Protein AF-0000000074729673 (afdb_homodimer)

pLDDT: mean 70.86, std 24.1, range [27.81, 98.38]

Nearest PDB structures (foldseek):
  4cth-assembly1_A-2  TM=6.579E-01  e=7.299E-26  Homo sapiens
  5v48-assembly1_B  TM=6.337E-01  e=7.299E-26  Oryctolagus cuniculus
  6svy-assembly1_A  TM=6.167E-01  e=7.410E-25  Homo sapiens
  6sh2-assembly1_AAA  TM=6.233E-01  e=3.904E-24  Homo sapiens
  3zuk-assembly2_B  TM=6.127E-01  e=1.916E-19  Mycobacterium tuberculosis H37Rv

Radius of gyration: 38.15 Å; Cα contacts (8 Å, |Δi|>4): 2132; chains: 2; bounding box: 128×100×64 Å

Organism: NCBI:txid2562239

Secondary structure (DSSP, 8-state):
-HHHHHTTS---SPEE-SHHHHHHHHHHHHH--TTS-TTT-HHHHHHHHHHHHHHHTT--SBHHHHHHHHHHHHHHHHHHHHHH---TTSTTHHHHHHHHHHHHHHHHHHHS-TTTT-HHHHHHHHHT----HHHHHHHTTGGGTS-HHHHHHHHHHT-TTEEEEEEPBTTBTTS--EEEEEETT-GGGT--THHHHHHHGGGSSS-HHHHHHHHHHHHHIIIIIIIIIISS-HHHHHHHHHHSSTHHHHTT--HHHHHHHHHHHHS-THHHHHHHHHHHHHTT--HHHHHHHHHHHHHHHHHHHHHHHHTT--SSS-SHHHHHHHHHS------HHHHHHHHHHHT-HHHHHHHHHHHH--HHHHHHHHHHHHHHHHHHHHHHHSSSS-HHHHHHHHHHHHTPEEEEES-GGGG-HHHHHHHTGGGTT--GGG-HHHHHHHHHHHHHHHHHHTTTSPP-TTT--SS-TTS--EEEETTTTEEEEEGGGSSTTT--TTS-HHHHIIIIIHHHHHHHHHTTSTTGGGB-TTS-B---S-HHHHHHHHHHHHHHHHHHHS-EE--B-TTSSBPTT--EE--TTTTHHHHHHHHHHHHHHHHHHHHHHHHH-PPPEETT-TT--HHHHHHHHHHHTT-B---HHHHHHHHHS--SSPPHHHHHHHHHHT-HHHHHHHTPPTTSTTS-SS----SS----------HHHHHHHHHHHHHHHHHHHHHHT--TT--HHHHHHHHHH-/-HHHHHTTS---SPEE-SHHHHHHHHHHHHH--TTS-TTT-HHHHHHHHHHHHHHHTT--SBHHHHHHHHHHHHHHHHHHHHHH---TT-TTHHHHHHHHHHHHHHHHHHHS-TTTT-HHHHHHHHHT----HHHHHHHTTGGGTS-HHHHHHHHHHT-TTEEEEEEPBTTBTTS--EEEEEETT-GGGT--THHHHHHHGGGSSS-HHHHHHHHHHHHHIIIIIIIIIISS-HHHHHHHHHHSSTHHHHTT--HHHHHHHHHHHHS-THHHHHHHHHHHHHTT--HHHHHHHHHHHHHHHHHHHHHHHHTT--SSS-HHHHHHHHHHS------HHHHHHHHHHHT-HHHHHHHHHHHH--HHHHHHHHHHHHHHHHHHHHHHHSSSS-HHHHHHHHHHHHTPEEEEES-GGGG-HHHHHHHTGGGTT--GGG-HHHHHHHHHHHHHHHHHHTTTSPP-TTT--SS-TTS--EEEETTTTEEEEEGGGSSTTT--TTS-HHHHIIIIIHHHHHHHHHTTSTTGGGB-TTS-B---S-HHHHHHHHHHHHHHHHHHHS-EE--B-TTSSBPTT--EE--TTTTHHHHHHHHHHHHHHHHHHHHHHHHH-PPPEETT-TT--HHHHHHHHHHHTT-B---HHHHHHHHHS--SSPPHHHHHHHHHHT-HHHHHHHTPPTTSTTS-SS----SS----------HHHHHHHHHHHHHHHHHHHHHHT--TT--HHHHHHHHHH-

InterPro domains:
  IPR000718 Peptidase M13 [PS51885] (15-691)
  IPR000718 Peptidase M13 [PTHR11733] (15-688)
  IPR000718 Peptidase M13 [cd08662] (37-689)
  IPR008753 Peptidase M13, N-terminal domain [PF05649] (302-411)
  IPR018497 Peptidase M13, C-terminal domain [PF01431] (473-690)
  IPR018497 Peptidase M13, C-terminal domain [PR00786] (465-477)
  IPR018497 Peptidase M13, C-terminal domain [PR00786] (483-495)
  IPR018497 Peptidase M13, C-terminal domain [PR00786] (504-520)
  IPR018497 Peptidase M13, C-terminal domain [PR00786] (586-597)
  IPR024079 Metallopeptidase, catalytic domain superfamily [G3DSA:3.40.390.10] (14-127)
  IPR024079 Metallopeptidase, catalytic domain superfamily [G3DSA:3.40.390.10] (334-691)

Foldseek 3Di:
DQLVLQLPPPQPFFADDDPLLQVQLVVQVQQADSVDRCLFPVNCGQHLNVFLVCLLVVHDFAPVVVLVVVLVVVLVVLLVCLQVPDLPPDLCSLVSVLLVQLLLLLVVLQVDAFPPPPPPVVCCVVVVPPPDLVNNCVSVCVVVPDPLLLSLVLLVCLLLQWHFDFDAQVQFNQDFTATDGHGSCQVVVVPPCVLLVLLCVVCPDPDNPSSVLSVVLNVLCVVPVCVVRVVQHSVRVSVCCSVVVCCVVVRPCPVVVVVCLSVVVSVDVCVVLVVLVVVCVVSVPPPVSSVVVVVSSVVVSVVSLLLLCLLSNHDYVCVPSVVSNVVPPVPDPDPSSVSSSVVSCVLQVLLSLLVSLVPAPDPVLQVVLVVLLVLLLVLQLVQLCQFPADPQLSVQLNVLSVLEAEATAAQPCSNPSVSSCVLCVLSSPRHSVCRNSNSVSSSVSSVVVVVVVSGPPRDPLNRDDPHRLSDQDWAQDLQANYTHGGNSVCHPPLHDSSYPLLLVLLRSVLSSQLRSCLCCAPPNCQAGSRSHGDNSGDPVVVVVNVVLLVVQQVLQQPDWDFAADSVSDGDPVGTHGAGCNLQSSSLQSLLQSLLSSLVSVVVVCVVVPWDRHRPPSRSRGSSNVNLSSNLNNLHGGHHPVRVVVVNVDSDNHTRSNSSNQSNQLQDPSNCVSSVRDEPHPSDDVDHRHGGNDRPPPCVPVPVVVVVVVVVVVVVVVVVVVCVVVPDPPDDPVVVVVVVVVD/DQLVLQLPPPQPFFADDDPLLQVQLVVQVQQADSVDRCLFPVNCGQHLNVFLVCLLVVHDFAPVVVLVVVLVVVLVVLLVCLQVPDLPPDLCSLVSVLLVQLLLLLVVLQVDADPPPPPPVVCCVVVVDPPDLVNNCVSVCVVVPDDLLLSLVLLVCLLLQWHFDFDAQVQFNQDFTATDGHGSCQVVVVPPCVLLVLLCVVCPDPDNPSSVLSVVLNVLCVVPVCVVRVVQHPVRVSCCCSVVVCCVVVRPCPVVVVVVLSVVVSVDVCVVLVVLVVVCVVVVPDPVSSVVVVVSSVVVSVVSLLLLCLLSNHDYVCVVSVVSNVVNPVPDPDDSSVSSSVVSCVLQVLLSLLSSLVPAPDPVLQVVLVVLLVLLLVLQLVQLCQFPADPQLSVQLNVLSVLEAEATAAQPCSNPSVSSCVLCVLSSPRHSVCRSSVSVSSSVSSVVVVVVVSGPPRDPLNRDDPHRLSDQDWAQDLQANYTHGGNSVCHPPLHDSSYPLLLVLLRSVLSSQLRSCLCCAPPNCQAGSRSRGDNSGDPVVVVVNVVLLVVQQVLQQPDWDFAQDSVSDGDPVGTHGAGCNLQSSSLQSLLQSLLSSLVSSVVVCVVVPWDNHRPPSRSRGSSNVNLSSNLNNLHGGHHPVRVVVVNVDSDNHTRSNSSNQSNQLQDPSNCVSSVRDEPHSSDDVDHRHGGNDRPPPCVPVPVVVVVVVVVVVVVVVVVVVCVVVPDPPPDPVVVVVVVVVD

Structure (mmCIF, N/CA/C/O backbone):
data_AF-0000000074729673-model_v1
#
loop_
_entity.id
_entity.type
_entity.pdbx_description
1 polymer 'Endothelin-converting enzyme 1'
#
loop_
_atom_site.group_PDB
_atom_site.id
_atom_site.type_symbol
_atom_site.label_atom_id
_atom_site.label_alt_id
_atom_site.label_comp_id
_atom_site.label_asym_id
_atom_site.label_entity_id
_atom_site.label_seq_id
_atom_site.pdbx_PDB_ins_code
_atom_site.Cartn_x
_atom_site.Cartn_y
_atom_site.Cartn_z
_atom_site.occupancy
_atom_site.B_iso_or_equiv
_atom_site.auth_seq_id
_atom_site.auth_comp_id
_atom_site.auth_asym_id
_atom_site.auth_atom_id
_atom_site.pdbx_PDB_model_num
ATOM 1 N N . MET A 1 1 ? -37.469 -34.75 -13.148 1 28.86 1 MET A N 1
ATOM 2 C CA . MET A 1 1 ? -37.312 -33.781 -12.047 1 28.86 1 MET A CA 1
ATOM 3 C C . MET A 1 1 ? -35.938 -33.094 -12.125 1 28.86 1 MET A C 1
ATOM 5 O O . MET A 1 1 ? -35.812 -31.938 -11.719 1 28.86 1 MET A O 1
ATOM 9 N N . ALA A 1 2 ? -34.906 -33.938 -12.578 1 36.78 2 ALA A N 1
ATOM 10 C CA . ALA A 1 2 ? -33.531 -33.469 -12.703 1 36.78 2 ALA A CA 1
ATOM 11 C C . ALA A 1 2 ? -33.438 -32.344 -13.742 1 36.78 2 ALA A C 1
ATOM 13 O O . ALA A 1 2 ? -32.75 -31.359 -13.523 1 36.78 2 ALA A O 1
ATOM 14 N N . ARG A 1 3 ? -34.031 -32.594 -14.898 1 42.12 3 ARG A N 1
ATOM 15 C CA . ARG A 1 3 ? -34 -31.641 -16.016 1 42.12 3 ARG A CA 1
ATOM 16 C C . ARG A 1 3 ? -34.688 -30.328 -15.625 1 42.12 3 ARG A C 1
ATOM 18 O O . ARG A 1 3 ? -34.344 -29.266 -16.156 1 42.12 3 ARG A O 1
ATOM 25 N N . ALA A 1 4 ? -35.562 -30.438 -14.68 1 41.47 4 ALA A N 1
ATOM 26 C CA . ALA A 1 4 ? -36.344 -29.266 -14.336 1 41.47 4 ALA A CA 1
ATOM 27 C C . ALA A 1 4 ? -35.5 -28.234 -13.578 1 41.47 4 ALA A C 1
ATOM 29 O O . ALA A 1 4 ? -35.688 -27.031 -13.75 1 41.47 4 ALA A O 1
ATOM 30 N N . ALA A 1 5 ? -34.594 -28.719 -12.781 1 43.62 5 ALA A N 1
ATOM 31 C CA . ALA A 1 5 ? -33.781 -27.797 -11.961 1 43.62 5 ALA A CA 1
ATOM 32 C C . ALA A 1 5 ? -32.844 -26.969 -12.82 1 43.62 5 ALA A C 1
ATOM 34 O O . ALA A 1 5 ? -32.562 -25.812 -12.484 1 43.62 5 ALA A O 1
ATOM 35 N N . LEU A 1 6 ? -32.344 -27.516 -13.859 1 47.22 6 LEU A N 1
ATOM 36 C CA . LEU A 1 6 ? -31.469 -26.766 -14.758 1 47.22 6 LEU A CA 1
ATOM 37 C C . LEU A 1 6 ? -32.281 -25.734 -15.547 1 47.22 6 LEU A C 1
ATOM 39 O O . LEU A 1 6 ? -31.719 -24.719 -15.969 1 47.22 6 LEU A O 1
ATOM 43 N N . ARG A 1 7 ? -33.594 -25.953 -15.867 1 43.91 7 ARG A N 1
ATOM 44 C CA . ARG A 1 7 ? -34.375 -25.078 -16.719 1 43.91 7 ARG A CA 1
ATOM 45 C C . ARG A 1 7 ? -34.938 -23.906 -15.906 1 43.91 7 ARG A C 1
ATOM 47 O O . ARG A 1 7 ? -35.719 -23.094 -16.422 1 43.91 7 ARG A O 1
ATOM 54 N N . LEU A 1 8 ? -34.656 -23.891 -14.641 1 42.06 8 LEU A N 1
ATOM 55 C CA . LEU A 1 8 ? -35.312 -22.891 -13.805 1 42.06 8 LEU A CA 1
ATOM 56 C C . LEU A 1 8 ? -34.719 -21.516 -14.047 1 42.06 8 LEU A C 1
ATOM 58 O O . LEU A 1 8 ? -35.188 -20.516 -13.477 1 42.06 8 LEU A O 1
ATOM 62 N N . GLY A 1 9 ? -33.562 -21.375 -14.734 1 47.22 9 GLY A N 1
ATOM 63 C CA . GLY A 1 9 ? -33.062 -20.016 -14.805 1 47.22 9 GLY A CA 1
ATOM 64 C C . GLY A 1 9 ? -33.875 -19.125 -15.742 1 47.22 9 GLY A C 1
ATOM 65 O O . GLY A 1 9 ? -34.438 -19.609 -16.719 1 47.22 9 GLY A O 1
ATOM 66 N N . HIS A 1 10 ? -34.562 -18.125 -15.305 1 48.22 10 HIS A N 1
ATOM 67 C CA . HIS A 1 10 ? -35.281 -17.062 -16.016 1 48.22 10 HIS A CA 1
ATOM 68 C C . HIS A 1 10 ? -34.469 -16.516 -17.172 1 48.22 10 HIS A C 1
ATOM 70 O O . HIS A 1 10 ? -33.844 -15.461 -17.062 1 48.22 10 HIS A O 1
ATOM 76 N N . GLY A 1 11 ? -33.906 -17.328 -18.016 1 51.28 11 GLY A N 1
ATOM 77 C CA . GLY A 1 11 ? -33.031 -16.906 -19.094 1 51.28 11 GLY A CA 1
ATOM 78 C C . GLY A 1 11 ? -33.75 -16.141 -20.188 1 51.28 11 GLY A C 1
ATOM 79 O O . GLY A 1 11 ? -33.531 -16.406 -21.375 1 51.28 11 GLY A O 1
ATOM 80 N N . GLY A 1 12 ? -34.781 -15.469 -19.875 1 57.03 12 GLY A N 1
ATOM 81 C CA . GLY A 1 12 ? -35.469 -14.812 -20.984 1 57.03 12 GLY A CA 1
ATOM 82 C C . GLY A 1 12 ? -34.656 -13.688 -21.609 1 57.03 12 GLY A C 1
ATOM 83 O O . GLY A 1 12 ? -35.188 -12.898 -22.391 1 57.03 12 GLY A O 1
ATOM 84 N N . GLY A 1 13 ? -33.406 -13.508 -21.188 1 66.25 13 GLY A N 1
ATOM 85 C CA . GLY A 1 13 ? -32.719 -12.367 -21.75 1 66.25 13 GLY A CA 1
ATOM 86 C C . GLY A 1 13 ? -32.094 -12.641 -23.125 1 66.25 13 GLY A C 1
ATOM 87 O O . GLY A 1 13 ? -32.25 -13.75 -23.656 1 66.25 13 GLY A O 1
ATOM 88 N N . PRO A 1 14 ? -31.672 -11.734 -23.922 1 83.62 14 PRO A N 1
ATOM 89 C CA . PRO A 1 14 ? -31.047 -11.898 -25.234 1 83.62 14 PRO A CA 1
ATOM 90 C C . PRO A 1 14 ? -29.859 -12.852 -25.203 1 83.62 14 PRO A C 1
ATOM 92 O O . PRO A 1 14 ? -29.219 -13.023 -24.156 1 83.62 14 PRO A O 1
ATOM 95 N N . VAL A 1 15 ? -29.719 -13.617 -26.312 1 88.12 15 VAL A N 1
ATOM 96 C CA . VAL A 1 15 ? -28.594 -14.531 -26.453 1 88.12 15 VAL A CA 1
ATOM 97 C C . VAL A 1 15 ? -27.375 -13.781 -26.984 1 88.12 15 VAL A C 1
ATOM 99 O O . VAL A 1 15 ? -27.484 -13.047 -27.969 1 88.12 15 VAL A O 1
ATOM 102 N N . CYS A 1 16 ? -26.266 -13.969 -26.297 1 88.69 16 CYS A N 1
ATOM 103 C CA . CYS A 1 16 ? -25.016 -13.344 -26.719 1 88.69 16 CYS A CA 1
ATOM 104 C C . CYS A 1 16 ? -24.516 -13.969 -28.016 1 88.69 16 CYS A C 1
ATOM 106 O O . CYS A 1 16 ? -24.281 -15.18 -28.078 1 88.69 16 CYS A O 1
ATOM 108 N N . SER A 1 17 ? -24.297 -13.156 -29.031 1 84.69 17 SER A N 1
ATOM 109 C CA . SER A 1 17 ? -23.938 -13.68 -30.344 1 84.69 17 SER A CA 1
ATOM 110 C C . SER A 1 17 ? -22.516 -13.281 -30.719 1 84.69 17 SER A C 1
ATOM 112 O O . SER A 1 17 ? -22.062 -13.555 -31.828 1 84.69 17 SER A O 1
ATOM 114 N N . SER A 1 18 ? -21.828 -12.648 -29.797 1 86.56 18 SER A N 1
ATOM 115 C CA . SER A 1 18 ? -20.453 -12.297 -30.125 1 86.56 18 SER A CA 1
ATOM 116 C C . SER A 1 18 ? -19.594 -13.547 -30.297 1 86.56 18 SER A C 1
ATOM 118 O O . SER A 1 18 ? -19.906 -14.609 -29.766 1 86.56 18 SER A O 1
ATOM 120 N N . ALA A 1 19 ? -18.562 -13.445 -31.125 1 87.56 19 ALA A N 1
ATOM 121 C CA . ALA A 1 19 ? -17.656 -14.562 -31.375 1 87.56 19 ALA A CA 1
ATOM 122 C C . ALA A 1 19 ? -17.078 -15.102 -30.062 1 87.56 19 ALA A C 1
ATOM 124 O O . ALA A 1 19 ? -16.953 -16.312 -29.891 1 87.56 19 ALA A O 1
ATOM 125 N N . LYS A 1 20 ? -16.859 -14.273 -29.188 1 85.69 20 LYS A N 1
ATOM 126 C CA . LYS A 1 20 ? -16.266 -14.672 -27.906 1 85.69 20 LYS A CA 1
ATOM 127 C C . LYS A 1 20 ? -17.266 -15.422 -27.031 1 85.69 20 LYS A C 1
ATOM 129 O O . LYS A 1 20 ? -16.922 -16.406 -26.391 1 85.69 20 LYS A O 1
ATOM 134 N N . CYS A 1 21 ? -18.469 -14.969 -27.094 1 88.19 21 CYS A N 1
ATOM 135 C CA . CYS A 1 21 ? -19.516 -15.656 -26.344 1 88.19 21 CYS A CA 1
ATOM 136 C C . CYS A 1 21 ? -19.734 -17.062 -26.875 1 88.19 21 CYS A C 1
ATOM 138 O O . CYS A 1 21 ? -19.891 -18.016 -26.109 1 88.19 21 CYS A O 1
ATOM 140 N N . VAL A 1 22 ? -19.688 -17.094 -28.125 1 90.75 22 VAL A N 1
ATOM 141 C CA . VAL A 1 22 ? -19.906 -18.391 -28.781 1 90.75 22 VAL A CA 1
ATOM 142 C C . VAL A 1 22 ? -18.766 -19.344 -28.453 1 90.75 22 VAL A C 1
ATOM 144 O O . VAL A 1 22 ? -19 -20.516 -28.156 1 90.75 22 VAL A O 1
ATOM 147 N N . GLU A 1 23 ? -17.578 -18.828 -28.469 1 91.25 23 GLU A N 1
ATOM 148 C CA . GLU A 1 23 ? -16.406 -19.641 -28.141 1 91.25 23 GLU A CA 1
ATOM 149 C C . GLU A 1 23 ? -16.484 -20.172 -26.719 1 91.25 23 GLU A C 1
ATOM 151 O O . GLU A 1 23 ? -16.219 -21.344 -26.469 1 91.25 23 GLU A O 1
ATOM 156 N N . GLN A 1 24 ? -16.844 -19.328 -25.812 1 91.19 24 GLN A N 1
ATOM 157 C CA . GLN A 1 24 ? -16.953 -19.703 -24.406 1 91.19 24 GLN A CA 1
ATOM 158 C C . GLN A 1 24 ? -18.078 -20.719 -24.203 1 91.19 24 GLN A C 1
ATOM 160 O O . GLN A 1 24 ? -17.938 -21.656 -23.406 1 91.19 24 GLN A O 1
ATOM 165 N N . SER A 1 25 ? -19.109 -20.484 -24.922 1 93.06 25 SER A N 1
ATOM 166 C CA . SER A 1 25 ? -20.234 -21.406 -24.859 1 93.06 25 SER A CA 1
ATOM 167 C C . SER A 1 25 ? -19.859 -22.781 -25.406 1 93.06 25 SER A C 1
ATOM 169 O O . SER A 1 25 ? -20.188 -23.812 -24.828 1 93.06 25 SER A O 1
ATOM 171 N N . MET A 1 26 ? -19.172 -22.734 -26.484 1 92.31 26 MET A N 1
ATOM 172 C CA . MET A 1 26 ? -18.734 -24 -27.094 1 92.31 26 MET A CA 1
ATOM 173 C C . MET A 1 26 ? -17.797 -24.75 -26.156 1 92.31 26 MET A C 1
ATOM 175 O O . MET A 1 26 ? -17.891 -25.969 -26.031 1 92.31 26 MET A O 1
ATOM 179 N N . LEU A 1 27 ? -16.953 -24.031 -25.531 1 89.56 27 LEU A N 1
ATOM 180 C CA . LEU A 1 27 ? -16.016 -24.656 -24.594 1 89.56 27 LEU A CA 1
ATOM 181 C C . LEU A 1 27 ? -16.766 -25.344 -23.453 1 89.56 27 LEU A C 1
ATOM 183 O O . LEU A 1 27 ? -16.531 -26.516 -23.188 1 89.56 27 LEU A O 1
ATOM 187 N N . LEU A 1 28 ? -17.641 -24.656 -22.844 1 93.56 28 LEU A N 1
ATOM 188 C CA . LEU A 1 28 ? -18.344 -25.219 -21.688 1 93.56 28 LEU A CA 1
ATOM 189 C C . LEU A 1 28 ? -19.25 -26.375 -22.125 1 93.56 28 LEU A C 1
ATOM 191 O O . LEU A 1 28 ? -19.344 -27.391 -21.438 1 93.56 28 LEU A O 1
ATOM 195 N N . ARG A 1 29 ? -19.844 -26.234 -23.281 1 93.88 29 ARG A N 1
ATOM 196 C CA . ARG A 1 29 ? -20.734 -27.266 -23.797 1 93.88 29 ARG A CA 1
ATOM 197 C C . ARG A 1 29 ? -19.984 -28.578 -24.016 1 93.88 29 ARG A C 1
ATOM 199 O O . ARG A 1 29 ? -20.531 -29.656 -23.859 1 93.88 29 ARG A O 1
ATOM 206 N N . SER A 1 30 ? -18.781 -28.375 -24.406 1 91.75 30 SER A N 1
ATOM 207 C CA . SER A 1 30 ? -17.984 -29.562 -24.672 1 91.75 30 SER A CA 1
ATOM 208 C C . SER A 1 30 ? -17.688 -30.328 -23.391 1 91.75 30 SER A C 1
ATOM 210 O O . SER A 1 30 ? -17.328 -31.516 -23.438 1 91.75 30 SER A O 1
ATOM 212 N N . TYR A 1 31 ? -17.875 -29.75 -22.266 1 92.38 31 TYR A N 1
ATOM 213 C CA . TYR A 1 31 ? -17.625 -30.375 -20.984 1 92.38 31 TYR A CA 1
ATOM 214 C C . TYR A 1 31 ? -18.875 -31.031 -20.438 1 92.38 31 TYR A C 1
ATOM 216 O O . TYR A 1 31 ? -18.812 -32.062 -19.766 1 92.38 31 TYR A O 1
ATOM 224 N N . LEU A 1 32 ? -20.078 -30.562 -20.812 1 94.31 32 LEU A N 1
ATOM 225 C CA . LEU A 1 32 ? -21.297 -30.75 -20.031 1 94.31 32 LEU A CA 1
ATOM 226 C C . LEU A 1 32 ? -22.094 -31.922 -20.562 1 94.31 32 LEU A C 1
ATOM 228 O O . LEU A 1 32 ? -22.156 -32.156 -21.766 1 94.31 32 LEU A O 1
ATOM 232 N N . ASP A 1 33 ? -22.656 -32.656 -19.656 1 92.69 33 ASP A N 1
ATOM 233 C CA . ASP A 1 33 ? -23.766 -33.562 -19.906 1 92.69 33 ASP A CA 1
ATOM 234 C C . ASP A 1 33 ? -25 -33.188 -19.125 1 92.69 33 ASP A C 1
ATOM 236 O O . ASP A 1 33 ? -25.203 -33.625 -17.984 1 92.69 33 ASP A O 1
ATOM 240 N N . LEU A 1 34 ? -25.828 -32.375 -19.734 1 90.44 34 LEU A N 1
ATOM 241 C CA . LEU A 1 34 ? -26.969 -31.75 -19.062 1 90.44 34 LEU A CA 1
ATOM 242 C C . LEU A 1 34 ? -28.094 -32.75 -18.859 1 90.44 34 LEU A C 1
ATOM 244 O O . LEU A 1 34 ? -29.141 -32.406 -18.297 1 90.44 34 LEU A O 1
ATOM 248 N N . ARG A 1 35 ? -28.047 -34.062 -19.312 1 89.06 35 ARG A N 1
ATOM 249 C CA . ARG A 1 35 ? -29.031 -35.125 -19.078 1 89.06 35 ARG A CA 1
ATOM 250 C C . ARG A 1 35 ? -28.906 -35.688 -17.672 1 89.06 35 ARG A C 1
ATOM 252 O O . ARG A 1 35 ? -29.828 -36.375 -17.188 1 89.06 35 ARG A O 1
ATOM 259 N N . GLU A 1 36 ? -27.688 -35.406 -16.984 1 89.75 36 GLU A N 1
ATOM 260 C CA . GLU A 1 36 ? -27.422 -35.906 -15.641 1 89.75 36 GLU A CA 1
ATOM 261 C C . GLU A 1 36 ? -28.047 -34.969 -14.586 1 89.75 36 GLU A C 1
ATOM 263 O O . GLU A 1 36 ? -28.297 -33.812 -14.852 1 89.75 36 GLU A O 1
ATOM 268 N N . ASP A 1 37 ? -28.344 -35.562 -13.383 1 93.19 37 ASP A N 1
ATOM 269 C CA . ASP A 1 37 ? -28.938 -34.812 -12.281 1 93.19 37 ASP A CA 1
ATOM 270 C C . ASP A 1 37 ? -27.891 -34.062 -11.469 1 93.19 37 ASP A C 1
ATOM 272 O O . ASP A 1 37 ? -27.047 -34.688 -10.812 1 93.19 37 ASP A O 1
ATOM 276 N N . PRO A 1 38 ? -27.953 -32.719 -11.492 1 95.81 38 PRO A N 1
ATOM 277 C CA . PRO A 1 38 ? -26.938 -31.938 -10.789 1 95.81 38 PRO A CA 1
ATOM 278 C C . PRO A 1 38 ? -26.953 -32.188 -9.281 1 95.81 38 PRO A C 1
ATOM 280 O O . PRO A 1 38 ? -25.953 -31.922 -8.602 1 95.81 38 PRO A O 1
ATOM 283 N N . CYS A 1 39 ? -28.062 -32.656 -8.703 1 97.19 39 CYS A N 1
ATOM 284 C CA . CYS A 1 39 ? -28.188 -32.812 -7.254 1 97.19 39 CYS A CA 1
ATOM 285 C C . CYS A 1 39 ? -27.672 -34.188 -6.812 1 97.19 39 CYS A C 1
ATOM 287 O O . CYS A 1 39 ? -27.531 -34.438 -5.617 1 97.19 39 CYS A O 1
ATOM 289 N N . GLN A 1 40 ? -27.328 -35.031 -7.773 1 94.25 40 GLN A N 1
ATOM 290 C CA . GLN A 1 40 ? -26.812 -36.344 -7.438 1 94.25 40 GLN A CA 1
ATOM 291 C C . GLN A 1 40 ? -25.312 -36.469 -7.719 1 94.25 40 GLN A C 1
ATOM 293 O O . GLN A 1 40 ? -24.578 -37.062 -6.953 1 94.25 40 GLN A O 1
ATOM 298 N N . ASP A 1 41 ? -24.906 -36 -8.781 1 91.31 41 ASP A N 1
ATOM 299 C CA . ASP A 1 41 ? -23.5 -36 -9.164 1 91.31 41 ASP A CA 1
ATOM 300 C C . ASP A 1 41 ? -23.188 -34.812 -10.078 1 91.31 41 ASP A C 1
ATOM 302 O O . ASP A 1 41 ? -23.219 -34.938 -11.305 1 91.31 41 ASP A O 1
ATOM 306 N N . PHE A 1 42 ? -22.719 -33.781 -9.523 1 96.25 42 PHE A N 1
ATOM 307 C CA . PHE A 1 42 ? -22.531 -32.531 -10.273 1 96.25 42 PHE A CA 1
ATOM 308 C C . PHE A 1 42 ? -21.328 -32.656 -11.195 1 96.25 42 PHE A C 1
ATOM 310 O O . PHE A 1 42 ? -21.281 -32 -12.25 1 96.25 42 PHE A O 1
ATOM 317 N N . MET A 1 43 ? -20.281 -33.438 -10.859 1 93.19 43 MET A N 1
ATOM 318 C CA . MET A 1 43 ? -19.125 -33.594 -11.727 1 93.19 43 MET A CA 1
ATOM 319 C C . MET A 1 43 ? -19.469 -34.375 -12.992 1 93.19 43 MET A C 1
ATOM 321 O O . MET A 1 43 ? -18.875 -34.125 -14.047 1 93.19 43 MET A O 1
ATOM 325 N N . LYS A 1 44 ? -20.406 -35.281 -12.836 1 91.38 44 LYS A N 1
ATOM 326 C CA . LYS A 1 44 ? -20.875 -35.938 -14.039 1 91.38 44 LYS A CA 1
ATOM 327 C C . LYS A 1 44 ? -21.547 -34.969 -14.992 1 91.38 44 LYS A C 1
ATOM 329 O O . LYS A 1 44 ? -21.422 -35.094 -16.219 1 91.38 44 LYS A O 1
ATOM 334 N N . VAL A 1 45 ? -22.25 -34 -14.453 1 94.5 45 VAL A N 1
ATOM 335 C CA . VAL A 1 45 ? -22.891 -32.969 -15.258 1 94.5 45 VAL A CA 1
ATOM 336 C C . VAL A 1 45 ? -21.828 -32.062 -15.875 1 94.5 45 VAL A C 1
ATOM 338 O O . VAL A 1 45 ? -21.828 -31.828 -17.078 1 94.5 45 VAL A O 1
ATOM 341 N N . ALA A 1 46 ? -20.906 -31.672 -15.117 1 95.31 46 ALA A N 1
ATOM 342 C CA . ALA A 1 46 ? -20.016 -30.578 -15.477 1 95.31 46 ALA A CA 1
ATOM 343 C C . ALA A 1 46 ? -18.812 -31.078 -16.25 1 95.31 46 ALA A C 1
ATOM 345 O O . ALA A 1 46 ? -18.109 -30.297 -16.891 1 95.31 46 ALA A O 1
ATOM 346 N N . CYS A 1 47 ? -18.453 -32.406 -16.25 1 92.31 47 CYS A N 1
ATOM 347 C CA . CYS A 1 47 ? -17.125 -32.781 -16.734 1 92.31 47 CYS A CA 1
ATOM 348 C C . CYS A 1 47 ? -17.172 -34.094 -17.484 1 92.31 47 CYS A C 1
ATOM 350 O O . CYS A 1 47 ? -16.172 -34.531 -18.078 1 92.31 47 CYS A O 1
ATOM 352 N N . SER A 1 48 ? -18.219 -34.844 -17.547 1 87.62 48 SER A N 1
ATOM 353 C CA . SER A 1 48 ? -18.219 -36.219 -18 1 87.62 48 SER A CA 1
ATOM 354 C C . SER A 1 48 ? -17.828 -36.312 -19.484 1 87.62 48 SER A C 1
ATOM 356 O O . SER A 1 48 ? -17.062 -37.188 -19.859 1 87.62 48 SER A O 1
ATOM 358 N N . LYS A 1 49 ? -18.281 -35.406 -20.281 1 88.56 49 LYS A N 1
ATOM 359 C CA . LYS A 1 49 ? -17.969 -35.438 -21.719 1 88.56 49 LYS A CA 1
ATOM 360 C C . LYS A 1 49 ? -16.484 -35.156 -21.953 1 88.56 49 LYS A C 1
ATOM 362 O O . LYS A 1 49 ? -15.836 -35.875 -22.734 1 88.56 49 LYS A O 1
ATOM 367 N N . GLU A 1 50 ? -16.031 -34.156 -21.328 1 87.88 50 GLU A N 1
ATOM 368 C CA . GLU A 1 50 ? -14.641 -33.781 -21.5 1 87.88 50 GLU A CA 1
ATOM 369 C C . GLU A 1 50 ? -13.695 -34.844 -20.953 1 87.88 50 GLU A C 1
ATOM 371 O O . GLU A 1 50 ? -12.648 -35.125 -21.562 1 87.88 50 GLU A O 1
ATOM 376 N N . LYS A 1 51 ? -14.039 -35.344 -19.812 1 86.62 51 LYS A N 1
ATOM 377 C CA . LYS A 1 51 ? -13.227 -36.406 -19.203 1 86.62 51 LYS A CA 1
ATOM 378 C C . LYS A 1 51 ? -13.086 -37.594 -20.156 1 86.62 51 LYS A C 1
ATOM 380 O O . LYS A 1 51 ? -11.977 -38.094 -20.375 1 86.62 51 LYS A O 1
ATOM 385 N N . LYS A 1 52 ? -14.141 -38 -20.75 1 83.75 52 LYS A N 1
ATOM 386 C CA . LYS A 1 52 ? -14.156 -39.125 -21.703 1 83.75 52 LYS A CA 1
ATOM 387 C C . LYS A 1 52 ? -13.328 -38.781 -22.938 1 83.75 52 LYS A C 1
ATOM 389 O O . LYS A 1 52 ? -12.555 -39.625 -23.422 1 83.75 52 LYS A O 1
ATOM 394 N N . ARG A 1 53 ? -13.5 -37.656 -23.375 1 85.38 53 ARG A N 1
ATOM 395 C CA . ARG A 1 53 ? -12.781 -37.25 -24.578 1 85.38 53 ARG A CA 1
ATOM 396 C C . ARG A 1 53 ? -11.281 -37.188 -24.328 1 85.38 53 ARG A C 1
ATOM 398 O O . ARG A 1 53 ? -10.492 -37.656 -25.156 1 85.38 53 ARG A O 1
ATOM 405 N N . ARG A 1 54 ? -10.852 -36.594 -23.25 1 84.62 54 ARG A N 1
ATOM 406 C CA . ARG A 1 54 ? -9.438 -36.469 -22.938 1 84.62 54 ARG A CA 1
ATOM 407 C C . ARG A 1 54 ? -8.766 -37.812 -22.766 1 84.62 54 ARG A C 1
ATOM 409 O O . ARG A 1 54 ? -7.617 -38 -23.172 1 84.62 54 ARG A O 1
ATOM 416 N N . PHE A 1 55 ? -9.453 -38.625 -22.109 1 80.88 55 PHE A N 1
ATOM 417 C CA . PHE A 1 55 ? -8.914 -39.969 -21.922 1 80.88 55 PHE A CA 1
ATOM 418 C C . PHE A 1 55 ? -8.789 -40.688 -23.25 1 80.88 55 PHE A C 1
ATOM 420 O O . PHE A 1 55 ? -7.766 -41.312 -23.531 1 80.88 55 PHE A O 1
ATOM 427 N N . ALA A 1 56 ? -9.789 -40.594 -24.047 1 78.06 56 ALA A N 1
ATOM 428 C CA . ALA A 1 56 ? -9.828 -41.281 -25.328 1 78.06 56 ALA A CA 1
ATOM 429 C C . ALA A 1 56 ? -8.75 -40.781 -26.281 1 78.06 56 ALA A C 1
ATOM 431 O O . ALA A 1 56 ? -8.141 -41.531 -27.031 1 78.06 56 ALA A O 1
ATOM 432 N N . GLU A 1 57 ? -8.5 -39.531 -26.141 1 81 57 GLU A N 1
ATOM 433 C CA . GLU A 1 57 ? -7.555 -38.906 -27.047 1 81 57 GLU A CA 1
ATOM 434 C C . GLU A 1 57 ? -6.152 -38.875 -26.453 1 81 57 GLU A C 1
ATOM 436 O O . GLU A 1 57 ? -5.23 -38.312 -27.047 1 81 57 GLU A O 1
ATOM 441 N N . ARG A 1 58 ? -5.969 -39.5 -25.312 1 76.06 58 ARG A N 1
ATOM 442 C CA . ARG A 1 58 ? -4.688 -39.594 -24.609 1 76.06 58 ARG A CA 1
ATOM 443 C C . ARG A 1 58 ? -4.07 -38.219 -24.422 1 76.06 58 ARG A C 1
ATOM 445 O O . ARG A 1 58 ? -2.873 -38.031 -24.656 1 76.06 58 ARG A O 1
ATOM 452 N N . LYS A 1 59 ? -4.93 -37.312 -24.219 1 74.88 59 LYS A N 1
ATOM 453 C CA . LYS A 1 59 ? -4.488 -35.969 -23.938 1 74.88 59 LYS A CA 1
ATOM 454 C C . LYS A 1 59 ? -3.953 -35.844 -22.516 1 74.88 59 LYS A C 1
ATOM 456 O O . LYS A 1 59 ? -4.109 -36.75 -21.703 1 74.88 59 LYS A O 1
ATOM 461 N N . VAL A 1 60 ? -3.271 -34.719 -22.344 1 80.44 60 VAL A N 1
ATOM 462 C CA . VAL A 1 60 ? -2.863 -34.375 -20.984 1 80.44 60 VAL A CA 1
ATOM 463 C C . VAL A 1 60 ? -4.074 -34.438 -20.062 1 80.44 60 VAL A C 1
ATOM 465 O O . VAL A 1 60 ? -5.188 -34.062 -20.469 1 80.44 60 VAL A O 1
ATOM 468 N N . SER A 1 61 ? -3.918 -34.844 -18.891 1 79 61 SER A N 1
ATOM 469 C CA . SER A 1 61 ? -4.957 -35.344 -18 1 79 61 SER A CA 1
ATOM 470 C C . SER A 1 61 ? -5.941 -34.25 -17.625 1 79 61 SER A C 1
ATOM 472 O O . SER A 1 61 ? -7.145 -34.5 -17.516 1 79 61 SER A O 1
ATOM 474 N N . SER A 1 62 ? -5.402 -33.031 -17.406 1 83.38 62 SER A N 1
ATOM 475 C CA . SER A 1 62 ? -6.316 -32 -16.906 1 83.38 62 SER A CA 1
ATOM 476 C C . SER A 1 62 ? -6.168 -30.688 -17.672 1 83.38 62 SER A C 1
ATOM 478 O O . SER A 1 62 ? -5.184 -30.5 -18.391 1 83.38 62 SER A O 1
ATOM 480 N N . GLU A 1 63 ? -7.203 -29.859 -17.516 1 80.25 63 GLU A N 1
ATOM 481 C CA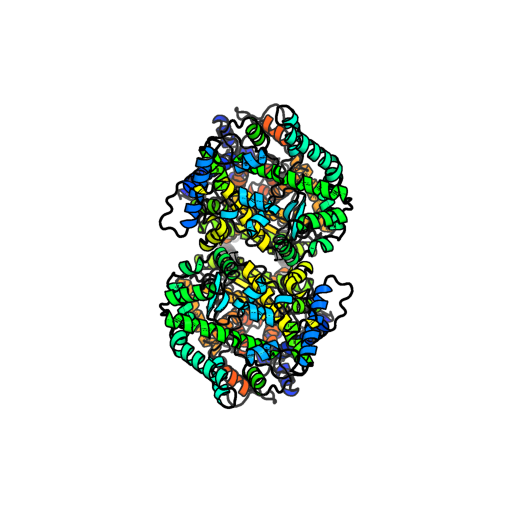 . GLU A 1 63 ? -7.156 -28.531 -18.094 1 80.25 63 GLU A CA 1
ATOM 482 C C . GLU A 1 63 ? -5.969 -27.734 -17.54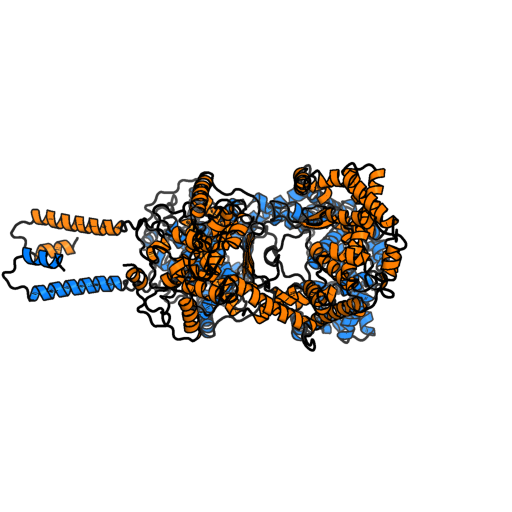7 1 80.25 63 GLU A C 1
ATOM 484 O O . GLU A 1 63 ? -5.348 -26.969 -18.281 1 80.25 63 GLU A O 1
ATOM 489 N N . PHE A 1 64 ? -5.613 -27.922 -16.406 1 83.69 64 PHE A N 1
ATOM 490 C CA . PHE A 1 64 ? -4.508 -27.203 -15.781 1 83.69 64 PHE A CA 1
ATOM 491 C C . PHE A 1 64 ? -3.172 -27.641 -16.359 1 83.69 64 PHE A C 1
ATOM 493 O O . PHE A 1 64 ? -2.305 -26.812 -16.641 1 83.69 64 PHE A O 1
ATOM 500 N N . ASP A 1 65 ? -3 -28.953 -16.562 1 85.5 65 ASP A N 1
ATOM 501 C CA . ASP A 1 65 ? -1.763 -29.453 -17.156 1 85.5 65 ASP A CA 1
ATOM 502 C C . ASP A 1 65 ? -1.567 -28.922 -18.578 1 85.5 65 ASP A C 1
ATOM 504 O O . ASP A 1 65 ? -0.446 -28.609 -18.969 1 85.5 65 ASP A O 1
ATOM 508 N N . ALA A 1 66 ? -2.658 -28.938 -19.297 1 85.25 66 ALA A N 1
ATOM 509 C CA . ALA A 1 66 ? -2.598 -28.375 -20.641 1 85.25 66 ALA A CA 1
ATOM 510 C C . ALA A 1 66 ? -2.215 -26.906 -20.609 1 85.25 66 ALA A C 1
ATOM 512 O O . ALA A 1 66 ? -1.449 -26.438 -21.438 1 85.25 66 ALA A O 1
ATOM 513 N N . TYR A 1 67 ? -2.791 -26.219 -19.672 1 87.94 67 TYR A N 1
ATOM 514 C CA . TYR A 1 67 ? -2.494 -24.812 -19.453 1 87.94 67 TYR A CA 1
ATOM 515 C C . TYR A 1 67 ? -1.016 -24.609 -19.141 1 87.94 67 TYR A C 1
ATOM 517 O O . TYR A 1 67 ? -0.37 -23.734 -19.734 1 87.94 67 TYR A O 1
ATOM 525 N N . VAL A 1 68 ? -0.406 -25.375 -18.297 1 89.69 68 VAL A N 1
ATOM 526 C CA . VAL A 1 68 ? 0.993 -25.281 -17.891 1 89.69 68 VAL A CA 1
ATOM 527 C C . VAL A 1 68 ? 1.895 -25.516 -19.109 1 89.69 68 VAL A C 1
ATOM 529 O O . VAL A 1 68 ? 2.836 -24.766 -19.344 1 89.69 68 VAL A O 1
ATOM 532 N N . MET A 1 69 ? 1.535 -26.531 -19.891 1 90 69 MET A N 1
ATOM 533 C CA . MET A 1 69 ? 2.332 -26.875 -21.062 1 90 69 MET A CA 1
ATOM 534 C C . MET A 1 69 ? 2.303 -25.75 -22.094 1 90 69 MET A C 1
ATOM 536 O O . MET A 1 69 ? 3.332 -25.406 -22.688 1 90 69 MET A O 1
ATOM 540 N N . ALA A 1 70 ? 1.115 -25.219 -22.281 1 90.25 70 ALA A N 1
ATOM 541 C CA . ALA A 1 70 ? 0.98 -24.125 -23.25 1 90.25 70 ALA A CA 1
ATOM 542 C C . ALA A 1 70 ? 1.776 -22.906 -22.797 1 90.25 70 ALA A C 1
ATOM 544 O O . ALA A 1 70 ? 2.406 -22.234 -23.625 1 90.25 70 ALA A O 1
ATOM 545 N N . THR A 1 71 ? 1.734 -22.578 -21.562 1 93.06 71 THR A N 1
ATOM 546 C CA . THR A 1 71 ? 2.459 -21.438 -21.016 1 93.06 71 THR A CA 1
ATOM 547 C C . THR A 1 71 ? 3.967 -21.656 -21.109 1 93.06 71 THR A C 1
ATOM 549 O O . THR A 1 71 ? 4.711 -20.75 -21.453 1 93.06 71 THR A O 1
ATOM 552 N N . GLU A 1 72 ? 4.402 -22.875 -20.828 1 90.69 72 GLU A N 1
ATOM 553 C CA . GLU A 1 72 ? 5.82 -23.219 -20.938 1 90.69 72 GLU A CA 1
ATOM 554 C C . GLU A 1 72 ? 6.316 -23.078 -22.375 1 90.69 72 GLU A C 1
ATOM 556 O O . GLU A 1 72 ? 7.449 -22.656 -22.609 1 90.69 72 GLU A O 1
ATOM 561 N N . ALA A 1 73 ? 5.512 -23.5 -23.281 1 92.19 73 ALA A N 1
ATOM 562 C CA . ALA A 1 73 ? 5.875 -23.344 -24.688 1 92.19 73 ALA A CA 1
ATOM 563 C C . ALA A 1 73 ? 6.066 -21.875 -25.062 1 92.19 73 ALA A C 1
ATOM 565 O O . ALA A 1 73 ? 7.004 -21.531 -25.781 1 92.19 73 ALA A O 1
ATOM 566 N N . LYS A 1 74 ? 5.188 -21.047 -24.562 1 94.06 74 LYS A N 1
ATOM 567 C CA . LYS A 1 74 ? 5.32 -19.609 -24.797 1 94.06 74 LYS A CA 1
ATOM 568 C C . LYS A 1 74 ? 6.609 -19.078 -24.172 1 94.06 74 LYS A C 1
ATOM 570 O O . LYS A 1 74 ? 7.289 -18.234 -24.781 1 94.06 74 LYS A O 1
ATOM 575 N N . LEU A 1 75 ? 6.934 -19.484 -23.031 1 95.19 75 LEU A N 1
ATOM 576 C CA . LEU A 1 75 ? 8.141 -19.047 -22.344 1 95.19 75 LEU A CA 1
ATOM 577 C C . LEU A 1 75 ? 9.391 -19.484 -23.094 1 95.19 75 LEU A C 1
ATOM 579 O O . LEU A 1 75 ? 10.375 -18.734 -23.156 1 95.19 75 LEU A O 1
ATOM 583 N N . ARG A 1 76 ? 9.359 -20.688 -23.688 1 92.38 76 ARG A N 1
ATOM 584 C CA . ARG A 1 76 ? 10.492 -21.156 -24.469 1 92.38 76 ARG A CA 1
ATOM 585 C C . ARG A 1 76 ? 10.719 -20.266 -25.688 1 92.38 76 ARG A C 1
ATOM 587 O O . ARG A 1 76 ? 11.859 -19.984 -26.062 1 92.38 76 ARG A O 1
ATOM 594 N N . TRP A 1 77 ? 9.633 -19.906 -26.219 1 93.75 77 TRP A N 1
ATOM 595 C CA . TRP A 1 77 ? 9.734 -18.984 -27.359 1 93.75 77 TRP A CA 1
ATOM 596 C C . TRP A 1 77 ? 10.359 -17.656 -26.938 1 93.75 77 TRP A C 1
ATOM 598 O O . TRP A 1 77 ? 11.234 -17.125 -27.609 1 93.75 77 TRP A O 1
ATOM 608 N N . ILE A 1 78 ? 9.938 -17.156 -25.812 1 94.81 78 ILE A N 1
ATOM 609 C CA . ILE A 1 78 ? 10.445 -15.891 -25.297 1 94.81 78 ILE A CA 1
ATOM 610 C C . ILE A 1 78 ? 11.93 -16.031 -24.969 1 94.81 78 ILE A C 1
ATOM 612 O O . ILE A 1 78 ? 12.719 -15.125 -25.25 1 94.81 78 ILE A O 1
ATOM 616 N N . ASP A 1 79 ? 12.312 -17.141 -24.359 1 94.62 79 ASP A N 1
ATOM 617 C CA . ASP A 1 79 ? 13.711 -17.406 -24.047 1 94.62 79 ASP A CA 1
ATOM 618 C C . ASP A 1 79 ? 14.578 -17.312 -25.312 1 94.62 79 ASP A C 1
ATOM 620 O O . ASP A 1 79 ? 15.641 -16.672 -25.297 1 94.62 79 ASP A O 1
ATOM 624 N N . GLN A 1 80 ? 14.094 -17.906 -26.344 1 93.38 80 GLN A N 1
ATOM 625 C CA . GLN A 1 80 ? 14.828 -17.906 -27.609 1 93.38 80 GLN A CA 1
ATOM 626 C C . GLN A 1 80 ? 14.922 -16.484 -28.188 1 93.38 80 GLN A C 1
ATOM 628 O O . GLN A 1 80 ? 15.969 -16.094 -28.688 1 93.38 80 GLN A O 1
ATOM 633 N N . GLU A 1 81 ? 13.898 -15.797 -28.062 1 91.88 81 GLU A N 1
ATOM 634 C CA . GLU A 1 81 ? 13.867 -14.438 -28.578 1 91.88 81 GLU A CA 1
ATOM 635 C C . GLU A 1 81 ? 14.852 -13.539 -27.844 1 91.88 81 GLU A C 1
ATOM 637 O O . GLU A 1 81 ? 15.461 -12.641 -28.438 1 91.88 81 GLU A O 1
ATOM 642 N N . LEU A 1 82 ? 14.992 -13.711 -26.578 1 92.62 82 LEU A N 1
ATOM 643 C CA . LEU A 1 82 ? 15.852 -12.875 -25.75 1 92.62 82 LEU A CA 1
ATOM 644 C C . LEU A 1 82 ? 17.312 -12.984 -26.203 1 92.62 82 LEU A C 1
ATOM 646 O O . LEU A 1 82 ? 18.047 -12 -26.141 1 92.62 82 LEU A O 1
ATOM 650 N N . VAL A 1 83 ? 17.75 -14.125 -26.672 1 91.25 83 VAL A N 1
ATOM 651 C CA . VAL A 1 83 ? 19.156 -14.328 -26.969 1 91.25 83 VAL A CA 1
ATOM 652 C C . VAL A 1 83 ? 19.406 -14.109 -28.469 1 91.25 83 VAL A C 1
ATOM 654 O O . VAL A 1 83 ? 20.562 -14.07 -28.906 1 91.25 83 VAL A O 1
ATOM 657 N N . THR A 1 84 ? 18.328 -13.945 -29.25 1 86.5 84 THR A N 1
ATOM 658 C CA . THR A 1 84 ? 18.516 -13.828 -30.688 1 86.5 84 THR A CA 1
ATOM 659 C C . THR A 1 84 ? 18.031 -12.477 -31.203 1 86.5 84 THR A C 1
ATOM 661 O O . THR A 1 84 ? 18.234 -12.141 -32.375 1 86.5 84 THR A O 1
ATOM 664 N N . ALA A 1 85 ? 17.297 -11.773 -30.328 1 75.62 85 ALA A N 1
ATOM 665 C CA . ALA A 1 85 ? 16.625 -10.555 -30.766 1 75.62 85 ALA A CA 1
ATOM 666 C C . ALA A 1 85 ? 17.625 -9.523 -31.266 1 75.62 85 ALA A C 1
ATOM 668 O O . ALA A 1 85 ? 18.75 -9.445 -30.766 1 75.62 85 ALA A O 1
A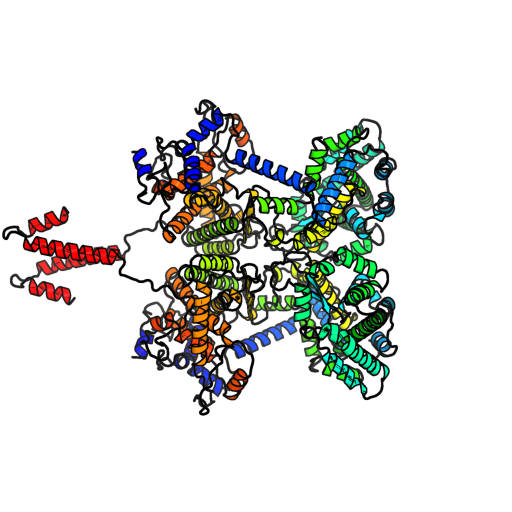TOM 669 N N . GLU A 1 86 ? 17.156 -8.805 -32.312 1 73 86 GLU A N 1
ATOM 670 C CA . GLU A 1 86 ? 17.938 -7.66 -32.781 1 73 86 GLU A CA 1
ATOM 671 C C . GLU A 1 86 ? 17.781 -6.473 -31.828 1 73 86 GLU A C 1
ATOM 673 O O . GLU A 1 86 ? 16.656 -6.156 -31.406 1 73 86 GLU A O 1
ATOM 678 N N . THR A 1 87 ? 18.766 -6 -31.328 1 65.81 87 THR A N 1
ATOM 679 C CA . THR A 1 87 ? 18.812 -5.059 -30.219 1 65.81 87 THR A CA 1
ATOM 680 C C . THR A 1 87 ? 18.828 -3.621 -30.734 1 65.81 87 THR A C 1
ATOM 682 O O . THR A 1 87 ? 18.625 -2.682 -29.953 1 65.81 87 THR A O 1
ATOM 685 N N . MET A 1 88 ? 18.891 -3.354 -32 1 66.31 88 MET A N 1
ATOM 686 C CA . MET A 1 88 ? 19.266 -2.01 -32.438 1 66.31 88 MET A CA 1
ATOM 687 C C . MET A 1 88 ? 18.094 -1.045 -32.281 1 66.31 88 MET A C 1
ATOM 689 O O . MET A 1 88 ? 16.953 -1.375 -32.625 1 66.31 88 MET A O 1
ATOM 693 N N . GLY A 1 89 ? 18.312 0.039 -31.609 1 65.44 89 GLY A N 1
ATOM 694 C CA . GLY A 1 89 ? 17.438 1.204 -31.578 1 65.44 89 GLY A CA 1
ATOM 695 C C . GLY A 1 89 ? 16.547 1.257 -30.344 1 65.44 89 GLY A C 1
ATOM 696 O O . GLY A 1 89 ? 15.922 2.283 -30.078 1 65.44 89 GLY A O 1
ATOM 697 N N . SER A 1 90 ? 16.516 0.246 -29.547 1 72.12 90 SER A N 1
ATOM 698 C CA . SER A 1 90 ? 15.633 0.263 -28.391 1 72.12 90 SER A CA 1
ATOM 699 C C . SER A 1 90 ? 16.344 0.794 -27.156 1 72.12 90 SER A C 1
ATOM 701 O O . SER A 1 90 ? 17.562 0.719 -27.047 1 72.12 90 SER A O 1
ATOM 703 N N . ARG A 1 91 ? 15.672 1.443 -26.25 1 79 91 ARG A N 1
ATOM 704 C CA . ARG A 1 91 ? 16.188 1.881 -24.953 1 79 91 ARG A CA 1
ATOM 705 C C . ARG A 1 91 ? 16.766 0.706 -24.172 1 79 91 ARG A C 1
ATOM 707 O O . ARG A 1 91 ? 17.672 0.882 -23.344 1 79 91 ARG A O 1
ATOM 714 N N . MET A 1 92 ? 16.312 -0.47 -24.562 1 85.06 92 MET A N 1
ATOM 715 C CA . MET A 1 92 ? 16.719 -1.67 -23.828 1 85.06 92 MET A CA 1
ATOM 716 C C . MET A 1 92 ? 17.891 -2.35 -24.516 1 85.06 92 MET A C 1
ATOM 718 O O . MET A 1 92 ? 18.312 -3.434 -24.094 1 85.06 92 MET A O 1
ATOM 722 N N . GLU A 1 93 ? 18.469 -1.665 -25.516 1 86.25 93 GLU A N 1
ATOM 723 C CA . GLU A 1 93 ? 19.531 -2.256 -26.312 1 86.25 93 GLU A CA 1
ATOM 724 C C . GLU A 1 93 ? 20.703 -2.682 -25.438 1 86.25 93 GLU A C 1
ATOM 726 O O . GLU A 1 93 ? 21.234 -3.789 -25.594 1 86.25 93 GLU A O 1
ATOM 731 N N . PRO A 1 94 ? 21.141 -1.844 -24.516 1 84.38 94 PRO A N 1
ATOM 732 C CA . PRO A 1 94 ? 22.281 -2.264 -23.703 1 84.38 94 PRO A CA 1
ATOM 733 C C . PRO A 1 94 ? 22.016 -3.539 -22.922 1 84.38 94 PRO A C 1
ATOM 735 O O . PRO A 1 94 ? 22.891 -4.383 -22.781 1 84.38 94 PRO A O 1
ATOM 738 N N . LEU A 1 95 ? 20.859 -3.672 -22.469 1 90.12 95 LEU A N 1
ATOM 739 C CA . LEU A 1 95 ? 20.5 -4.84 -21.656 1 90.12 95 LEU A CA 1
ATOM 740 C C . LEU A 1 95 ? 20.344 -6.074 -22.547 1 90.12 95 LEU A C 1
ATOM 742 O O . LEU A 1 95 ? 20.812 -7.16 -22.188 1 90.12 95 LEU A O 1
ATOM 746 N N . LEU A 1 96 ? 19.75 -5.91 -23.688 1 91.75 96 LEU A N 1
ATOM 747 C CA . LEU A 1 96 ? 19.594 -7.016 -24.625 1 91.75 96 LEU A CA 1
ATOM 748 C C . LEU A 1 96 ? 20.953 -7.48 -25.156 1 91.75 96 LEU A C 1
ATOM 750 O O . LEU A 1 96 ? 21.172 -8.68 -25.344 1 91.75 96 LEU A O 1
ATOM 754 N N . SER A 1 97 ? 21.812 -6.523 -25.359 1 90.44 97 SER A N 1
ATOM 755 C CA . SER A 1 97 ? 23.172 -6.859 -25.781 1 90.44 97 SER A CA 1
ATOM 756 C C . SER A 1 97 ? 23.906 -7.652 -24.703 1 90.44 97 SER A C 1
ATOM 758 O O . SER A 1 97 ? 24.656 -8.57 -25 1 90.44 97 SER A O 1
ATOM 760 N N . ALA A 1 98 ? 23.672 -7.254 -23.469 1 91.5 98 ALA A N 1
ATOM 761 C CA . ALA A 1 98 ? 24.281 -7.973 -22.359 1 91.5 98 ALA A CA 1
ATOM 762 C C . ALA A 1 98 ? 23.828 -9.43 -22.328 1 91.5 98 ALA A C 1
ATOM 764 O O . ALA A 1 98 ? 24.625 -10.328 -22.047 1 91.5 98 ALA A O 1
ATOM 765 N N . VAL A 1 99 ? 22.594 -9.719 -22.625 1 94.19 99 VAL A N 1
ATOM 766 C CA . VAL A 1 99 ? 22.062 -11.078 -22.656 1 94.19 99 VAL A CA 1
ATOM 767 C C . VAL A 1 99 ? 22.734 -11.875 -23.781 1 94.19 99 VAL A C 1
ATOM 769 O O . VAL A 1 99 ? 23.156 -13.016 -23.562 1 94.19 99 VAL A O 1
ATOM 772 N N . LYS A 1 100 ? 22.906 -11.242 -24.875 1 93.19 100 LYS A N 1
ATOM 773 C CA . LYS A 1 100 ? 23.531 -11.891 -26.031 1 93.19 100 LYS A CA 1
ATOM 774 C C . LYS A 1 100 ? 25 -12.211 -25.734 1 93.19 100 LYS A C 1
ATOM 776 O O . LYS A 1 100 ? 25.469 -13.305 -26.062 1 93.19 100 LYS A O 1
ATOM 781 N N . GLU A 1 101 ? 25.641 -11.25 -25.188 1 91.19 101 GLU A N 1
ATOM 782 C CA . GLU A 1 101 ? 27.047 -11.445 -24.828 1 91.19 101 GLU A CA 1
ATOM 783 C C . GLU A 1 101 ? 27.203 -12.586 -23.828 1 91.19 101 GLU A C 1
ATOM 785 O O . GLU A 1 101 ? 28.125 -13.398 -23.953 1 91.19 101 GLU A O 1
ATOM 790 N N . ALA A 1 102 ? 26.344 -12.641 -22.875 1 92.5 102 ALA A N 1
ATOM 791 C CA . ALA A 1 102 ? 26.391 -13.719 -21.891 1 92.5 102 ALA A CA 1
ATOM 792 C C . ALA A 1 102 ? 26.125 -15.07 -22.547 1 92.5 102 ALA A C 1
ATOM 794 O O . ALA A 1 102 ? 26.781 -16.062 -22.219 1 92.5 102 ALA A O 1
ATOM 795 N N . TYR A 1 103 ? 25.188 -15.141 -23.438 1 92.31 103 TYR A N 1
ATOM 796 C CA . TYR A 1 103 ? 24.875 -16.375 -24.141 1 92.31 103 TYR A CA 1
ATOM 797 C C . TYR A 1 103 ? 26.047 -16.844 -24.984 1 92.31 103 TYR A C 1
ATOM 799 O O . TYR A 1 103 ? 26.391 -18.031 -24.984 1 92.31 103 TYR A O 1
ATOM 807 N N . GLU A 1 104 ? 26.625 -15.906 -25.688 1 90.38 104 GLU A N 1
ATOM 808 C CA . GLU A 1 104 ? 27.781 -16.234 -26.516 1 90.38 104 GLU A CA 1
ATOM 809 C C . GLU A 1 104 ? 28.953 -16.703 -25.656 1 90.38 104 GLU A C 1
ATOM 811 O O . GLU A 1 104 ? 29.672 -17.641 -26.031 1 90.38 104 GLU A O 1
ATOM 816 N N . ALA A 1 105 ? 29.078 -16.016 -24.562 1 84.31 105 ALA A N 1
ATOM 817 C CA . ALA A 1 105 ? 30.125 -16.453 -23.641 1 84.31 105 ALA A CA 1
ATOM 818 C C . ALA A 1 105 ? 29.875 -17.875 -23.156 1 84.31 105 ALA A C 1
ATOM 820 O O . ALA A 1 105 ? 30.812 -18.688 -23.078 1 84.31 105 ALA A O 1
ATOM 821 N N . CYS A 1 106 ? 28.672 -18.172 -22.875 1 83.88 106 CYS A N 1
ATOM 822 C CA . CYS A 1 106 ? 28.297 -19.516 -22.438 1 83.88 106 CYS A CA 1
ATOM 823 C C . CYS A 1 106 ? 28.516 -20.547 -23.531 1 83.88 106 CYS A C 1
ATOM 825 O O . CYS A 1 106 ? 29.062 -21.625 -23.297 1 83.88 106 CYS A O 1
ATOM 827 N N . MET A 1 107 ? 28.203 -20.172 -24.781 1 83.5 107 MET A N 1
ATOM 828 C CA . MET A 1 107 ? 28.359 -21.047 -25.938 1 83.5 107 MET A CA 1
ATOM 829 C C . MET A 1 107 ? 29.828 -21.328 -26.219 1 83.5 107 MET A C 1
ATOM 831 O O . MET A 1 107 ? 30.203 -22.438 -26.578 1 83.5 107 MET A O 1
ATOM 835 N N . LEU A 1 108 ? 30.578 -20.281 -26.047 1 76.88 108 LEU A N 1
ATOM 836 C CA . LEU A 1 108 ? 32 -20.422 -26.266 1 76.88 108 LEU A CA 1
ATOM 837 C C . LEU A 1 108 ? 32.656 -21.312 -25.203 1 76.88 108 LEU A C 1
ATOM 839 O O . LEU A 1 108 ? 33.562 -22.094 -25.484 1 76.88 108 LEU A O 1
ATOM 843 N N . GLN A 1 109 ? 32.25 -21.031 -24.031 1 64.31 109 GLN A N 1
ATOM 844 C CA . GLN A 1 109 ? 32.781 -21.812 -22.922 1 64.31 109 GLN A CA 1
ATOM 845 C C . GLN A 1 109 ? 32.438 -23.281 -23.047 1 64.31 109 GLN A C 1
ATOM 847 O O . GLN A 1 109 ? 33.219 -24.156 -22.703 1 64.31 109 GLN A O 1
ATOM 852 N N . THR A 1 110 ? 31.266 -23.469 -23.484 1 57.75 110 THR A N 1
ATOM 853 C CA . THR A 1 110 ? 30.812 -24.859 -23.594 1 57.75 110 THR A CA 1
ATOM 854 C C . THR A 1 110 ? 31.422 -25.531 -24.828 1 57.75 110 THR A C 1
ATOM 856 O O . THR A 1 110 ? 31.5 -26.75 -24.891 1 57.75 110 THR A O 1
ATOM 859 N N . SER A 1 111 ? 32 -24.562 -25.781 1 53.53 111 SER A N 1
ATOM 860 C CA . SER A 1 111 ? 32.594 -25.109 -27 1 53.53 111 SER A CA 1
ATOM 861 C C . SER A 1 111 ? 34.125 -25.281 -26.828 1 53.53 111 SER A C 1
ATOM 863 O O . SER A 1 111 ? 34.75 -25.969 -27.625 1 53.53 111 SER A O 1
ATOM 865 N N . VAL A 1 112 ? 34.844 -24.25 -26.047 1 45.78 112 VAL A N 1
ATOM 866 C CA . VAL A 1 112 ? 36.312 -24.266 -25.938 1 45.78 112 VAL A CA 1
ATOM 867 C C . VAL A 1 112 ? 36.75 -25.484 -25.125 1 45.78 112 VAL A C 1
ATOM 869 O O . VAL A 1 112 ? 36.188 -25.766 -24.062 1 45.78 112 VAL A O 1
ATOM 872 N N . SER A 1 113 ? 37.438 -26.375 -25.719 1 41.22 113 SER A N 1
ATOM 873 C CA . SER A 1 113 ? 38.188 -27.438 -25.062 1 41.22 113 SER A CA 1
ATOM 874 C C . SER A 1 113 ? 39 -26.875 -23.906 1 41.22 113 SER A C 1
ATOM 876 O O . SER A 1 113 ? 39.344 -25.703 -23.891 1 41.22 113 SER A O 1
ATOM 878 N N . ASP A 1 114 ? 39.188 -27.609 -22.75 1 38.19 114 ASP A N 1
ATOM 879 C CA . ASP A 1 114 ? 39.5 -27.484 -21.344 1 38.19 114 ASP A CA 1
ATOM 880 C C . ASP A 1 114 ? 40.781 -26.641 -21.125 1 38.19 114 ASP A C 1
ATOM 882 O O . ASP A 1 114 ? 41 -26.094 -20.047 1 38.19 114 ASP A O 1
ATOM 886 N N . ALA A 1 115 ? 41.875 -26.797 -21.969 1 36.66 115 ALA A N 1
ATOM 887 C CA . ALA A 1 115 ? 43.219 -26.562 -21.5 1 36.66 115 ALA A CA 1
ATOM 888 C C . ALA A 1 115 ? 43.5 -25.062 -21.328 1 36.66 115 ALA A C 1
ATOM 890 O O . ALA A 1 115 ? 44.25 -24.656 -20.438 1 36.66 115 ALA A O 1
ATOM 891 N N . ASP A 1 116 ? 43.156 -24.312 -22.219 1 36.78 116 ASP A N 1
ATOM 892 C CA . ASP A 1 116 ? 43.688 -22.969 -22.25 1 36.78 116 ASP A CA 1
ATOM 893 C C . ASP A 1 116 ? 42.906 -22.031 -21.328 1 36.78 116 ASP A C 1
ATOM 895 O O . ASP A 1 116 ? 43.344 -20.906 -21.078 1 36.78 116 ASP A O 1
ATOM 899 N N . LEU A 1 117 ? 41.719 -22.234 -21.312 1 38.09 117 LEU A N 1
ATOM 900 C CA . LEU A 1 117 ? 40.938 -21.188 -20.656 1 38.09 117 LEU A CA 1
ATOM 901 C C . LEU A 1 117 ? 41.156 -21.203 -19.141 1 38.09 117 LEU A C 1
ATOM 903 O O . LEU A 1 117 ? 40.938 -20.203 -18.469 1 38.09 117 LEU A O 1
ATOM 907 N N . TYR A 1 118 ? 41.406 -22.438 -18.516 1 38.94 118 TYR A N 1
ATOM 908 C CA . TYR A 1 118 ? 41.375 -22.281 -17.078 1 38.94 118 TYR A CA 1
ATOM 909 C C . TYR A 1 118 ? 42.75 -22.5 -16.469 1 38.94 118 TYR A C 1
ATOM 911 O O . TYR A 1 118 ? 43.031 -23.531 -15.867 1 38.94 118 TYR A O 1
ATOM 919 N N . PRO A 1 119 ? 43.656 -21.922 -17.031 1 39.31 119 PRO A N 1
ATOM 920 C CA . PRO A 1 119 ? 44.875 -22.141 -16.281 1 39.31 119 PRO A CA 1
ATOM 921 C C . PRO A 1 119 ? 44.688 -21.953 -14.773 1 39.31 119 PRO A C 1
ATOM 923 O O . PRO A 1 119 ? 45.281 -22.688 -13.977 1 39.31 119 PRO A O 1
ATOM 926 N N . SER A 1 120 ? 43.781 -21.016 -14.445 1 37.97 120 SER A N 1
ATOM 927 C CA . SER A 1 120 ? 43.688 -20.672 -13.031 1 37.97 120 SER A CA 1
ATOM 928 C C . SER A 1 120 ? 42.969 -21.766 -12.242 1 37.97 120 SER A C 1
ATOM 930 O O . SER A 1 120 ? 43.344 -22.094 -11.125 1 37.97 120 SER A O 1
ATOM 932 N N . ALA A 1 121 ? 41.969 -22.359 -12.836 1 40.41 121 ALA A N 1
ATOM 933 C CA . ALA A 1 121 ? 41.312 -23.469 -12.148 1 40.41 121 ALA A CA 1
ATOM 934 C C . ALA A 1 121 ? 42.219 -24.672 -12.047 1 40.41 121 ALA A C 1
ATOM 936 O O . ALA A 1 121 ? 42.281 -25.344 -11.008 1 40.41 121 ALA A O 1
ATOM 937 N N . ARG A 1 122 ? 43.031 -24.953 -13.07 1 39.19 122 ARG A N 1
ATOM 938 C CA . ARG A 1 122 ? 44.031 -26.016 -13.039 1 39.19 122 ARG A CA 1
ATOM 939 C C . ARG A 1 122 ? 45.094 -25.734 -11.992 1 39.19 122 ARG A C 1
ATOM 941 O O . ARG A 1 122 ? 45.5 -26.625 -11.258 1 39.19 122 ARG A O 1
ATOM 948 N N . ALA A 1 123 ? 45.562 -24.469 -12.055 1 39.34 123 ALA A N 1
ATOM 949 C CA . ALA A 1 123 ? 46.531 -24.109 -11.031 1 39.34 123 ALA A CA 1
ATOM 950 C C . ALA A 1 123 ? 45.969 -24.25 -9.633 1 39.34 123 ALA A C 1
ATOM 952 O O . ALA A 1 123 ? 46.625 -24.734 -8.719 1 39.34 123 ALA A O 1
ATOM 953 N N . PHE A 1 124 ? 44.75 -23.891 -9.547 1 40.56 124 PHE A N 1
ATOM 954 C CA . PHE A 1 124 ? 44.062 -24 -8.273 1 40.56 124 PHE A CA 1
ATOM 955 C C . PHE A 1 124 ? 43.906 -25.469 -7.859 1 40.56 124 PHE A C 1
ATOM 957 O O . PHE A 1 124 ? 44.188 -25.812 -6.707 1 40.56 124 PHE A O 1
ATOM 964 N N . LEU A 1 125 ? 43.469 -26.281 -8.742 1 39.62 125 LEU A N 1
ATOM 965 C CA . LEU A 1 125 ? 43.312 -27.703 -8.484 1 39.62 125 LEU A CA 1
ATOM 966 C C . LEU A 1 125 ? 44.625 -28.406 -8.273 1 39.62 125 LEU A C 1
ATOM 968 O O . LEU A 1 125 ? 44.75 -29.328 -7.473 1 39.62 125 LEU A O 1
ATOM 972 N N . ALA A 1 126 ? 45.594 -28.062 -9.109 1 36.72 126 ALA A N 1
ATOM 973 C CA . ALA A 1 126 ? 46.875 -28.719 -9.039 1 36.72 126 ALA A CA 1
ATOM 974 C C . ALA A 1 126 ? 47.625 -28.344 -7.754 1 36.72 126 ALA A C 1
ATOM 976 O O . ALA A 1 126 ? 48.281 -29.172 -7.145 1 36.72 126 ALA A O 1
ATOM 977 N N . HIS A 1 127 ? 47.781 -26.969 -7.434 1 36.53 127 HIS A N 1
ATOM 978 C CA . HIS A 1 127 ? 48.688 -26.562 -6.352 1 36.53 127 HIS A CA 1
ATOM 979 C C . HIS A 1 127 ? 47.938 -26.391 -5.043 1 36.53 127 HIS A C 1
ATOM 981 O O . HIS A 1 127 ? 48.531 -26.188 -3.99 1 36.53 127 HIS A O 1
ATOM 987 N N . GLY A 1 128 ? 46.875 -26.875 -4.766 1 34.88 128 GLY A N 1
ATOM 988 C CA . GLY A 1 128 ? 46.188 -26.641 -3.506 1 34.88 128 GLY A CA 1
ATOM 989 C C . GLY A 1 128 ? 46.156 -25.172 -3.107 1 34.88 128 GLY A C 1
ATOM 990 O O . GLY A 1 128 ? 47.219 -24.531 -2.969 1 34.88 128 GLY A O 1
ATOM 991 N N . LEU A 1 129 ? 45.469 -24.297 -3.471 1 37.5 129 LEU A N 1
ATOM 992 C CA . LEU A 1 129 ? 45.5 -22.828 -3.488 1 37.5 129 LEU A CA 1
ATOM 993 C C . LEU A 1 129 ? 45.531 -22.281 -2.07 1 37.5 129 LEU A C 1
ATOM 995 O O . LEU A 1 129 ? 44.562 -22.375 -1.33 1 37.5 129 LEU A O 1
ATOM 999 N N . PRO A 1 130 ? 46.531 -22.484 -1.214 1 37.06 130 PRO A N 1
ATOM 1000 C CA . PRO A 1 130 ? 46.531 -21.344 -0.29 1 37.06 130 PRO A CA 1
ATOM 1001 C C . PRO A 1 130 ? 46.562 -20 -1.012 1 37.06 130 PRO A C 1
ATOM 1003 O O . PRO A 1 130 ? 47.594 -19.312 -1.027 1 37.06 130 PRO A O 1
ATOM 1006 N N . LEU A 1 131 ? 46.031 -19.859 -2.246 1 36.81 131 LEU A N 1
ATOM 1007 C CA . LEU A 1 131 ? 46.25 -18.547 -2.863 1 36.81 131 LEU A CA 1
ATOM 1008 C C . LEU A 1 131 ? 45.75 -17.438 -1.968 1 36.81 131 LEU A C 1
ATOM 1010 O O . LEU A 1 131 ? 44.719 -17.578 -1.325 1 36.81 131 LEU A O 1
ATOM 1014 N N . SER A 1 132 ? 46.625 -16.688 -1.52 1 38.41 132 SER A N 1
ATOM 1015 C CA . SER A 1 132 ? 46.188 -15.445 -0.887 1 38.41 132 SER A CA 1
ATOM 1016 C C . SER A 1 132 ? 45.062 -14.797 -1.666 1 38.41 132 SER A C 1
ATOM 1018 O O . SER A 1 132 ? 44.875 -15.094 -2.846 1 38.41 132 SER A O 1
ATOM 1020 N N . ARG A 1 133 ? 44.062 -14.227 -1.011 1 39.19 133 ARG A N 1
ATOM 1021 C CA . ARG A 1 133 ? 43 -13.461 -1.643 1 39.19 133 ARG A CA 1
ATOM 1022 C C . ARG A 1 133 ? 43.531 -12.703 -2.865 1 39.19 133 ARG A C 1
ATOM 1024 O O . ARG A 1 133 ? 42.875 -12.688 -3.908 1 39.19 133 ARG A O 1
ATOM 1031 N N . GLU A 1 134 ? 44.688 -12.188 -2.641 1 41.5 134 GLU A N 1
ATOM 1032 C CA . GLU A 1 134 ? 45.344 -11.422 -3.693 1 41.5 134 GLU A CA 1
ATOM 1033 C C . GLU A 1 134 ? 45.719 -12.305 -4.883 1 41.5 134 GLU A C 1
ATOM 1035 O O . GLU A 1 134 ? 45.5 -11.922 -6.035 1 41.5 134 GLU A O 1
ATOM 1040 N N . GLU A 1 135 ? 46.25 -13.406 -4.484 1 41.34 135 GLU A N 1
ATOM 1041 C CA . GLU A 1 135 ? 46.719 -14.289 -5.547 1 41.34 135 GLU A CA 1
ATOM 1042 C C . GLU A 1 135 ? 45.562 -14.898 -6.309 1 41.34 135 GLU A C 1
ATOM 1044 O O . GLU A 1 135 ? 45.594 -15.055 -7.531 1 41.34 135 GLU A O 1
ATOM 1049 N N . LEU A 1 136 ? 44.531 -15.188 -5.551 1 43.16 136 LEU A N 1
ATOM 1050 C CA . LEU A 1 136 ? 43.312 -15.68 -6.188 1 43.16 136 LEU A CA 1
ATOM 1051 C C . LEU A 1 136 ? 42.719 -14.625 -7.117 1 43.16 136 LEU A C 1
ATOM 1053 O O . LEU A 1 136 ? 42.281 -14.945 -8.227 1 43.16 136 LEU A O 1
ATOM 1057 N N . ILE A 1 137 ? 42.719 -13.445 -6.621 1 43.28 137 ILE A N 1
ATOM 1058 C CA . ILE A 1 137 ? 42.25 -12.305 -7.406 1 43.28 137 ILE A CA 1
ATOM 1059 C C . ILE A 1 137 ? 43.156 -12.125 -8.633 1 43.28 137 ILE A C 1
ATOM 1061 O O . ILE A 1 137 ? 42.656 -11.914 -9.742 1 43.28 137 ILE A O 1
ATOM 1065 N N . LEU A 1 138 ? 44.5 -12.156 -8.398 1 42.09 138 LEU A N 1
ATOM 1066 C CA . LEU A 1 138 ? 45.469 -11.938 -9.461 1 42.09 138 LEU A CA 1
ATOM 1067 C C . LEU A 1 138 ? 45.406 -13.055 -10.5 1 42.09 138 LEU A C 1
ATOM 1069 O O . LEU A 1 138 ? 45.469 -12.789 -11.703 1 42.09 138 LEU A O 1
ATOM 1073 N N . GLN A 1 139 ? 45.375 -14.172 -9.961 1 39.41 139 GLN A N 1
ATOM 1074 C CA . GLN A 1 139 ? 45.469 -15.32 -10.859 1 39.41 139 GLN A CA 1
ATOM 1075 C C . GLN A 1 139 ? 44.156 -15.555 -11.578 1 39.41 139 GLN A C 1
ATOM 1077 O O . GLN A 1 139 ? 44.125 -16.141 -12.664 1 39.41 139 GLN A O 1
ATOM 1082 N N . SER A 1 140 ? 43.094 -15.141 -10.852 1 39.94 140 SER A N 1
ATOM 1083 C CA . SER A 1 140 ? 41.812 -15.328 -11.484 1 39.94 140 SER A CA 1
ATOM 1084 C C . SER A 1 140 ? 41.625 -14.375 -12.664 1 39.94 140 SER A C 1
ATOM 1086 O O . SER A 1 140 ? 40.625 -14.484 -13.398 1 39.94 140 SER A O 1
ATOM 1088 N N . GLY A 1 141 ? 42.688 -13.656 -13.031 1 40.06 141 GLY A N 1
ATOM 1089 C CA . GLY A 1 141 ? 42.5 -12.602 -14.016 1 40.06 141 GLY A CA 1
ATOM 1090 C C . GLY A 1 141 ? 41.406 -11.625 -13.641 1 40.06 141 GLY A C 1
ATOM 1091 O O . GLY A 1 141 ? 41.125 -10.68 -14.383 1 40.06 141 GLY A O 1
ATOM 1092 N N . PHE A 1 142 ? 40.75 -11.906 -12.562 1 40.66 142 PHE A N 1
ATOM 1093 C CA . PHE A 1 142 ? 39.625 -11.148 -12.07 1 40.66 142 PHE A CA 1
ATOM 1094 C C . PHE A 1 142 ? 40.062 -9.758 -11.617 1 40.66 142 PHE A C 1
ATOM 1096 O O . PHE A 1 142 ? 39.281 -8.797 -11.727 1 40.66 142 PHE A O 1
ATOM 1103 N N . ALA A 1 143 ? 41.25 -9.68 -11.055 1 41.47 143 ALA A N 1
ATOM 1104 C CA . ALA A 1 143 ? 41.812 -8.391 -10.641 1 41.47 143 ALA A CA 1
ATOM 1105 C C . ALA A 1 143 ? 41.781 -7.383 -11.781 1 41.47 143 ALA A C 1
ATOM 1107 O O . ALA A 1 143 ? 41.719 -6.172 -11.555 1 41.47 143 ALA A O 1
ATOM 1108 N N . ARG A 1 144 ? 41.812 -7.957 -12.906 1 39.56 144 ARG A N 1
ATOM 1109 C CA . ARG A 1 144 ? 41.844 -7.059 -14.062 1 39.56 144 ARG A CA 1
ATOM 1110 C C . ARG A 1 144 ? 40.438 -6.551 -14.391 1 39.56 144 ARG A C 1
ATOM 1112 O O . ARG A 1 144 ? 40.281 -5.559 -15.102 1 39.56 144 ARG A O 1
ATOM 1119 N N . ILE A 1 145 ? 39.406 -7.262 -13.984 1 38.94 145 ILE A N 1
ATOM 1120 C CA . ILE A 1 145 ? 38.125 -6.914 -14.547 1 38.94 145 ILE A CA 1
ATOM 1121 C C . ILE A 1 145 ? 37.188 -6.398 -13.445 1 38.94 145 ILE A C 1
ATOM 1123 O O . ILE A 1 145 ? 36.156 -5.805 -13.727 1 38.94 145 ILE A O 1
ATOM 1127 N N . ALA A 1 146 ? 37.438 -6.762 -12.211 1 43.34 146 ALA A N 1
ATOM 1128 C CA . ALA A 1 146 ? 36.469 -6.324 -11.195 1 43.34 146 ALA A CA 1
ATOM 1129 C C . ALA A 1 146 ? 37.156 -5.496 -10.117 1 43.34 146 ALA A C 1
ATOM 1131 O O . ALA A 1 146 ? 38.344 -5.734 -9.797 1 43.34 146 ALA A O 1
ATOM 1132 N N . PRO A 1 147 ? 36.562 -4.391 -9.781 1 43.81 147 PRO A N 1
ATOM 1133 C CA . PRO A 1 147 ? 37.094 -3.617 -8.656 1 43.81 147 PRO A CA 1
ATOM 1134 C C . PRO A 1 147 ? 37.375 -4.48 -7.426 1 43.81 147 PRO A C 1
ATOM 1136 O O . PRO A 1 147 ? 36.719 -5.504 -7.223 1 43.81 147 PRO A O 1
ATOM 1139 N N . LYS A 1 148 ? 38.5 -4.289 -6.785 1 43.78 148 LYS A N 1
ATOM 1140 C CA . LYS A 1 148 ? 38.969 -5 -5.602 1 43.78 148 LYS A CA 1
ATOM 1141 C C . LYS A 1 148 ? 37.844 -5.215 -4.602 1 43.78 148 LYS A C 1
ATOM 1143 O O . LYS A 1 148 ? 37.75 -6.273 -3.975 1 43.78 148 LYS A O 1
ATOM 1148 N N . GLU A 1 149 ? 36.969 -4.289 -4.523 1 43.94 149 GLU A N 1
ATOM 1149 C CA . GLU A 1 149 ? 35.875 -4.34 -3.58 1 43.94 149 GLU A CA 1
ATOM 1150 C C . GLU A 1 149 ? 34.875 -5.461 -3.932 1 43.94 149 GLU A C 1
ATOM 1152 O O . GLU A 1 149 ? 34.406 -6.168 -3.045 1 43.94 149 GLU A O 1
ATOM 1157 N N . ASP A 1 150 ? 34.719 -5.668 -5.18 1 45.12 150 ASP A N 1
ATOM 1158 C CA . ASP A 1 150 ? 33.812 -6.711 -5.637 1 45.12 150 ASP A CA 1
ATOM 1159 C C . ASP A 1 150 ? 34.406 -8.102 -5.371 1 45.12 150 ASP A C 1
ATOM 1161 O O . ASP A 1 150 ? 33.656 -9.016 -4.984 1 45.12 150 ASP A O 1
ATOM 1165 N N . LEU A 1 151 ? 35.656 -8.039 -5.582 1 45 151 LEU A N 1
ATOM 1166 C CA . LEU A 1 151 ? 36.344 -9.305 -5.355 1 45 151 LEU A CA 1
ATOM 1167 C C . LEU A 1 151 ? 36.281 -9.695 -3.883 1 45 151 LEU A C 1
ATOM 1169 O O . LEU A 1 151 ? 36.156 -10.883 -3.559 1 45 151 LEU A O 1
ATOM 1173 N N . GLU A 1 152 ? 36.312 -8.703 -3.141 1 42.47 152 GLU A N 1
ATOM 1174 C CA . GLU A 1 152 ? 36.25 -8.938 -1.701 1 42.47 152 GLU A CA 1
ATOM 1175 C C . GLU A 1 152 ? 34.844 -9.406 -1.278 1 42.47 152 GLU A C 1
ATOM 1177 O O . GLU A 1 152 ? 34.719 -10.352 -0.492 1 42.47 152 GLU A O 1
ATOM 1182 N N . ILE A 1 153 ? 33.938 -8.789 -1.744 1 45.69 153 ILE A N 1
ATOM 1183 C CA . ILE A 1 153 ? 32.562 -9.164 -1.457 1 45.69 153 ILE A CA 1
ATOM 1184 C C . ILE A 1 153 ? 32.281 -10.57 -1.997 1 45.69 153 ILE A C 1
ATOM 1186 O O . ILE A 1 153 ? 31.672 -11.391 -1.321 1 45.69 153 ILE A O 1
ATOM 1190 N N . TRP A 1 154 ? 32.875 -10.719 -3.104 1 46.62 154 TRP A N 1
ATOM 1191 C CA . TRP A 1 154 ? 32.75 -12.016 -3.746 1 46.62 154 TRP A CA 1
ATOM 1192 C C . TRP A 1 154 ? 33.375 -13.117 -2.889 1 46.62 154 TRP A C 1
ATOM 1194 O O . TRP A 1 154 ? 32.781 -14.203 -2.746 1 46.62 154 TRP A O 1
ATOM 1204 N N . GLY A 1 155 ? 34.5 -12.789 -2.488 1 44.88 155 GLY A N 1
ATOM 1205 C CA . GLY A 1 155 ? 35.188 -13.75 -1.617 1 44.88 155 GLY A CA 1
ATOM 1206 C C . GLY A 1 155 ? 34.344 -14.133 -0.41 1 44.88 155 GLY A C 1
ATOM 1207 O O . GLY A 1 155 ? 34.312 -15.297 -0.01 1 44.88 155 GLY A O 1
ATOM 1208 N N . VAL A 1 156 ? 33.688 -13.188 0.026 1 43.34 156 VAL A N 1
ATOM 1209 C CA . VAL A 1 156 ? 32.812 -13.43 1.181 1 43.34 156 VAL A CA 1
ATOM 1210 C C . VAL A 1 156 ? 31.578 -14.211 0.75 1 43.34 156 VAL A C 1
ATOM 1212 O O . VAL A 1 156 ? 31.156 -15.133 1.445 1 43.34 156 VAL A O 1
ATOM 1215 N N . LEU A 1 157 ? 31.062 -13.695 -0.352 1 45.97 157 LEU A N 1
ATOM 1216 C CA . LEU A 1 157 ? 29.828 -14.305 -0.828 1 45.97 157 LEU A CA 1
ATOM 1217 C C . LEU A 1 157 ? 30.062 -15.758 -1.239 1 45.97 157 LEU A C 1
ATOM 1219 O O . LEU A 1 157 ? 29.141 -16.578 -1.172 1 45.97 157 LEU A O 1
ATOM 1223 N N . MET A 1 158 ? 31.297 -15.852 -1.636 1 43.03 158 MET A N 1
ATOM 1224 C CA . MET A 1 158 ? 31.641 -17.188 -2.125 1 43.03 158 MET A CA 1
ATOM 1225 C C . MET A 1 158 ? 32.125 -18.078 -0.985 1 43.03 158 MET A C 1
ATOM 1227 O O . MET A 1 158 ? 32.406 -19.25 -1.191 1 43.03 158 MET A O 1
ATOM 1231 N N . THR A 1 159 ? 32.281 -17.375 0.129 1 40.12 159 THR A N 1
ATOM 1232 C CA . THR A 1 159 ? 32.688 -18.25 1.226 1 40.12 159 THR A CA 1
ATOM 1233 C C . THR A 1 159 ? 31.5 -19.031 1.771 1 40.12 159 THR A C 1
ATOM 1235 O O . THR A 1 159 ? 30.547 -18.438 2.291 1 40.12 159 THR A O 1
ATOM 1238 N N . PRO A 1 160 ? 31.375 -20.25 1.271 1 43.22 160 PRO A N 1
ATOM 1239 C CA . PRO A 1 160 ? 30.234 -21.141 1.497 1 43.22 160 PRO A CA 1
ATOM 1240 C C . PRO A 1 160 ? 29.891 -21.297 2.977 1 43.22 160 PRO A C 1
ATOM 1242 O O . PRO A 1 160 ? 28.938 -21.984 3.322 1 43.22 160 PRO A O 1
ATOM 1245 N N . LEU A 1 161 ? 30.781 -20.891 3.844 1 41.81 161 LEU A N 1
ATOM 1246 C CA . LEU A 1 161 ? 30.453 -21.234 5.219 1 41.81 161 LEU A CA 1
ATOM 1247 C C . LEU A 1 161 ? 29.266 -20.422 5.715 1 41.81 161 LEU A C 1
ATOM 1249 O O . LEU A 1 161 ? 28.547 -20.859 6.625 1 41.81 161 LEU A O 1
ATOM 1253 N N . PHE A 1 162 ? 29.188 -19.328 5.102 1 41.72 162 PHE A N 1
ATOM 1254 C CA . PHE A 1 162 ? 28.062 -18.516 5.566 1 41.72 162 PHE A CA 1
ATOM 1255 C C . PHE A 1 162 ? 27.297 -17.922 4.387 1 41.72 162 PHE A C 1
ATOM 1257 O O . PHE A 1 162 ? 27.891 -17.562 3.369 1 41.72 162 PHE A O 1
ATOM 1264 N N . ALA A 1 163 ? 26.141 -18.391 4.266 1 46.16 163 ALA A N 1
ATOM 1265 C CA . ALA A 1 163 ? 25.266 -17.719 3.307 1 46.16 163 ALA A CA 1
ATOM 1266 C C . ALA A 1 163 ? 24.703 -16.422 3.891 1 46.16 163 ALA A C 1
ATOM 1268 O O . ALA A 1 163 ? 24.281 -16.391 5.047 1 46.16 163 ALA A O 1
ATOM 1269 N N . LEU A 1 164 ? 25.234 -15.344 3.318 1 48.94 164 LEU A N 1
ATOM 1270 C CA . LEU A 1 164 ? 24.641 -14.062 3.684 1 48.94 164 LEU A CA 1
ATOM 1271 C C . LEU A 1 164 ? 23.203 -13.961 3.156 1 48.94 164 LEU A C 1
ATOM 1273 O O . LEU A 1 164 ? 22.953 -14.227 1.979 1 48.94 164 LEU A O 1
ATOM 1277 N N . GLY A 1 165 ? 22.234 -14.148 4.086 1 51.44 165 GLY A N 1
ATOM 1278 C CA . GLY A 1 165 ? 20.859 -13.953 3.662 1 51.44 165 GLY A CA 1
ATOM 1279 C C . GLY A 1 165 ? 20.156 -12.844 4.426 1 51.44 165 GLY A C 1
ATOM 1280 O O . GLY A 1 165 ? 20.578 -12.469 5.52 1 51.44 165 GLY A O 1
ATOM 1281 N N . VAL A 1 166 ? 19.484 -12 3.699 1 55.34 166 VAL A N 1
ATOM 1282 C CA . VAL A 1 166 ? 18.609 -11.016 4.324 1 55.34 166 VAL A CA 1
ATOM 1283 C C . VAL A 1 166 ? 17.297 -11.672 4.73 1 55.34 166 VAL A C 1
ATOM 1285 O O . VAL A 1 166 ? 16.609 -12.273 3.896 1 55.34 166 VAL A O 1
ATOM 1288 N N . PHE A 1 167 ? 17.172 -11.781 6.074 1 55 167 PHE A N 1
ATOM 1289 C CA . PHE A 1 167 ? 15.961 -12.445 6.535 1 55 167 PHE A CA 1
ATOM 1290 C C . PHE A 1 167 ? 15.117 -11.492 7.379 1 55 167 PHE A C 1
ATOM 1292 O O . PHE A 1 167 ? 15.633 -10.508 7.918 1 55 167 PHE A O 1
ATOM 1299 N N . MET A 1 168 ? 13.883 -11.781 7.32 1 61.78 168 MET A N 1
ATOM 1300 C CA . MET A 1 168 ? 12.961 -11.117 8.242 1 61.78 168 MET A CA 1
ATOM 1301 C C . MET A 1 168 ? 12.992 -11.773 9.617 1 61.78 168 MET A C 1
ATOM 1303 O O . MET A 1 168 ? 13.305 -12.961 9.734 1 61.78 168 MET A O 1
ATOM 1307 N N . GLU A 1 169 ? 12.82 -10.961 10.664 1 60 169 GLU A N 1
ATOM 1308 C CA . GLU A 1 169 ? 12.641 -11.547 11.984 1 60 169 GLU A CA 1
ATOM 1309 C C . GLU A 1 169 ? 11.508 -12.57 11.992 1 60 169 GLU A C 1
ATOM 1311 O O . GLU A 1 169 ? 10.414 -12.297 11.5 1 60 169 GLU A O 1
ATOM 1316 N N . PRO A 1 170 ? 11.93 -13.758 12.422 1 59.22 170 PRO A N 1
ATOM 1317 C CA . PRO A 1 170 ? 10.867 -14.773 12.43 1 59.22 170 PRO A CA 1
ATOM 1318 C C . PRO A 1 170 ? 9.648 -14.344 13.234 1 59.22 170 PRO A C 1
ATOM 1320 O O . PRO A 1 170 ? 9.781 -13.883 14.375 1 59.22 170 PRO A O 1
ATOM 1323 N N . GLY A 1 171 ? 8.586 -14.469 12.719 1 63.72 171 GLY A N 1
ATOM 1324 C CA . GLY A 1 171 ? 7.324 -14.156 13.367 1 63.72 171 GLY A CA 1
ATOM 1325 C C . GLY A 1 171 ? 6.992 -12.68 13.344 1 63.72 171 GLY A C 1
ATOM 1326 O O . GLY A 1 171 ? 5.895 -12.273 13.742 1 63.72 171 GLY A O 1
ATOM 1327 N N . ARG A 1 172 ? 7.969 -11.906 12.992 1 73.31 172 ARG A N 1
ATOM 1328 C CA . ARG A 1 172 ? 7.727 -10.469 12.961 1 73.31 172 ARG A CA 1
ATOM 1329 C C . ARG A 1 172 ? 8.258 -9.844 11.672 1 73.31 172 ARG A C 1
ATOM 1331 O O . ARG A 1 172 ? 9.164 -9.008 11.711 1 73.31 172 ARG A O 1
ATOM 1338 N N . PRO A 1 173 ? 7.668 -10.195 10.578 1 68.94 173 PRO A N 1
ATOM 1339 C CA . PRO A 1 173 ? 8.117 -9.68 9.281 1 68.94 173 PRO A CA 1
ATOM 1340 C C . PRO A 1 173 ? 7.988 -8.164 9.18 1 68.94 173 PRO A C 1
ATOM 1342 O O . PRO A 1 173 ? 8.594 -7.547 8.289 1 68.94 173 PRO A O 1
ATOM 1345 N N . SER A 1 174 ? 7.215 -7.621 10.047 1 65.94 174 SER A N 1
ATOM 1346 C CA . SER A 1 174 ? 7.043 -6.172 10.016 1 65.94 174 SER A CA 1
ATOM 1347 C C . SER A 1 174 ? 8.336 -5.453 10.375 1 65.94 174 SER A C 1
ATOM 1349 O O . SER A 1 174 ? 8.477 -4.254 10.117 1 65.94 174 SER A O 1
ATOM 1351 N N . ARG A 1 175 ? 9.188 -6.355 10.844 1 63.53 175 ARG A N 1
ATOM 1352 C CA . ARG A 1 175 ? 10.461 -5.754 11.242 1 63.53 175 ARG A CA 1
ATOM 1353 C C . ARG A 1 175 ? 11.461 -5.766 10.094 1 63.53 175 ARG A C 1
ATOM 1355 O O . ARG A 1 175 ? 11.336 -6.57 9.164 1 63.53 175 ARG A O 1
ATOM 1362 N N . GLY A 1 176 ? 12.25 -4.672 9.828 1 60.62 176 GLY A N 1
ATOM 1363 C CA . GLY A 1 176 ? 13.211 -4.469 8.758 1 60.62 176 GLY A CA 1
ATOM 1364 C C . GLY A 1 176 ? 14.062 -5.688 8.477 1 60.62 176 GLY A C 1
ATOM 1365 O O . GLY A 1 176 ? 13.93 -6.711 9.148 1 60.62 176 GLY A O 1
ATOM 1366 N N . LEU A 1 177 ? 14.68 -5.762 7.32 1 61 177 LEU A N 1
ATOM 1367 C CA . LEU A 1 177 ? 15.562 -6.828 6.855 1 61 177 LEU A CA 1
ATOM 1368 C C . LEU A 1 177 ? 16.859 -6.852 7.66 1 61 177 LEU A C 1
ATOM 1370 O O . LEU A 1 177 ? 17.391 -5.797 8.008 1 61 177 LEU A O 1
ATOM 1374 N N . GLN A 1 178 ? 17.031 -8.07 8.188 1 52.94 178 GLN A N 1
ATOM 1375 C CA . GLN A 1 178 ? 18.297 -8.242 8.898 1 52.94 178 GLN A CA 1
ATOM 1376 C C . GLN A 1 178 ? 19.219 -9.18 8.148 1 52.94 178 GLN A C 1
ATOM 1378 O O . GLN A 1 178 ? 18.766 -10.086 7.438 1 52.94 178 GLN A O 1
ATOM 1383 N N . LEU A 1 179 ? 20.469 -8.734 8.078 1 48.97 179 LEU A N 1
ATOM 1384 C CA . LEU A 1 179 ? 21.484 -9.594 7.469 1 48.97 179 LEU A CA 1
ATOM 1385 C C . LEU A 1 179 ? 21.828 -10.758 8.391 1 48.97 179 LEU A C 1
ATOM 1387 O O . LEU A 1 179 ? 22.016 -10.57 9.594 1 48.97 179 LEU A O 1
ATOM 1391 N N . PHE A 1 180 ? 21.422 -11.898 7.879 1 46 180 PHE A N 1
ATOM 1392 C CA . PHE A 1 180 ? 21.812 -13.07 8.664 1 46 180 PHE A CA 1
ATOM 1393 C C . PHE A 1 180 ? 22.922 -13.844 7.973 1 46 180 PHE A C 1
ATOM 1395 O O . PHE A 1 180 ? 22.922 -13.992 6.75 1 46 180 PHE A O 1
ATOM 1402 N N . PHE A 1 181 ? 24.016 -13.938 8.711 1 41.28 181 PHE A N 1
ATOM 1403 C CA . PHE A 1 181 ? 25.031 -14.875 8.273 1 41.28 181 PHE A CA 1
ATOM 1404 C C . PHE A 1 181 ? 24.672 -16.297 8.68 1 41.28 181 PHE A C 1
ATOM 1406 O O . PHE A 1 181 ? 24.531 -16.594 9.875 1 41.28 181 PHE A O 1
ATOM 1413 N N . LEU A 1 182 ? 23.984 -16.906 7.738 1 42.38 182 LEU A N 1
ATOM 1414 C CA . LEU A 1 182 ? 23.656 -18.281 8.062 1 42.38 182 LEU A CA 1
ATOM 1415 C C . LEU A 1 182 ? 24.766 -19.219 7.629 1 42.38 182 LEU A C 1
ATOM 1417 O O . LEU A 1 182 ? 25.438 -18.984 6.617 1 42.38 182 LEU A O 1
ATOM 1421 N N . PRO A 1 183 ? 25.125 -20.109 8.547 1 39.12 183 PRO A N 1
ATOM 1422 C CA . PRO A 1 183 ? 26.062 -21.141 8.07 1 39.12 183 PRO A CA 1
ATOM 1423 C C . PRO A 1 183 ? 25.578 -21.828 6.797 1 39.12 183 PRO A C 1
ATOM 1425 O O . PRO A 1 183 ? 24.391 -22.125 6.656 1 39.12 183 PRO A O 1
ATOM 1428 N N . ALA A 1 184 ? 26.234 -21.562 5.754 1 42.25 184 ALA A N 1
ATOM 1429 C CA . ALA A 1 184 ? 25.906 -22.156 4.461 1 42.25 184 ALA A CA 1
ATOM 1430 C C . ALA A 1 184 ? 25.438 -23.594 4.621 1 42.25 184 ALA A C 1
ATOM 1432 O O . ALA A 1 184 ? 24.656 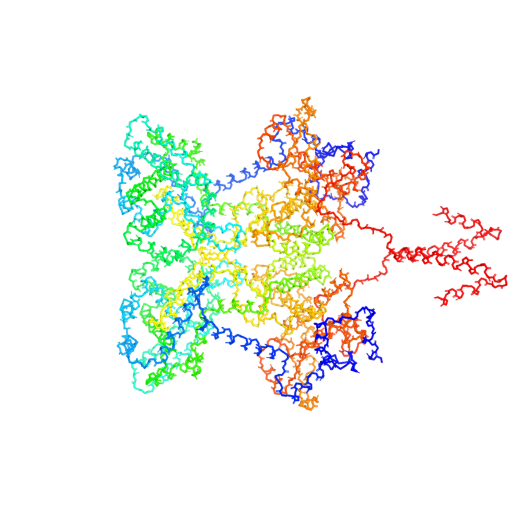-24.094 3.799 1 42.25 184 ALA A O 1
ATOM 1433 N N . ALA A 1 185 ? 25.891 -24.281 5.613 1 40.22 185 ALA A N 1
ATOM 1434 C CA . ALA A 1 185 ? 25.594 -25.703 5.816 1 40.22 185 ALA A CA 1
ATOM 1435 C C . ALA A 1 185 ? 24.234 -25.891 6.469 1 40.22 185 ALA A C 1
ATOM 1437 O O . ALA A 1 185 ? 23.922 -26.984 6.949 1 40.22 185 ALA A O 1
ATOM 1438 N N . CYS A 1 186 ? 23.531 -24.969 6.668 1 38.12 186 CYS A N 1
ATOM 1439 C CA . CYS A 1 186 ? 22.219 -25.281 7.223 1 38.12 186 CYS A CA 1
ATOM 1440 C C . CYS A 1 186 ? 21.406 -26.141 6.25 1 38.12 186 CYS A C 1
ATOM 1442 O O . CYS A 1 186 ? 21.141 -25.703 5.121 1 38.12 186 CYS A O 1
ATOM 1444 N N . PRO A 1 187 ? 21.312 -27.391 6.473 1 37.91 187 PRO A N 1
ATOM 1445 C CA . PRO A 1 187 ? 20.578 -28.297 5.586 1 37.91 187 PRO A CA 1
ATOM 1446 C C . PRO A 1 187 ? 19.281 -27.688 5.059 1 37.91 187 PRO A C 1
ATOM 1448 O O . PRO A 1 187 ? 18.875 -27.969 3.928 1 37.91 187 PRO A O 1
ATOM 1451 N N . GLU A 1 188 ? 18.703 -27.062 5.984 1 36.91 188 GLU A N 1
ATOM 1452 C CA . GLU A 1 188 ? 17.422 -26.531 5.543 1 36.91 188 GLU A CA 1
ATOM 1453 C C . GLU A 1 188 ? 17.594 -25.531 4.41 1 36.91 188 GLU A C 1
ATOM 1455 O O . GLU A 1 188 ? 16.641 -25.25 3.672 1 36.91 188 GLU A O 1
ATOM 1460 N N . LEU A 1 189 ? 18.703 -24.953 4.457 1 40.22 189 LEU A N 1
ATOM 1461 C CA . LEU A 1 189 ? 18.875 -24 3.363 1 40.22 189 LEU A CA 1
ATOM 1462 C C . LEU A 1 189 ? 19.344 -24.719 2.096 1 40.22 189 LEU A C 1
ATOM 1464 O O . LEU A 1 189 ? 19.656 -24.062 1.094 1 40.22 189 LEU A O 1
ATOM 1468 N N . GLY A 1 190 ? 19.156 -26.062 2.043 1 37.78 190 GLY A N 1
ATOM 1469 C CA . GLY A 1 190 ? 19.359 -26.891 0.857 1 37.78 190 GLY A CA 1
ATOM 1470 C C . GLY A 1 190 ? 20.797 -27.328 0.671 1 37.78 190 GLY A C 1
ATOM 1471 O O . GLY A 1 190 ? 21.109 -28.062 -0.265 1 37.78 190 GLY A O 1
ATOM 1472 N N . THR A 1 191 ? 21.719 -26.594 1.195 1 36.47 191 THR A N 1
ATOM 1473 C CA . THR A 1 191 ? 23.047 -27.094 0.904 1 36.47 191 THR A CA 1
ATOM 1474 C C . THR A 1 191 ? 23.406 -28.25 1.832 1 36.47 191 THR A C 1
ATOM 1476 O O . THR A 1 191 ? 23.609 -28.047 3.031 1 36.47 191 THR A O 1
ATOM 1479 N N . SER A 1 192 ? 22.75 -29.344 1.762 1 33.81 192 SER A N 1
ATOM 1480 C CA . SER A 1 192 ? 23.109 -30.531 2.52 1 33.81 192 SER A CA 1
ATOM 1481 C C . SER A 1 192 ? 24.609 -30.797 2.49 1 33.81 192 SER A C 1
ATOM 1483 O O . SER A 1 192 ? 25.234 -30.703 1.436 1 33.81 192 SER A O 1
ATOM 1485 N N . LEU A 1 193 ? 25.234 -30.656 3.596 1 36.72 193 LEU A N 1
ATOM 1486 C CA . LEU A 1 193 ? 26.547 -31.281 3.789 1 36.72 193 LEU A CA 1
ATOM 1487 C C . LEU A 1 193 ? 26.594 -32.656 3.137 1 36.72 193 LEU A C 1
ATOM 1489 O O . LEU A 1 193 ? 27.656 -33.281 3.064 1 36.72 193 LEU A O 1
ATOM 1493 N N . GLU A 1 194 ? 25.484 -33.312 3.008 1 37.62 194 GLU A N 1
ATOM 1494 C CA . GLU A 1 194 ? 25.484 -34.562 2.27 1 37.62 194 GLU A CA 1
ATOM 1495 C C . GLU A 1 194 ? 26.125 -34.406 0.895 1 37.62 194 GLU A C 1
ATOM 1497 O O . GLU A 1 194 ? 26.719 -35.344 0.359 1 37.62 194 GLU A O 1
ATOM 1502 N N . SER A 1 195 ? 26.078 -33.281 0.48 1 36.34 195 SER A N 1
ATOM 1503 C CA . SER A 1 195 ? 26.844 -33.031 -0.748 1 36.34 195 SER A CA 1
ATOM 1504 C C . SER A 1 195 ? 28.344 -33.062 -0.488 1 36.34 195 SER A C 1
ATOM 1506 O O . SER A 1 195 ? 29.141 -33.156 -1.425 1 36.34 195 SER A O 1
ATOM 1508 N N . LEU A 1 196 ? 28.625 -32.969 0.772 1 37.53 196 LEU A N 1
ATOM 1509 C CA . LEU A 1 196 ? 30.016 -33.219 1.143 1 37.53 196 LEU A CA 1
ATOM 1510 C C . LEU A 1 196 ? 30.359 -34.688 1.051 1 37.53 196 LEU A C 1
ATOM 1512 O O . LEU A 1 196 ? 31.516 -35.062 0.953 1 37.53 196 LEU A O 1
ATOM 1516 N N . GLY A 1 197 ? 29.344 -35.625 1.35 1 37.53 197 GLY A N 1
ATOM 1517 C CA . GLY A 1 197 ? 29.562 -37.031 1.048 1 37.53 197 GLY A CA 1
ATOM 1518 C C . GLY A 1 197 ? 30.031 -37.281 -0.373 1 37.53 197 GLY A C 1
ATOM 1519 O O . GLY A 1 197 ? 30.625 -38.312 -0.667 1 37.53 197 GLY A O 1
ATOM 1520 N N . PHE A 1 198 ? 29.625 -36.438 -1.191 1 35.69 198 PHE A N 1
ATOM 1521 C CA . PHE A 1 198 ? 30.047 -36.469 -2.584 1 35.69 198 PHE A CA 1
ATOM 1522 C C . PHE A 1 198 ? 31.578 -36.438 -2.688 1 35.69 198 PHE A C 1
ATOM 1524 O O . PHE A 1 198 ? 32.156 -37.094 -3.545 1 35.69 198 PHE A O 1
ATOM 1531 N N . PHE A 1 199 ? 32.062 -35.75 -1.707 1 37.25 199 PHE A N 1
ATOM 1532 C CA . PHE A 1 199 ? 33.5 -35.688 -1.712 1 37.25 199 PHE A CA 1
ATOM 1533 C C . PHE A 1 199 ? 34.125 -36.969 -1.087 1 37.25 199 PHE A C 1
ATOM 1535 O O . PHE A 1 199 ? 35.281 -37.25 -1.28 1 37.25 199 PHE A O 1
ATOM 1542 N N . GLN A 1 200 ? 33.312 -37.656 -0.391 1 37.56 200 GLN A N 1
ATOM 1543 C CA . GLN A 1 200 ? 33.812 -38.938 0.141 1 37.56 200 GLN A CA 1
ATOM 1544 C C . GLN A 1 200 ? 34.125 -39.906 -0.978 1 37.56 200 GLN A C 1
ATOM 1546 O O . GLN A 1 200 ? 35.062 -40.688 -0.891 1 37.56 200 GLN A O 1
ATOM 1551 N N . GLY A 1 201 ? 33.219 -40.031 -2.02 1 36.06 201 GLY A N 1
ATOM 1552 C CA . GLY A 1 201 ? 33.469 -40.969 -3.084 1 36.06 201 GLY A CA 1
ATOM 1553 C C . GLY A 1 201 ? 34.656 -40.625 -3.941 1 36.06 201 GLY A C 1
ATOM 1554 O O . GLY A 1 201 ? 35.031 -41.344 -4.859 1 36.06 201 GLY A O 1
ATOM 1555 N N . LEU A 1 202 ? 35.094 -39.344 -3.939 1 35.69 202 LEU A N 1
ATOM 1556 C CA . LEU A 1 202 ? 36.312 -39.031 -4.645 1 35.69 202 LEU A CA 1
ATOM 1557 C C . LEU A 1 202 ? 37.5 -39.781 -4.016 1 35.69 202 LEU A C 1
ATOM 1559 O O . LEU A 1 202 ? 38.656 -39.594 -4.418 1 35.69 202 LEU A O 1
ATOM 1563 N N . GLU A 1 203 ? 37.219 -40.562 -3.012 1 35.25 203 GLU A N 1
ATOM 1564 C CA . GLU A 1 203 ? 38.281 -41.344 -2.395 1 35.25 203 GLU A CA 1
ATOM 1565 C C . GLU A 1 203 ? 38.969 -42.219 -3.424 1 35.25 203 GLU A C 1
ATOM 1567 O O . GLU A 1 203 ? 40.156 -42.562 -3.258 1 35.25 203 GLU A O 1
ATOM 1572 N N . SER A 1 204 ? 38.188 -42.875 -4.27 1 33.38 204 SER A N 1
ATOM 1573 C CA . SER A 1 204 ? 38.844 -44.062 -4.805 1 33.38 204 SER A CA 1
ATOM 1574 C C . SER A 1 204 ? 40.031 -43.688 -5.668 1 33.38 204 SER A C 1
ATOM 1576 O O . SER A 1 204 ? 41.062 -44.375 -5.652 1 33.38 204 SER A O 1
ATOM 1578 N N . ASP A 1 205 ? 39.844 -43.125 -6.871 1 32.31 205 ASP A N 1
ATOM 1579 C CA . ASP A 1 205 ? 41.062 -43.25 -7.691 1 32.31 205 ASP A CA 1
ATOM 1580 C C . ASP A 1 205 ? 42.156 -42.312 -7.168 1 32.31 205 ASP A C 1
ATOM 1582 O O . ASP A 1 205 ? 42.969 -42.75 -6.352 1 32.31 205 ASP A O 1
ATOM 1586 N N . GLY A 1 206 ? 42.969 -41.688 -8.062 1 32.31 206 GLY A N 1
ATOM 1587 C CA . GLY A 1 206 ? 44.25 -41.031 -7.898 1 32.31 206 GLY A CA 1
ATOM 1588 C C . GLY A 1 206 ? 44.25 -39.938 -6.852 1 32.31 206 GLY A C 1
ATOM 1589 O O . GLY A 1 206 ? 45.125 -39.875 -6 1 32.31 206 GLY A O 1
ATOM 1590 N N . GLU A 1 207 ? 43.688 -38.656 -7.129 1 38.91 207 GLU A N 1
ATOM 1591 C CA . GLU A 1 207 ? 44.344 -37.531 -6.516 1 38.91 207 GLU A CA 1
ATOM 1592 C C . GLU A 1 207 ? 43.938 -37.344 -5.066 1 38.91 207 GLU A C 1
ATOM 1594 O O . GLU A 1 207 ? 42.781 -36.969 -4.797 1 38.91 207 GLU A O 1
ATOM 1599 N N . ALA A 1 208 ? 44.5 -38.062 -4.059 1 39.41 208 ALA A N 1
ATOM 1600 C CA . ALA A 1 208 ? 44.562 -38.406 -2.641 1 39.41 208 ALA A CA 1
ATOM 1601 C C . ALA A 1 208 ? 44.375 -37.156 -1.771 1 39.41 208 ALA A C 1
ATOM 1603 O O . ALA A 1 208 ? 43.719 -37.219 -0.738 1 39.41 208 ALA A O 1
ATOM 1604 N N . ILE A 1 209 ? 45.031 -36.062 -2.188 1 37.41 209 ILE A N 1
ATOM 1605 C CA . ILE A 1 209 ? 45.125 -34.906 -1.306 1 37.41 209 ILE A CA 1
ATOM 1606 C C . ILE A 1 209 ? 43.75 -34.25 -1.156 1 37.41 209 ILE A C 1
ATOM 1608 O O . ILE A 1 209 ? 43.344 -33.906 -0.048 1 37.41 209 ILE A O 1
ATOM 1612 N N . PHE A 1 210 ? 43.062 -34.219 -2.281 1 39.97 210 PHE A N 1
ATOM 1613 C CA . PHE A 1 210 ? 41.75 -33.531 -2.205 1 39.97 210 PHE A CA 1
ATOM 1614 C C . PHE A 1 210 ? 40.75 -34.375 -1.41 1 39.97 210 PHE A C 1
ATOM 1616 O O . PHE A 1 210 ? 40 -33.844 -0.596 1 39.97 210 PHE A O 1
ATOM 1623 N N . GLY A 1 211 ? 40.906 -35.688 -1.68 1 41.16 211 GLY A N 1
ATOM 1624 C CA . GLY A 1 211 ? 40.031 -36.594 -0.958 1 41.16 211 GLY A CA 1
ATOM 1625 C C . GLY A 1 211 ? 40.281 -36.594 0.538 1 41.16 211 GLY A C 1
ATOM 1626 O O . GLY A 1 211 ? 39.344 -36.562 1.329 1 41.16 211 GLY A O 1
ATOM 1627 N N . HIS A 1 212 ? 41.594 -36.625 0.825 1 43.28 212 HIS A N 1
ATOM 1628 C CA . HIS A 1 212 ? 41.969 -36.594 2.232 1 43.28 212 HIS A CA 1
ATOM 1629 C C . HIS A 1 212 ? 41.531 -35.281 2.904 1 43.28 212 HIS A C 1
ATOM 1631 O O . HIS A 1 212 ? 41.031 -35.312 4.027 1 43.28 212 HIS A O 1
ATOM 1637 N N . ARG A 1 213 ? 41.719 -34.219 2.174 1 42.47 213 ARG A N 1
ATOM 1638 C CA . ARG A 1 213 ? 41.375 -32.938 2.729 1 42.47 213 ARG A CA 1
ATOM 1639 C C . ARG A 1 213 ? 39.844 -32.812 2.881 1 42.47 213 ARG A C 1
ATOM 1641 O O . ARG A 1 213 ? 39.375 -32.25 3.875 1 42.47 213 ARG A O 1
ATOM 1648 N N . LEU A 1 214 ? 39.25 -33.344 1.991 1 45 214 LEU A N 1
ATOM 1649 C CA . LEU A 1 214 ? 37.812 -33.344 2.053 1 45 214 LEU A CA 1
ATOM 1650 C C . LEU A 1 214 ? 37.281 -34.219 3.174 1 45 214 LEU A C 1
ATOM 1652 O O . LEU A 1 214 ? 36.312 -33.875 3.855 1 45 214 LEU A O 1
ATOM 1656 N N . GLN A 1 215 ? 38 -35.406 3.289 1 47.19 215 GLN A N 1
ATOM 1657 C CA . GLN A 1 215 ? 37.656 -36.281 4.402 1 47.19 215 GLN A CA 1
ATOM 1658 C C . GLN A 1 215 ? 37.906 -35.594 5.742 1 47.19 215 GLN A C 1
ATOM 1660 O O . GLN A 1 215 ? 37.094 -35.719 6.66 1 47.19 215 GLN A O 1
ATOM 1665 N N . GLU A 1 216 ? 39 -35 5.75 1 45.88 216 GLU A N 1
ATOM 1666 C CA . GLU A 1 216 ? 39.344 -34.25 6.965 1 45.88 216 GLU A CA 1
ATOM 1667 C C . GLU A 1 216 ? 38.344 -33.125 7.23 1 45.88 216 GLU A C 1
ATOM 1669 O O . GLU A 1 216 ? 37.938 -32.906 8.375 1 45.88 216 GLU A O 1
ATOM 1674 N N . MET A 1 217 ? 37.938 -32.594 6.172 1 46.66 217 MET A N 1
ATOM 1675 C CA . MET A 1 217 ? 36.938 -31.531 6.281 1 46.66 217 MET A CA 1
ATOM 1676 C C . MET A 1 217 ? 35.594 -32.094 6.738 1 46.66 217 MET A C 1
ATOM 1678 O O . MET A 1 217 ? 34.938 -31.5 7.59 1 46.66 217 MET A O 1
ATOM 1682 N N . SER A 1 218 ? 35.281 -33.188 6.133 1 45.62 218 SER A N 1
ATOM 1683 C CA . SER A 1 218 ? 34.031 -33.844 6.508 1 45.62 218 SER A CA 1
ATOM 1684 C C . SER A 1 218 ? 34.062 -34.281 7.969 1 45.62 218 SER A C 1
ATOM 1686 O O . SER A 1 218 ? 33.062 -34.125 8.688 1 45.62 218 SER A O 1
ATOM 1688 N N . GLN A 1 219 ? 35.188 -34.781 8.297 1 46.47 219 GLN A N 1
ATOM 1689 C CA . GLN A 1 219 ? 35.375 -35.219 9.68 1 46.47 219 GLN A CA 1
ATOM 1690 C C . GLN A 1 219 ? 35.312 -34.031 10.633 1 46.47 219 GLN A C 1
ATOM 1692 O O . GLN A 1 219 ? 34.688 -34.094 11.688 1 46.47 219 GLN A O 1
ATOM 1697 N N . ALA A 1 220 ? 36 -33.062 10.234 1 44.5 220 ALA A N 1
ATOM 1698 C CA . ALA A 1 220 ? 36 -31.844 11.055 1 44.5 220 ALA A CA 1
ATOM 1699 C C . ALA A 1 220 ? 34.625 -31.219 11.148 1 44.5 220 ALA A C 1
ATOM 1701 O O . ALA A 1 220 ? 34.188 -30.766 12.211 1 44.5 220 ALA A O 1
ATOM 1702 N N . PHE A 1 221 ? 33.969 -31.266 10.031 1 45.22 221 PHE A N 1
ATOM 1703 C CA . PHE A 1 221 ? 32.594 -30.812 10.008 1 45.22 221 PHE A CA 1
ATOM 1704 C C . PHE A 1 221 ? 31.734 -31.656 10.945 1 45.22 221 PHE A C 1
ATOM 1706 O O . PHE A 1 221 ? 30.969 -31.109 11.758 1 45.22 221 PHE A O 1
ATOM 1713 N N . GLU A 1 222 ? 31.828 -32.938 10.75 1 46.88 222 GLU A N 1
ATOM 1714 C CA . GLU A 1 222 ? 31.062 -33.844 11.586 1 46.88 222 GLU A CA 1
ATOM 1715 C C . GLU A 1 222 ? 31.406 -33.688 13.062 1 46.88 222 GLU A C 1
ATOM 1717 O O . GLU A 1 222 ? 30.516 -33.719 13.922 1 46.88 222 GLU A O 1
ATOM 1722 N N . GLN A 1 223 ? 32.562 -33.5 13.266 1 45 223 GLN A N 1
ATOM 1723 C CA . GLN A 1 223 ? 33.031 -33.469 14.648 1 45 223 GLN A CA 1
ATOM 1724 C C . GLN A 1 223 ? 32.781 -32.125 15.297 1 45 223 GLN A C 1
ATOM 1726 O O . GLN A 1 223 ? 32.406 -32.031 16.469 1 45 223 GLN A O 1
ATOM 1731 N N . TRP A 1 224 ? 33.031 -31.109 14.508 1 40.81 224 TRP A N 1
ATOM 1732 C CA . TRP A 1 224 ? 33.062 -29.828 15.203 1 40.81 224 TRP A CA 1
ATOM 1733 C C . TRP A 1 224 ? 31.891 -28.953 14.781 1 40.81 224 TRP A C 1
ATOM 1735 O O . TRP A 1 224 ? 31.328 -28.203 15.602 1 40.81 224 TRP A O 1
ATOM 1745 N N . LEU A 1 225 ? 31.766 -29.016 13.477 1 43.69 225 LEU A N 1
ATOM 1746 C CA . LEU A 1 225 ? 30.766 -28.062 12.984 1 43.69 225 LEU A CA 1
ATOM 1747 C C . LEU A 1 225 ? 29.359 -28.641 13.117 1 43.69 225 LEU A C 1
ATOM 1749 O O . LEU A 1 225 ? 28.422 -27.922 13.484 1 43.69 225 LEU A O 1
ATOM 1753 N N . LYS A 1 226 ? 29.328 -29.922 12.719 1 44.31 226 LYS A N 1
ATOM 1754 C CA . LYS A 1 226 ? 28.031 -30.609 12.797 1 44.31 226 LYS A CA 1
ATOM 1755 C C . LYS A 1 226 ? 27.438 -30.5 14.203 1 44.31 226 LYS A C 1
ATOM 1757 O O . LYS A 1 226 ? 26.266 -30.156 14.359 1 44.31 226 LYS A O 1
ATOM 1762 N N . PRO A 1 227 ? 28.219 -30.859 15.156 1 40.94 227 PRO A N 1
ATOM 1763 C CA . PRO A 1 227 ? 27.609 -30.703 16.484 1 40.94 227 PRO A CA 1
ATOM 1764 C C . PRO A 1 227 ? 27.219 -29.25 16.781 1 40.94 227 PRO A C 1
ATOM 1766 O O . PRO A 1 227 ? 26.266 -29.016 17.531 1 40.94 227 PRO A O 1
ATOM 1769 N N . LEU A 1 228 ? 27.984 -28.391 16.375 1 39.06 228 LEU A N 1
ATOM 1770 C CA . LEU A 1 228 ? 27.719 -26.969 16.609 1 39.06 228 LEU A CA 1
ATOM 1771 C C . LEU A 1 228 ? 26.547 -26.484 15.758 1 39.06 228 LEU A C 1
ATOM 1773 O O . LEU A 1 228 ? 25.781 -25.625 16.188 1 39.06 228 LEU A O 1
ATOM 1777 N N . ILE A 1 229 ? 26.656 -26.875 14.602 1 39.78 229 ILE A N 1
ATOM 1778 C CA . ILE A 1 229 ? 25.688 -26.375 13.625 1 39.78 229 ILE A CA 1
ATOM 1779 C C . ILE A 1 229 ? 24.516 -27.344 13.531 1 39.78 229 ILE A C 1
ATOM 1781 O O . ILE A 1 229 ? 23.359 -26.922 13.383 1 39.78 229 ILE A O 1
ATOM 1785 N N . PHE A 1 230 ? 24.797 -28.641 13.336 1 38.81 230 PHE A N 1
ATOM 1786 C CA . PHE A 1 230 ? 23.781 -29.625 12.969 1 38.81 230 PHE A CA 1
ATOM 1787 C C . PHE A 1 230 ? 23.031 -30.125 14.203 1 38.81 230 PHE A C 1
ATOM 1789 O O . PHE A 1 230 ? 21.938 -30.656 14.094 1 38.81 230 PHE A O 1
ATOM 1796 N N . ASN A 1 231 ? 23.766 -30.297 15.25 1 38.12 231 ASN A N 1
ATOM 1797 C CA . ASN A 1 231 ? 22.953 -30.922 16.297 1 38.12 231 ASN A CA 1
ATOM 1798 C C . ASN A 1 231 ? 21.766 -30.047 16.672 1 38.12 231 ASN A C 1
ATOM 1800 O O . ASN A 1 231 ? 20.938 -30.438 17.5 1 38.12 231 ASN A O 1
ATOM 1804 N N . ARG A 1 232 ? 21.922 -28.75 16.5 1 37.38 232 ARG A N 1
ATOM 1805 C CA . ARG A 1 232 ? 20.719 -27.969 16.75 1 37.38 232 ARG A CA 1
ATOM 1806 C C . ARG A 1 232 ? 20.031 -27.594 15.438 1 37.38 232 ARG A C 1
ATOM 1808 O O . ARG A 1 232 ? 20.703 -27.328 14.438 1 37.38 232 ARG A O 1
ATOM 1815 N N . SER A 1 233 ? 18.891 -28.078 15.078 1 40.44 233 SER A N 1
ATOM 1816 C CA . SER A 1 233 ? 18.125 -27.75 13.883 1 40.44 233 SER A CA 1
ATOM 1817 C C . SER A 1 233 ? 18.297 -26.281 13.5 1 40.44 233 SER A C 1
ATOM 1819 O O . SER A 1 233 ? 18.531 -25.422 14.367 1 40.44 233 SER A O 1
ATOM 1821 N N . CYS A 1 234 ? 18.75 -25.969 12.219 1 39.75 234 CYS A N 1
ATOM 1822 C CA . CYS A 1 234 ? 18.766 -24.578 11.789 1 39.75 234 CYS A CA 1
ATOM 1823 C C . CYS A 1 234 ? 17.625 -23.797 12.445 1 39.75 234 CYS A C 1
ATOM 1825 O O . CYS A 1 234 ? 17.812 -22.625 12.828 1 39.75 234 CYS A O 1
ATOM 1827 N N . LYS A 1 235 ? 16.594 -24.453 12.531 1 40.19 235 LYS A N 1
ATOM 1828 C CA . LYS A 1 235 ? 15.453 -23.906 13.258 1 40.19 235 LYS A CA 1
ATOM 1829 C C . LYS A 1 235 ? 15.805 -23.641 14.719 1 40.19 235 LYS A C 1
ATOM 1831 O O . LYS A 1 235 ? 15.445 -22.594 15.266 1 40.19 235 LYS A O 1
ATOM 1836 N N . GLU A 1 236 ? 16.5 -24.578 15.258 1 42 236 GLU A N 1
ATOM 1837 C CA . GLU A 1 236 ? 16.844 -24.422 16.672 1 42 236 GLU A CA 1
ATOM 1838 C C . GLU A 1 236 ? 17.906 -23.344 16.859 1 42 236 GLU A C 1
ATOM 1840 O O . GLU A 1 236 ? 17.828 -22.547 17.797 1 42 236 GLU A O 1
ATOM 1845 N N . ILE A 1 237 ? 18.766 -23.406 16.016 1 41.03 237 ILE A N 1
ATOM 1846 C CA . ILE A 1 237 ? 19.781 -22.359 16.047 1 41.03 237 ILE A CA 1
ATOM 1847 C C . ILE A 1 237 ? 19.125 -21 15.789 1 41.03 237 ILE A C 1
ATOM 1849 O O . ILE A 1 237 ? 19.406 -20.031 16.484 1 41.03 237 ILE A O 1
ATOM 1853 N N . PHE A 1 238 ? 18.281 -21 14.75 1 39.72 238 PHE A N 1
ATOM 1854 C CA . PHE A 1 238 ? 17.484 -19.797 14.492 1 39.72 238 PHE A CA 1
ATOM 1855 C C . PHE A 1 238 ? 16.656 -19.422 15.719 1 39.72 238 PHE A C 1
ATOM 1857 O O . PHE A 1 238 ? 16.641 -18.25 16.125 1 39.72 238 PHE A O 1
ATOM 1864 N N . ASN A 1 239 ? 16.062 -20.438 16.25 1 40.56 239 ASN A N 1
ATOM 1865 C CA . ASN A 1 239 ? 15.25 -20.203 17.438 1 40.56 239 ASN A CA 1
ATOM 1866 C C . ASN A 1 239 ? 16.109 -19.75 18.609 1 40.56 239 ASN A C 1
ATOM 1868 O O . ASN A 1 239 ? 15.703 -18.859 19.375 1 40.56 239 ASN A O 1
ATOM 1872 N N . GLU A 1 240 ? 17.125 -20.375 18.891 1 40.12 240 GLU A N 1
ATOM 1873 C CA . GLU A 1 240 ? 18.016 -20.016 19.984 1 40.12 240 GLU A CA 1
ATOM 1874 C C . GLU A 1 240 ? 18.641 -18.641 19.766 1 40.12 240 GLU A C 1
ATOM 1876 O O . GLU A 1 240 ? 18.766 -17.844 20.703 1 40.12 240 GLU A O 1
ATOM 1881 N N . VAL A 1 241 ? 19.031 -18.516 18.609 1 39.81 241 VAL A N 1
ATOM 1882 C CA . VAL A 1 241 ? 19.578 -17.188 18.297 1 39.81 241 VAL A CA 1
ATOM 1883 C C . VAL A 1 241 ? 18.484 -16.141 18.453 1 39.81 241 VAL A C 1
ATOM 1885 O O . VAL A 1 241 ? 18.719 -15.055 18.984 1 39.81 241 VAL A O 1
ATOM 1888 N N . VAL A 1 242 ? 17.344 -16.531 17.953 1 37.72 242 VAL A N 1
ATOM 1889 C CA . VAL A 1 242 ? 16.172 -15.672 18.109 1 37.72 242 VAL A CA 1
ATOM 1890 C C . VAL A 1 242 ? 15.773 -15.602 19.594 1 37.72 242 VAL A C 1
ATOM 1892 O O . VAL A 1 242 ? 15.469 -14.531 20.109 1 37.72 242 VAL A O 1
ATOM 1895 N N . GLN A 1 243 ? 15.703 -16.781 20.219 1 35.34 243 GLN A N 1
ATOM 1896 C CA . GLN A 1 243 ? 15.312 -16.828 21.625 1 35.34 243 GLN A CA 1
ATOM 1897 C C . GLN A 1 243 ? 16.406 -16.266 22.516 1 35.34 243 GLN A C 1
ATOM 1899 O O . GLN A 1 243 ? 16.109 -15.703 23.578 1 35.34 243 GLN A O 1
ATOM 1904 N N . ALA A 1 244 ? 17.703 -16.859 22.328 1 34.5 244 ALA A N 1
ATOM 1905 C CA . ALA A 1 244 ? 18.719 -16.359 23.234 1 34.5 244 ALA A CA 1
ATOM 1906 C C . ALA A 1 244 ? 18.891 -14.852 23.125 1 34.5 244 ALA A C 1
ATOM 1908 O O . ALA A 1 244 ? 19.688 -14.242 23.828 1 34.5 244 ALA A O 1
ATOM 1909 N N . GLY A 1 245 ? 17.922 -14.094 22.781 1 33.38 245 GLY A N 1
ATOM 1910 C CA . GLY A 1 245 ? 17.969 -12.641 22.812 1 33.38 245 GLY A CA 1
ATOM 1911 C C . GLY A 1 245 ? 19.219 -12.078 22.156 1 33.38 245 GLY A C 1
ATOM 1912 O O . GLY A 1 245 ? 19.531 -10.898 22.312 1 33.38 245 GLY A O 1
ATOM 1913 N N . HIS A 1 246 ? 20.188 -12.891 21.859 1 31.94 246 HIS A N 1
ATOM 1914 C CA . HIS A 1 246 ? 21.5 -12.523 21.344 1 31.94 246 HIS A CA 1
ATOM 1915 C C . HIS A 1 246 ? 21.406 -11.977 19.922 1 31.94 246 HIS A C 1
ATOM 1917 O O . HIS A 1 246 ? 22.422 -11.766 19.266 1 31.94 246 HIS A O 1
ATOM 1923 N N . PHE A 1 247 ? 20.328 -12.016 19.391 1 34.12 247 PHE A N 1
ATOM 1924 C CA . PHE A 1 247 ? 20.078 -11.242 18.188 1 34.12 247 PHE A CA 1
ATOM 1925 C C . PHE A 1 247 ? 20.594 -9.82 18.344 1 34.12 247 PHE A C 1
ATOM 1927 O O . PHE A 1 247 ? 21 -9.195 17.359 1 34.12 247 PHE A O 1
ATOM 1934 N N . ASP A 1 248 ? 20.578 -9.305 19.547 1 30.8 248 ASP A N 1
ATOM 1935 C CA . ASP A 1 248 ? 21.078 -7.98 19.891 1 30.8 248 ASP A CA 1
ATOM 1936 C C . ASP A 1 248 ? 22.594 -7.898 19.688 1 30.8 248 ASP A C 1
ATOM 1938 O O . ASP A 1 248 ? 23.125 -6.844 19.328 1 30.8 248 ASP A O 1
ATOM 1942 N N . GLU A 1 249 ? 23.406 -8.906 20.078 1 30.58 249 GLU A N 1
ATOM 1943 C CA . GLU A 1 249 ? 24.875 -8.852 19.984 1 30.58 249 GLU A CA 1
ATOM 1944 C C . GLU A 1 249 ? 25.344 -8.984 18.547 1 30.58 249 GLU A C 1
ATOM 1946 O O . GLU A 1 249 ? 26.328 -8.359 18.156 1 30.58 249 GLU A O 1
ATOM 1951 N N . TRP A 1 250 ? 24.812 -9.875 17.859 1 30.95 250 TRP A N 1
ATOM 1952 C CA . TRP A 1 250 ? 25.266 -10.016 16.484 1 30.95 250 TRP A CA 1
ATOM 1953 C C . TRP A 1 250 ? 24.562 -9 15.578 1 30.95 250 TRP A C 1
ATOM 1955 O O . TRP A 1 250 ? 24.859 -8.914 14.383 1 30.95 250 TRP A O 1
ATOM 1965 N N . ARG A 1 251 ? 23.438 -8.469 15.93 1 32.53 251 ARG A N 1
ATOM 1966 C CA . ARG A 1 251 ? 22.688 -7.398 15.273 1 32.53 251 ARG A CA 1
ATOM 1967 C C . ARG A 1 251 ? 23.594 -6.211 14.961 1 32.53 251 ARG A C 1
ATOM 1969 O O . ARG A 1 251 ? 23.25 -5.375 14.117 1 32.53 251 ARG A O 1
ATOM 1976 N N . GLN A 1 252 ? 24.328 -5.738 15.984 1 30.52 252 GLN A N 1
ATOM 1977 C CA . GLN A 1 252 ? 25.062 -4.473 16 1 30.52 252 GLN A CA 1
ATOM 1978 C C . GLN A 1 252 ? 26.266 -4.52 15.062 1 30.52 252 GLN A C 1
ATOM 1980 O O . GLN A 1 252 ? 27.25 -3.814 15.281 1 30.52 252 GLN A O 1
ATOM 1985 N N . VAL A 1 253 ? 26.438 -5.539 14.469 1 30.47 253 VAL A N 1
ATOM 1986 C CA . VAL A 1 253 ? 27.547 -5.121 13.617 1 30.47 253 VAL A CA 1
ATOM 1987 C C . VAL A 1 253 ? 27.109 -3.975 12.711 1 30.47 253 VAL A C 1
ATOM 1989 O O . VAL A 1 253 ? 26.234 -4.152 11.859 1 30.47 253 VAL A O 1
ATOM 1992 N N . PRO A 1 254 ? 27.047 -2.785 13.211 1 31.7 254 PRO A N 1
ATOM 1993 C CA . PRO A 1 254 ? 26.797 -1.631 12.344 1 31.7 254 PRO A CA 1
ATOM 1994 C C . PRO A 1 254 ? 27.266 -1.87 10.906 1 31.7 254 PRO A C 1
ATOM 1996 O O . PRO A 1 254 ? 28.297 -2.5 10.68 1 31.7 254 PRO A O 1
ATOM 1999 N N . LEU A 1 255 ? 26.344 -1.85 10.031 1 32.34 255 LEU A N 1
ATOM 2000 C CA . LEU A 1 255 ? 26.766 -1.83 8.633 1 32.34 255 LEU A CA 1
ATOM 2001 C C . LEU A 1 255 ? 28.125 -1.177 8.477 1 32.34 255 LEU A C 1
ATOM 2003 O O . LEU A 1 255 ? 28.938 -1.604 7.648 1 32.34 255 LEU A O 1
ATOM 2007 N N . ALA A 1 256 ? 28.328 -0.128 9.312 1 32.59 256 ALA A N 1
ATOM 2008 C CA . ALA A 1 256 ? 29.641 0.509 9.352 1 32.59 256 ALA A CA 1
ATOM 2009 C C . ALA A 1 256 ? 30.719 -0.474 9.812 1 32.59 256 ALA A C 1
ATOM 2011 O O . ALA A 1 256 ? 31.828 -0.495 9.266 1 32.59 256 ALA A O 1
ATOM 2012 N N . ALA A 1 257 ? 30.375 -1.245 10.797 1 32.91 257 ALA A N 1
ATOM 2013 C CA . ALA A 1 257 ? 31.359 -2.23 11.234 1 32.91 257 ALA A CA 1
ATOM 2014 C C . ALA A 1 257 ? 31.516 -3.35 10.211 1 32.91 257 ALA A C 1
ATOM 2016 O O . ALA A 1 257 ? 32.594 -3.863 9.992 1 32.91 257 ALA A O 1
ATOM 2017 N N . LEU A 1 258 ? 30.453 -3.668 9.555 1 35.22 258 LEU A N 1
ATOM 2018 C CA . LEU A 1 258 ? 30.594 -4.551 8.398 1 35.22 258 LEU A CA 1
ATOM 2019 C C . LEU A 1 258 ? 31.328 -3.844 7.262 1 35.22 258 LEU A C 1
ATOM 2021 O O . LEU A 1 258 ? 32.219 -4.43 6.633 1 35.22 258 LEU A O 1
ATOM 2025 N N . GLN A 1 259 ? 30.938 -2.654 7.008 1 34.56 259 GLN A N 1
ATOM 2026 C CA . GLN A 1 259 ? 31.719 -1.856 6.066 1 34.56 259 GLN A CA 1
ATOM 2027 C C . GLN A 1 259 ? 33.125 -1.639 6.574 1 34.56 259 GLN A C 1
ATOM 2029 O O . GLN A 1 259 ? 34.094 -1.78 5.82 1 34.56 259 GLN A O 1
ATOM 2034 N N . ASP A 1 260 ? 33.281 -1.126 7.836 1 35.41 260 ASP A N 1
ATOM 2035 C CA . ASP A 1 260 ? 34.594 -1.07 8.461 1 35.41 260 ASP A CA 1
ATOM 2036 C C . ASP A 1 260 ? 35.219 -2.453 8.508 1 35.41 260 ASP A C 1
ATOM 2038 O O . ASP A 1 260 ? 36.438 -2.596 8.273 1 35.41 260 ASP A O 1
ATOM 2042 N N . THR A 1 261 ? 34.438 -3.424 8.75 1 34.81 261 THR A N 1
ATOM 2043 C CA . THR A 1 261 ? 34.938 -4.793 8.703 1 34.81 261 THR A CA 1
ATOM 2044 C C . THR A 1 261 ? 35.188 -5.227 7.258 1 34.81 261 THR A C 1
ATOM 2046 O O . THR A 1 261 ? 36.188 -5.855 6.949 1 34.81 261 THR A O 1
ATOM 2049 N N . LEU A 1 262 ? 34.281 -4.879 6.453 1 35.5 262 LEU A N 1
ATOM 2050 C CA . LEU A 1 262 ? 34.531 -5.094 5.027 1 35.5 262 LEU A CA 1
ATOM 2051 C C . LEU A 1 262 ? 35.625 -4.168 4.512 1 35.5 262 LEU A C 1
ATOM 2053 O O . LEU A 1 262 ? 36.469 -4.59 3.727 1 35.5 262 LEU A O 1
ATOM 2057 N N . ASP A 1 263 ? 35.562 -2.922 4.859 1 34.28 263 ASP A N 1
ATOM 2058 C CA . ASP A 1 263 ? 36.656 -2.002 4.543 1 34.28 263 ASP A CA 1
ATOM 2059 C C . ASP A 1 263 ? 37.938 -2.367 5.312 1 34.28 263 ASP A C 1
ATOM 2061 O O . ASP A 1 263 ? 39.031 -2.299 4.77 1 34.28 263 ASP A O 1
ATOM 2065 N N . ALA A 1 264 ? 37.844 -2.59 6.602 1 32.81 264 ALA A N 1
ATOM 2066 C CA . ALA A 1 264 ? 39 -3.133 7.305 1 32.81 264 ALA A CA 1
ATOM 2067 C C . ALA A 1 264 ? 39.406 -4.492 6.734 1 32.81 264 ALA A C 1
ATOM 2069 O O . ALA A 1 264 ? 40.562 -4.867 6.777 1 32.81 264 ALA A O 1
ATOM 2070 N N . HIS A 1 265 ? 38.469 -5.215 6.254 1 32.31 265 HIS A N 1
ATOM 2071 C CA . HIS A 1 265 ? 38.781 -6.461 5.555 1 32.31 265 HIS A CA 1
ATOM 2072 C C . HIS A 1 265 ? 39.438 -6.188 4.211 1 32.31 265 HIS A C 1
ATOM 2074 O O . HIS A 1 265 ? 40.281 -6.969 3.76 1 32.31 265 HIS A O 1
ATOM 2080 N N . ALA A 1 266 ? 39.031 -5.27 3.592 1 29.62 266 ALA A N 1
ATOM 2081 C CA . ALA A 1 266 ? 39.812 -4.977 2.406 1 29.62 266 ALA A CA 1
ATOM 2082 C C . ALA A 1 266 ? 41.281 -4.758 2.773 1 29.62 266 ALA A C 1
ATOM 2084 O O . ALA A 1 266 ? 42.188 -5.043 1.976 1 29.62 266 ALA A O 1
ATOM 2085 N N . GLU A 1 267 ? 41.531 -4.008 3.818 1 28.03 267 GLU A N 1
ATOM 2086 C CA . GLU A 1 267 ? 42.844 -4.039 4.414 1 28.03 267 GLU A CA 1
ATOM 2087 C C . GLU A 1 267 ? 42.969 -5.188 5.41 1 28.03 267 GLU A C 1
ATOM 2089 O O . GLU A 1 267 ? 42.156 -5.324 6.324 1 28.03 267 GLU A O 1
ATOM 2094 N N . GLY A 1 268 ? 43.719 -6.504 5.398 1 27.81 268 GLY A N 1
ATOM 2095 C CA . GLY A 1 268 ? 44.188 -7.836 5.75 1 27.81 268 GLY A CA 1
ATOM 2096 C C . GLY A 1 268 ? 43.031 -8.805 6.035 1 27.81 268 GLY A C 1
ATOM 2097 O O . GLY A 1 268 ? 41.938 -8.391 6.395 1 27.81 268 GLY A O 1
ATOM 2098 N N . GLY A 1 269 ? 43 -10.164 5.43 1 30.5 269 GLY A N 1
ATOM 2099 C CA . GLY A 1 269 ? 42.312 -11.43 5.488 1 30.5 269 GLY A CA 1
ATOM 2100 C C . GLY A 1 269 ? 41.688 -11.719 6.848 1 30.5 269 GLY A C 1
ATOM 2101 O O . GLY A 1 269 ? 41.031 -12.75 7.039 1 30.5 269 GLY A O 1
ATOM 2102 N N . ALA A 1 270 ? 42.062 -11.211 7.902 1 30.06 270 ALA A N 1
ATOM 2103 C CA . ALA A 1 270 ? 41.938 -11.633 9.297 1 30.06 270 ALA A CA 1
ATOM 2104 C C . ALA A 1 270 ? 40.531 -11.352 9.828 1 30.06 270 ALA A C 1
ATOM 2106 O O . ALA A 1 270 ? 40.062 -12.023 10.75 1 30.06 270 ALA A O 1
ATOM 2107 N N . SER A 1 271 ? 39.812 -10.57 9.25 1 33.22 271 SER A N 1
ATOM 2108 C CA . SER A 1 271 ? 38.688 -10.148 10.109 1 33.22 271 SER A CA 1
ATOM 2109 C C . SER A 1 271 ? 37.5 -11.047 9.93 1 33.22 271 SER A C 1
ATOM 2111 O O . SER A 1 271 ? 36.75 -11.297 10.883 1 33.22 271 SER A O 1
ATOM 2113 N N . VAL A 1 272 ? 37.094 -11.555 8.805 1 35.25 272 VAL A N 1
ATOM 2114 C CA . VAL A 1 272 ? 36.062 -12.57 8.742 1 35.25 272 VAL A CA 1
ATOM 2115 C C . VAL A 1 272 ? 36.469 -13.789 9.562 1 35.25 272 VAL A C 1
ATOM 2117 O O . VAL A 1 272 ? 35.656 -14.359 10.297 1 35.25 272 VAL A O 1
ATOM 2120 N N . ALA A 1 273 ? 37.719 -14.117 9.383 1 37.16 273 ALA A N 1
ATOM 2121 C CA . ALA A 1 273 ? 38.344 -15.117 10.25 1 37.16 273 ALA A CA 1
ATOM 2122 C C . ALA A 1 273 ? 38.25 -14.695 11.719 1 37.16 273 ALA A C 1
ATOM 2124 O O . ALA A 1 273 ? 38.031 -15.531 12.602 1 37.16 273 ALA A O 1
ATOM 2125 N N . LEU A 1 274 ? 38.406 -13.469 11.836 1 37.81 274 LEU A N 1
ATOM 2126 C CA . LEU A 1 274 ? 38.344 -12.953 13.203 1 37.81 274 LEU A CA 1
ATOM 2127 C C . LEU A 1 274 ? 36.906 -12.969 13.742 1 37.81 274 LEU A C 1
ATOM 2129 O O . LEU A 1 274 ? 36.688 -13.344 14.891 1 37.81 274 LEU A O 1
ATOM 2133 N N . GLN A 1 275 ? 35.969 -12.68 12.898 1 39.91 275 GLN A N 1
ATOM 2134 C CA . GLN A 1 275 ? 34.594 -12.688 13.367 1 39.91 275 GLN A CA 1
ATOM 2135 C C . GLN A 1 275 ? 34.062 -14.117 13.531 1 39.91 275 GLN A C 1
ATOM 2137 O O . GLN A 1 275 ? 33.406 -14.43 14.516 1 39.91 275 GLN A O 1
ATOM 2142 N N . LEU A 1 276 ? 34.406 -14.875 12.508 1 43.34 276 LEU A N 1
ATOM 2143 C CA . LEU A 1 276 ? 34.156 -16.297 12.727 1 43.34 276 LEU A CA 1
ATOM 2144 C C . LEU A 1 276 ? 34.875 -16.797 13.969 1 43.34 276 LEU A C 1
ATOM 2146 O O . LEU A 1 276 ? 34.344 -17.562 14.758 1 43.34 276 LEU A O 1
ATOM 2150 N N . SER A 1 277 ? 36.062 -16.219 13.961 1 42.72 277 SER A N 1
ATOM 2151 C CA . SER A 1 277 ? 36.812 -16.562 15.156 1 42.72 277 SER A CA 1
ATOM 2152 C C . SER A 1 277 ? 36.125 -16.047 16.406 1 42.72 277 SER A C 1
ATOM 2154 O O . SER A 1 277 ? 36.094 -16.719 17.438 1 42.72 277 SER A O 1
ATOM 2156 N N . GLN A 1 278 ? 35.594 -14.883 16.188 1 42.94 278 GLN A N 1
ATOM 2157 C CA . GLN A 1 278 ? 34.875 -14.328 17.328 1 42.94 278 GLN A CA 1
ATOM 2158 C C . GLN A 1 278 ? 33.594 -15.086 17.609 1 42.94 278 GLN A C 1
ATOM 2160 O O . GLN A 1 278 ? 33.281 -15.398 18.75 1 42.94 278 GLN A O 1
ATOM 2165 N N . VAL A 1 279 ? 32.938 -15.344 16.531 1 43.47 279 VAL A N 1
ATOM 2166 C CA . VAL A 1 279 ? 31.703 -16.125 16.672 1 43.47 279 VAL A CA 1
ATOM 2167 C C . VAL A 1 279 ? 32.031 -17.531 17.188 1 43.47 279 VAL A C 1
ATOM 2169 O O . VAL A 1 279 ? 31.359 -18.031 18.094 1 43.47 279 VAL A O 1
ATOM 2172 N N . LEU A 1 280 ? 33.156 -18 16.688 1 46.25 280 LEU A N 1
ATOM 2173 C CA . LEU A 1 280 ? 33.625 -19.312 17.125 1 46.25 280 LEU A CA 1
ATOM 2174 C C . LEU A 1 280 ? 34.094 -19.25 18.562 1 46.25 280 LEU A C 1
ATOM 2176 O O . LEU A 1 280 ? 33.844 -20.156 19.359 1 46.25 280 LEU A O 1
ATOM 2180 N N . ARG A 1 281 ? 34.75 -18.094 18.75 1 47.03 281 ARG A N 1
ATOM 2181 C CA . ARG A 1 281 ? 35.188 -17.906 20.125 1 47.03 281 ARG A CA 1
ATOM 2182 C C . ARG A 1 281 ? 34 -17.75 21.062 1 47.03 281 ARG A C 1
ATOM 2184 O O . ARG A 1 281 ? 33.969 -18.344 22.156 1 47.03 281 ARG A O 1
ATOM 2191 N N . GLN A 1 282 ? 33.125 -17.078 20.516 1 45.31 282 GLN A N 1
ATOM 2192 C CA . GLN A 1 282 ? 31.906 -16.859 21.328 1 45.31 282 GLN A CA 1
ATOM 2193 C C . GLN A 1 282 ? 31.109 -18.156 21.469 1 45.31 282 GLN A C 1
ATOM 2195 O O . GLN A 1 282 ? 30.438 -18.375 22.484 1 45.31 282 GLN A O 1
ATOM 2200 N N . ALA A 1 283 ? 31.281 -18.953 20.469 1 41.28 283 ALA A N 1
ATOM 2201 C CA . ALA A 1 283 ? 30.641 -20.266 20.5 1 41.28 283 ALA A CA 1
ATOM 2202 C C . ALA A 1 283 ? 31.484 -21.266 21.297 1 41.28 283 ALA A C 1
ATOM 2204 O O . ALA A 1 283 ? 31.125 -22.438 21.375 1 41.28 283 ALA A O 1
ATOM 2205 N N . GLY A 1 284 ? 32.594 -20.703 21.766 1 47.56 284 GLY A N 1
ATOM 2206 C CA . GLY A 1 284 ? 33.438 -21.516 22.625 1 47.56 284 GLY A CA 1
ATOM 2207 C C . GLY A 1 284 ? 34.375 -22.406 21.859 1 47.56 284 GLY A C 1
ATOM 2208 O O . GLY A 1 284 ? 34.906 -23.391 22.406 1 47.56 284 GLY A O 1
ATOM 2209 N N . VAL A 1 285 ? 34.5 -22.203 20.672 1 47.31 285 VAL A N 1
ATOM 2210 C CA . VAL A 1 285 ? 35.406 -23.016 19.859 1 47.31 285 VAL A CA 1
ATOM 2211 C C . VAL A 1 285 ? 36.844 -22.688 20.188 1 47.31 285 VAL A C 1
ATOM 2213 O O . VAL A 1 285 ? 37.25 -21.516 20.109 1 47.31 285 VAL A O 1
ATOM 2216 N N . PRO A 1 286 ? 37.594 -23.672 20.828 1 50.81 286 PRO A N 1
ATOM 2217 C CA . PRO A 1 286 ? 39 -23.406 21.172 1 50.81 286 PRO A CA 1
ATOM 2218 C C . PRO A 1 286 ? 39.812 -22.875 20 1 50.81 286 PRO A C 1
ATOM 2220 O O . PRO A 1 286 ? 39.5 -23.156 18.844 1 50.81 286 PRO A O 1
ATOM 2223 N N . ASP A 1 287 ? 40.75 -22.109 20.188 1 47.69 287 ASP A N 1
ATOM 2224 C CA . ASP A 1 287 ? 41.594 -21.406 19.203 1 47.69 287 ASP A CA 1
ATOM 2225 C C . ASP A 1 287 ? 42.125 -22.375 18.156 1 47.69 287 ASP A C 1
ATOM 2227 O O . ASP A 1 287 ? 42.188 -22.031 16.969 1 47.69 287 ASP A O 1
ATOM 2231 N N . THR A 1 288 ? 42.594 -23.516 18.672 1 50.19 288 THR A N 1
ATOM 2232 C CA . THR A 1 288 ? 43.125 -24.547 17.781 1 50.19 288 THR A CA 1
ATOM 2233 C C . THR A 1 288 ? 42.062 -25 16.797 1 50.19 288 THR A C 1
ATOM 2235 O O . THR A 1 288 ? 42.344 -25.266 15.625 1 50.19 288 THR A O 1
ATOM 2238 N N . ALA A 1 289 ? 40.906 -25 17.359 1 48 289 ALA A N 1
ATOM 2239 C CA . ALA A 1 289 ? 39.781 -25.453 16.547 1 48 289 ALA A CA 1
ATOM 2240 C C . ALA A 1 289 ? 39.281 -24.344 15.609 1 48 289 ALA A C 1
ATOM 2242 O O . ALA A 1 289 ? 38.812 -24.625 14.508 1 48 289 ALA A O 1
ATOM 2243 N N . GLN A 1 290 ? 39.594 -23.234 16.078 1 47.91 290 GLN A N 1
ATOM 2244 C CA . GLN A 1 290 ? 39.188 -22.094 15.266 1 47.91 290 GLN A CA 1
ATOM 2245 C C . GLN A 1 290 ? 39.969 -22.047 13.953 1 47.91 290 GLN A C 1
ATOM 2247 O O . GLN A 1 290 ? 39.406 -21.797 12.891 1 47.91 290 GLN A O 1
ATOM 2252 N N . LEU A 1 291 ? 41.25 -22.266 14.141 1 45.56 291 LEU A N 1
ATOM 2253 C CA . LEU A 1 291 ? 42.125 -22.281 12.961 1 45.56 291 LEU A CA 1
ATOM 2254 C C . LEU A 1 291 ? 41.719 -23.391 12 1 45.56 291 LEU A C 1
ATOM 2256 O O . LEU A 1 291 ? 41.75 -23.203 10.781 1 45.56 291 LEU A O 1
ATOM 2260 N N . GLN A 1 292 ? 41.406 -24.422 12.602 1 43.25 292 GLN A N 1
ATOM 2261 C CA . GLN A 1 292 ? 40.969 -25.547 11.781 1 43.25 292 GLN A CA 1
ATOM 2262 C C . GLN A 1 292 ? 39.656 -25.219 11.047 1 43.25 292 GLN A C 1
ATOM 2264 O O . GLN A 1 292 ? 39.531 -25.516 9.867 1 43.25 292 GLN A O 1
ATOM 2269 N N . VAL A 1 293 ? 38.875 -24.547 11.75 1 46.22 293 VAL A N 1
ATOM 2270 C CA . VAL A 1 293 ? 37.562 -24.156 11.195 1 46.22 293 VAL A CA 1
ATOM 2271 C C . VAL A 1 293 ? 37.781 -23.156 10.07 1 46.22 293 VAL A C 1
ATOM 2273 O O . VAL A 1 293 ? 37.125 -23.25 9.016 1 46.22 293 VAL A O 1
ATOM 2276 N N . LEU A 1 294 ? 38.688 -22.344 10.336 1 45.88 294 LEU A N 1
ATOM 2277 C CA . LEU A 1 294 ? 38.969 -21.312 9.336 1 45.88 294 LEU A CA 1
ATOM 2278 C C . LEU A 1 294 ? 39.562 -21.938 8.078 1 45.88 294 LEU A C 1
ATOM 2280 O O . LEU A 1 294 ? 39.219 -21.547 6.961 1 45.88 294 LEU A O 1
ATOM 2284 N N . ASN A 1 295 ? 40.5 -22.812 8.344 1 43.34 295 ASN A N 1
ATOM 2285 C CA . ASN A 1 295 ? 41.094 -23.516 7.227 1 43.34 295 ASN A CA 1
ATOM 2286 C C . ASN A 1 295 ? 40.062 -24.312 6.43 1 43.34 295 ASN A C 1
ATOM 2288 O O . ASN A 1 295 ? 40.094 -24.312 5.195 1 43.34 295 ASN A O 1
ATOM 2292 N N . TYR A 1 296 ? 39.281 -24.828 7.148 1 43.5 296 TYR A N 1
ATOM 2293 C CA . TYR A 1 296 ? 38.25 -25.625 6.5 1 43.5 296 TYR A CA 1
ATOM 2294 C C . TYR A 1 296 ? 37.25 -24.75 5.777 1 43.5 296 TYR A C 1
ATOM 2296 O O . TYR A 1 296 ? 36.781 -25.094 4.684 1 43.5 296 TYR A O 1
ATOM 2304 N N . ALA A 1 297 ? 36.969 -23.672 6.422 1 46.5 297 ALA A N 1
ATOM 2305 C CA . ALA A 1 297 ? 36.094 -22.703 5.77 1 46.5 297 ALA A CA 1
ATOM 2306 C C . ALA A 1 297 ? 36.656 -22.25 4.434 1 46.5 297 ALA A C 1
ATOM 2308 O O . ALA A 1 297 ? 35.938 -22.109 3.449 1 46.5 297 ALA A O 1
ATOM 2309 N N . GLY A 1 298 ? 37.906 -22.125 4.469 1 43.47 298 GLY A N 1
ATOM 2310 C CA . GLY A 1 298 ? 38.594 -21.781 3.232 1 43.47 298 GLY A CA 1
ATOM 2311 C C . GLY A 1 298 ? 38.5 -22.859 2.172 1 43.47 298 GLY A C 1
ATOM 2312 O O . GLY A 1 298 ? 38.188 -22.578 1.015 1 43.47 298 GLY A O 1
ATOM 2313 N N . ASN A 1 299 ? 38.688 -24.094 2.6 1 42.03 299 ASN A N 1
ATOM 2314 C CA . ASN A 1 299 ? 38.594 -25.203 1.668 1 42.03 299 ASN A CA 1
ATOM 2315 C C . ASN A 1 299 ? 37.156 -25.375 1.13 1 42.03 299 ASN A C 1
ATOM 2317 O O . ASN A 1 299 ? 36.969 -25.641 -0.055 1 42.03 299 ASN A O 1
ATOM 2321 N N . PHE A 1 300 ? 36.312 -25.219 1.964 1 46.62 300 PHE A N 1
ATOM 2322 C CA . PHE A 1 300 ? 34.938 -25.312 1.558 1 46.62 300 PHE A CA 1
ATOM 2323 C C . PHE A 1 300 ? 34.594 -24.234 0.548 1 46.62 300 PHE A C 1
ATOM 2325 O O . PHE A 1 300 ? 33.875 -24.484 -0.435 1 46.62 300 PHE A O 1
ATOM 2332 N N . SER A 1 301 ? 35.062 -23.125 0.819 1 48.66 301 SER A N 1
ATOM 2333 C CA . SER A 1 301 ? 34.844 -22.031 -0.106 1 48.66 301 SER A CA 1
ATOM 2334 C C . SER A 1 301 ? 35.406 -22.328 -1.489 1 48.66 301 SER A C 1
ATOM 2336 O O . SER A 1 301 ? 34.75 -22.031 -2.504 1 48.66 301 SER A O 1
ATOM 2338 N N . VAL A 1 302 ? 36.438 -23 -1.412 1 45.25 302 VAL A N 1
ATOM 2339 C CA . VAL A 1 302 ? 37.062 -23.375 -2.672 1 45.25 302 VAL A CA 1
ATOM 2340 C C . VAL A 1 302 ? 36.25 -24.469 -3.365 1 45.25 302 VAL A C 1
ATOM 2342 O O . VAL A 1 302 ? 36.062 -24.422 -4.582 1 45.25 302 VAL A O 1
ATOM 2345 N N . ALA A 1 303 ? 35.875 -25.391 -2.635 1 46.06 303 ALA A N 1
ATOM 2346 C CA . ALA A 1 303 ? 35.094 -26.484 -3.195 1 46.06 303 ALA A CA 1
ATOM 2347 C C . ALA A 1 303 ? 33.781 -25.953 -3.77 1 46.06 303 ALA A C 1
ATOM 2349 O O . ALA A 1 303 ? 33.344 -26.375 -4.855 1 46.06 303 ALA A O 1
ATOM 2350 N N . ARG A 1 304 ? 33.188 -25.109 -3.1 1 51.09 304 ARG A N 1
ATOM 2351 C CA . ARG A 1 304 ? 31.922 -24.547 -3.576 1 51.09 304 ARG A CA 1
ATOM 2352 C C . ARG A 1 304 ? 32.156 -23.703 -4.836 1 51.09 304 ARG A C 1
ATOM 2354 O O . ARG A 1 304 ? 31.328 -23.75 -5.762 1 51.09 304 ARG A O 1
ATOM 2361 N N . TRP A 1 305 ? 33.188 -23.047 -4.762 1 49.84 305 TRP A N 1
ATOM 2362 C CA . TRP A 1 305 ? 33.562 -22.297 -5.957 1 49.84 305 TRP A CA 1
ATOM 2363 C C . TRP A 1 305 ? 33.781 -23.234 -7.137 1 49.84 305 TRP A C 1
ATOM 2365 O O . TRP A 1 305 ? 33.312 -22.984 -8.242 1 49.84 305 TRP A O 1
ATOM 2375 N N . ALA A 1 306 ? 34.469 -24.266 -6.836 1 47.53 306 ALA A N 1
ATOM 2376 C CA . ALA A 1 306 ? 34.75 -25.25 -7.871 1 47.53 306 ALA A CA 1
ATOM 2377 C C . ALA A 1 306 ? 33.469 -25.859 -8.398 1 47.53 306 ALA A C 1
ATOM 2379 O O . ALA A 1 306 ? 33.312 -26.078 -9.609 1 47.53 306 ALA A O 1
ATOM 2380 N N . GLN A 1 307 ? 32.625 -26.078 -7.555 1 50.5 307 GLN A N 1
ATOM 2381 C CA . GLN A 1 307 ? 31.312 -26.594 -7.934 1 50.5 307 GLN A CA 1
ATOM 2382 C C . GLN A 1 307 ? 30.578 -25.625 -8.844 1 50.5 307 GLN A C 1
ATOM 2384 O O . GLN A 1 307 ? 29.984 -26.031 -9.844 1 50.5 307 GLN A O 1
ATOM 2389 N N . GLN A 1 308 ? 30.609 -24.453 -8.43 1 51.03 308 GLN A N 1
ATOM 2390 C CA . GLN A 1 308 ? 29.922 -23.422 -9.219 1 51.03 308 GLN A CA 1
ATOM 2391 C C . GLN A 1 308 ? 30.578 -23.281 -10.594 1 51.03 308 GLN A C 1
ATOM 2393 O O . GLN A 1 308 ? 29.875 -23.078 -11.594 1 51.03 308 GLN A O 1
ATOM 2398 N N . MET A 1 309 ? 31.875 -23.531 -10.594 1 48.28 309 MET A N 1
ATOM 2399 C CA . MET A 1 309 ? 32.625 -23.375 -11.836 1 48.28 309 MET A CA 1
ATOM 2400 C C . MET A 1 309 ? 32.5 -24.641 -12.695 1 48.28 309 MET A C 1
ATOM 2402 O O . MET A 1 309 ? 32.656 -24.578 -13.914 1 48.28 309 MET A O 1
ATOM 2406 N N . ALA A 1 310 ? 32.219 -25.672 -11.945 1 48.38 310 ALA A N 1
ATOM 2407 C CA . ALA A 1 310 ? 32.156 -26.938 -12.656 1 48.38 310 ALA A CA 1
ATOM 2408 C C . ALA A 1 310 ? 31.031 -26.922 -13.711 1 48.38 310 ALA A C 1
ATOM 2410 O O . ALA A 1 310 ? 31.156 -27.531 -14.766 1 48.38 310 ALA A O 1
ATOM 2411 N N . ALA A 1 311 ? 29.984 -26.281 -13.359 1 46.78 311 ALA A N 1
ATOM 2412 C CA . ALA A 1 311 ? 28.859 -26.203 -14.297 1 46.78 311 ALA A CA 1
ATOM 2413 C C . ALA A 1 311 ? 29.312 -25.656 -15.648 1 46.78 311 ALA A C 1
ATOM 2415 O O . ALA A 1 311 ? 28.672 -25.922 -16.672 1 46.78 311 ALA A O 1
ATOM 2416 N N . PHE A 1 312 ? 30.406 -25.031 -15.648 1 42.59 312 PHE A N 1
ATOM 2417 C CA . PHE A 1 312 ? 30.891 -24.391 -16.859 1 42.59 312 PHE A CA 1
ATOM 2418 C C . PHE A 1 312 ? 31.953 -25.234 -17.531 1 42.59 312 PHE A C 1
ATOM 2420 O O . PHE A 1 312 ? 32.375 -24.938 -18.656 1 42.59 312 PHE A O 1
ATOM 2427 N N . PHE A 1 313 ? 32.5 -26.203 -16.891 1 43.66 313 PHE A N 1
ATOM 2428 C CA . PHE A 1 313 ? 33.562 -27.047 -17.438 1 43.66 313 PHE A CA 1
ATOM 2429 C C . PHE A 1 313 ? 32.969 -28.219 -18.203 1 43.66 313 PHE A C 1
ATOM 2431 O O . PHE A 1 313 ? 32.594 -29.234 -17.609 1 43.66 313 PHE A O 1
ATOM 2438 N N . ALA A 1 314 ? 32.25 -28 -19.203 1 40.78 314 ALA A N 1
ATOM 2439 C CA . ALA A 1 314 ? 31.594 -29.062 -19.984 1 40.78 314 ALA A CA 1
ATOM 2440 C C . ALA A 1 314 ? 32.562 -30.203 -20.281 1 40.78 314 ALA A C 1
ATOM 2442 O O . ALA A 1 314 ? 32.25 -31.359 -20.031 1 40.78 314 ALA A O 1
ATOM 2443 N N . ARG A 1 315 ? 33.312 -30.156 -21.609 1 39.88 315 ARG A N 1
ATOM 2444 C CA . ARG A 1 315 ? 33.844 -31.234 -22.422 1 39.88 315 ARG A CA 1
ATOM 2445 C C . ARG A 1 315 ? 35.219 -31.641 -21.953 1 39.88 315 ARG A C 1
ATOM 2447 O O . ARG A 1 315 ? 35.875 -32.469 -22.578 1 39.88 315 ARG A O 1
ATOM 2454 N N . ALA A 1 316 ? 36 -30.859 -21.328 1 35.06 316 ALA A N 1
ATOM 2455 C CA . ALA A 1 316 ? 37.344 -31.422 -21.141 1 35.06 316 ALA A CA 1
ATOM 2456 C C . ALA A 1 316 ? 37.25 -32.812 -20.547 1 35.06 316 ALA A C 1
ATOM 2458 O O . ALA A 1 316 ? 36.25 -33.219 -19.953 1 35.06 316 ALA A O 1
ATOM 2459 N N . GLU A 1 317 ? 38.469 -33.688 -20.734 1 35.81 317 GLU A N 1
ATOM 2460 C CA . GLU A 1 317 ? 38.625 -35 -20.109 1 35.81 317 GLU A CA 1
ATOM 2461 C C . GLU A 1 317 ? 38 -35 -18.703 1 35.81 317 GLU A C 1
ATOM 2463 O O . GLU A 1 317 ? 38.656 -34.594 -17.734 1 35.81 317 GLU A O 1
ATOM 2468 N N . ALA A 1 318 ? 37.031 -34.375 -18.531 1 40.09 318 ALA A N 1
ATOM 2469 C CA . ALA A 1 318 ? 35.969 -34.031 -17.609 1 40.09 318 ALA A CA 1
ATOM 2470 C C . ALA A 1 318 ? 35.562 -35.219 -16.75 1 40.09 318 ALA A C 1
ATOM 2472 O O . ALA A 1 318 ? 34.344 -35.469 -16.562 1 40.09 318 ALA A O 1
ATOM 2473 N N . HIS A 1 319 ? 36.312 -36.281 -16.828 1 35.72 319 HIS A N 1
ATOM 2474 C CA . HIS A 1 319 ? 35.781 -37.438 -16.172 1 35.72 319 HIS A CA 1
ATOM 2475 C C . HIS A 1 319 ? 35.312 -37.125 -14.75 1 35.72 319 HIS A C 1
ATOM 2477 O O . HIS A 1 319 ? 34.188 -37.438 -14.359 1 35.72 319 HIS A O 1
ATOM 2483 N N . ASP A 1 320 ? 36.375 -36.844 -13.875 1 36.28 320 ASP A N 1
ATOM 2484 C CA . ASP A 1 320 ? 36.094 -36.875 -12.438 1 36.28 320 ASP A CA 1
ATOM 2485 C C . ASP A 1 320 ? 35.344 -35.594 -12 1 36.28 320 ASP A C 1
ATOM 2487 O O . ASP A 1 320 ? 34.438 -35.656 -11.188 1 36.28 320 ASP A O 1
ATOM 2491 N N . ALA A 1 321 ? 35.75 -34.469 -12.508 1 37.09 321 ALA A N 1
ATOM 2492 C CA . ALA A 1 321 ? 35.094 -33.25 -12.078 1 37.09 321 ALA A CA 1
ATOM 2493 C C . ALA A 1 321 ? 33.688 -33.156 -12.672 1 37.09 321 ALA A C 1
ATOM 2495 O O . ALA A 1 321 ? 32.75 -32.688 -12 1 37.09 321 ALA A O 1
ATOM 2496 N N . LEU A 1 322 ? 33.469 -33.594 -13.906 1 41.5 322 LEU A N 1
ATOM 2497 C CA . LEU A 1 322 ? 32.156 -33.719 -14.508 1 41.5 322 LEU A CA 1
ATOM 2498 C C . LEU A 1 322 ? 31.328 -34.75 -13.773 1 41.5 322 LEU A C 1
ATOM 2500 O O . LEU A 1 322 ? 30.125 -34.594 -13.586 1 41.5 322 LEU A O 1
ATOM 2504 N N . ARG A 1 323 ? 32 -35.844 -13.484 1 40.31 323 ARG A N 1
ATOM 2505 C CA . ARG A 1 323 ? 31.328 -36.781 -12.602 1 40.31 323 ARG A CA 1
ATOM 2506 C C . ARG A 1 323 ? 30.875 -36.094 -11.312 1 40.31 323 ARG A C 1
ATOM 2508 O O . ARG A 1 323 ? 29.781 -36.344 -10.828 1 40.31 323 ARG A O 1
ATOM 2515 N N . PHE A 1 324 ? 31.688 -35.188 -10.953 1 39.31 324 PHE A N 1
ATOM 2516 C CA . PHE A 1 324 ? 31.375 -34.375 -9.773 1 39.31 324 PHE A CA 1
ATOM 2517 C C . PHE A 1 324 ? 30.188 -33.469 -10.047 1 39.31 324 PHE A C 1
ATOM 2519 O O . PHE A 1 324 ? 29.25 -33.406 -9.242 1 39.31 324 PHE A O 1
ATOM 2526 N N . SER A 1 325 ? 30.312 -32.719 -11.055 1 39.78 325 SER A N 1
ATOM 2527 C CA . SER A 1 325 ? 29.25 -31.781 -11.406 1 39.78 325 SER A CA 1
ATOM 2528 C C . SER A 1 325 ? 27.953 -32.5 -11.719 1 39.78 325 SER A C 1
ATOM 2530 O O . SER A 1 325 ? 26.875 -32.062 -11.305 1 39.78 325 SER A O 1
ATOM 2532 N N . ARG A 1 326 ? 28.047 -33.625 -12.523 1 42 326 ARG A N 1
ATOM 2533 C CA . ARG A 1 326 ? 26.844 -34.406 -12.781 1 42 326 ARG A CA 1
ATOM 2534 C C . ARG A 1 326 ? 26.234 -34.906 -11.477 1 42 326 ARG A C 1
ATOM 2536 O O . ARG A 1 326 ? 25 -35.031 -11.375 1 42 326 ARG A O 1
ATOM 2543 N N . MET A 1 327 ? 27.125 -35.281 -10.727 1 37.09 327 MET A N 1
ATOM 2544 C CA . MET A 1 327 ? 26.656 -35.812 -9.453 1 37.09 327 MET A CA 1
ATOM 2545 C C . MET A 1 327 ? 26.078 -34.688 -8.578 1 37.09 327 MET A C 1
ATOM 2547 O O . MET A 1 327 ? 25.203 -34.938 -7.746 1 37.09 327 MET A O 1
ATOM 2551 N N . THR A 1 328 ? 26.703 -33.562 -8.711 1 38.22 328 THR A N 1
ATOM 2552 C CA . THR A 1 328 ? 26.266 -32.562 -7.762 1 38.22 328 THR A CA 1
ATOM 2553 C C . THR A 1 328 ? 25.281 -31.594 -8.422 1 38.22 328 THR A C 1
ATOM 2555 O O . THR A 1 328 ? 24.469 -30.953 -7.742 1 38.22 328 THR A O 1
ATOM 2558 N N . THR A 1 329 ? 25.641 -31.047 -9.656 1 40.03 329 THR A N 1
ATOM 2559 C CA . THR A 1 329 ? 24.719 -30.141 -10.305 1 40.03 329 THR A CA 1
ATOM 2560 C C . THR A 1 329 ? 23.703 -30.891 -11.156 1 40.03 329 THR A C 1
ATOM 2562 O O . THR A 1 329 ? 24.047 -31.891 -11.789 1 40.03 329 THR A O 1
ATOM 2565 N N . TRP A 1 330 ? 22.547 -31.078 -10.758 1 36.25 330 TRP A N 1
ATOM 2566 C CA . TRP A 1 330 ? 21.406 -31.609 -11.516 1 36.25 330 TRP A CA 1
ATOM 2567 C C . TRP A 1 330 ? 21.469 -31.172 -12.969 1 36.25 330 TRP A C 1
ATOM 2569 O O . TRP A 1 330 ? 20.438 -31.078 -13.648 1 36.25 330 TRP A O 1
ATOM 2579 N N . LEU A 1 331 ? 22.594 -30.641 -13.367 1 39.81 331 LEU A N 1
ATOM 2580 C CA . LEU A 1 331 ? 22.516 -30.203 -14.758 1 39.81 331 LEU A CA 1
ATOM 2581 C C . LEU A 1 331 ? 22.484 -31.391 -15.711 1 39.81 331 LEU A C 1
ATOM 2583 O O . LEU A 1 331 ? 23.391 -32.25 -15.672 1 39.81 331 LEU A O 1
ATOM 2587 N N . HIS A 1 332 ? 21.422 -31.953 -16.031 1 41.12 332 HIS A N 1
ATOM 2588 C CA . HIS A 1 332 ? 21.234 -32.875 -17.141 1 41.12 332 HIS A CA 1
ATOM 2589 C C . HIS A 1 332 ? 21.922 -32.406 -18.406 1 41.12 332 HIS A C 1
ATOM 2591 O O . HIS A 1 332 ? 21.891 -31.203 -18.719 1 41.12 332 HIS A O 1
ATOM 2597 N N . LEU A 1 333 ? 23.031 -33.031 -18.797 1 46.97 333 LEU A N 1
ATOM 2598 C CA . LEU A 1 333 ? 23.766 -32.75 -20.031 1 46.97 333 LEU A CA 1
ATOM 2599 C C . LEU A 1 333 ? 22.797 -32.594 -21.203 1 46.97 333 LEU A C 1
ATOM 2601 O O . LEU A 1 333 ? 22.281 -33.562 -21.734 1 46.97 333 LEU A O 1
ATOM 2605 N N . THR A 1 334 ? 21.891 -31.656 -21.234 1 58.16 334 THR A N 1
ATOM 2606 C CA . THR A 1 334 ? 21.141 -31.281 -22.422 1 58.16 334 THR A CA 1
ATOM 2607 C C . THR A 1 334 ? 22.062 -30.625 -23.453 1 58.16 334 THR A C 1
ATOM 2609 O O . THR A 1 334 ? 23.266 -30.453 -23.219 1 58.16 334 THR A O 1
ATOM 2612 N N . ALA A 1 335 ? 21.641 -30.469 -24.766 1 70.06 335 ALA A N 1
ATOM 2613 C CA . ALA A 1 335 ? 22.359 -29.734 -25.797 1 70.06 335 ALA A CA 1
ATOM 2614 C C . ALA A 1 335 ? 22.875 -28.406 -25.266 1 70.06 335 ALA A C 1
ATOM 2616 O O . ALA A 1 335 ? 22.219 -27.75 -24.469 1 70.06 335 ALA A O 1
ATOM 2617 N N . PRO A 1 336 ? 24.172 -28.125 -25.516 1 73.44 336 PRO A N 1
ATOM 2618 C CA . PRO A 1 336 ? 24.781 -26.875 -25.047 1 73.44 336 PRO A CA 1
ATOM 2619 C C . PRO A 1 336 ? 23.875 -25.656 -25.266 1 73.44 336 PRO A C 1
ATOM 2621 O O . PRO A 1 336 ? 23.797 -24.781 -24.406 1 73.44 336 PRO A O 1
ATOM 2624 N N . THR A 1 337 ? 23.203 -25.719 -26.422 1 82.25 337 THR A N 1
ATOM 2625 C CA . THR A 1 337 ? 22.328 -24.594 -26.734 1 82.25 337 THR A CA 1
ATOM 2626 C C . THR A 1 337 ? 21.219 -24.469 -25.688 1 82.25 337 THR A C 1
ATOM 2628 O O . THR A 1 337 ? 20.906 -23.359 -25.234 1 82.25 337 THR A O 1
ATOM 2631 N N . ARG A 1 338 ? 20.672 -25.578 -25.344 1 81.56 338 ARG A N 1
ATOM 2632 C CA . ARG A 1 338 ? 19.594 -25.562 -24.359 1 81.56 338 ARG A CA 1
ATOM 2633 C C . ARG A 1 338 ? 20.109 -25.219 -22.969 1 81.56 338 ARG A C 1
ATOM 2635 O O . ARG A 1 338 ? 19.484 -24.438 -22.25 1 81.56 338 ARG A O 1
ATOM 2642 N N . THR A 1 339 ? 21.203 -25.719 -22.656 1 78.25 339 THR A N 1
ATOM 2643 C CA . THR A 1 339 ? 21.797 -25.453 -21.344 1 78.25 339 THR A CA 1
ATOM 2644 C C . THR A 1 339 ? 22.141 -23.969 -21.203 1 78.25 339 THR A C 1
ATOM 2646 O O . THR A 1 339 ? 21.844 -23.359 -20.188 1 78.25 339 THR A O 1
ATOM 2649 N N . CYS A 1 340 ? 22.781 -23.422 -22.234 1 85.38 340 CYS A N 1
ATOM 2650 C CA . CYS A 1 340 ? 23.172 -22.031 -22.188 1 85.38 340 CYS A CA 1
ATOM 2651 C C . CYS A 1 340 ? 21.953 -21.109 -22.156 1 85.38 340 CYS A C 1
ATOM 2653 O O . CYS A 1 340 ? 21.938 -20.109 -21.438 1 85.38 340 CYS A O 1
ATOM 2655 N N . LEU A 1 341 ? 20.984 -21.547 -22.938 1 89.06 341 LEU A N 1
ATOM 2656 C CA . LEU A 1 341 ? 19.75 -20.75 -22.953 1 89.06 341 LEU A CA 1
ATOM 2657 C C . LEU A 1 341 ? 19.125 -20.703 -21.562 1 89.06 341 LEU A C 1
ATOM 2659 O O . LEU A 1 341 ? 18.797 -19.625 -21.062 1 89.06 341 LEU A O 1
ATOM 2663 N N . GLU A 1 342 ? 18.969 -21.812 -20.906 1 84.75 342 GLU A N 1
ATOM 2664 C CA . GLU A 1 342 ? 18.344 -21.906 -19.594 1 84.75 342 GLU A CA 1
ATOM 2665 C C . GLU A 1 342 ? 19.141 -21.141 -18.531 1 84.75 342 GLU A C 1
ATOM 2667 O O . GLU A 1 342 ? 18.578 -20.406 -17.719 1 84.75 342 GLU A O 1
ATOM 2672 N N . GLN A 1 343 ? 20.406 -21.219 -18.578 1 83 343 GLN A N 1
ATOM 2673 C CA . GLN A 1 343 ? 21.266 -20.594 -17.578 1 83 343 GLN A CA 1
ATOM 2674 C C . GLN A 1 343 ? 21.281 -19.078 -17.734 1 83 343 GLN A C 1
ATOM 2676 O O . GLN A 1 343 ? 21.172 -18.344 -16.75 1 83 343 GLN A O 1
ATOM 2681 N N . VAL A 1 344 ? 21.422 -18.656 -18.953 1 90.06 344 VAL A N 1
ATOM 2682 C CA . VAL A 1 344 ? 21.547 -17.219 -19.203 1 90.06 344 VAL A CA 1
ATOM 2683 C C . VAL A 1 344 ? 20.219 -16.531 -18.906 1 90.06 344 VAL A C 1
ATOM 2685 O O . VAL A 1 344 ? 20.188 -15.477 -18.25 1 90.06 344 VAL A O 1
ATOM 2688 N N . VAL A 1 345 ? 19.156 -17.141 -19.312 1 91.62 345 VAL A N 1
ATOM 2689 C CA . VAL A 1 345 ? 17.844 -16.547 -19.094 1 91.62 345 VAL A CA 1
ATOM 2690 C C . VAL A 1 345 ? 17.562 -16.484 -17.594 1 91.62 345 VAL A C 1
ATOM 2692 O O . VAL A 1 345 ? 16.969 -15.516 -17.094 1 91.62 345 VAL A O 1
ATOM 2695 N N . ALA A 1 346 ? 18.016 -17.406 -16.844 1 89.06 346 ALA A N 1
ATOM 2696 C CA . ALA A 1 346 ? 17.844 -17.438 -15.391 1 89.06 346 ALA A CA 1
ATOM 2697 C C . ALA A 1 346 ? 18.547 -16.266 -14.719 1 89.06 346 ALA A C 1
ATOM 2699 O O . ALA A 1 346 ? 18.188 -15.859 -13.617 1 89.06 346 ALA A O 1
ATOM 2700 N N . ASP A 1 347 ? 19.516 -15.695 -15.375 1 90.44 347 ASP A N 1
ATOM 2701 C CA . ASP A 1 347 ? 20.25 -14.555 -14.836 1 90.44 347 ASP A CA 1
ATOM 2702 C C . ASP A 1 347 ? 19.484 -13.25 -15.078 1 90.44 347 ASP A C 1
ATOM 2704 O O . ASP A 1 347 ? 19.812 -12.227 -14.477 1 90.44 347 ASP A O 1
ATOM 2708 N N . PHE A 1 348 ? 18.516 -13.281 -15.922 1 94.38 348 PHE A N 1
ATOM 2709 C CA . PHE A 1 348 ? 17.734 -12.086 -16.25 1 94.38 348 PHE A CA 1
ATOM 2710 C C . PHE A 1 348 ? 16.25 -12.352 -16.094 1 94.38 348 PHE A C 1
ATOM 2712 O O . PHE A 1 348 ? 15.461 -12.07 -17 1 94.38 348 PHE A O 1
ATOM 2719 N N . PRO A 1 349 ? 15.797 -12.805 -14.914 1 94.69 349 PRO A N 1
ATOM 2720 C CA . PRO A 1 349 ? 14.414 -13.25 -14.742 1 94.69 349 PRO A CA 1
ATOM 2721 C C . PRO A 1 349 ? 13.406 -12.125 -14.969 1 94.69 349 PRO A C 1
ATOM 2723 O O . PRO A 1 349 ? 12.32 -12.359 -15.516 1 94.69 349 PRO A O 1
ATOM 2726 N N . TRP A 1 350 ? 13.703 -10.883 -14.609 1 94.62 350 TRP A N 1
ATOM 2727 C CA . TRP A 1 350 ? 12.734 -9.797 -14.719 1 94.62 350 TRP A CA 1
ATOM 2728 C C . TRP A 1 350 ? 12.617 -9.312 -16.156 1 94.62 350 TRP A C 1
ATOM 2730 O O . TRP A 1 350 ? 11.547 -8.859 -16.578 1 94.62 350 TRP A O 1
ATOM 2740 N N . LEU A 1 351 ? 13.727 -9.406 -16.891 1 94.38 351 LEU A N 1
ATOM 2741 C CA . LEU A 1 351 ? 13.648 -9.094 -18.312 1 94.38 351 LEU A CA 1
ATOM 2742 C C . LEU A 1 351 ? 12.781 -10.109 -19.047 1 94.38 351 LEU A C 1
ATOM 2744 O O . LEU A 1 351 ? 11.969 -9.734 -19.891 1 94.38 351 LEU A O 1
ATOM 2748 N N . ARG A 1 352 ? 12.977 -11.391 -18.719 1 95.38 352 ARG A N 1
ATOM 2749 C CA . ARG A 1 352 ? 12.133 -12.445 -19.266 1 95.38 352 ARG A CA 1
ATOM 2750 C C . ARG A 1 352 ? 10.664 -12.195 -18.938 1 95.38 352 ARG A C 1
ATOM 2752 O O . ARG A 1 352 ? 9.797 -12.289 -19.797 1 95.38 352 ARG A O 1
ATOM 2759 N N . ALA A 1 353 ? 10.391 -11.883 -17.688 1 96.75 353 ALA A N 1
ATOM 2760 C CA . ALA A 1 353 ? 9.039 -11.625 -17.219 1 96.75 353 ALA A CA 1
ATOM 2761 C C . ALA A 1 353 ? 8.414 -10.445 -17.953 1 96.75 353 ALA A C 1
ATOM 2763 O O . ALA A 1 353 ? 7.23 -10.477 -18.297 1 96.75 353 ALA A O 1
ATOM 2764 N N . ARG A 1 354 ? 9.219 -9.391 -18.172 1 95.06 354 ARG A N 1
ATOM 2765 C CA . ARG A 1 354 ? 8.734 -8.234 -18.922 1 95.06 354 ARG A CA 1
ATOM 2766 C C . ARG A 1 354 ? 8.258 -8.641 -20.312 1 95.06 354 ARG A C 1
ATOM 2768 O O . ARG A 1 354 ? 7.176 -8.25 -20.75 1 95.06 354 ARG A O 1
ATOM 2775 N N . LYS A 1 355 ? 9.047 -9.398 -20.984 1 94.5 355 LYS A N 1
ATOM 2776 C CA . LYS A 1 355 ? 8.68 -9.852 -22.328 1 94.5 355 LYS A CA 1
ATOM 2777 C C . LYS A 1 355 ? 7.422 -10.719 -22.281 1 94.5 355 LYS A C 1
ATOM 2779 O O . LYS A 1 355 ? 6.566 -10.617 -23.172 1 94.5 355 LYS A O 1
ATOM 2784 N N . PHE A 1 356 ? 7.348 -11.562 -21.328 1 96.5 356 PHE A N 1
ATOM 2785 C CA . PHE A 1 356 ? 6.188 -12.43 -21.172 1 96.5 356 PHE A CA 1
ATOM 2786 C C . PHE A 1 356 ? 4.926 -11.602 -20.938 1 96.5 356 PHE A C 1
ATOM 2788 O O . PHE A 1 356 ? 3.91 -11.812 -21.594 1 96.5 356 PHE A O 1
ATOM 2795 N N . VAL A 1 357 ? 4.941 -10.648 -19.969 1 96.56 357 VAL A N 1
ATOM 2796 C CA . VAL A 1 357 ? 3.803 -9.812 -19.625 1 96.56 357 VAL A CA 1
ATOM 2797 C C . VAL A 1 357 ? 3.359 -9 -20.844 1 96.56 357 VAL A C 1
ATOM 2799 O O . VAL A 1 357 ? 2.164 -8.883 -21.109 1 96.56 357 VAL A O 1
ATOM 2802 N N . ASP A 1 358 ? 4.332 -8.469 -21.625 1 94.25 358 ASP A N 1
ATOM 2803 C CA . ASP A 1 358 ? 4.02 -7.676 -22.812 1 94.25 358 ASP A CA 1
ATOM 2804 C C . ASP A 1 358 ? 3.283 -8.516 -23.859 1 94.25 358 ASP A C 1
ATOM 2806 O O . ASP A 1 358 ? 2.451 -8 -24.609 1 94.25 358 ASP A O 1
ATOM 2810 N N . ALA A 1 359 ? 3.559 -9.734 -23.828 1 93.81 359 ALA A N 1
ATOM 2811 C CA . ALA A 1 359 ? 3.012 -10.633 -24.859 1 93.81 359 ALA A CA 1
ATOM 2812 C C . ALA A 1 359 ? 1.619 -11.117 -24.469 1 93.81 359 ALA A C 1
ATOM 2814 O O . ALA A 1 359 ? 0.797 -11.43 -25.328 1 93.81 359 ALA A O 1
ATOM 2815 N N . VAL A 1 360 ? 1.329 -11.156 -23.172 1 94.12 360 VAL A N 1
ATOM 2816 C CA . VAL A 1 360 ? 0.191 -12.016 -22.859 1 94.12 360 VAL A CA 1
ATOM 2817 C C . VAL A 1 360 ? -0.867 -11.211 -22.109 1 94.12 360 VAL A C 1
ATOM 2819 O O . VAL A 1 360 ? -2.02 -11.641 -22 1 94.12 360 VAL A O 1
ATOM 2822 N N . LEU A 1 361 ? -0.567 -10.133 -21.469 1 95.25 361 LEU A N 1
ATOM 2823 C CA . LEU A 1 361 ? -1.506 -9.453 -20.578 1 95.25 361 LEU A CA 1
ATOM 2824 C C . LEU A 1 361 ? -1.604 -7.973 -20.922 1 95.25 361 LEU A C 1
ATOM 2826 O O . LEU A 1 361 ? -0.663 -7.215 -20.672 1 95.25 361 LEU A O 1
ATOM 2830 N N . SER A 1 362 ? -2.707 -7.562 -21.406 1 93.94 362 SER A N 1
ATOM 2831 C CA . SER A 1 362 ? -2.932 -6.152 -21.703 1 93.94 362 SER A CA 1
ATOM 2832 C C . SER A 1 362 ? -3.252 -5.367 -20.422 1 93.94 362 SER A C 1
ATOM 2834 O O . SER A 1 362 ? -3.742 -5.938 -19.453 1 93.94 362 SER A O 1
ATOM 2836 N N . PRO A 1 363 ? -2.92 -4.066 -20.422 1 89 363 PRO A N 1
ATOM 2837 C CA . PRO A 1 363 ? -3.277 -3.244 -19.266 1 89 363 PRO A CA 1
ATOM 2838 C C . PRO A 1 363 ? -4.77 -3.289 -18.953 1 89 363 PRO A C 1
ATOM 2840 O O . PRO A 1 363 ? -5.156 -3.311 -17.781 1 89 363 PRO A O 1
ATOM 2843 N N . GLU A 1 364 ? -5.605 -3.342 -19.938 1 88.69 364 GLU A N 1
ATOM 2844 C CA . GLU A 1 364 ? -7.055 -3.387 -19.75 1 88.69 364 GLU A CA 1
ATOM 2845 C C . GLU A 1 364 ? -7.484 -4.684 -19.062 1 88.69 364 GLU A C 1
ATOM 2847 O O . GLU A 1 364 ? -8.336 -4.676 -18.172 1 88.69 364 GLU A O 1
ATOM 2852 N N . ALA A 1 365 ? -6.898 -5.781 -19.562 1 94.12 365 ALA A N 1
ATOM 2853 C CA . ALA A 1 365 ? -7.199 -7.074 -18.953 1 94.12 365 ALA A CA 1
ATOM 2854 C C . ALA A 1 365 ? -6.781 -7.098 -17.484 1 94.12 365 ALA A C 1
ATOM 2856 O O . ALA A 1 365 ? -7.484 -7.656 -16.641 1 94.12 365 ALA A O 1
ATOM 2857 N N . ARG A 1 366 ? -5.645 -6.535 -17.203 1 93.88 366 ARG A N 1
ATOM 2858 C CA . ARG A 1 366 ? -5.168 -6.453 -15.828 1 93.88 366 ARG A CA 1
ATOM 2859 C C . ARG A 1 366 ? -6.121 -5.633 -14.969 1 93.88 366 ARG A C 1
ATOM 2861 O O . ARG A 1 366 ? -6.441 -6.023 -13.844 1 93.88 366 ARG A O 1
ATOM 2868 N N . ASP A 1 367 ? -6.59 -4.516 -15.484 1 89 367 ASP A N 1
ATOM 2869 C CA . ASP A 1 367 ? -7.5 -3.637 -14.758 1 89 367 ASP A CA 1
ATOM 2870 C C . ASP A 1 367 ? -8.812 -4.348 -14.438 1 89 367 ASP A C 1
ATOM 2872 O O . ASP A 1 367 ? -9.359 -4.188 -13.344 1 89 367 ASP A O 1
ATOM 2876 N N . GLU A 1 368 ? -9.273 -5.086 -15.352 1 91.38 368 GLU A N 1
ATOM 2877 C CA . GLU A 1 368 ? -10.516 -5.828 -15.148 1 91.38 368 GLU A CA 1
ATOM 2878 C C . GLU A 1 368 ? -10.344 -6.895 -14.07 1 91.38 368 GLU A C 1
ATOM 2880 O O . GLU A 1 368 ? -11.234 -7.102 -13.242 1 91.38 368 GLU A O 1
ATOM 2885 N N . ALA A 1 369 ? -9.227 -7.555 -14.109 1 95.81 369 ALA A N 1
ATOM 2886 C CA . ALA A 1 369 ? -8.938 -8.547 -13.078 1 95.81 369 ALA A CA 1
ATOM 2887 C C . ALA A 1 369 ? -8.875 -7.898 -11.695 1 95.81 369 ALA A C 1
ATOM 2889 O O . ALA A 1 369 ? -9.367 -8.461 -10.719 1 95.81 369 ALA A O 1
ATOM 2890 N N . GLU A 1 370 ? -8.258 -6.781 -11.664 1 93.25 370 GLU A N 1
ATOM 2891 C CA . GLU A 1 370 ? -8.172 -6.043 -10.406 1 93.25 370 GLU A CA 1
ATOM 2892 C C . GLU A 1 370 ? -9.555 -5.668 -9.883 1 93.25 370 GLU A C 1
ATOM 2894 O O . GLU A 1 370 ? -9.805 -5.727 -8.68 1 93.25 370 GLU A O 1
ATOM 2899 N N . GLU A 1 371 ? -10.414 -5.25 -10.742 1 90.5 371 GLU A N 1
ATOM 2900 C CA . GLU A 1 371 ? -11.781 -4.918 -10.367 1 90.5 371 GLU A CA 1
ATOM 2901 C C . GLU A 1 371 ? -12.5 -6.125 -9.773 1 90.5 371 GLU A C 1
ATOM 2903 O O . GLU A 1 371 ? -13.211 -6.008 -8.773 1 90.5 371 GLU A O 1
ATOM 2908 N N . VAL A 1 372 ? -12.336 -7.223 -10.406 1 94.81 372 VAL A N 1
ATOM 2909 C CA . VAL A 1 372 ? -12.938 -8.453 -9.906 1 94.81 372 VAL A CA 1
ATOM 2910 C C . VAL A 1 372 ? -12.414 -8.758 -8.5 1 94.81 372 VAL A C 1
ATOM 2912 O O . VAL A 1 372 ? -13.195 -9.086 -7.602 1 94.81 372 VAL A O 1
ATOM 2915 N N . ALA A 1 373 ? -11.117 -8.594 -8.336 1 95.5 373 ALA A N 1
ATOM 2916 C CA . ALA A 1 373 ? -10.5 -8.852 -7.035 1 95.5 373 ALA A CA 1
ATOM 2917 C C . ALA A 1 373 ? -11.047 -7.91 -5.969 1 95.5 373 ALA A C 1
ATOM 2919 O O . ALA A 1 373 ? -11.344 -8.328 -4.848 1 95.5 373 ALA A O 1
ATOM 2920 N N . TRP A 1 374 ? -11.227 -6.707 -6.301 1 91.25 374 TRP A N 1
ATOM 2921 C CA . TRP A 1 374 ? -11.75 -5.727 -5.355 1 91.25 374 TRP A CA 1
ATOM 2922 C C . TRP A 1 374 ? -13.203 -6.035 -5.004 1 91.25 374 TRP A C 1
ATOM 2924 O O . TRP A 1 374 ? -13.625 -5.824 -3.865 1 91.25 374 TRP A O 1
ATOM 2934 N N . GLN A 1 375 ? -13.953 -6.453 -5.953 1 91.5 375 GLN A N 1
ATOM 2935 C CA . GLN A 1 375 ? -15.336 -6.828 -5.684 1 91.5 375 GLN A CA 1
ATOM 2936 C C . GLN A 1 375 ? -15.414 -8 -4.715 1 91.5 375 GLN A C 1
ATOM 2938 O O . GLN A 1 375 ? -16.281 -8.039 -3.838 1 91.5 375 GLN A O 1
ATOM 2943 N N . ILE A 1 376 ? -14.531 -8.883 -4.922 1 96.5 376 ILE A N 1
ATOM 2944 C CA . ILE A 1 376 ? -14.469 -10.039 -4.031 1 96.5 376 ILE A CA 1
ATOM 2945 C C . ILE A 1 376 ? -14.102 -9.578 -2.621 1 96.5 376 ILE A C 1
ATOM 2947 O O . ILE A 1 376 ? -14.727 -10 -1.644 1 96.5 376 ILE A O 1
ATOM 2951 N N . ALA A 1 377 ? -13.094 -8.727 -2.518 1 93.94 377 ALA A N 1
ATOM 2952 C CA . ALA A 1 377 ? -12.672 -8.219 -1.217 1 93.94 377 ALA A CA 1
ATOM 2953 C C . ALA A 1 377 ? -13.805 -7.453 -0.531 1 93.94 377 ALA A C 1
ATOM 2955 O O . ALA A 1 377 ? -14.016 -7.598 0.675 1 93.94 377 ALA A O 1
ATOM 2956 N N . ALA A 1 378 ? -14.508 -6.664 -1.297 1 88.44 378 ALA A N 1
ATOM 2957 C CA . ALA A 1 378 ? -15.633 -5.902 -0.757 1 88.44 378 ALA A CA 1
ATOM 2958 C C . ALA A 1 378 ? -16.734 -6.828 -0.257 1 88.44 378 ALA A C 1
ATOM 2960 O O . ALA A 1 378 ? -17.328 -6.59 0.798 1 88.44 378 ALA A O 1
ATOM 2961 N N . THR A 1 379 ? -17 -7.828 -1.054 1 92.06 379 THR A N 1
ATOM 2962 C CA . THR A 1 379 ? -18 -8.82 -0.662 1 92.06 379 THR A CA 1
ATOM 2963 C C . THR A 1 379 ? -17.594 -9.523 0.629 1 92.06 379 THR A C 1
ATOM 2965 O O . THR A 1 379 ? -18.422 -9.758 1.506 1 92.06 379 THR A O 1
ATOM 2968 N N . PHE A 1 380 ? -16.328 -9.828 0.82 1 95.31 380 PHE A N 1
ATOM 2969 C CA . PHE A 1 380 ? -15.836 -10.477 2.029 1 95.31 380 PHE A CA 1
ATOM 2970 C C . PHE A 1 380 ? -15.953 -9.547 3.23 1 95.31 380 PHE A C 1
ATOM 2972 O O . PHE A 1 380 ? -16.312 -9.984 4.324 1 95.31 380 PHE A O 1
ATOM 2979 N N . ALA A 1 381 ? -15.586 -8.305 2.99 1 90.19 381 ALA A N 1
ATOM 2980 C CA . ALA A 1 381 ? -15.719 -7.328 4.07 1 90.19 381 ALA A CA 1
ATOM 2981 C C . ALA A 1 381 ? -17.141 -7.309 4.621 1 90.19 381 ALA A C 1
ATOM 2983 O O . ALA A 1 381 ? -17.344 -7.281 5.84 1 90.19 381 ALA A O 1
ATOM 2984 N N . GLU A 1 382 ? -18.094 -7.336 3.742 1 84.56 382 GLU A N 1
ATOM 2985 C CA . GLU A 1 382 ? -19.5 -7.359 4.156 1 84.56 382 GLU A CA 1
ATOM 2986 C C . GLU A 1 382 ? -19.828 -8.656 4.895 1 84.56 382 GLU A C 1
ATOM 2988 O O . GLU A 1 382 ? -20.562 -8.633 5.887 1 84.56 382 GLU A O 1
ATOM 2993 N N . SER A 1 383 ? -19.219 -9.711 4.371 1 88.38 383 SER A N 1
ATOM 2994 C CA . SER A 1 383 ? -19.484 -11.016 4.984 1 88.38 383 SER A CA 1
ATOM 2995 C C . SER A 1 383 ? -18.875 -11.094 6.383 1 88.38 383 SER A C 1
ATOM 2997 O O . SER A 1 383 ? -19.422 -11.766 7.262 1 88.38 383 SER A O 1
ATOM 2999 N N . LEU A 1 384 ? -17.781 -10.43 6.629 1 90.06 384 LEU A N 1
ATOM 3000 C CA . LEU A 1 384 ? -17.109 -10.453 7.922 1 90.06 384 LEU A CA 1
ATOM 3001 C C . LEU A 1 384 ? -17.906 -9.695 8.969 1 90.06 384 LEU A C 1
ATOM 3003 O O . LEU A 1 384 ? -17.828 -10 10.164 1 90.06 384 LEU A O 1
ATOM 3007 N N . ARG A 1 385 ? -18.672 -8.797 8.586 1 81.12 385 ARG A N 1
ATOM 3008 C CA . ARG A 1 385 ? -19.5 -8 9.5 1 81.12 385 ARG A CA 1
ATOM 3009 C C . ARG A 1 385 ? -20.719 -8.789 9.961 1 81.12 385 ARG A C 1
ATOM 3011 O O . ARG A 1 385 ? -21.203 -8.602 11.078 1 81.12 385 ARG A O 1
ATOM 3018 N N . SER A 1 386 ? -21.203 -9.68 9.102 1 74.62 386 SER A N 1
ATOM 3019 C CA . SER A 1 386 ? -22.438 -10.398 9.367 1 74.62 386 SER A CA 1
ATOM 3020 C C . SER A 1 386 ? -22.172 -11.883 9.609 1 74.62 386 SER A C 1
ATOM 3022 O O . SER A 1 386 ? -23.078 -12.703 9.508 1 74.62 386 SER A O 1
ATOM 3024 N N . SER A 1 387 ? -21.062 -12.211 10.023 1 78.44 387 SER A N 1
ATOM 3025 C CA . SER A 1 387 ? -20.656 -13.609 10.117 1 78.44 387 SER A CA 1
ATOM 3026 C C . SER A 1 387 ? -20.766 -14.125 11.547 1 78.44 387 SER A C 1
ATOM 3028 O O . SER A 1 387 ? -21.406 -13.492 12.391 1 78.44 387 SER A O 1
ATOM 3030 N N . TRP A 1 388 ? -20.266 -15.312 11.703 1 88.19 388 TRP A N 1
ATOM 3031 C CA . TRP A 1 388 ? -20.219 -16.016 12.984 1 88.19 388 TRP A CA 1
ATOM 3032 C C . TRP A 1 388 ? -19.234 -15.344 13.938 1 88.19 388 TRP A C 1
ATOM 3034 O O . TRP A 1 388 ? -19.219 -15.633 15.133 1 88.19 388 TRP A O 1
ATOM 3044 N N . LEU A 1 389 ? -18.484 -14.406 13.461 1 91.12 389 LEU A N 1
ATOM 3045 C CA . LEU A 1 389 ? -17.484 -13.711 14.273 1 91.12 389 LEU A CA 1
ATOM 3046 C C . LEU A 1 389 ? -18.156 -12.758 15.25 1 91.12 389 LEU A C 1
ATOM 3048 O O . LEU A 1 389 ? -19.172 -12.148 14.93 1 91.12 389 LEU A O 1
ATOM 3052 N N . ASP A 1 390 ? -17.594 -12.672 16.453 1 92.25 390 ASP A N 1
ATOM 3053 C CA . ASP A 1 390 ? -18.047 -11.617 17.359 1 92.25 390 ASP A CA 1
ATOM 3054 C C . ASP A 1 390 ? -17.547 -10.25 16.906 1 92.25 390 ASP A C 1
ATOM 3056 O O . ASP A 1 390 ? -16.781 -10.148 15.953 1 92.25 390 ASP A O 1
ATOM 3060 N N . ALA A 1 391 ? -17.984 -9.219 17.562 1 86.69 391 ALA A N 1
ATOM 3061 C CA . ALA A 1 391 ? -17.734 -7.844 17.109 1 86.69 391 ALA A CA 1
ATOM 3062 C C . ALA A 1 391 ? -16.234 -7.527 17.156 1 86.69 391 ALA A C 1
ATOM 3064 O O . ALA A 1 391 ? -15.703 -6.898 16.234 1 86.69 391 ALA A O 1
ATOM 3065 N N . GLU A 1 392 ? -15.562 -7.902 18.188 1 88.38 392 GLU A N 1
ATOM 3066 C CA . GLU A 1 392 ? -14.148 -7.609 18.344 1 88.38 392 GLU A CA 1
ATOM 3067 C C . GLU A 1 392 ? -13.312 -8.305 17.266 1 88.38 392 GLU A C 1
ATOM 3069 O O . GLU A 1 392 ? -12.445 -7.676 16.656 1 88.38 392 GLU A O 1
ATOM 3074 N N . THR A 1 393 ? -13.586 -9.586 17.062 1 92.44 393 THR A N 1
ATOM 3075 C CA . THR A 1 393 ? -12.852 -10.359 16.078 1 92.44 393 THR A CA 1
ATOM 3076 C C . THR A 1 393 ? -13.172 -9.867 14.664 1 92.44 393 THR A C 1
ATOM 3078 O O . THR A 1 393 ? -12.297 -9.828 13.797 1 92.44 393 THR A O 1
ATOM 3081 N N . SER A 1 394 ? -14.414 -9.539 14.438 1 91.81 394 SER A N 1
ATOM 3082 C CA . SER A 1 394 ? -14.812 -8.992 13.141 1 91.81 394 SER A CA 1
ATOM 3083 C C . SER A 1 394 ? -14.062 -7.703 12.828 1 91.81 394 SER A C 1
ATOM 3085 O O . SER A 1 394 ? -13.594 -7.504 11.711 1 91.81 394 SER A O 1
ATOM 3087 N N . LYS A 1 395 ? -13.961 -6.848 13.836 1 88.12 395 LYS A N 1
ATOM 3088 C CA . LYS A 1 395 ? -13.242 -5.59 13.672 1 88.12 395 LYS A CA 1
ATOM 3089 C C . LYS A 1 395 ? -11.773 -5.836 13.336 1 88.12 395 LYS A C 1
ATOM 3091 O O . LYS A 1 395 ? -11.211 -5.18 12.461 1 88.12 395 LYS A O 1
ATOM 3096 N N . ALA A 1 396 ? -11.188 -6.746 14.023 1 91 396 ALA A N 1
ATOM 3097 C CA . ALA A 1 396 ? -9.797 -7.09 13.781 1 91 396 ALA A CA 1
ATOM 3098 C C . ALA A 1 396 ? -9.617 -7.691 12.391 1 91 396 ALA A C 1
ATOM 3100 O O . ALA A 1 396 ? -8.641 -7.391 11.695 1 91 396 ALA A O 1
ATOM 3101 N N . ALA A 1 397 ? -10.586 -8.539 11.961 1 93.5 397 ALA A N 1
ATOM 3102 C CA . ALA A 1 397 ? -10.547 -9.156 10.641 1 93.5 397 ALA A CA 1
ATOM 3103 C C . ALA A 1 397 ? -10.648 -8.109 9.539 1 93.5 397 ALA A C 1
ATOM 3105 O O . ALA A 1 397 ? -9.945 -8.188 8.531 1 93.5 397 ALA A O 1
ATOM 3106 N N . LEU A 1 398 ? -11.5 -7.188 9.758 1 91.44 398 LEU A N 1
ATOM 3107 C CA . LEU A 1 398 ? -11.688 -6.125 8.781 1 91.44 398 LEU A CA 1
ATOM 3108 C C . LEU A 1 398 ? -10.422 -5.277 8.656 1 91.44 398 LEU A C 1
ATOM 3110 O O . LEU A 1 398 ? -10.039 -4.879 7.555 1 91.44 398 LEU A O 1
ATOM 3114 N N . ARG A 1 399 ? -9.789 -4.961 9.789 1 90.38 399 ARG A N 1
ATOM 3115 C CA . ARG A 1 399 ? -8.531 -4.219 9.758 1 90.38 399 ARG A CA 1
ATOM 3116 C C . ARG A 1 399 ? -7.477 -4.969 8.953 1 90.38 399 ARG A C 1
ATOM 3118 O O . ARG A 1 399 ? -6.777 -4.367 8.133 1 90.38 399 ARG A O 1
ATOM 3125 N N . LYS A 1 400 ? -7.348 -6.238 9.203 1 92.75 400 LYS A N 1
ATOM 3126 C CA . LYS A 1 400 ? -6.383 -7.043 8.461 1 92.75 400 LYS A CA 1
ATOM 3127 C C . LYS A 1 400 ? -6.707 -7.07 6.973 1 92.75 400 LYS A C 1
ATOM 3129 O O . LYS A 1 400 ? -5.82 -6.918 6.133 1 92.75 400 LYS A O 1
ATOM 3134 N N . LEU A 1 401 ? -8.008 -7.285 6.594 1 94.25 401 LEU A N 1
ATOM 3135 C CA . LEU A 1 401 ? -8.453 -7.324 5.207 1 94.25 401 LEU A CA 1
ATOM 3136 C C . LEU A 1 401 ? -8.086 -6.035 4.48 1 94.25 401 LEU A C 1
ATOM 3138 O O . LEU A 1 401 ? -7.586 -6.074 3.352 1 94.25 401 LEU A O 1
ATOM 3142 N N . ARG A 1 402 ? -8.258 -4.961 5.121 1 89.12 402 ARG A N 1
ATOM 3143 C CA . ARG A 1 402 ? -8.047 -3.654 4.508 1 89.12 402 ARG A CA 1
ATOM 3144 C C . ARG A 1 402 ? -6.562 -3.404 4.25 1 89.12 402 ARG A C 1
ATOM 3146 O O . ARG A 1 402 ? -6.203 -2.576 3.414 1 89.12 402 ARG A O 1
ATOM 3153 N N . GLN A 1 403 ? -5.754 -4.109 5.023 1 90.25 403 GLN A N 1
ATOM 3154 C CA . GLN A 1 403 ? -4.312 -3.922 4.895 1 90.25 403 GLN A CA 1
ATOM 3155 C C . GLN A 1 403 ? -3.717 -4.898 3.883 1 90.25 403 GLN A C 1
ATOM 3157 O O . GLN A 1 403 ? -2.521 -4.84 3.588 1 90.25 403 GLN A O 1
ATOM 3162 N N . ILE A 1 404 ? -4.535 -5.805 3.305 1 94.25 404 ILE A N 1
ATOM 3163 C CA . ILE A 1 404 ? -4.031 -6.742 2.307 1 94.25 404 ILE A CA 1
ATOM 3164 C C . ILE A 1 404 ? -3.615 -5.98 1.048 1 94.25 404 ILE A C 1
ATOM 3166 O O . ILE A 1 404 ? -4.375 -5.16 0.532 1 94.25 404 ILE A O 1
ATOM 3170 N N . ARG A 1 405 ? -2.4 -6.18 0.629 1 92.94 405 ARG A N 1
ATOM 3171 C CA . ARG A 1 405 ? -1.933 -5.605 -0.627 1 92.94 405 ARG A CA 1
ATOM 3172 C C . ARG A 1 405 ? -2.26 -6.52 -1.803 1 92.94 405 ARG A C 1
ATOM 3174 O O . ARG A 1 405 ? -1.858 -7.684 -1.82 1 92.94 405 ARG A O 1
ATOM 3181 N N . LEU A 1 406 ? -3.029 -6.02 -2.695 1 94.06 406 LEU A N 1
ATOM 3182 C CA . LEU A 1 406 ? -3.41 -6.758 -3.895 1 94.06 406 LEU A CA 1
ATOM 3183 C C . LEU A 1 406 ? -2.406 -6.527 -5.02 1 94.06 406 LEU A C 1
ATOM 3185 O O . LEU A 1 406 ? -2.189 -5.387 -5.438 1 94.06 406 LEU A O 1
ATOM 3189 N N . LYS A 1 407 ? -1.744 -7.559 -5.43 1 95.19 407 LYS A N 1
ATOM 3190 C CA . LYS A 1 407 ? -0.782 -7.555 -6.527 1 95.19 407 LYS A CA 1
ATOM 3191 C C . LYS A 1 407 ? -1.299 -8.359 -7.715 1 95.19 407 LYS A C 1
ATOM 3193 O O . LYS A 1 407 ? -1.363 -9.594 -7.656 1 95.19 407 LYS A O 1
ATOM 3198 N N . ILE A 1 408 ? -1.608 -7.688 -8.852 1 95.94 408 ILE A N 1
ATOM 3199 C CA . ILE A 1 408 ? -2.258 -8.328 -9.984 1 95.94 408 ILE A CA 1
ATOM 3200 C C . ILE A 1 408 ? -1.347 -8.258 -11.211 1 95.94 408 ILE A C 1
ATOM 3202 O O . ILE A 1 408 ? -1.004 -7.168 -11.672 1 95.94 408 ILE A O 1
ATOM 3206 N N . GLY A 1 409 ? -0.983 -9.383 -11.711 1 96.56 409 GLY A N 1
ATOM 3207 C CA . GLY A 1 409 ? -0.31 -9.5 -13 1 96.56 409 GLY A CA 1
ATOM 3208 C C . GLY A 1 409 ? 1.195 -9.336 -12.898 1 96.56 409 GLY A C 1
ATOM 3209 O O . GLY A 1 409 ? 1.945 -10.281 -13.148 1 96.56 409 GLY A O 1
ATOM 3210 N N . TYR A 1 410 ? 1.608 -8.047 -12.531 1 96.06 410 TYR A N 1
ATOM 3211 C CA . TYR A 1 410 ? 3.021 -7.68 -12.5 1 96.06 410 TYR A CA 1
ATOM 3212 C C . TYR A 1 410 ? 3.234 -6.395 -11.711 1 96.06 410 TYR A C 1
ATOM 3214 O O . TYR A 1 410 ? 2.309 -5.598 -11.555 1 96.06 410 TYR A O 1
ATOM 3222 N N . PRO A 1 411 ? 4.445 -6.285 -11.094 1 92.38 411 PRO A N 1
ATOM 3223 C CA . PRO A 1 411 ? 4.766 -4.965 -10.547 1 92.38 411 PRO A CA 1
ATOM 3224 C C . PRO A 1 411 ? 4.906 -3.893 -11.625 1 92.38 411 PRO A C 1
ATOM 3226 O O . PRO A 1 411 ? 5.508 -4.141 -12.672 1 92.38 411 PRO A O 1
ATOM 3229 N N . GLN A 1 412 ? 4.422 -2.77 -11.391 1 85.5 412 GLN A N 1
ATOM 3230 C CA . GLN A 1 412 ? 4.379 -1.709 -12.391 1 85.5 412 GLN A CA 1
ATOM 3231 C C . GLN A 1 412 ? 5.781 -1.32 -12.844 1 85.5 412 GLN A C 1
ATOM 3233 O O . GLN A 1 412 ? 5.988 -0.972 -14.008 1 85.5 412 GLN A O 1
ATOM 3238 N N . TRP A 1 413 ? 6.746 -1.425 -11.945 1 86.69 413 TRP A N 1
ATOM 3239 C CA . TRP A 1 413 ? 8.102 -0.971 -12.25 1 86.69 413 TRP A CA 1
ATOM 3240 C C . TRP A 1 413 ? 8.742 -1.844 -13.32 1 86.69 413 TRP A C 1
ATOM 3242 O O . TRP A 1 413 ? 9.758 -1.469 -13.914 1 86.69 413 TRP A O 1
ATOM 3252 N N . ILE A 1 414 ? 8.164 -3.043 -13.641 1 90.5 414 ILE A N 1
ATOM 3253 C CA . ILE A 1 414 ? 8.75 -3.922 -14.648 1 90.5 414 ILE A CA 1
ATOM 3254 C C . ILE A 1 414 ? 8.602 -3.291 -16.031 1 90.5 414 ILE A C 1
ATOM 3256 O O . ILE A 1 414 ? 9.32 -3.652 -16.969 1 90.5 414 ILE A O 1
ATOM 3260 N N . LYS A 1 415 ? 7.641 -2.418 -16.188 1 87.38 415 LYS A N 1
ATOM 3261 C CA . LYS A 1 415 ? 7.363 -1.771 -17.469 1 87.38 415 LYS A CA 1
ATOM 3262 C C . LYS A 1 415 ? 8.219 -0.52 -17.641 1 87.38 415 LYS A C 1
ATOM 3264 O O . LYS A 1 415 ? 8.211 0.097 -18.719 1 87.38 415 LYS A O 1
ATOM 3269 N N . ASP A 1 416 ? 8.984 -0.193 -16.688 1 81.88 416 ASP A N 1
ATOM 3270 C CA . ASP A 1 416 ? 9.859 0.973 -16.75 1 81.88 416 ASP A CA 1
ATOM 3271 C C . ASP A 1 416 ? 11.258 0.583 -17.203 1 81.88 416 ASP A C 1
ATOM 3273 O O . ASP A 1 416 ? 11.984 -0.105 -16.484 1 81.88 416 ASP A O 1
ATOM 3277 N N . ASP A 1 417 ? 11.656 1.093 -18.328 1 81.44 417 ASP A N 1
ATOM 3278 C CA . ASP A 1 417 ? 12.961 0.766 -18.906 1 81.44 417 ASP A CA 1
ATOM 3279 C C . ASP A 1 417 ? 14.094 1.222 -17.984 1 81.44 417 ASP A C 1
ATOM 3281 O O . ASP A 1 417 ? 15.086 0.515 -17.828 1 81.44 417 ASP A O 1
ATOM 3285 N N . SER A 1 418 ? 13.883 2.328 -17.422 1 72.88 418 SER A N 1
ATOM 3286 C CA . SER A 1 418 ? 14.93 2.879 -16.578 1 72.88 418 SER A CA 1
ATOM 3287 C C . SER A 1 418 ? 15.148 2.01 -15.336 1 72.88 418 SER A C 1
ATOM 3289 O O . SER A 1 418 ? 16.297 1.784 -14.93 1 72.88 418 SER A O 1
ATOM 3291 N N . PHE A 1 419 ? 14.125 1.508 -14.836 1 76.75 419 PHE A N 1
ATOM 3292 C CA . PHE A 1 419 ? 14.234 0.649 -13.664 1 76.75 419 PHE A CA 1
ATOM 3293 C C . PHE A 1 419 ? 14.914 -0.668 -14.023 1 76.75 419 PHE A C 1
ATOM 3295 O O . PHE A 1 419 ? 15.773 -1.151 -13.281 1 76.75 419 PHE A O 1
ATOM 3302 N N . LEU A 1 420 ? 14.531 -1.249 -15.102 1 84.69 420 LEU A N 1
ATOM 3303 C CA . LEU A 1 420 ? 15.117 -2.527 -15.492 1 84.69 420 LEU A CA 1
ATOM 3304 C C . LEU A 1 420 ? 16.609 -2.369 -15.797 1 84.69 420 LEU A C 1
ATOM 3306 O O . LEU A 1 420 ? 17.406 -3.23 -15.438 1 84.69 420 LEU A O 1
ATOM 3310 N N . LEU A 1 421 ? 16.938 -1.259 -16.469 1 81.31 421 LEU A N 1
ATOM 3311 C CA . LEU A 1 421 ? 18.328 -0.989 -16.766 1 81.31 421 LEU A CA 1
ATOM 3312 C C . LEU A 1 421 ? 19.141 -0.822 -15.484 1 81.31 421 LEU A C 1
ATOM 3314 O O . LEU A 1 421 ? 20.25 -1.343 -15.367 1 81.31 421 LEU A O 1
ATOM 3318 N N . GLN A 1 422 ? 18.484 -0.17 -14.562 1 75.25 422 GLN A N 1
ATOM 3319 C CA . GLN A 1 422 ? 19.172 0.034 -13.297 1 75.25 422 GLN A CA 1
ATOM 3320 C C . GLN A 1 422 ? 19.281 -1.271 -12.508 1 75.25 422 GLN A C 1
ATOM 3322 O O . GLN A 1 422 ? 20.312 -1.552 -11.898 1 75.25 422 GLN A O 1
ATOM 3327 N N . ARG A 1 423 ? 18.234 -1.968 -12.516 1 81.06 423 ARG A N 1
ATOM 3328 C CA . ARG A 1 423 ? 18.219 -3.242 -11.812 1 81.06 423 ARG A CA 1
ATOM 3329 C C . ARG A 1 423 ? 19.312 -4.172 -12.328 1 81.06 423 ARG A C 1
ATOM 3331 O O . ARG A 1 423 ? 19.891 -4.945 -11.562 1 81.06 423 ARG A O 1
ATOM 3338 N N . TYR A 1 424 ? 19.609 -4.07 -13.617 1 87.38 424 TYR A N 1
ATOM 3339 C CA . TYR A 1 424 ? 20.625 -4.938 -14.227 1 87.38 424 TYR A CA 1
ATOM 3340 C C . TYR A 1 424 ? 21.891 -4.156 -14.562 1 87.38 424 TYR A C 1
ATOM 3342 O O . TYR A 1 424 ? 22.625 -4.531 -15.469 1 87.38 424 TYR A O 1
ATOM 3350 N N . ALA A 1 425 ? 22.109 -3.109 -13.938 1 77.62 425 ALA A N 1
ATOM 3351 C CA . ALA A 1 425 ? 23.25 -2.236 -14.242 1 77.62 425 ALA A CA 1
ATOM 3352 C C . ALA A 1 425 ? 24.562 -3.016 -14.234 1 77.62 425 ALA A C 1
ATOM 3354 O O . ALA A 1 425 ? 25.453 -2.758 -15.047 1 77.62 425 ALA A O 1
ATOM 3355 N N . TYR A 1 426 ? 24.719 -4.008 -13.352 1 75.25 426 TYR A N 1
ATOM 3356 C CA . TYR A 1 426 ? 25.938 -4.801 -13.211 1 75.25 426 TYR A CA 1
ATOM 3357 C C . TYR A 1 426 ? 26.203 -5.621 -14.469 1 75.25 426 TYR A C 1
ATOM 3359 O O . TYR A 1 426 ? 27.328 -6.098 -14.688 1 75.25 426 TYR A O 1
ATOM 3367 N N . SER A 1 427 ? 25.203 -5.801 -15.297 1 87.94 427 SER A N 1
ATOM 3368 C CA . SER A 1 427 ? 25.328 -6.688 -16.453 1 87.94 427 SER A CA 1
ATOM 3369 C C . SER A 1 427 ? 25.641 -5.902 -17.719 1 87.94 427 SER A C 1
ATOM 3371 O O . SER A 1 427 ? 26.031 -6.488 -18.734 1 87.94 427 SER A O 1
ATOM 3373 N N . LEU A 1 428 ? 25.484 -4.637 -17.75 1 83 428 LEU A N 1
ATOM 3374 C CA . LEU A 1 428 ? 25.516 -3.832 -18.969 1 83 428 LEU A CA 1
ATOM 3375 C C . LEU A 1 428 ? 26.906 -3.854 -19.594 1 83 428 LEU A C 1
ATOM 3377 O O . LEU A 1 428 ? 27.078 -3.52 -20.766 1 83 428 LEU A O 1
ATOM 3381 N N . GLY A 1 429 ? 27.953 -4.301 -18.891 1 78.44 429 GLY A N 1
ATOM 3382 C CA . GLY A 1 429 ? 29.312 -4.375 -19.391 1 78.44 429 GLY A CA 1
ATOM 3383 C C . GLY A 1 429 ? 29.734 -5.781 -19.781 1 78.44 429 GLY A C 1
ATOM 3384 O O . GLY A 1 429 ? 30.906 -6.027 -20.062 1 78.44 429 GLY A O 1
ATOM 3385 N N . PHE A 1 430 ? 28.797 -6.719 -19.828 1 84.88 430 PHE A N 1
ATOM 3386 C CA . PHE A 1 430 ? 29.125 -8.102 -20.156 1 84.88 430 PHE A CA 1
ATOM 3387 C C . PHE A 1 430 ? 29.688 -8.195 -21.578 1 84.88 430 PHE A C 1
ATOM 3389 O O . PHE A 1 430 ? 29.203 -7.527 -22.484 1 84.88 430 PHE A O 1
ATOM 3396 N N . LYS A 1 431 ? 30.797 -8.93 -21.719 1 81.31 431 LYS A N 1
ATOM 3397 C CA . LYS A 1 431 ? 31.422 -9.258 -23 1 81.31 431 LYS A CA 1
ATOM 3398 C C . LYS A 1 431 ? 31.688 -10.75 -23.109 1 81.31 431 LYS A C 1
ATOM 3400 O O . LYS A 1 431 ? 32.062 -11.398 -22.125 1 81.31 431 LYS A O 1
ATOM 3405 N N . ARG A 1 432 ? 31.469 -11.234 -24.297 1 84.19 432 ARG A N 1
ATOM 3406 C CA . ARG A 1 432 ? 31.656 -12.664 -24.5 1 84.19 432 ARG A CA 1
ATOM 3407 C C . ARG A 1 432 ? 33.031 -13.117 -24.094 1 84.19 432 ARG A C 1
ATOM 3409 O O . ARG A 1 432 ? 33.219 -14.242 -23.625 1 84.19 432 ARG A O 1
ATOM 3416 N N . GLU A 1 433 ? 34 -12.219 -24.141 1 74.12 433 GLU A N 1
ATOM 3417 C CA . GLU A 1 433 ? 35.375 -12.531 -23.844 1 74.12 433 GLU A CA 1
ATOM 3418 C C . GLU A 1 433 ? 35.594 -12.742 -22.359 1 74.12 433 GLU A C 1
ATOM 3420 O O . GLU A 1 433 ? 36.625 -13.336 -21.953 1 74.12 433 GLU A O 1
ATOM 3425 N N . MET A 1 434 ? 34.688 -12.344 -21.562 1 69.38 434 MET A N 1
ATOM 3426 C CA . MET A 1 434 ? 34.812 -12.445 -20.109 1 69.38 434 MET A CA 1
ATOM 3427 C C . MET A 1 434 ? 34.656 -13.898 -19.656 1 69.38 434 MET A C 1
ATOM 3429 O O . MET A 1 434 ? 35.156 -14.281 -18.609 1 69.38 434 MET A O 1
ATOM 3433 N N . GLY A 1 435 ? 34.062 -14.742 -20.531 1 71.25 435 GLY A N 1
ATOM 3434 C CA . GLY A 1 435 ? 33.688 -16.078 -20.094 1 71.25 435 GLY A CA 1
ATOM 3435 C C . GLY A 1 435 ? 32.469 -16.125 -19.234 1 71.25 435 GLY A C 1
ATOM 3436 O O . GLY A 1 435 ? 32.219 -15.211 -18.422 1 71.25 435 GLY A O 1
ATOM 3437 N N . TYR A 1 436 ? 31.656 -17.078 -19.344 1 75.06 436 TYR A N 1
ATOM 3438 C CA . TYR A 1 436 ? 30.359 -17.141 -18.703 1 75.06 436 TYR A CA 1
ATOM 3439 C C . TYR A 1 436 ? 30.484 -17.328 -17.203 1 75.06 436 TYR A C 1
ATOM 3441 O O . TYR A 1 436 ? 29.688 -16.812 -16.422 1 75.06 436 TYR A O 1
ATOM 3449 N N . ALA A 1 437 ? 31.484 -18 -16.766 1 68.06 437 ALA A N 1
ATOM 3450 C CA . ALA A 1 437 ? 31.719 -18.172 -15.344 1 68.06 437 ALA A CA 1
ATOM 3451 C C . ALA A 1 437 ? 31.906 -16.828 -14.641 1 68.06 437 ALA A C 1
ATOM 3453 O O . ALA A 1 437 ? 31.359 -16.625 -13.547 1 68.06 437 ALA A O 1
ATOM 3454 N N . TRP A 1 438 ? 32.625 -15.984 -15.297 1 68.81 438 TRP A N 1
ATOM 3455 C CA . TRP A 1 438 ? 32.812 -14.656 -14.734 1 68.81 438 TRP A CA 1
ATOM 3456 C C . TRP A 1 438 ? 31.531 -13.844 -14.766 1 68.81 438 TRP A C 1
ATOM 3458 O O . TRP A 1 438 ? 31.219 -13.133 -13.812 1 68.81 438 TRP A O 1
ATOM 3468 N N . ILE A 1 439 ? 30.875 -14 -15.789 1 78.69 439 ILE A N 1
ATOM 3469 C CA . ILE A 1 439 ? 29.594 -13.305 -15.922 1 78.69 439 ILE A CA 1
ATOM 3470 C C . ILE A 1 439 ? 28.656 -13.727 -14.789 1 78.69 439 ILE A C 1
ATOM 3472 O O . ILE A 1 439 ? 28 -12.883 -14.18 1 78.69 439 ILE A O 1
ATOM 3476 N N . ARG A 1 440 ? 28.609 -14.914 -14.445 1 75.69 440 ARG A N 1
ATOM 3477 C CA . ARG A 1 440 ? 27.766 -15.43 -13.375 1 75.69 440 ARG A CA 1
ATOM 3478 C C . ARG A 1 440 ? 28.188 -14.859 -12.023 1 75.69 440 ARG A C 1
ATOM 3480 O O . ARG A 1 440 ? 27.344 -14.562 -11.172 1 75.69 440 ARG A O 1
ATOM 3487 N N . GLN A 1 441 ? 29.453 -14.695 -11.891 1 67.69 441 GLN A N 1
ATOM 3488 C CA . GLN A 1 441 ? 29.953 -14.125 -10.641 1 67.69 441 GLN A CA 1
ATOM 3489 C C . GLN A 1 441 ? 29.562 -12.656 -10.516 1 67.69 441 GLN A C 1
ATOM 3491 O O . GLN A 1 441 ? 29.156 -12.203 -9.445 1 67.69 441 GLN A O 1
ATOM 3496 N N . LEU A 1 442 ? 29.734 -12.008 -11.586 1 71.19 442 LEU A N 1
ATOM 3497 C CA . LEU A 1 442 ? 29.328 -10.609 -11.586 1 71.19 442 LEU A CA 1
ATOM 3498 C C . LEU A 1 442 ? 27.844 -10.461 -11.328 1 71.19 442 LEU A C 1
ATOM 3500 O O . LEU A 1 442 ? 27.406 -9.531 -10.641 1 71.19 442 LEU A O 1
ATOM 3504 N N . THR A 1 443 ? 27.125 -11.406 -11.836 1 81 443 THR A N 1
ATOM 3505 C CA . THR A 1 443 ? 25.688 -11.422 -11.617 1 81 443 THR A CA 1
ATOM 3506 C C . THR A 1 443 ? 25.359 -11.656 -10.141 1 81 443 THR A C 1
ATOM 3508 O O . THR A 1 443 ? 24.547 -10.938 -9.562 1 81 443 THR A O 1
ATOM 3511 N N . ALA A 1 444 ? 25.953 -12.562 -9.523 1 71.25 444 ALA A N 1
ATOM 3512 C CA . ALA A 1 444 ? 25.75 -12.867 -8.109 1 71.25 444 ALA A CA 1
ATOM 3513 C C . ALA A 1 444 ? 26.109 -11.672 -7.23 1 71.25 444 ALA A C 1
ATOM 3515 O O . ALA A 1 444 ? 25.391 -11.352 -6.281 1 71.25 444 ALA A O 1
ATOM 3516 N N . LEU A 1 445 ? 27.172 -11.039 -7.617 1 65.62 445 LEU A N 1
ATOM 3517 C CA . LEU A 1 445 ? 27.609 -9.867 -6.871 1 65.62 445 LEU A CA 1
ATOM 3518 C C . LEU A 1 445 ? 26.609 -8.719 -7.012 1 65.62 445 LEU A C 1
ATOM 3520 O O . LEU A 1 445 ? 26.312 -8.031 -6.039 1 65.62 445 LEU A O 1
ATOM 3524 N N . GLY A 1 446 ? 26.234 -8.531 -8.227 1 71.44 446 GLY A N 1
ATOM 3525 C CA . GLY A 1 446 ? 25.234 -7.504 -8.461 1 71.44 446 GLY A CA 1
ATOM 3526 C C . GLY A 1 446 ? 23.953 -7.723 -7.664 1 71.44 446 GLY A C 1
ATOM 3527 O O . GLY A 1 446 ? 23.453 -6.797 -7.031 1 71.44 446 GLY A O 1
ATOM 3528 N N . LYS A 1 447 ? 23.484 -8.898 -7.641 1 75.31 447 LYS A N 1
ATOM 3529 C CA . LYS A 1 447 ? 22.281 -9.25 -6.887 1 75.31 447 LYS A CA 1
ATOM 3530 C C . LYS A 1 447 ? 22.5 -9.07 -5.387 1 75.31 447 LYS A C 1
ATOM 3532 O O . LYS A 1 447 ? 21.609 -8.586 -4.68 1 75.31 447 LYS A O 1
ATOM 3537 N N . PHE A 1 448 ? 23.578 -9.383 -4.922 1 66.69 448 PHE A N 1
ATOM 3538 C CA . PHE A 1 448 ? 23.906 -9.227 -3.512 1 66.69 448 PHE A CA 1
ATOM 3539 C C . PHE A 1 448 ? 23.906 -7.754 -3.111 1 66.69 448 PHE A C 1
ATOM 3541 O O . PHE A 1 448 ? 23.391 -7.395 -2.057 1 66.69 448 PHE A O 1
ATOM 3548 N N . ARG A 1 449 ? 24.5 -6.984 -3.93 1 65 449 ARG A N 1
ATOM 3549 C CA . ARG A 1 449 ? 24.578 -5.559 -3.637 1 65 449 ARG A CA 1
ATOM 3550 C C . ARG A 1 449 ? 23.188 -4.945 -3.547 1 65 449 ARG A C 1
ATOM 3552 O O . ARG A 1 449 ? 22.938 -4.066 -2.719 1 65 449 ARG A O 1
ATOM 3559 N N . GLN A 1 450 ? 22.375 -5.406 -4.355 1 70.19 450 GLN A N 1
ATOM 3560 C CA . GLN A 1 450 ? 21 -4.934 -4.316 1 70.19 450 GLN A CA 1
ATOM 3561 C C . GLN A 1 450 ? 20.328 -5.305 -3 1 70.19 450 GLN A C 1
ATOM 3563 O O . GLN A 1 450 ? 19.641 -4.48 -2.387 1 70.19 450 GLN A O 1
ATOM 3568 N N . ILE A 1 451 ? 20.5 -6.414 -2.541 1 67.69 451 ILE A N 1
ATOM 3569 C CA . ILE A 1 451 ? 19.891 -6.895 -1.302 1 67.69 451 ILE A CA 1
ATOM 3570 C C . ILE A 1 451 ? 20.531 -6.176 -0.111 1 67.69 451 ILE A C 1
ATOM 3572 O O . ILE A 1 451 ? 19.828 -5.758 0.812 1 67.69 451 ILE A O 1
ATOM 3576 N N . ALA A 1 452 ? 21.781 -6.035 -0.161 1 61.34 452 ALA A N 1
ATOM 3577 C CA . ALA A 1 452 ? 22.516 -5.395 0.928 1 61.34 452 ALA A CA 1
ATOM 3578 C C . ALA A 1 452 ? 22.094 -3.938 1.094 1 61.34 452 ALA A C 1
ATOM 3580 O O . ALA A 1 452 ? 22.031 -3.426 2.215 1 61.34 452 ALA A O 1
ATOM 3581 N N . GLY A 1 453 ? 21.828 -3.359 -0.004 1 60.53 453 GLY A N 1
ATOM 3582 C CA . GLY A 1 453 ? 21.406 -1.967 0.039 1 60.53 453 GLY A CA 1
ATOM 3583 C C . GLY A 1 453 ? 20.062 -1.769 0.716 1 60.53 453 GLY A C 1
ATOM 3584 O O . GLY A 1 453 ? 19.75 -0.668 1.173 1 60.53 453 GLY A O 1
ATOM 3585 N N . SER A 1 454 ? 19.328 -2.781 0.827 1 63.72 454 SER A N 1
ATOM 3586 C CA . SER A 1 454 ? 18 -2.676 1.429 1 63.72 454 SER A CA 1
ATOM 3587 C C . SER A 1 454 ? 18.047 -2.971 2.924 1 63.72 454 SER A C 1
ATOM 3589 O O . SER A 1 454 ? 17.047 -2.818 3.623 1 63.72 454 SER A O 1
ATOM 3591 N N . ILE A 1 455 ? 19.172 -3.312 3.436 1 60 455 ILE A N 1
ATOM 3592 C CA . ILE A 1 455 ? 19.297 -3.672 4.844 1 60 455 ILE A CA 1
ATOM 3593 C C . ILE A 1 455 ? 19.078 -2.438 5.715 1 60 455 ILE A C 1
ATOM 3595 O O . ILE A 1 455 ? 19.562 -1.35 5.395 1 60 455 ILE A O 1
ATOM 3599 N N . GLY A 1 456 ? 18.328 -2.643 6.785 1 59.38 456 GLY A N 1
ATOM 3600 C CA . GLY A 1 456 ? 18.062 -1.56 7.723 1 59.38 456 GLY A CA 1
ATOM 3601 C C . GLY A 1 456 ? 16.891 -0.685 7.312 1 59.38 456 GLY A C 1
ATOM 3602 O O . GLY A 1 456 ? 16.547 0.265 8.016 1 59.38 456 GLY A O 1
ATOM 3603 N N . SER A 1 457 ? 16.422 -0.97 6.164 1 67 457 SER A N 1
ATOM 3604 C CA . SER A 1 457 ? 15.227 -0.254 5.727 1 67 457 SER A CA 1
ATOM 3605 C C . SER A 1 457 ? 13.961 -1.082 5.961 1 67 457 SER A C 1
ATOM 3607 O O . SER A 1 457 ? 14.023 -2.312 5.992 1 67 457 SER A O 1
ATOM 3609 N N . PRO A 1 458 ? 12.969 -0.289 6.246 1 73.38 458 PRO A N 1
ATOM 3610 C CA . PRO A 1 458 ? 11.711 -1.051 6.27 1 73.38 458 PRO A CA 1
ATOM 3611 C C . PRO A 1 458 ? 11.461 -1.806 4.969 1 73.38 458 PRO A C 1
ATOM 3613 O O . PRO A 1 458 ? 11.867 -1.353 3.896 1 73.38 458 PRO A O 1
ATOM 3616 N N . ARG A 1 459 ? 10.844 -2.904 5.164 1 76.69 459 ARG A N 1
ATOM 3617 C CA . ARG A 1 459 ? 10.586 -3.715 3.979 1 76.69 459 ARG A CA 1
ATOM 3618 C C . ARG A 1 459 ? 9.602 -3.018 3.045 1 76.69 459 ARG A C 1
ATOM 3620 O O . ARG A 1 459 ? 8.555 -2.525 3.486 1 76.69 459 ARG A O 1
ATOM 3627 N N . ASP A 1 460 ? 10.016 -2.975 1.782 1 83.19 460 ASP A N 1
ATOM 3628 C CA . ASP A 1 460 ? 9.148 -2.424 0.742 1 83.19 460 ASP A CA 1
ATOM 3629 C C . ASP A 1 460 ? 8.281 -3.514 0.117 1 83.19 460 ASP A C 1
ATOM 3631 O O . ASP A 1 460 ? 8.523 -3.934 -1.017 1 83.19 460 ASP A O 1
ATOM 3635 N N . TRP A 1 461 ? 7.172 -3.809 0.823 1 86.06 461 TRP A N 1
ATOM 3636 C CA . TRP A 1 461 ? 6.324 -4.918 0.403 1 86.06 461 TRP A CA 1
ATOM 3637 C C . TRP A 1 461 ? 5.605 -4.594 -0.899 1 86.06 461 TRP A C 1
ATOM 3639 O O . TRP A 1 461 ? 5.34 -5.484 -1.71 1 86.06 461 TRP A O 1
ATOM 3649 N N . ALA A 1 462 ? 5.32 -3.393 -1.117 1 87.69 462 ALA A N 1
ATOM 3650 C CA . ALA A 1 462 ? 4.539 -3.01 -2.291 1 87.69 462 ALA A CA 1
ATOM 3651 C C . ALA A 1 462 ? 5.289 -3.34 -3.58 1 87.69 462 ALA A C 1
ATOM 3653 O O . ALA A 1 462 ? 4.688 -3.807 -4.551 1 87.69 462 ALA A O 1
ATOM 3654 N N . ASN A 1 463 ? 6.617 -3.129 -3.572 1 88.06 463 ASN A N 1
ATOM 3655 C CA . ASN A 1 463 ? 7.402 -3.334 -4.785 1 88.06 463 ASN A CA 1
ATOM 3656 C C . ASN A 1 463 ? 8.055 -4.715 -4.801 1 88.06 463 ASN A C 1
ATOM 3658 O O . ASN A 1 463 ? 8.562 -5.152 -5.836 1 88.06 463 ASN A O 1
ATOM 3662 N N . PHE A 1 464 ? 7.98 -5.363 -3.689 1 86.88 464 PHE A N 1
ATOM 3663 C CA . PHE A 1 464 ? 8.656 -6.652 -3.586 1 86.88 464 PHE A CA 1
ATOM 3664 C C . PHE A 1 464 ? 7.77 -7.773 -4.113 1 86.88 464 PHE A C 1
ATOM 3666 O O . PHE A 1 464 ? 6.625 -7.926 -3.674 1 86.88 464 PHE A O 1
ATOM 3673 N N . TRP A 1 465 ? 8.242 -8.516 -5.066 1 88.75 465 TRP A N 1
ATOM 3674 C CA . TRP A 1 465 ? 7.672 -9.766 -5.547 1 88.75 465 TRP A CA 1
ATOM 3675 C C . TRP A 1 465 ? 8.664 -10.914 -5.391 1 88.75 465 TRP A C 1
ATOM 3677 O O . TRP A 1 465 ? 9.781 -10.852 -5.914 1 88.75 465 TRP A O 1
ATOM 3687 N N . ARG A 1 466 ? 8.328 -11.906 -4.672 1 80.19 466 ARG A N 1
ATOM 3688 C CA . ARG A 1 466 ? 9.227 -13.016 -4.395 1 80.19 466 ARG A CA 1
ATOM 3689 C C . ARG A 1 466 ? 9.555 -13.789 -5.672 1 80.19 466 ARG A C 1
ATOM 3691 O O . ARG A 1 466 ? 10.656 -14.32 -5.82 1 80.19 466 ARG A O 1
ATOM 3698 N N . THR A 1 467 ? 8.57 -13.875 -6.555 1 87.25 467 THR A N 1
ATOM 3699 C CA . THR A 1 467 ? 8.727 -14.562 -7.832 1 87.25 467 THR A CA 1
ATOM 3700 C C . THR A 1 467 ? 8.297 -13.664 -8.992 1 87.25 467 THR A C 1
ATOM 3702 O O . THR A 1 467 ? 7.566 -12.695 -8.789 1 87.25 467 THR A O 1
ATOM 3705 N N . THR A 1 468 ? 8.867 -13.977 -10.164 1 94.38 468 THR A N 1
ATOM 3706 C CA . THR A 1 468 ? 8.57 -13.156 -11.328 1 94.38 468 THR A CA 1
ATOM 3707 C C . THR A 1 468 ? 7.191 -13.492 -11.898 1 94.38 468 THR A C 1
ATOM 3709 O O . THR A 1 468 ? 6.715 -14.617 -11.75 1 94.38 468 THR A O 1
ATOM 3712 N N . PRO A 1 469 ? 6.555 -12.578 -12.508 1 96.06 469 PRO A N 1
ATOM 3713 C CA . PRO A 1 469 ? 5.164 -12.703 -12.961 1 96.06 469 PRO A CA 1
ATOM 3714 C C . PRO A 1 469 ? 4.984 -13.773 -14.031 1 96.06 469 PRO A C 1
ATOM 3716 O O . PRO A 1 469 ? 3.852 -14.148 -14.344 1 96.06 469 PRO A O 1
ATOM 3719 N N . ASP A 1 470 ? 6.035 -14.32 -14.656 1 95.75 470 ASP A N 1
ATOM 3720 C CA . ASP A 1 470 ? 5.902 -15.328 -15.703 1 95.75 470 ASP A CA 1
ATOM 3721 C C . ASP A 1 470 ? 5.652 -16.719 -15.102 1 95.75 470 ASP A C 1
ATOM 3723 O O . ASP A 1 470 ? 5.422 -17.672 -15.828 1 95.75 470 ASP A O 1
ATOM 3727 N N . ARG A 1 471 ? 5.594 -16.797 -13.805 1 93 471 ARG A N 1
ATOM 3728 C CA . ARG A 1 471 ? 5.273 -18.047 -13.125 1 93 471 ARG A CA 1
ATOM 3729 C C . ARG A 1 471 ? 3.764 -18.25 -13.039 1 93 471 ARG A C 1
ATOM 3731 O O . ARG A 1 471 ? 3.006 -17.281 -12.945 1 93 471 ARG A O 1
ATOM 3738 N N . ILE A 1 472 ? 3.371 -19.5 -13.133 1 93.06 472 ILE A N 1
ATOM 3739 C CA . ILE A 1 472 ? 1.971 -19.859 -12.922 1 93.06 472 ILE A CA 1
ATOM 3740 C C . ILE A 1 472 ? 1.7 -20.047 -11.43 1 93.06 472 ILE A C 1
ATOM 3742 O O . ILE A 1 472 ? 1.859 -21.141 -10.898 1 93.06 472 ILE A O 1
ATOM 3746 N N . ASN A 1 473 ? 1.337 -18.906 -10.852 1 91.5 473 ASN A N 1
ATOM 3747 C CA . ASN A 1 473 ? 1.148 -18.969 -9.406 1 91.5 473 ASN A CA 1
ATOM 3748 C C . ASN A 1 473 ? 0.155 -17.922 -8.93 1 91.5 473 ASN A C 1
ATOM 3750 O O . ASN A 1 473 ? 0.073 -16.828 -9.5 1 91.5 473 ASN A O 1
ATOM 3754 N N . ALA A 1 474 ? -0.658 -18.266 -8.023 1 94.19 474 ALA A N 1
ATOM 3755 C CA . ALA A 1 474 ? -1.482 -17.406 -7.188 1 94.19 474 ALA A CA 1
ATOM 3756 C C . ALA A 1 474 ? -1.303 -17.734 -5.711 1 94.19 474 ALA A C 1
ATOM 3758 O O . ALA A 1 474 ? -1.255 -18.922 -5.336 1 94.19 474 ALA A O 1
ATOM 3759 N N . GLU A 1 475 ? -1.093 -16.672 -4.895 1 93.38 475 GLU A N 1
ATOM 3760 C CA . GLU A 1 475 ? -0.831 -17.016 -3.5 1 93.38 475 GLU A CA 1
ATOM 3761 C C . GLU A 1 475 ? -1.209 -15.875 -2.566 1 93.38 475 GLU A C 1
ATOM 3763 O O . GLU A 1 475 ? -1.216 -14.711 -2.977 1 93.38 475 GLU A O 1
ATOM 3768 N N . TYR A 1 476 ? -1.641 -16.172 -1.406 1 93.81 476 TYR A N 1
ATOM 3769 C CA . TYR A 1 476 ? -1.616 -15.289 -0.248 1 93.81 476 TYR A CA 1
ATOM 3770 C C . TYR A 1 476 ? -0.38 -15.547 0.607 1 93.81 476 TYR A C 1
ATOM 3772 O O . TYR A 1 476 ? -0.121 -16.688 1.013 1 93.81 476 TYR A O 1
ATOM 3780 N N . ASN A 1 477 ? 0.43 -14.547 0.779 1 91.12 477 ASN A N 1
ATOM 3781 C CA . ASN A 1 477 ? 1.606 -14.648 1.636 1 91.12 477 ASN A CA 1
ATOM 3782 C C . ASN A 1 477 ? 1.341 -14.07 3.023 1 91.12 477 ASN A C 1
ATOM 3784 O O . ASN A 1 477 ? 1.295 -12.852 3.195 1 91.12 477 ASN A O 1
ATOM 3788 N N . PRO A 1 478 ? 1.201 -14.914 4.039 1 85.69 478 PRO A N 1
ATOM 3789 C CA . PRO A 1 478 ? 0.822 -14.438 5.371 1 85.69 478 PRO A CA 1
ATOM 3790 C C . PRO A 1 478 ? 1.888 -13.547 6.008 1 85.69 478 PRO A C 1
ATOM 3792 O O . PRO A 1 478 ? 1.567 -12.688 6.832 1 85.69 478 PRO A O 1
ATOM 3795 N N . ALA A 1 479 ? 3.164 -13.727 5.656 1 81.62 479 ALA A N 1
ATOM 3796 C CA . ALA A 1 479 ? 4.246 -12.945 6.25 1 81.62 479 ALA A CA 1
ATOM 3797 C C . ALA A 1 479 ? 4.188 -11.492 5.785 1 81.62 479 ALA A C 1
ATOM 3799 O O . ALA A 1 479 ? 4.52 -10.578 6.539 1 81.62 479 ALA A O 1
ATOM 3800 N N . SER A 1 480 ? 3.752 -11.258 4.602 1 86.12 480 SER A N 1
ATOM 3801 C CA . SER A 1 480 ? 3.711 -9.906 4.062 1 86.12 480 SER A CA 1
ATOM 3802 C C . SER A 1 480 ? 2.275 -9.406 3.936 1 86.12 480 SER A C 1
ATOM 3804 O O . SER A 1 480 ? 2.045 -8.242 3.598 1 86.12 480 SER A O 1
ATOM 3806 N N . ASN A 1 481 ? 1.285 -10.227 4.207 1 92.25 481 ASN A N 1
ATOM 3807 C CA . ASN A 1 481 ? -0.123 -9.898 4.016 1 92.25 481 ASN A CA 1
ATOM 3808 C C . ASN A 1 481 ? -0.401 -9.43 2.59 1 92.25 481 ASN A C 1
ATOM 3810 O O . ASN A 1 481 ? -1.062 -8.414 2.381 1 92.25 481 ASN A O 1
ATOM 3814 N N . ASP A 1 482 ? 0.151 -10.164 1.588 1 93.75 482 ASP A N 1
ATOM 3815 C CA . ASP A 1 482 ? -0.01 -9.906 0.161 1 93.75 482 ASP A CA 1
ATOM 3816 C C . ASP A 1 482 ? -0.88 -10.977 -0.498 1 93.75 482 ASP A C 1
ATOM 3818 O O . ASP A 1 482 ? -0.785 -12.156 -0.158 1 93.75 482 ASP A O 1
ATOM 3822 N N . MET A 1 483 ? -1.67 -10.508 -1.354 1 95.81 483 MET A N 1
ATOM 3823 C CA . MET A 1 483 ? -2.32 -11.391 -2.322 1 95.81 483 MET A CA 1
ATOM 3824 C C . MET A 1 483 ? -1.759 -11.172 -3.723 1 95.81 483 MET A C 1
ATOM 3826 O O . MET A 1 483 ? -1.852 -10.062 -4.266 1 95.81 483 MET A O 1
ATOM 3830 N N . ILE A 1 484 ? -1.177 -12.203 -4.277 1 95.44 484 ILE A N 1
ATOM 3831 C CA . ILE A 1 484 ? -0.418 -12.031 -5.512 1 95.44 484 ILE A CA 1
ATOM 3832 C C . ILE A 1 484 ? -0.988 -12.945 -6.598 1 95.44 484 ILE A C 1
ATOM 3834 O O . ILE A 1 484 ? -1.146 -14.148 -6.383 1 95.44 484 ILE A O 1
ATOM 3838 N N . PHE A 1 485 ? -1.311 -12.445 -7.703 1 96.88 485 PHE A N 1
ATOM 3839 C CA . PHE A 1 485 ? -1.732 -13.164 -8.898 1 96.88 485 PHE A CA 1
ATOM 3840 C C . PHE A 1 485 ? -0.802 -12.867 -10.07 1 96.88 485 PHE A C 1
ATOM 3842 O O . PHE A 1 485 ? -0.86 -11.789 -10.656 1 96.88 485 PHE A O 1
ATOM 3849 N N . MET A 1 486 ? -0.024 -13.836 -10.438 1 96.5 486 MET A N 1
ATOM 3850 C CA . MET A 1 486 ? 1.001 -13.664 -11.469 1 96.5 486 MET A CA 1
ATOM 3851 C C . MET A 1 486 ? 0.382 -13.664 -12.859 1 96.5 486 MET A C 1
ATOM 3853 O O . MET A 1 486 ? -0.626 -14.336 -13.094 1 96.5 486 MET A O 1
ATOM 3857 N N . ALA A 1 487 ? 0.999 -12.961 -13.773 1 97.06 487 ALA A N 1
ATOM 3858 C CA . ALA A 1 487 ? 0.542 -12.93 -15.156 1 97.06 487 ALA A CA 1
ATOM 3859 C C . ALA A 1 487 ? 0.43 -14.344 -15.727 1 97.06 487 ALA A C 1
ATOM 3861 O O . ALA A 1 487 ? -0.448 -14.617 -16.547 1 97.06 487 ALA A O 1
ATOM 3862 N N . GLY A 1 488 ? 1.318 -15.219 -15.352 1 94.81 488 GLY A N 1
ATOM 3863 C CA . GLY A 1 488 ? 1.28 -16.594 -15.82 1 94.81 488 GLY A CA 1
ATOM 3864 C C . GLY A 1 488 ? -0.016 -17.312 -15.477 1 94.81 488 GLY A C 1
ATOM 3865 O O . GLY A 1 488 ? -0.384 -18.281 -16.125 1 94.81 488 GLY A O 1
ATOM 3866 N N . TYR A 1 489 ? -0.717 -16.812 -14.477 1 92.56 489 TYR A N 1
ATOM 3867 C CA . TYR A 1 489 ? -1.978 -17.422 -14.055 1 92.56 489 TYR A CA 1
ATOM 3868 C C . TYR A 1 489 ? -3.164 -16.688 -14.664 1 92.56 489 TYR A C 1
ATOM 3870 O O . TYR A 1 489 ? -4.316 -17.078 -14.477 1 92.56 489 TYR A O 1
ATOM 3878 N N . MET A 1 490 ? -2.926 -15.648 -15.328 1 95.12 490 MET A N 1
ATOM 3879 C CA . MET A 1 490 ? -3.98 -14.781 -15.852 1 95.12 490 MET A CA 1
ATOM 3880 C C . MET A 1 490 ? -4.125 -14.945 -17.359 1 95.12 490 MET A C 1
ATOM 3882 O O . MET A 1 490 ? -4.141 -13.953 -18.094 1 95.12 490 MET A O 1
ATOM 3886 N N . LEU A 1 491 ? -4.164 -16.156 -17.781 1 92.88 491 LEU A N 1
ATOM 3887 C CA . LEU A 1 491 ? -4.395 -16.562 -19.156 1 92.88 491 LEU A CA 1
ATOM 3888 C C . LEU A 1 491 ? -5.574 -17.516 -19.266 1 92.88 491 LEU A C 1
ATOM 3890 O O . LEU A 1 491 ? -5.918 -18.188 -18.281 1 92.88 491 LEU A O 1
ATOM 3894 N N . PRO A 1 492 ? -6.34 -17.5 -20.438 1 90.06 492 PRO A N 1
ATOM 3895 C CA . PRO A 1 492 ? -7.375 -18.516 -20.625 1 90.06 492 PRO A CA 1
ATOM 3896 C C . PRO A 1 492 ? -6.844 -19.938 -20.438 1 90.06 492 PRO A C 1
ATOM 3898 O O . PRO A 1 492 ? -5.699 -20.219 -20.797 1 90.06 492 PRO A O 1
ATOM 3901 N N . PRO A 1 493 ? -7.535 -20.688 -19.781 1 88.69 493 PRO A N 1
ATOM 3902 C CA . PRO A 1 493 ? -8.961 -20.562 -19.469 1 88.69 493 PRO A CA 1
ATOM 3903 C C . PRO A 1 493 ? -9.219 -20.047 -18.047 1 88.69 493 PRO A C 1
ATOM 3905 O O . PRO A 1 493 ? -10.375 -19.938 -17.641 1 88.69 493 PRO A O 1
ATOM 3908 N N . PHE A 1 494 ? -8.219 -19.781 -17.297 1 89.75 494 PHE A N 1
ATOM 3909 C CA . PHE A 1 494 ? -8.406 -19.422 -15.906 1 89.75 494 PHE A CA 1
ATOM 3910 C C . PHE A 1 494 ? -8.758 -17.938 -15.766 1 89.75 494 PHE A C 1
ATOM 3912 O O . PHE A 1 494 ? -9.375 -17.531 -14.781 1 89.75 494 PHE A O 1
ATOM 3919 N N . TYR A 1 495 ? -8.383 -17.25 -16.75 1 94.44 495 TYR A N 1
ATOM 3920 C CA . TYR A 1 495 ? -8.812 -15.859 -16.859 1 94.44 495 TYR A CA 1
ATOM 3921 C C . TYR A 1 495 ? -8.93 -15.445 -18.328 1 94.44 495 TYR A C 1
ATOM 3923 O O . TYR A 1 495 ? -7.941 -15.477 -19.062 1 94.44 495 TYR A O 1
ATOM 3931 N N . ASP A 1 496 ? -10.016 -15.188 -18.688 1 92.62 496 ASP A N 1
ATOM 3932 C CA . ASP A 1 496 ? -10.328 -14.633 -20 1 92.62 496 ASP A CA 1
ATOM 3933 C C . ASP A 1 496 ? -11.172 -13.367 -19.859 1 92.62 496 ASP A C 1
ATOM 3935 O O . ASP A 1 496 ? -12.359 -13.43 -19.547 1 92.62 496 ASP A O 1
ATOM 3939 N N . PRO A 1 497 ? -10.508 -12.227 -20.172 1 91.06 497 PRO A N 1
ATOM 3940 C CA . PRO A 1 497 ? -11.219 -10.969 -19.984 1 91.06 497 PRO A CA 1
ATOM 3941 C C . PRO A 1 497 ? -12.445 -10.836 -20.875 1 91.06 497 PRO A C 1
ATOM 3943 O O . PRO A 1 497 ? -13.289 -9.961 -20.656 1 91.06 497 PRO A O 1
ATOM 3946 N N . ASN A 1 498 ? -12.562 -11.711 -21.859 1 88.56 498 ASN A N 1
ATOM 3947 C CA . ASN A 1 498 ? -13.68 -11.617 -22.797 1 88.56 498 ASN A CA 1
ATOM 3948 C C . ASN A 1 498 ? -14.773 -12.625 -22.453 1 88.56 498 ASN A C 1
ATOM 3950 O O . ASN A 1 498 ? -15.797 -12.68 -23.141 1 88.56 498 ASN A O 1
ATOM 3954 N N . ALA A 1 499 ? -14.594 -13.336 -21.469 1 93.25 499 ALA A N 1
ATOM 3955 C CA . ALA A 1 499 ? -15.602 -14.305 -21.031 1 93.25 499 ALA A CA 1
ATOM 3956 C C . ALA A 1 499 ? -16.75 -13.609 -20.297 1 93.25 499 ALA A C 1
ATOM 3958 O O . ALA A 1 499 ? -16.609 -12.469 -19.859 1 93.25 499 ALA A O 1
ATOM 3959 N N . PRO A 1 500 ? -17.938 -14.336 -20.25 1 93.5 500 PRO A N 1
ATOM 3960 C CA . PRO A 1 500 ? -18.984 -13.805 -19.375 1 93.5 500 PRO A CA 1
ATOM 3961 C C . PRO A 1 500 ? -18.531 -13.641 -17.922 1 93.5 500 PRO A C 1
ATOM 3963 O O . PRO A 1 500 ? -17.672 -14.398 -17.453 1 93.5 500 PRO A O 1
ATOM 3966 N N . MET A 1 501 ? -19.109 -12.648 -17.234 1 95.06 501 MET A N 1
ATOM 3967 C CA . MET A 1 501 ? -18.703 -12.367 -15.867 1 95.06 501 MET A CA 1
ATOM 3968 C C . MET A 1 501 ? -18.953 -13.578 -14.977 1 95.06 501 MET A C 1
ATOM 3970 O O . MET A 1 501 ? -18.188 -13.828 -14.039 1 95.06 501 MET A O 1
ATOM 3974 N N . SER A 1 502 ? -20.016 -14.375 -15.297 1 97 502 SER A N 1
ATOM 3975 C CA . SER A 1 502 ? -20.25 -15.602 -14.547 1 97 502 SER A CA 1
ATOM 3976 C C . SER A 1 502 ? -19.031 -16.531 -14.625 1 97 502 SER A C 1
ATOM 3978 O O . SER A 1 502 ? -18.656 -17.156 -13.625 1 97 502 SER A O 1
ATOM 3980 N N . PHE A 1 503 ? -18.406 -16.594 -15.797 1 97 503 PHE A N 1
ATOM 3981 C CA . PHE A 1 503 ? -17.234 -17.438 -15.984 1 97 503 PHE A CA 1
ATOM 3982 C C . PHE A 1 503 ? -16.016 -16.828 -15.289 1 97 503 PHE A C 1
ATOM 3984 O O . PHE A 1 503 ? -15.258 -17.547 -14.633 1 97 503 PHE A O 1
ATOM 3991 N N . ILE A 1 504 ? -15.844 -15.5 -15.375 1 97.25 504 ILE A N 1
ATOM 3992 C CA . ILE A 1 504 ? -14.695 -14.828 -14.781 1 97.25 504 ILE A CA 1
ATOM 3993 C C . ILE A 1 504 ? -14.727 -15 -13.266 1 97.25 504 ILE A C 1
ATOM 3995 O O . ILE A 1 504 ? -13.711 -15.344 -12.656 1 97.25 504 ILE A O 1
ATOM 3999 N N . PHE A 1 505 ? -15.891 -14.797 -12.641 1 98.19 505 PHE A N 1
ATOM 4000 C CA . PHE A 1 505 ? -16 -14.953 -11.195 1 98.19 505 PHE A CA 1
ATOM 4001 C C . PHE A 1 505 ? -15.82 -16.422 -10.797 1 98.19 505 PHE A C 1
ATOM 4003 O O . PHE A 1 505 ? -15.242 -16.719 -9.75 1 98.19 505 PHE A O 1
ATOM 4010 N N . ALA A 1 506 ? -16.25 -17.359 -11.633 1 97.94 506 ALA A N 1
ATOM 4011 C CA . ALA A 1 506 ? -16.188 -18.781 -11.328 1 97.94 506 ALA A CA 1
ATOM 4012 C C . ALA A 1 506 ? -14.766 -19.312 -11.438 1 97.94 506 ALA A C 1
ATOM 4014 O O . ALA A 1 506 ? -14.43 -20.344 -10.859 1 97.94 506 ALA A O 1
ATOM 4015 N N . THR A 1 507 ? -13.969 -18.688 -12.219 1 96.75 507 THR A N 1
ATOM 4016 C CA . THR A 1 507 ? -12.594 -19.125 -12.422 1 96.75 507 THR A CA 1
ATOM 4017 C C . THR A 1 507 ? -11.609 -18.234 -11.688 1 96.75 507 THR A C 1
ATOM 4019 O O . THR A 1 507 ? -11.344 -18.422 -10.5 1 96.75 507 THR A O 1
ATOM 4022 N N . PHE A 1 508 ? -11.305 -17.078 -12.25 1 97.12 508 PHE A N 1
ATOM 4023 C CA . PHE A 1 508 ? -10.367 -16.156 -11.633 1 97.12 508 PHE A CA 1
ATOM 4024 C C . PHE A 1 508 ? -10.898 -15.641 -10.305 1 97.12 508 PHE A C 1
ATOM 4026 O O . PHE A 1 508 ? -10.156 -15.594 -9.312 1 97.12 508 PHE A O 1
ATOM 4033 N N . GLY A 1 509 ? -12.156 -15.281 -10.258 1 98 509 GLY A N 1
ATOM 4034 C CA . GLY A 1 509 ? -12.766 -14.805 -9.023 1 98 509 GLY A CA 1
ATOM 4035 C C . GLY A 1 509 ? -12.695 -15.812 -7.891 1 98 509 GLY A C 1
ATOM 4036 O O . GLY A 1 509 ? -12.422 -15.445 -6.746 1 98 509 GLY A O 1
ATOM 4037 N N . ALA A 1 510 ? -12.961 -17.016 -8.203 1 98 510 ALA A N 1
ATOM 4038 C CA . ALA A 1 510 ? -12.906 -18.062 -7.191 1 98 510 ALA A CA 1
ATOM 4039 C C . ALA A 1 510 ? -11.492 -18.234 -6.652 1 98 510 ALA A C 1
ATOM 4041 O O . ALA A 1 510 ? -11.305 -18.531 -5.469 1 98 510 ALA A O 1
ATOM 4042 N N . ILE A 1 511 ? -10.531 -18.109 -7.504 1 96.94 511 ILE A N 1
ATOM 4043 C CA . ILE A 1 511 ? -9.141 -18.203 -7.082 1 96.94 511 ILE A CA 1
ATOM 4044 C C . ILE A 1 511 ? -8.781 -17.016 -6.184 1 96.94 511 ILE A C 1
ATOM 4046 O O . ILE A 1 511 ? -8.117 -17.188 -5.16 1 96.94 511 ILE A O 1
ATOM 4050 N N . VAL A 1 512 ? -9.219 -15.828 -6.605 1 97.81 512 VAL A N 1
ATOM 4051 C CA . VAL A 1 512 ? -9 -14.633 -5.797 1 97.81 512 VAL A CA 1
ATOM 4052 C C . VAL A 1 512 ? -9.617 -14.828 -4.41 1 97.81 512 VAL A C 1
ATOM 4054 O O . VAL A 1 512 ? -8.969 -14.57 -3.396 1 97.81 512 VAL A O 1
ATOM 4057 N N . ALA A 1 513 ? -10.812 -15.281 -4.414 1 98 513 ALA A N 1
ATOM 4058 C CA . ALA A 1 513 ? -11.516 -15.5 -3.154 1 98 513 ALA A CA 1
ATOM 4059 C C . ALA A 1 513 ? -10.82 -16.578 -2.324 1 98 513 ALA A C 1
ATOM 4061 O O . ALA A 1 513 ? -10.719 -16.453 -1.101 1 98 513 ALA A O 1
ATOM 4062 N N . HIS A 1 514 ? -10.367 -17.641 -2.986 1 97.25 514 HIS A N 1
ATOM 4063 C CA . HIS A 1 514 ? -9.602 -18.703 -2.348 1 97.25 514 HIS A CA 1
ATOM 4064 C C . HIS A 1 514 ? -8.391 -18.141 -1.614 1 97.25 514 HIS A C 1
ATOM 4066 O O . HIS A 1 514 ? -8.195 -18.422 -0.427 1 97.25 514 HIS A O 1
ATOM 4072 N N . GLU A 1 515 ? -7.613 -17.312 -2.324 1 97.12 515 GLU A N 1
ATOM 4073 C CA . GLU A 1 515 ? -6.414 -16.734 -1.729 1 97.12 515 GLU A CA 1
ATOM 4074 C C . GLU A 1 515 ? -6.766 -15.766 -0.603 1 97.12 515 GLU A C 1
ATOM 4076 O O . GLU A 1 515 ? -6.066 -15.695 0.408 1 97.12 515 GLU A O 1
ATOM 4081 N N . LEU A 1 516 ? -7.82 -15.055 -0.797 1 96.88 516 LEU A N 1
ATOM 4082 C CA . LEU A 1 516 ? -8.25 -14.094 0.211 1 96.88 516 LEU A CA 1
ATOM 4083 C C . LEU A 1 516 ? -8.602 -14.797 1.518 1 96.88 516 LEU A C 1
ATOM 4085 O O . LEU A 1 516 ? -8.273 -14.312 2.6 1 96.88 516 LEU A O 1
ATOM 4089 N N . THR A 1 517 ? -9.25 -15.906 1.497 1 95.81 517 THR A N 1
ATOM 4090 C CA . THR A 1 517 ? -9.664 -16.609 2.701 1 95.81 517 THR A CA 1
ATOM 4091 C C . THR A 1 517 ? -8.453 -17.172 3.443 1 95.81 517 THR A C 1
ATOM 4093 O O . THR A 1 517 ? -8.516 -17.406 4.656 1 95.81 517 THR A O 1
ATOM 4096 N N . HIS A 1 518 ? -7.344 -17.438 2.705 1 95.38 518 HIS A N 1
ATOM 4097 C CA . HIS A 1 518 ? -6.121 -17.891 3.357 1 95.38 518 HIS A CA 1
ATOM 4098 C C . HIS A 1 518 ? -5.656 -16.891 4.414 1 95.38 518 HIS A C 1
ATOM 4100 O O . HIS A 1 518 ? -4.984 -17.266 5.375 1 95.38 518 HIS A O 1
ATOM 4106 N N . ALA A 1 519 ? -5.996 -15.633 4.254 1 94.56 519 ALA A N 1
ATOM 4107 C CA . ALA A 1 519 ? -5.633 -14.625 5.246 1 94.56 519 ALA A CA 1
ATOM 4108 C C . ALA A 1 519 ? -6.316 -14.898 6.582 1 94.56 519 ALA A C 1
ATOM 4110 O O . ALA A 1 519 ? -5.887 -14.398 7.625 1 94.56 519 ALA A O 1
ATOM 4111 N N . PHE A 1 520 ? -7.387 -15.758 6.594 1 91.62 520 PHE A N 1
ATOM 4112 C CA . PHE A 1 520 ? -8.211 -15.93 7.785 1 91.62 520 PHE A CA 1
ATOM 4113 C C . PHE A 1 520 ? -8.398 -17.406 8.102 1 91.62 520 PHE A C 1
ATOM 4115 O O . PHE A 1 520 ? -9.344 -17.781 8.805 1 91.62 520 PHE A O 1
ATOM 4122 N N . ASP A 1 521 ? -7.648 -18.219 7.488 1 85.5 521 ASP A N 1
ATOM 4123 C CA . ASP A 1 521 ? -7.742 -19.656 7.762 1 85.5 521 ASP A CA 1
ATOM 4124 C C . ASP A 1 521 ? -6.801 -20.062 8.891 1 85.5 521 ASP A C 1
ATOM 4126 O O . ASP A 1 521 ? -6.418 -19.234 9.719 1 85.5 521 ASP A O 1
ATOM 4130 N N . ASN A 1 522 ? -6.508 -21.328 8.969 1 76.94 522 ASN A N 1
ATOM 4131 C CA . ASN A 1 522 ? -5.777 -21.891 10.109 1 76.94 522 ASN A CA 1
ATOM 4132 C C . ASN A 1 522 ? -4.348 -21.359 10.156 1 76.94 522 ASN A C 1
ATOM 4134 O O . ASN A 1 522 ? -3.709 -21.391 11.211 1 76.94 522 ASN A O 1
ATOM 4138 N N . HIS A 1 523 ? -3.811 -20.859 9.055 1 77.44 523 HIS A N 1
ATOM 4139 C CA . HIS A 1 523 ? -2.473 -20.281 9.07 1 77.44 523 HIS A CA 1
ATOM 4140 C C . HIS A 1 523 ? -2.531 -18.75 9.086 1 77.44 523 HIS A C 1
ATOM 4142 O O . HIS A 1 523 ? -1.817 -18.109 9.852 1 77.44 523 HIS A O 1
ATOM 4148 N N . GLY A 1 524 ? -3.389 -18.188 8.289 1 82.62 524 GLY A N 1
ATOM 4149 C CA . GLY A 1 524 ? -3.496 -16.75 8.172 1 82.62 524 GLY A CA 1
ATOM 4150 C C . GLY A 1 524 ? -4.047 -16.094 9.43 1 82.62 524 GLY A C 1
ATOM 4151 O O . GLY A 1 524 ? -3.705 -14.945 9.742 1 82.62 524 GLY A O 1
ATOM 4152 N N . ALA A 1 525 ? -4.82 -16.844 10.148 1 83.44 525 ALA A N 1
ATOM 4153 C CA . ALA A 1 525 ? -5.457 -16.312 11.352 1 83.44 525 ALA A CA 1
ATOM 4154 C C . ALA A 1 525 ? -4.434 -16.094 12.461 1 83.44 525 ALA A C 1
ATOM 4156 O O . ALA A 1 525 ? -4.695 -15.375 13.43 1 83.44 525 ALA A O 1
ATOM 4157 N N . LEU A 1 526 ? -3.307 -16.688 12.297 1 82.25 526 LEU A N 1
ATOM 4158 C CA . LEU A 1 526 ? -2.285 -16.594 13.328 1 82.25 526 LEU A CA 1
ATOM 4159 C C . LEU A 1 526 ? -1.428 -15.352 13.141 1 82.25 526 LEU A C 1
ATOM 4161 O O . LEU A 1 526 ? -0.551 -15.062 13.961 1 82.25 526 LEU A O 1
ATOM 4165 N N . ARG A 1 527 ? -1.671 -14.633 12.109 1 88.31 527 ARG A N 1
ATOM 4166 C CA . ARG A 1 527 ? -0.863 -13.453 11.812 1 88.31 527 ARG A CA 1
ATOM 4167 C C . ARG A 1 527 ? -1.731 -12.203 11.711 1 88.31 527 ARG A C 1
ATOM 4169 O O . ARG A 1 527 ? -2.85 -12.266 11.195 1 88.31 527 ARG A O 1
ATOM 4176 N N . ASN A 1 528 ? -1.197 -11.078 12.18 1 89.06 528 ASN A N 1
ATOM 4177 C CA . ASN A 1 528 ? -1.922 -9.82 12.102 1 89.06 528 ASN A CA 1
ATOM 4178 C C . ASN A 1 528 ? -1.716 -9.133 10.75 1 89.06 528 ASN A C 1
ATOM 4180 O O . ASN A 1 528 ? -1.194 -9.742 9.82 1 89.06 528 ASN A O 1
ATOM 4184 N N . GLU A 1 529 ? -2.229 -7.906 10.641 1 89.56 529 GLU A N 1
ATOM 4185 C CA . GLU A 1 529 ? -2.256 -7.184 9.375 1 89.56 529 GLU A CA 1
ATOM 4186 C C . GLU A 1 529 ? -0.845 -6.832 8.906 1 89.56 529 GLU A C 1
ATOM 4188 O O . GLU A 1 529 ? -0.64 -6.488 7.742 1 89.56 529 GLU A O 1
ATOM 4193 N N . TRP A 1 530 ? 0.164 -6.973 9.758 1 85.44 530 TRP A N 1
ATOM 4194 C CA . TRP A 1 530 ? 1.545 -6.652 9.406 1 85.44 530 TRP A CA 1
ATOM 4195 C C . TRP A 1 530 ? 2.352 -7.926 9.164 1 85.44 530 TRP A C 1
ATOM 4197 O O . TRP A 1 530 ? 3.557 -7.863 8.906 1 85.44 530 TRP A O 1
ATOM 4207 N N . GLY A 1 531 ? 1.68 -9.078 9.25 1 85.12 531 GLY A N 1
ATOM 4208 C CA . GLY A 1 531 ? 2.336 -10.359 9.031 1 85.12 531 GLY A CA 1
ATOM 4209 C C . GLY A 1 531 ? 2.975 -10.93 10.281 1 85.12 531 GLY A C 1
ATOM 4210 O O . GLY A 1 531 ? 3.592 -11.992 10.242 1 85.12 531 GLY A O 1
ATOM 4211 N N . ASP A 1 532 ? 2.832 -10.242 11.438 1 81.62 532 ASP A N 1
ATOM 4212 C CA . ASP A 1 532 ? 3.412 -10.711 12.688 1 81.62 532 ASP A CA 1
ATOM 4213 C C . ASP A 1 532 ? 2.543 -11.789 13.328 1 81.62 532 ASP A C 1
ATOM 4215 O O . ASP A 1 532 ? 1.314 -11.727 13.258 1 81.62 532 ASP A O 1
ATOM 4219 N N . LEU A 1 533 ? 3.217 -12.734 13.961 1 83.5 533 LEU A N 1
ATOM 4220 C CA . LEU A 1 533 ? 2.479 -13.75 14.711 1 83.5 533 LEU A CA 1
ATOM 4221 C C . LEU A 1 533 ? 1.759 -13.133 15.898 1 83.5 533 LEU A C 1
ATOM 4223 O O . LEU A 1 533 ? 2.391 -12.508 16.75 1 83.5 533 LEU A O 1
ATOM 4227 N N . GLU A 1 534 ? 0.539 -13.133 15.875 1 83.19 534 GLU A N 1
ATOM 4228 C CA . GLU A 1 534 ? -0.316 -12.562 16.906 1 83.19 534 GLU A CA 1
ATOM 4229 C C . GLU A 1 534 ? -1.701 -13.203 16.906 1 83.19 534 GLU A C 1
ATOM 4231 O O . GLU A 1 534 ? -2.301 -13.375 15.836 1 83.19 534 GLU A O 1
ATOM 4236 N N . ASN A 1 535 ? -2.08 -13.664 18.016 1 84.56 535 ASN A N 1
ATOM 4237 C CA . ASN A 1 535 ? -3.461 -14.133 18.125 1 84.56 535 ASN A CA 1
ATOM 4238 C C . ASN A 1 535 ? -4.43 -12.969 18.312 1 84.56 535 ASN A C 1
ATOM 4240 O O . ASN A 1 535 ? -4.477 -12.359 19.391 1 84.56 535 ASN A O 1
ATOM 4244 N N . TRP A 1 536 ? -5.188 -12.633 17.375 1 87.75 536 TRP A N 1
ATOM 4245 C CA . TRP A 1 536 ? -6.094 -11.492 17.422 1 87.75 536 TRP A CA 1
ATOM 4246 C C . TRP A 1 536 ? -7.547 -11.953 17.453 1 87.75 536 TRP A C 1
ATOM 4248 O O . TRP A 1 536 ? -8.469 -11.141 17.359 1 87.75 536 TRP A O 1
ATOM 4258 N N . TRP A 1 537 ? -7.766 -13.25 17.672 1 89.94 537 TRP A N 1
ATOM 4259 C CA . TRP A 1 537 ? -9.109 -13.812 17.766 1 89.94 537 TRP A CA 1
ATOM 4260 C C . TRP A 1 537 ? -9.562 -13.898 19.219 1 89.94 537 TRP A C 1
ATOM 4262 O O . TRP A 1 537 ? -8.758 -14.164 20.125 1 89.94 537 TRP A O 1
ATOM 4272 N N . SER A 1 538 ? -10.836 -13.672 19.422 1 91.88 538 SER A N 1
ATOM 4273 C CA . SER A 1 538 ? -11.406 -13.992 20.719 1 91.88 538 SER A CA 1
ATOM 4274 C C . SER A 1 538 ? -11.43 -15.5 20.953 1 91.88 538 SER A C 1
ATOM 4276 O O . SER A 1 538 ? -11.422 -16.281 20 1 91.88 538 SER A O 1
ATOM 4278 N N . LYS A 1 539 ? -11.523 -15.906 22.219 1 91.75 539 LYS A N 1
ATOM 4279 C CA . LYS A 1 539 ? -11.555 -17.312 22.578 1 91.75 539 LYS A CA 1
ATOM 4280 C C . LYS A 1 539 ? -12.805 -18 22.016 1 91.75 539 LYS A C 1
ATOM 4282 O O . LYS A 1 539 ? -12.742 -19.141 21.547 1 91.75 539 LYS A O 1
ATOM 4287 N N . SER A 1 540 ? -13.859 -17.281 22.016 1 94 540 SER A N 1
ATOM 4288 C CA . SER A 1 540 ? -15.117 -17.812 21.516 1 94 540 SER A CA 1
ATOM 4289 C C . SER A 1 540 ? -15.031 -18.078 20.016 1 94 540 SER A C 1
ATOM 4291 O O . SER A 1 540 ? -15.484 -19.125 19.531 1 94 540 SER A O 1
ATOM 4293 N N . CYS A 1 541 ? -14.477 -17.172 19.281 1 92.44 541 CYS A N 1
ATOM 4294 C CA . CYS A 1 541 ? -14.344 -17.328 17.828 1 92.44 541 CYS A CA 1
ATOM 4295 C C . CYS A 1 541 ? -13.359 -18.453 17.5 1 92.44 541 CYS A C 1
ATOM 4297 O O . CYS A 1 541 ? -13.562 -19.188 16.547 1 92.44 541 CYS A O 1
ATOM 4299 N N . GLU A 1 542 ? -12.32 -18.625 18.281 1 90.69 542 GLU A N 1
ATOM 4300 C CA . GLU A 1 542 ? -11.359 -19.703 18.094 1 90.69 542 GLU A CA 1
ATOM 4301 C C . GLU A 1 542 ? -12.016 -21.062 18.25 1 90.69 542 GLU A C 1
ATOM 4303 O O . GLU A 1 542 ? -11.742 -21.984 17.484 1 90.69 542 GLU A O 1
ATOM 4308 N N . GLU A 1 543 ? -12.82 -21.156 19.203 1 92.88 543 GLU A N 1
ATOM 4309 C CA . GLU A 1 543 ? -13.508 -22.422 19.453 1 92.88 543 GLU A CA 1
ATOM 4310 C C . GLU A 1 543 ? -14.461 -22.781 18.328 1 92.88 543 GLU A C 1
ATOM 4312 O O . GLU A 1 543 ? -14.516 -23.938 17.891 1 92.88 543 GLU A O 1
ATOM 4317 N N . LYS A 1 544 ? -15.164 -21.766 17.891 1 92.38 544 LYS A N 1
ATOM 4318 C CA . LYS A 1 544 ? -16.078 -22 16.781 1 92.38 544 LYS A CA 1
ATOM 4319 C C . LYS A 1 544 ? -15.305 -22.391 15.516 1 92.38 544 LYS A C 1
ATOM 4321 O O . LYS A 1 544 ? -15.766 -23.25 14.75 1 92.38 544 LYS A O 1
ATOM 4326 N N . PHE A 1 545 ? -14.227 -21.781 15.328 1 92.44 545 PHE A N 1
ATOM 4327 C CA . PHE A 1 545 ? -13.391 -22.094 14.18 1 92.44 545 PHE A CA 1
ATOM 4328 C C . PHE A 1 545 ? -12.891 -23.531 14.242 1 92.44 545 PHE A C 1
ATOM 4330 O O . PHE A 1 545 ? -12.898 -24.25 13.234 1 92.44 545 PHE A O 1
ATOM 4337 N N . GLN A 1 546 ? -12.5 -23.953 15.391 1 91.44 546 GLN A N 1
ATOM 4338 C CA . GLN A 1 546 ? -12.008 -25.312 15.586 1 91.44 546 GLN A CA 1
ATOM 4339 C C . GLN A 1 546 ? -13.109 -26.344 15.32 1 91.44 546 GLN A C 1
ATOM 4341 O O . GLN A 1 546 ? -12.844 -27.406 14.766 1 91.44 546 GLN A O 1
ATOM 4346 N N . GLN A 1 547 ? -14.25 -25.969 15.695 1 94.31 547 GLN A N 1
ATOM 4347 C CA . GLN A 1 547 ? -15.383 -26.859 15.43 1 94.31 547 GLN A CA 1
ATOM 4348 C C . GLN A 1 547 ? -15.625 -27 13.93 1 94.31 547 GLN A C 1
ATOM 4350 O O . GLN A 1 547 ? -15.867 -28.109 13.438 1 94.31 547 GLN A O 1
ATOM 4355 N N . GLN A 1 548 ? -15.562 -25.891 13.266 1 93.31 548 GLN A N 1
ATOM 4356 C CA . GLN A 1 548 ? -15.75 -25.938 11.82 1 93.31 548 GLN A CA 1
ATOM 4357 C C . GLN A 1 548 ? -14.594 -26.672 11.141 1 93.31 548 GLN A C 1
ATOM 4359 O O . GLN A 1 548 ? -14.789 -27.359 10.133 1 93.31 548 GLN A O 1
ATOM 4364 N N . GLU A 1 549 ? -13.367 -26.531 11.664 1 93.56 549 GLU A N 1
ATOM 4365 C CA . GLU A 1 549 ? -12.227 -27.281 11.141 1 93.56 549 GLU A CA 1
ATOM 4366 C C . GLU A 1 549 ? -12.484 -28.781 11.203 1 93.56 549 GLU A C 1
ATOM 4368 O O . GLU A 1 549 ? -12.188 -29.516 10.25 1 93.56 549 GLU A O 1
ATOM 4373 N N . ALA A 1 550 ? -13.023 -29.172 12.336 1 95.62 550 ALA A N 1
ATOM 4374 C CA . ALA A 1 550 ? -13.328 -30.594 12.508 1 95.62 550 ALA A CA 1
ATOM 4375 C C . ALA A 1 550 ? -14.383 -31.047 11.5 1 95.62 550 ALA A C 1
ATOM 4377 O O . ALA A 1 550 ? -14.297 -32.156 10.953 1 95.62 550 ALA A O 1
ATOM 4378 N N . CYS A 1 551 ? -15.336 -30.203 11.297 1 96.5 551 CYS A N 1
ATOM 4379 C CA . CYS A 1 551 ? -16.375 -30.484 10.305 1 96.5 551 CYS A CA 1
ATOM 4380 C C . CYS A 1 551 ? -15.766 -30.672 8.922 1 96.5 551 CYS A C 1
ATOM 4382 O O . CYS A 1 551 ? -16.062 -31.641 8.227 1 96.5 551 CYS A O 1
ATOM 4384 N N . PHE A 1 552 ? -14.906 -29.766 8.508 1 96.5 552 PHE A N 1
ATOM 4385 C CA . PHE A 1 552 ? -14.281 -29.828 7.199 1 96.5 552 PHE A CA 1
ATOM 4386 C C . PHE A 1 552 ? -13.406 -31.062 7.062 1 96.5 552 PHE A C 1
ATOM 4388 O O . PHE A 1 552 ? -13.383 -31.703 6.008 1 96.5 552 PHE A O 1
ATOM 4395 N N . LYS A 1 553 ? -12.617 -31.391 8.125 1 96.12 553 LYS A N 1
ATOM 4396 C CA . LYS A 1 553 ? -11.766 -32.594 8.102 1 96.12 553 LYS A CA 1
ATOM 4397 C C . LYS A 1 553 ? -12.586 -33.844 7.824 1 96.12 553 LYS A C 1
ATOM 4399 O O . LYS A 1 553 ? -12.227 -34.625 6.953 1 96.12 553 LYS A O 1
ATOM 4404 N N . GLU A 1 554 ? -13.68 -33.906 8.477 1 96.88 554 GLU A N 1
ATOM 4405 C CA . GLU A 1 554 ? -14.523 -35.094 8.344 1 96.88 554 GLU A CA 1
ATOM 4406 C C . GLU A 1 554 ? -15.227 -35.125 6.984 1 96.88 554 GLU A C 1
ATOM 4408 O O . GLU A 1 554 ? -15.234 -36.156 6.305 1 96.88 554 GLU A O 1
ATOM 4413 N N . GLU A 1 555 ? -15.781 -34 6.625 1 96.25 555 GLU A N 1
ATOM 4414 C CA . GLU A 1 555 ? -16.562 -33.906 5.391 1 96.25 555 GLU A CA 1
ATOM 4415 C C . GLU A 1 555 ? -15.695 -34.188 4.172 1 96.25 555 GLU A C 1
ATOM 4417 O O . GLU A 1 555 ? -16.078 -35 3.309 1 96.25 555 GLU A O 1
ATOM 4422 N N . PHE A 1 556 ? -14.531 -33.688 4.082 1 96.81 556 PHE A N 1
ATOM 4423 C CA . PHE A 1 556 ? -13.703 -33.812 2.891 1 96.81 556 PHE A CA 1
ATOM 4424 C C . PHE A 1 556 ? -13.008 -35.188 2.857 1 96.81 556 PHE A C 1
ATOM 4426 O O . PHE A 1 556 ? -12.617 -35.656 1.791 1 96.81 556 PHE A O 1
ATOM 4433 N N . SER A 1 557 ? -12.898 -35.812 4.035 1 96.69 557 SER A N 1
ATOM 4434 C CA . SER A 1 557 ? -12.359 -37.188 4.102 1 96.69 557 SER A CA 1
ATOM 4435 C C . SER A 1 557 ? -13.398 -38.219 3.699 1 96.69 557 SER A C 1
ATOM 4437 O O . SER A 1 557 ? -13.07 -39.375 3.51 1 96.69 557 SER A O 1
ATOM 4439 N N . SER A 1 558 ? -14.617 -37.781 3.572 1 96.12 558 SER A N 1
ATOM 4440 C CA . SER A 1 558 ? -15.703 -38.719 3.34 1 96.12 558 SER A CA 1
ATOM 4441 C C . SER A 1 558 ? -16.109 -38.75 1.87 1 96.12 558 SER A C 1
ATOM 4443 O O . SER A 1 558 ? -16.953 -39.562 1.465 1 96.12 558 SER A O 1
ATOM 4445 N N . ILE A 1 559 ? -15.539 -37.969 1.036 1 96.12 559 ILE A N 1
ATOM 4446 C CA . ILE A 1 559 ? -15.898 -37.875 -0.375 1 96.12 559 ILE A CA 1
ATOM 4447 C C . ILE A 1 559 ? -15.141 -38.969 -1.159 1 96.12 559 ILE A C 1
ATOM 4449 O O . ILE A 1 559 ? -13.914 -38.906 -1.253 1 96.12 559 ILE A O 1
ATOM 4453 N N . PRO A 1 560 ? -15.852 -39.875 -1.758 1 95.25 560 PRO A N 1
ATOM 4454 C CA . PRO A 1 560 ? -15.18 -40.938 -2.516 1 95.25 560 PRO A CA 1
ATOM 4455 C C . PRO A 1 560 ? -14.688 -40.469 -3.883 1 95.25 560 PRO A C 1
ATOM 4457 O O . PRO A 1 560 ? -15.398 -39.75 -4.578 1 95.25 560 PRO A O 1
ATOM 4460 N N . VAL A 1 561 ? -13.469 -40.844 -4.23 1 94.69 561 VAL A N 1
ATOM 4461 C CA . VAL A 1 561 ? -12.914 -40.594 -5.559 1 94.69 561 VAL A CA 1
ATOM 4462 C C . VAL A 1 561 ? -12.5 -41.906 -6.207 1 94.69 561 VAL A C 1
ATOM 4464 O O . VAL A 1 561 ? -11.789 -42.688 -5.59 1 94.69 561 VAL A O 1
ATOM 4467 N N . TYR A 1 562 ? -12.953 -42.094 -7.41 1 92.56 562 TYR A N 1
ATOM 4468 C CA . TYR A 1 562 ? -12.648 -43.312 -8.141 1 92.56 562 TYR A CA 1
ATOM 4469 C C . TYR A 1 562 ? -11.633 -43.062 -9.25 1 92.56 562 TYR A C 1
ATOM 4471 O O . TYR A 1 562 ? -11.648 -42 -9.867 1 92.56 562 TYR A O 1
ATOM 4479 N N . GLY A 1 563 ? -10.758 -44 -9.445 1 91 563 GLY A N 1
ATOM 4480 C CA . GLY A 1 563 ? -9.891 -43.906 -10.609 1 91 563 GLY A CA 1
ATOM 4481 C C . GLY A 1 563 ? -10.641 -43.969 -11.922 1 91 563 GLY A C 1
ATOM 4482 O O . GLY A 1 563 ? -11.672 -44.625 -12.016 1 91 563 GLY A O 1
ATOM 4483 N N . ASP A 1 564 ? -10.086 -43.281 -12.859 1 87.69 564 ASP A N 1
ATOM 4484 C CA . ASP A 1 564 ? -10.711 -43.25 -14.18 1 87.69 564 ASP A CA 1
ATOM 4485 C C . ASP A 1 564 ? -10.117 -44.312 -15.094 1 87.69 564 ASP A C 1
ATOM 4487 O O . ASP A 1 564 ? -8.922 -44.625 -15.016 1 87.69 564 ASP A O 1
ATOM 4491 N N . LEU A 1 565 ? -10.961 -44.906 -15.891 1 83.75 565 LEU A N 1
ATOM 4492 C CA . LEU A 1 565 ? -10.539 -45.844 -16.906 1 83.75 565 LEU A CA 1
ATOM 4493 C C . LEU A 1 565 ? -10.75 -45.281 -18.312 1 83.75 565 LEU A C 1
ATOM 4495 O O . LEU A 1 565 ? -11.578 -44.375 -18.5 1 83.75 565 LEU A O 1
ATOM 4499 N N . PRO A 1 566 ? -9.969 -45.688 -19.234 1 77.06 566 PRO A N 1
ATOM 4500 C CA . PRO A 1 566 ? -10.148 -45.219 -20.609 1 77.06 566 PRO A CA 1
ATOM 4501 C C . PRO A 1 566 ? -11.57 -45.406 -21.125 1 77.06 566 PRO A C 1
ATOM 4503 O O . PRO A 1 566 ? -12.031 -44.688 -21.984 1 77.06 566 PRO A O 1
ATOM 4506 N N . SER A 1 567 ? -12.266 -46.438 -20.578 1 72 567 SER A N 1
ATOM 4507 C CA . SER A 1 567 ? -13.625 -46.75 -21 1 72 567 SER A CA 1
ATOM 4508 C C . SER A 1 567 ? -14.617 -45.688 -20.5 1 72 567 SER A C 1
ATOM 4510 O O . SER A 1 567 ? -15.75 -45.625 -20.984 1 72 567 SER A O 1
ATOM 4512 N N . GLY A 1 568 ? -14.133 -44.75 -19.672 1 71.75 568 GLY A N 1
ATOM 4513 C CA . GLY A 1 568 ? -15.031 -43.781 -19.062 1 71.75 568 GLY A CA 1
ATOM 4514 C C . GLY A 1 568 ? -15.656 -44.281 -17.781 1 71.75 568 GLY A C 1
ATOM 4515 O O . GLY A 1 568 ? -16.25 -43.5 -17.031 1 71.75 568 GLY A O 1
ATOM 4516 N N . GLU A 1 569 ? -15.508 -45.562 -17.547 1 75.56 569 GLU A N 1
ATOM 4517 C CA . GLU A 1 569 ? -16.062 -46.156 -16.328 1 75.56 569 GLU A CA 1
ATOM 4518 C C . GLU A 1 569 ? -15.125 -45.938 -15.141 1 75.56 569 GLU A C 1
ATOM 4520 O O . GLU A 1 569 ? -13.961 -45.594 -15.32 1 75.56 569 GLU A O 1
ATOM 4525 N N . ARG A 1 570 ? -15.664 -46.031 -13.906 1 84.44 570 ARG A N 1
ATOM 4526 C CA . ARG A 1 570 ? -14.883 -45.938 -12.68 1 84.44 570 ARG A CA 1
ATOM 4527 C C . ARG A 1 570 ? -14.094 -47.219 -12.438 1 84.44 570 ARG A C 1
ATOM 4529 O O . ARG A 1 570 ? -14.57 -48.312 -12.742 1 84.44 570 ARG A O 1
ATOM 4536 N N . ASP A 1 571 ? -12.906 -46.938 -12.016 1 86.88 571 ASP A N 1
ATOM 4537 C CA . ASP A 1 571 ? -12.039 -48.062 -11.672 1 86.88 571 ASP A CA 1
ATOM 4538 C C . ASP A 1 571 ? -12.695 -48.969 -10.625 1 86.88 571 ASP A C 1
ATOM 4540 O O . ASP A 1 571 ? -13.281 -48.5 -9.656 1 86.88 571 ASP A O 1
ATOM 4544 N N . SER A 1 572 ? -12.734 -50.312 -10.789 1 86.25 572 SER A N 1
ATOM 4545 C CA . SER A 1 572 ? -13.438 -51.312 -9.969 1 86.25 572 SER A CA 1
ATOM 4546 C C . SER A 1 572 ? -12.711 -51.531 -8.648 1 86.25 572 SER A C 1
ATOM 4548 O O . SER A 1 572 ? -13.242 -52.188 -7.754 1 86.25 572 SER A O 1
ATOM 4550 N N . SER A 1 573 ? -11.523 -51 -8.5 1 89.62 573 SER A N 1
ATOM 4551 C CA . SER A 1 573 ? -10.727 -51.188 -7.293 1 89.62 573 SER A CA 1
ATOM 4552 C C . SER A 1 573 ? -11.328 -50.438 -6.105 1 89.62 573 SER A C 1
ATOM 4554 O O . SER A 1 573 ? -10.844 -50.562 -4.977 1 89.62 573 SER A O 1
ATOM 4556 N N . GLY A 1 574 ? -12.391 -49.688 -6.289 1 91.31 574 GLY A N 1
ATOM 4557 C CA . GLY A 1 574 ? -13.055 -48.969 -5.219 1 91.31 574 GLY A CA 1
ATOM 4558 C C . GLY A 1 574 ? -12.594 -47.531 -5.098 1 91.31 574 GLY A C 1
ATOM 4559 O O . GLY A 1 574 ? -11.656 -47.125 -5.789 1 91.31 574 GLY A O 1
ATOM 4560 N N . PRO A 1 575 ? -13.258 -46.781 -4.27 1 94.19 575 PRO A N 1
ATOM 4561 C CA . PRO A 1 575 ? -12.922 -45.375 -4.102 1 94.19 575 PRO A CA 1
ATOM 4562 C C . PRO A 1 575 ? -11.719 -45.156 -3.18 1 94.19 575 PRO A C 1
ATOM 4564 O O . PRO A 1 575 ? -11.398 -46.031 -2.365 1 94.19 575 PRO A O 1
ATOM 4567 N N . VAL A 1 576 ? -11.016 -44.125 -3.406 1 94.88 576 VAL A N 1
ATOM 4568 C CA . VAL A 1 576 ? -10.047 -43.594 -2.441 1 94.88 576 VAL A CA 1
ATOM 4569 C C . VAL A 1 576 ? -10.625 -42.375 -1.729 1 94.88 576 VAL A C 1
ATOM 4571 O O . VAL A 1 576 ? -11.547 -41.75 -2.24 1 94.88 576 VAL A O 1
ATOM 4574 N N . PHE A 1 577 ? -10.211 -42.156 -0.477 1 95.62 577 PHE A N 1
ATOM 4575 C CA . PHE A 1 577 ? -10.633 -41 0.323 1 95.62 577 PHE A CA 1
ATOM 4576 C C . PHE A 1 577 ? -9.438 -40.125 0.684 1 95.62 577 PHE A C 1
ATOM 4578 O O . PHE A 1 577 ? -8.461 -40.594 1.265 1 95.62 577 PHE A O 1
ATOM 4585 N N . ASP A 1 578 ? -9.523 -38.906 0.249 1 95.19 578 ASP A N 1
ATOM 4586 C CA . ASP A 1 578 ? -8.445 -37.969 0.547 1 95.19 578 ASP A CA 1
ATOM 4587 C C . ASP A 1 578 ? -8.344 -37.719 2.049 1 95.19 578 ASP A C 1
ATOM 4589 O O . ASP A 1 578 ? -9.258 -38.062 2.803 1 95.19 578 ASP A O 1
ATOM 4593 N N . ASP A 1 579 ? -7.191 -37.188 2.494 1 94.06 579 ASP A N 1
ATOM 4594 C CA . ASP A 1 579 ? -6.965 -36.844 3.893 1 94.06 579 ASP A CA 1
ATOM 4595 C C . ASP A 1 579 ? -7.414 -35.406 4.18 1 94.06 579 ASP A C 1
ATOM 4597 O O . ASP A 1 579 ? -6.668 -34.469 3.943 1 94.06 579 ASP A O 1
ATOM 4601 N N . GLY A 1 580 ? -8.602 -35.281 4.742 1 94.19 580 GLY A N 1
ATOM 4602 C CA . GLY A 1 580 ? -9.164 -33.969 5.02 1 94.19 580 GLY A CA 1
ATOM 4603 C C . GLY A 1 580 ? -8.32 -33.156 5.984 1 94.19 580 GLY A C 1
ATOM 4604 O O . GLY A 1 580 ? -8.43 -31.938 6.027 1 94.19 580 GLY A O 1
ATOM 4605 N N . GLY A 1 581 ? -7.527 -33.75 6.84 1 91.5 581 GLY A N 1
ATOM 4606 C CA . GLY A 1 581 ? -6.637 -33.062 7.754 1 91.5 581 GLY A CA 1
ATOM 4607 C C . GLY A 1 581 ? -5.406 -32.5 7.074 1 91.5 581 GLY A C 1
ATOM 4608 O O . GLY A 1 581 ? -5.027 -31.344 7.32 1 91.5 581 GLY A O 1
ATOM 4609 N N . LYS A 1 582 ? -4.875 -33.25 6.211 1 90.75 582 LYS A N 1
ATOM 4610 C CA . LYS A 1 582 ? -3.703 -32.844 5.449 1 90.75 582 LYS A CA 1
ATOM 4611 C C . LYS A 1 582 ? -4.035 -31.656 4.535 1 90.75 582 LYS A C 1
ATOM 4613 O O . LYS A 1 582 ? -3.242 -30.719 4.402 1 90.75 582 LYS A O 1
ATOM 4618 N N . CYS A 1 583 ? -5.234 -31.656 3.986 1 93.88 583 CYS A N 1
ATOM 4619 C CA . CYS A 1 583 ? -5.625 -30.672 2.988 1 93.88 583 CYS A CA 1
ATOM 4620 C C . CYS A 1 583 ? -6.547 -29.625 3.598 1 93.88 583 CYS A C 1
ATOM 4622 O O . CYS A 1 583 ? -7.223 -28.891 2.873 1 93.88 583 CYS A O 1
ATOM 4624 N N . LEU A 1 584 ? -6.547 -29.531 4.934 1 92.75 584 LEU A N 1
ATOM 4625 C CA . LEU A 1 584 ? -7.57 -28.781 5.641 1 92.75 584 LEU A CA 1
ATOM 4626 C C . LEU A 1 584 ? -7.57 -27.312 5.188 1 92.75 584 LEU A C 1
ATOM 4628 O O . LEU A 1 584 ? -8.609 -26.781 4.801 1 92.75 584 LEU A O 1
ATOM 4632 N N . GLY A 1 585 ? -6.367 -26.641 5.246 1 91.56 585 GLY A N 1
ATOM 4633 C CA . GLY A 1 585 ? -6.285 -25.234 4.867 1 91.56 585 GLY A CA 1
ATOM 4634 C C . GLY A 1 585 ? -6.801 -24.969 3.467 1 91.56 585 GLY A C 1
ATOM 4635 O O . GLY A 1 585 ? -7.578 -24.031 3.258 1 91.56 585 GLY A O 1
ATOM 4636 N N . GLU A 1 586 ? -6.465 -25.812 2.523 1 95.12 586 GLU A N 1
ATOM 4637 C CA . GLU A 1 586 ? -6.875 -25.672 1.131 1 95.12 586 GLU A CA 1
ATOM 4638 C C . GLU A 1 586 ? -8.367 -25.953 0.962 1 95.12 586 GLU A C 1
ATOM 4640 O O . GLU A 1 586 ? -9.039 -25.297 0.169 1 95.12 586 GLU A O 1
ATOM 4645 N N . ASN A 1 587 ? -8.867 -26.922 1.734 1 96.19 587 ASN A N 1
ATOM 4646 C CA . ASN A 1 587 ? -10.289 -27.266 1.664 1 96.19 587 ASN A CA 1
ATOM 4647 C C . ASN A 1 587 ? -11.156 -26.109 2.156 1 96.19 587 ASN A C 1
ATOM 4649 O O . ASN A 1 587 ? -12.172 -25.781 1.539 1 96.19 587 ASN A O 1
ATOM 4653 N N . ILE A 1 588 ? -10.742 -25.5 3.221 1 94.31 588 ILE A N 1
ATOM 4654 C CA . ILE A 1 588 ? -11.453 -24.359 3.766 1 94.31 588 ILE A CA 1
ATOM 4655 C C . ILE A 1 588 ? -11.43 -23.203 2.758 1 94.31 588 ILE A C 1
ATOM 4657 O O . ILE A 1 588 ? -12.461 -22.562 2.516 1 94.31 588 ILE A O 1
ATOM 4661 N N . ALA A 1 589 ? -10.289 -23.016 2.145 1 96.12 589 ALA A N 1
ATOM 4662 C CA . ALA A 1 589 ? -10.117 -21.938 1.178 1 96.12 589 ALA A CA 1
ATOM 4663 C C . ALA A 1 589 ? -10.969 -22.172 -0.067 1 96.12 589 ALA A C 1
ATOM 4665 O O . ALA A 1 589 ? -11.547 -21.234 -0.624 1 96.12 589 ALA A O 1
ATOM 4666 N N . ASP A 1 590 ? -11.062 -23.406 -0.505 1 96.81 590 ASP A N 1
ATOM 4667 C CA . ASP A 1 590 ? -11.883 -23.719 -1.667 1 96.81 590 ASP A CA 1
ATOM 4668 C C . ASP A 1 590 ? -13.359 -23.453 -1.387 1 96.81 590 ASP A C 1
ATOM 4670 O O . ASP A 1 590 ? -14.062 -22.875 -2.215 1 96.81 590 ASP A O 1
ATOM 4674 N N . ALA A 1 591 ? -13.82 -23.906 -0.224 1 96.5 591 ALA A N 1
ATOM 4675 C CA . ALA A 1 591 ? -15.227 -23.734 0.138 1 96.5 591 ALA A CA 1
ATOM 4676 C C . ALA A 1 591 ? -15.586 -22.266 0.294 1 96.5 591 ALA A C 1
ATOM 4678 O O . ALA A 1 591 ? -16.594 -21.797 -0.249 1 96.5 591 ALA A O 1
ATOM 4679 N N . GLY A 1 592 ? -14.758 -21.594 1.07 1 95.5 592 GLY A N 1
ATOM 4680 C CA . GLY A 1 592 ? -14.984 -20.156 1.234 1 95.5 592 GLY A CA 1
ATOM 4681 C C . GLY A 1 592 ? -14.844 -19.375 -0.059 1 95.5 592 GLY A C 1
ATOM 4682 O O . GLY A 1 592 ? -15.594 -18.438 -0.309 1 95.5 592 GLY A O 1
ATOM 4683 N N . GLY A 1 593 ? -13.812 -19.781 -0.883 1 97.19 593 GLY A N 1
ATOM 4684 C CA . GLY A 1 593 ? -13.586 -19.125 -2.158 1 97.19 593 GLY A CA 1
ATOM 4685 C C . GLY A 1 593 ? -14.766 -19.234 -3.109 1 97.19 593 GLY A C 1
ATOM 4686 O O . GLY A 1 593 ? -15.117 -18.25 -3.779 1 97.19 593 GLY A O 1
ATOM 4687 N N . LEU A 1 594 ? -15.414 -20.375 -3.146 1 98 594 LEU A N 1
ATOM 4688 C CA . LEU A 1 594 ? -16.594 -20.578 -3.986 1 98 594 LEU A CA 1
ATOM 4689 C C . LEU A 1 594 ? -17.734 -19.656 -3.566 1 98 594 LEU A C 1
ATOM 4691 O O . LEU A 1 594 ? -18.312 -18.969 -4.402 1 98 594 LEU A O 1
ATOM 4695 N N . ASN A 1 595 ? -18.031 -19.656 -2.314 1 97.06 595 ASN A N 1
ATOM 4696 C CA . ASN A 1 595 ? -19.156 -18.875 -1.806 1 97.06 595 ASN A CA 1
ATOM 4697 C C . ASN A 1 595 ? -18.938 -17.375 -2.016 1 97.06 595 ASN A C 1
ATOM 4699 O O . ASN A 1 595 ? -19.844 -16.672 -2.484 1 97.06 595 ASN A O 1
ATOM 4703 N N . LEU A 1 596 ? -17.75 -16.938 -1.695 1 96.94 596 LEU A N 1
ATOM 4704 C CA . LEU A 1 596 ? -17.453 -15.508 -1.809 1 96.94 596 LEU A CA 1
ATOM 4705 C C . LEU A 1 596 ? -17.469 -15.062 -3.268 1 96.94 596 LEU A C 1
ATOM 4707 O O . LEU A 1 596 ? -17.984 -13.984 -3.586 1 96.94 596 LEU A O 1
ATOM 4711 N N . ALA A 1 597 ? -16.875 -15.875 -4.141 1 98.25 597 ALA A N 1
ATOM 4712 C CA . ALA A 1 597 ? -16.875 -15.547 -5.562 1 98.25 597 ALA A CA 1
ATOM 4713 C C . ALA A 1 597 ? -18.297 -15.492 -6.105 1 98.25 597 ALA A C 1
ATOM 4715 O O . ALA A 1 597 ? -18.625 -14.609 -6.906 1 98.25 597 ALA A O 1
ATOM 4716 N N . PHE A 1 598 ? -19.125 -16.406 -5.688 1 98.06 598 PHE A N 1
ATOM 4717 C CA . PHE A 1 598 ? -20.516 -16.422 -6.133 1 98.06 598 PHE A CA 1
ATOM 4718 C C . PHE A 1 598 ? -21.266 -15.195 -5.637 1 98.06 598 PHE A C 1
ATOM 4720 O O . PHE A 1 598 ? -22 -14.555 -6.398 1 98.06 598 PHE A O 1
ATOM 4727 N N . LEU A 1 599 ? -21.156 -14.883 -4.367 1 96.75 599 LEU A N 1
ATOM 4728 C CA . LEU A 1 599 ? -21.812 -13.711 -3.805 1 96.75 599 LEU A CA 1
ATOM 4729 C C . LEU A 1 599 ? -21.375 -12.438 -4.516 1 96.75 599 LEU A C 1
ATOM 4731 O O . LEU A 1 599 ? -22.172 -11.531 -4.738 1 96.75 599 LEU A O 1
ATOM 4735 N N . ALA A 1 600 ? -20.094 -12.398 -4.797 1 96.81 600 ALA A N 1
ATOM 4736 C CA . ALA A 1 600 ? -19.578 -11.242 -5.531 1 96.81 600 ALA A CA 1
ATOM 4737 C C . ALA A 1 600 ? -20.203 -11.156 -6.918 1 96.81 600 ALA A C 1
ATOM 4739 O O . ALA A 1 600 ? -20.547 -10.07 -7.387 1 96.81 600 ALA A O 1
ATOM 4740 N N . TYR A 1 601 ? -20.328 -12.312 -7.59 1 97.38 601 TYR A N 1
ATOM 4741 C CA . TYR A 1 601 ? -21 -12.336 -8.891 1 97.38 601 TYR A CA 1
ATOM 4742 C C . TYR A 1 601 ? -22.438 -11.875 -8.766 1 97.38 601 TYR A C 1
ATOM 4744 O O . TYR A 1 601 ? -22.922 -11.102 -9.602 1 97.38 601 TYR A O 1
ATOM 4752 N N . ARG A 1 602 ? -23.094 -12.398 -7.797 1 95.56 602 ARG A N 1
ATOM 4753 C CA . ARG A 1 602 ? -24.484 -12.016 -7.566 1 95.56 602 ARG A CA 1
ATOM 4754 C C . ARG A 1 602 ? -24.609 -10.508 -7.367 1 95.56 602 ARG A C 1
ATOM 4756 O O . ARG A 1 602 ? -25.516 -9.875 -7.926 1 95.56 602 ARG A O 1
ATOM 4763 N N . ARG A 1 603 ? -23.75 -9.969 -6.562 1 91 603 ARG A N 1
ATOM 4764 C CA . ARG A 1 603 ? -23.719 -8.523 -6.348 1 91 603 ARG A CA 1
ATOM 4765 C C . ARG A 1 603 ? -23.469 -7.781 -7.652 1 91 603 ARG A C 1
ATOM 4767 O O . ARG A 1 603 ? -24.125 -6.777 -7.941 1 91 603 ARG A O 1
ATOM 4774 N N . TRP A 1 604 ? -22.516 -8.25 -8.391 1 91.56 604 TRP A N 1
ATOM 4775 C CA . TRP A 1 604 ? -22.219 -7.656 -9.688 1 91.56 604 TRP A CA 1
ATOM 4776 C C . TRP A 1 604 ? -23.453 -7.672 -10.586 1 91.56 604 TRP A C 1
ATOM 4778 O O . TRP A 1 604 ? -23.766 -6.672 -11.234 1 91.56 604 TRP A O 1
ATOM 4788 N N . SER A 1 605 ? -24.156 -8.797 -10.617 1 92.44 605 SER A N 1
ATOM 4789 C CA . SER A 1 605 ? -25.344 -8.961 -11.445 1 92.44 605 SER A CA 1
ATOM 4790 C C . SER A 1 605 ? -26.469 -8.016 -11.008 1 92.44 605 SER A C 1
ATOM 4792 O O . SER A 1 605 ? -27.234 -7.52 -11.844 1 92.44 605 SER A O 1
ATOM 4794 N N . GLN A 1 606 ? -26.562 -7.785 -9.734 1 86.69 606 GLN A N 1
ATOM 4795 C CA . GLN A 1 606 ? -27.562 -6.855 -9.203 1 86.69 606 GLN A CA 1
ATOM 4796 C C . GLN A 1 606 ? -27.266 -5.426 -9.648 1 86.69 606 GLN A C 1
ATOM 4798 O O . GLN A 1 606 ? -28.188 -4.66 -9.945 1 86.69 606 GLN A O 1
ATOM 4803 N N . LEU A 1 607 ? -26.047 -5.152 -9.688 1 77.31 607 LEU A N 1
ATOM 4804 C CA . LEU A 1 607 ? -25.625 -3.793 -10.031 1 77.31 607 LEU A CA 1
ATOM 4805 C C . LEU A 1 607 ? -25.703 -3.564 -11.539 1 77.31 607 LEU A C 1
ATOM 4807 O O . LEU A 1 607 ? -26 -2.455 -11.984 1 77.31 607 LEU A O 1
ATOM 4811 N N . HIS A 1 608 ? -25.469 -4.648 -12.344 1 83.75 608 HIS A N 1
ATOM 4812 C CA . HIS A 1 608 ? -25.281 -4.461 -13.781 1 83.75 608 HIS A CA 1
ATOM 4813 C C . HIS A 1 608 ? -26.422 -5.09 -14.57 1 83.75 608 HIS A C 1
ATOM 4815 O O . HIS A 1 608 ? -26.547 -4.887 -15.781 1 83.75 608 HIS A O 1
ATOM 4821 N N . GLY A 1 609 ? -27.281 -5.809 -13.922 1 86.31 609 GLY A N 1
ATOM 4822 C CA . GLY A 1 609 ? -28.344 -6.555 -14.602 1 86.31 609 GLY A CA 1
ATOM 4823 C C . GLY A 1 609 ? -27.922 -7.957 -15 1 86.31 609 GLY A C 1
ATOM 4824 O O . GLY A 1 609 ? -26.734 -8.297 -14.922 1 86.31 609 GLY A O 1
ATOM 4825 N N . PRO A 1 610 ? -28.875 -8.789 -15.414 1 88.69 610 PRO A N 1
ATOM 4826 C CA . PRO A 1 610 ? -28.547 -10.172 -15.789 1 88.69 610 PRO A CA 1
ATOM 4827 C C . PRO A 1 610 ? -27.719 -10.258 -17.062 1 88.69 610 PRO A C 1
ATOM 4829 O O . PRO A 1 610 ? -27.906 -9.445 -17.984 1 88.69 610 PRO A O 1
ATOM 4832 N N . GLU A 1 611 ? -26.859 -11.281 -17.141 1 91.25 611 GLU A N 1
ATOM 4833 C CA . GLU A 1 611 ? -26.047 -11.508 -18.328 1 91.25 611 GLU A CA 1
ATOM 4834 C C . GLU A 1 611 ? -26.859 -12.141 -19.438 1 91.25 611 GLU A C 1
ATOM 4836 O O . GLU A 1 611 ? -27.844 -12.828 -19.188 1 91.25 611 GLU A O 1
ATOM 4841 N N . PRO A 1 612 ? -26.406 -11.875 -20.703 1 89.19 612 PRO A N 1
ATOM 4842 C CA . PRO A 1 612 ? -27.062 -12.539 -21.812 1 89.19 612 PRO A CA 1
ATOM 4843 C C . PRO A 1 612 ? -26.906 -14.062 -21.766 1 89.19 612 PRO A C 1
ATOM 4845 O O . PRO A 1 612 ? -25.953 -14.57 -21.188 1 89.19 612 PRO A O 1
ATOM 4848 N N . GLN A 1 613 ? -27.891 -14.727 -22.406 1 90.69 613 GLN A N 1
ATOM 4849 C CA . GLN A 1 613 ? -27.812 -16.172 -22.516 1 90.69 613 GLN A CA 1
ATOM 4850 C C . GLN A 1 613 ? -26.719 -16.594 -23.484 1 90.69 613 GLN A C 1
ATOM 4852 O O . GLN A 1 613 ? -26.312 -15.812 -24.344 1 90.69 613 GLN A O 1
ATOM 4857 N N . LEU A 1 614 ? -26.25 -17.766 -23.25 1 93 614 LEU A N 1
ATOM 4858 C CA . LEU A 1 614 ? -25.203 -18.281 -24.141 1 93 614 LEU A CA 1
ATOM 4859 C C . LEU A 1 614 ? -25.797 -19.234 -25.156 1 93 614 LEU A C 1
ATOM 4861 O O . LEU A 1 614 ? -26.672 -20.047 -24.844 1 93 614 LEU A O 1
ATOM 4865 N N . HIS A 1 615 ? -25.297 -19.078 -26.359 1 89.5 615 HIS A N 1
ATOM 4866 C CA . HIS A 1 615 ? -25.812 -19.922 -27.453 1 89.5 615 HIS A CA 1
ATOM 4867 C C . HIS A 1 615 ? -25.609 -21.391 -27.141 1 89.5 615 HIS A C 1
ATOM 4869 O O . HIS A 1 615 ? -24.5 -21.828 -26.828 1 89.5 615 HIS A O 1
ATOM 4875 N N . GLY A 1 616 ? -26.641 -22.188 -27.25 1 89.69 616 GLY A N 1
ATOM 4876 C CA . GLY A 1 616 ? -26.578 -23.609 -27 1 89.69 616 GLY A CA 1
ATOM 4877 C C . GLY A 1 616 ? -26.781 -23.969 -25.547 1 89.69 616 GLY A C 1
ATOM 4878 O O . GLY A 1 616 ? -26.906 -25.156 -25.203 1 89.69 616 GLY A O 1
ATOM 4879 N N . LEU A 1 617 ? -26.766 -23 -24.703 1 92.88 617 LEU A N 1
ATOM 4880 C CA . LEU A 1 617 ? -27 -23.188 -23.281 1 92.88 617 LEU A CA 1
ATOM 4881 C C . LEU A 1 617 ? -28.188 -22.344 -22.812 1 92.88 617 LEU A C 1
ATOM 4883 O O . LEU A 1 617 ? -28.188 -21.828 -21.688 1 92.88 617 LEU A O 1
ATOM 4887 N N . GLU A 1 618 ? -29.047 -22.219 -23.766 1 89.25 618 GLU A N 1
ATOM 4888 C CA . GLU A 1 618 ? -30.234 -21.438 -23.453 1 89.25 618 GLU A CA 1
ATOM 4889 C C . GLU A 1 618 ? -31.016 -22.062 -22.297 1 89.25 618 GLU A C 1
ATOM 4891 O O . GLU A 1 618 ? -31.109 -23.281 -22.188 1 89.25 618 GLU A O 1
ATOM 4896 N N . GLY A 1 619 ? -31.5 -21.219 -21.438 1 88.38 619 GLY A N 1
ATOM 4897 C CA . GLY A 1 619 ? -32.25 -21.703 -20.281 1 88.38 619 GLY A CA 1
ATOM 4898 C C . GLY A 1 619 ? -31.422 -21.703 -19 1 88.38 619 GLY A C 1
ATOM 4899 O O . GLY A 1 619 ? -31.969 -21.781 -17.906 1 88.38 619 GLY A O 1
ATOM 4900 N N . LEU A 1 620 ? -30.094 -21.688 -19.141 1 92.5 620 LEU A N 1
ATOM 4901 C CA . LEU A 1 620 ? -29.234 -21.578 -17.969 1 92.5 620 LEU A CA 1
ATOM 4902 C C . LEU A 1 620 ? -28.922 -20.109 -17.672 1 92.5 620 LEU A C 1
ATOM 4904 O O . LEU A 1 620 ? -28.422 -19.391 -18.531 1 92.5 620 LEU A O 1
ATOM 4908 N N . GLY A 1 621 ? -29.25 -19.719 -16.453 1 92.5 621 GLY A N 1
ATOM 4909 C CA . GLY A 1 621 ? -28.906 -18.375 -16.031 1 92.5 621 GLY A CA 1
ATOM 4910 C C . GLY A 1 621 ? -27.453 -18.234 -15.602 1 92.5 621 GLY A C 1
ATOM 4911 O O . GLY A 1 621 ? -26.734 -19.219 -15.531 1 92.5 621 GLY A O 1
ATOM 4912 N N . GLY A 1 622 ? -27.078 -16.984 -15.328 1 94.94 622 GLY A N 1
ATOM 4913 C CA . GLY A 1 622 ? -25.703 -16.703 -14.938 1 94.94 622 GLY A CA 1
ATOM 4914 C C . GLY A 1 622 ? -25.266 -17.438 -13.695 1 94.94 622 GLY A C 1
ATOM 4915 O O . GLY A 1 622 ? -24.109 -17.859 -13.586 1 94.94 622 GLY A O 1
ATOM 4916 N N . GLU A 1 623 ? -26.156 -17.594 -12.727 1 96.88 623 GLU A N 1
ATOM 4917 C CA . GLU A 1 623 ? -25.828 -18.266 -11.477 1 96.88 623 GLU A CA 1
ATOM 4918 C C . GLU A 1 623 ? -25.562 -19.75 -11.719 1 96.88 623 GLU A C 1
ATOM 4920 O O . GLU A 1 623 ? -24.625 -20.328 -11.148 1 96.88 623 GLU A O 1
ATOM 4925 N N . GLN A 1 624 ? -26.375 -20.422 -12.578 1 96.69 624 GLN A N 1
ATOM 4926 C CA . GLN A 1 624 ? -26.141 -21.812 -12.93 1 96.69 624 GLN A CA 1
ATOM 4927 C C . GLN A 1 624 ? -24.828 -21.969 -13.719 1 96.69 624 GLN A C 1
ATOM 4929 O O . GLN A 1 624 ? -24.047 -22.875 -13.453 1 96.69 624 GLN A O 1
ATOM 4934 N N . LEU A 1 625 ? -24.672 -21.016 -14.633 1 96.81 625 LEU A N 1
ATOM 4935 C CA . LEU A 1 625 ? -23.469 -21.047 -15.453 1 96.81 625 LEU A CA 1
ATOM 4936 C C . LEU A 1 625 ? -22.219 -20.875 -14.594 1 96.81 625 LEU A C 1
ATOM 4938 O O . LEU A 1 625 ? -21.172 -21.453 -14.883 1 96.81 625 LEU A O 1
ATOM 4942 N N . PHE A 1 626 ? -22.281 -20.062 -13.547 1 97.88 626 PHE A N 1
ATOM 4943 C CA . PHE A 1 626 ? -21.188 -19.875 -12.602 1 97.88 626 PHE A CA 1
ATOM 4944 C C . PHE A 1 626 ? -20.75 -21.203 -12.008 1 97.88 626 PHE A C 1
ATOM 4946 O O . PHE A 1 626 ? -19.562 -21.562 -12.07 1 97.88 626 PHE A O 1
ATOM 4953 N N . PHE A 1 627 ? -21.672 -21.984 -11.492 1 98.38 627 PHE A N 1
ATOM 4954 C CA . PHE A 1 627 ? -21.344 -23.219 -10.812 1 98.38 627 PHE A CA 1
ATOM 4955 C C . PHE A 1 627 ? -20.844 -24.266 -11.805 1 98.38 627 PHE A C 1
ATOM 4957 O O . PHE A 1 627 ? -19.922 -25.031 -11.492 1 98.38 627 PHE A O 1
ATOM 4964 N N . LEU A 1 628 ? -21.438 -24.312 -12.977 1 97.5 628 LEU A N 1
ATOM 4965 C CA . LEU A 1 628 ? -21 -25.234 -14 1 97.5 628 LEU A CA 1
ATOM 4966 C C . LEU A 1 628 ? -19.562 -24.953 -14.414 1 97.5 628 LEU A C 1
ATOM 4968 O O . LEU A 1 628 ? -18.75 -25.875 -14.516 1 97.5 628 LEU A O 1
ATOM 4972 N N . ARG A 1 629 ? -19.266 -23.688 -14.625 1 96.38 629 ARG A N 1
ATOM 4973 C CA . ARG A 1 629 ? -17.906 -23.328 -15.031 1 96.38 629 ARG A CA 1
ATOM 4974 C C . ARG A 1 629 ? -16.922 -23.562 -13.898 1 96.38 629 ARG A C 1
ATOM 4976 O O . ARG A 1 629 ? -15.766 -23.938 -14.148 1 96.38 629 ARG A O 1
ATOM 4983 N N . PHE A 1 630 ? -17.328 -23.328 -12.625 1 97.44 630 PHE A N 1
ATOM 4984 C CA . PHE A 1 630 ? -16.484 -23.594 -11.469 1 97.44 630 PHE A CA 1
ATOM 4985 C C . PHE A 1 630 ? -16.062 -25.047 -11.43 1 97.44 630 PHE A C 1
ATOM 4987 O O . PHE A 1 630 ? -14.875 -25.344 -11.258 1 97.44 630 PHE A O 1
ATOM 4994 N N . ALA A 1 631 ? -16.984 -25.906 -11.602 1 96.94 631 ALA A N 1
ATOM 4995 C CA . ALA A 1 631 ? -16.703 -27.344 -11.562 1 96.94 631 ALA A CA 1
ATOM 4996 C C . ALA A 1 631 ? -15.875 -27.766 -12.773 1 96.94 631 ALA A C 1
ATOM 4998 O O . ALA A 1 631 ? -14.969 -28.594 -12.648 1 96.94 631 ALA A O 1
ATOM 4999 N N . ALA A 1 632 ? -16.172 -27.203 -13.914 1 94 632 ALA A N 1
ATOM 5000 C CA . ALA A 1 632 ? -15.508 -27.562 -15.156 1 94 632 ALA A CA 1
ATOM 5001 C C . ALA A 1 632 ? -14.016 -27.234 -15.102 1 94 632 ALA A C 1
ATOM 5003 O O . ALA A 1 632 ? -13.203 -27.859 -15.781 1 94 632 ALA A O 1
ATOM 5004 N N . ARG A 1 633 ? -13.641 -26.25 -14.312 1 91.38 633 ARG A N 1
ATOM 5005 C CA . ARG A 1 633 ? -12.242 -25.859 -14.172 1 91.38 633 ARG A CA 1
ATOM 5006 C C . ARG A 1 633 ? -11.398 -27 -13.617 1 91.38 633 ARG A C 1
ATOM 5008 O O . ARG A 1 633 ? -10.188 -27.047 -13.844 1 91.38 633 ARG A O 1
ATOM 5015 N N . ARG A 1 634 ? -12.055 -27.891 -12.914 1 92 634 ARG A N 1
ATOM 5016 C CA . ARG A 1 634 ? -11.367 -29 -12.266 1 92 634 ARG A CA 1
ATOM 5017 C C . ARG A 1 634 ? -11.5 -30.281 -13.078 1 92 634 ARG A C 1
ATOM 5019 O O . ARG A 1 634 ? -11.18 -31.375 -12.594 1 92 634 ARG A O 1
ATOM 5026 N N . CYS A 1 635 ? -11.961 -30.188 -14.273 1 89.94 635 CYS A N 1
ATOM 5027 C CA . CYS A 1 635 ? -12.242 -31.359 -15.086 1 89.94 635 CYS A CA 1
ATOM 5028 C C . CYS A 1 635 ? -10.961 -32.031 -15.547 1 89.94 635 CYS A C 1
ATOM 5030 O O . CYS A 1 635 ? -10.047 -31.359 -16.047 1 89.94 635 CYS A O 1
ATOM 5032 N N . GLY A 1 636 ? -10.82 -33.281 -15.383 1 87 636 GLY A N 1
ATOM 5033 C CA . GLY A 1 636 ? -9.719 -34.125 -15.805 1 87 636 GLY A CA 1
ATOM 5034 C C . GLY A 1 636 ? -9.883 -35.562 -15.383 1 87 636 GLY A C 1
ATOM 5035 O O . GLY A 1 636 ? -10.852 -35.906 -14.703 1 87 636 GLY A O 1
ATOM 5036 N N . TYR A 1 637 ? -9.047 -36.406 -15.898 1 88.62 637 TYR A N 1
ATOM 5037 C CA . TYR A 1 637 ? -9.094 -37.812 -15.477 1 88.62 637 TYR A CA 1
ATOM 5038 C C . TYR A 1 637 ? -7.887 -38.156 -14.609 1 88.62 637 TYR A C 1
ATOM 5040 O O . TYR A 1 637 ? -6.824 -37.531 -14.742 1 88.62 637 TYR A O 1
ATOM 5048 N N . GLU A 1 638 ? -8.086 -39 -13.672 1 88.12 638 GLU A N 1
ATOM 5049 C CA . GLU A 1 638 ? -7.027 -39.5 -12.805 1 88.12 638 GLU A CA 1
ATOM 5050 C C . GLU A 1 638 ? -7.066 -41.031 -12.711 1 88.12 638 GLU A C 1
ATOM 5052 O O . GLU A 1 638 ? -8.078 -41.594 -12.305 1 88.12 638 GLU A O 1
ATOM 5057 N N . ARG A 1 639 ? -5.934 -41.562 -13.047 1 88.75 639 ARG A N 1
ATOM 5058 C CA . ARG A 1 639 ? -5.832 -43.031 -12.945 1 88.75 639 ARG A CA 1
ATOM 5059 C C . ARG A 1 639 ? -5.652 -43.469 -11.492 1 88.75 639 ARG A C 1
ATOM 5061 O O . ARG A 1 639 ? -5.207 -42.656 -10.656 1 88.75 639 ARG A O 1
ATOM 5068 N N . ARG A 1 640 ? -5.988 -44.719 -11.234 1 90.75 640 ARG A N 1
ATOM 5069 C CA . ARG A 1 640 ? -5.875 -45.25 -9.883 1 90.75 640 ARG A CA 1
ATOM 5070 C C . ARG A 1 640 ? -4.461 -45.062 -9.344 1 90.75 640 ARG A C 1
ATOM 5072 O O . ARG A 1 640 ? -4.285 -44.719 -8.172 1 90.75 640 ARG A O 1
ATOM 5079 N N . SER A 1 641 ? -3.482 -45.25 -10.164 1 89.62 641 SER A N 1
ATOM 5080 C CA . SER A 1 641 ? -2.092 -45.125 -9.742 1 89.62 641 SER A CA 1
ATOM 5081 C C . SER A 1 641 ? -1.779 -43.688 -9.336 1 89.62 641 SER A C 1
ATOM 5083 O O . SER A 1 641 ? -1.008 -43.438 -8.406 1 89.62 641 SER A O 1
ATOM 5085 N N . GLN A 1 642 ? -2.361 -42.75 -10.039 1 88.88 642 GLN A N 1
ATOM 5086 C CA . GLN A 1 642 ? -2.166 -41.344 -9.711 1 88.88 642 GLN A CA 1
ATOM 5087 C C . GLN A 1 642 ? -2.812 -41 -8.375 1 88.88 642 GLN A C 1
ATOM 5089 O O . GLN A 1 642 ? -2.254 -40.219 -7.598 1 88.88 642 GLN A O 1
ATOM 5094 N N . LEU A 1 643 ? -3.986 -41.5 -8.148 1 93.88 643 LEU A N 1
ATOM 5095 C CA . LEU A 1 643 ? -4.668 -41.281 -6.883 1 93.88 643 LEU A CA 1
ATOM 5096 C C . LEU A 1 643 ? -3.848 -41.844 -5.719 1 93.88 643 LEU A C 1
ATOM 5098 O O . LEU A 1 643 ? -3.707 -41.188 -4.688 1 93.88 643 LEU A O 1
ATOM 5102 N N . GLU A 1 644 ? -3.285 -43.031 -5.945 1 91.25 644 GLU A N 1
ATOM 5103 C CA . GLU A 1 644 ? -2.479 -43.656 -4.91 1 91.25 644 GLU A CA 1
ATOM 5104 C C . GLU A 1 644 ? -1.207 -42.875 -4.633 1 91.25 644 GLU A C 1
ATOM 5106 O O . GLU A 1 644 ? -0.786 -42.75 -3.479 1 91.25 644 GLU A O 1
ATOM 5111 N N . ARG A 1 645 ? -0.63 -42.375 -5.648 1 90.75 645 ARG A N 1
ATOM 5112 C CA . ARG A 1 645 ? 0.551 -41.531 -5.48 1 90.75 645 ARG A CA 1
ATOM 5113 C C . ARG A 1 645 ? 0.22 -40.281 -4.684 1 90.75 645 ARG A C 1
ATOM 5115 O O . ARG A 1 645 ? 1.002 -39.844 -3.832 1 90.75 645 ARG A O 1
ATOM 5122 N N . HIS A 1 646 ? -0.871 -39.688 -5.016 1 90.69 646 HIS A N 1
ATOM 5123 C CA . HIS A 1 646 ? -1.33 -38.5 -4.285 1 90.69 646 HIS A CA 1
ATOM 5124 C C . HIS A 1 646 ? -1.513 -38.812 -2.805 1 90.69 646 HIS A C 1
ATOM 5126 O O . HIS A 1 646 ? -1.116 -38 -1.948 1 90.69 646 HIS A O 1
ATOM 5132 N N . MET A 1 647 ? -2.082 -39.906 -2.486 1 90.88 647 MET A N 1
ATOM 5133 C CA . MET A 1 647 ? -2.369 -40.312 -1.106 1 90.88 647 MET A CA 1
ATOM 5134 C C . MET A 1 647 ? -1.079 -40.469 -0.308 1 90.88 647 MET A C 1
ATOM 5136 O O . MET A 1 647 ? -1.065 -40.25 0.906 1 90.88 647 MET A O 1
ATOM 5140 N N . LYS A 1 648 ? 0.018 -40.719 -1.015 1 87.88 648 LYS A N 1
ATOM 5141 C CA . LYS A 1 648 ? 1.306 -40.938 -0.362 1 87.88 648 LYS A CA 1
ATOM 5142 C C . LYS A 1 648 ? 2.117 -39.625 -0.304 1 87.88 648 LYS A C 1
ATOM 5144 O O . LYS A 1 648 ? 3.15 -39.594 0.365 1 87.88 648 LYS A O 1
ATOM 5149 N N . SER A 1 649 ? 1.582 -38.656 -0.976 1 84.94 649 SER A N 1
ATOM 5150 C CA . SER A 1 649 ? 2.322 -37.406 -1.039 1 84.94 649 SER A CA 1
ATOM 5151 C C . SER A 1 649 ? 1.898 -36.469 0.077 1 84.94 649 SER A C 1
ATOM 5153 O O . SER A 1 649 ? 0.944 -36.75 0.806 1 84.94 649 SER A O 1
ATOM 5155 N N . TRP A 1 650 ? 2.734 -35.375 0.235 1 79.56 650 TRP A N 1
ATOM 5156 C CA . TRP A 1 650 ? 2.422 -34.344 1.207 1 79.56 650 TRP A CA 1
ATOM 5157 C C . TRP A 1 650 ? 1.823 -33.125 0.521 1 79.56 650 TRP A C 1
ATOM 5159 O O . TRP A 1 650 ? 1.892 -32 1.05 1 79.56 650 TRP A O 1
ATOM 5169 N N . GLU A 1 651 ? 1.195 -33.344 -0.644 1 82 651 GLU A N 1
ATOM 5170 C CA . GLU A 1 651 ? 0.514 -32.281 -1.38 1 82 651 GLU A CA 1
ATOM 5171 C C . GLU A 1 651 ? -0.656 -31.719 -0.58 1 82 651 GLU A C 1
ATOM 5173 O O . GLU A 1 651 ? -1.585 -32.438 -0.229 1 82 651 GLU A O 1
ATOM 5178 N N . PRO A 1 652 ? -0.561 -30.422 -0.327 1 89.31 652 PRO A N 1
ATOM 5179 C CA . PRO A 1 652 ? -1.583 -29.875 0.561 1 89.31 652 PRO A CA 1
ATOM 5180 C C . PRO A 1 652 ? -2.936 -29.703 -0.129 1 89.31 652 PRO A C 1
ATOM 5182 O O . PRO A 1 652 ? -3.955 -29.516 0.541 1 89.31 652 PRO A O 1
ATOM 5185 N N . HIS A 1 653 ? -3 -29.719 -1.44 1 92.81 653 HIS A N 1
ATOM 5186 C CA . HIS A 1 653 ? -4.262 -29.594 -2.158 1 92.81 653 HIS A CA 1
ATOM 5187 C C . HIS A 1 653 ? -4.953 -30.938 -2.301 1 92.81 653 HIS A C 1
ATOM 5189 O O . HIS A 1 653 ? -4.297 -31.953 -2.559 1 92.81 653 HIS A O 1
ATOM 5195 N N . ALA A 1 654 ? -6.199 -30.953 -2.115 1 95.94 654 ALA A N 1
ATOM 5196 C CA . ALA A 1 654 ? -6.977 -32.188 -2.277 1 95.94 654 ALA A CA 1
ATOM 5197 C C . ALA A 1 654 ? -7.027 -32.594 -3.74 1 95.94 654 ALA A C 1
ATOM 5199 O O . ALA A 1 654 ? -6.578 -31.875 -4.625 1 95.94 654 ALA A O 1
ATOM 5200 N N . LEU A 1 655 ? -7.484 -33.844 -3.93 1 94.19 655 LEU A N 1
ATOM 5201 C CA . LEU A 1 655 ? -7.742 -34.344 -5.277 1 94.19 655 LEU A CA 1
ATOM 5202 C C . LEU A 1 655 ? -8.703 -33.438 -6.02 1 94.19 655 LEU A C 1
ATOM 5204 O O . LEU A 1 655 ? -9.594 -32.812 -5.41 1 94.19 655 LEU A O 1
ATOM 5208 N N . SER A 1 656 ? -8.531 -33.281 -7.352 1 92.44 656 SER A N 1
ATOM 5209 C CA . SER A 1 656 ? -9.266 -32.344 -8.164 1 92.44 656 SER A CA 1
ATOM 5210 C C . SER A 1 656 ? -10.773 -32.469 -7.98 1 92.44 656 SER A C 1
ATOM 5212 O O . SER A 1 656 ? -11.484 -31.484 -7.855 1 92.44 656 SER A O 1
ATOM 5214 N N . GLU A 1 657 ? -11.242 -33.688 -7.988 1 93.31 657 GLU A N 1
ATOM 5215 C CA . GLU A 1 657 ? -12.672 -33.906 -7.836 1 93.31 657 GLU A CA 1
ATOM 5216 C C . GLU A 1 657 ? -13.156 -33.469 -6.457 1 93.31 657 GLU A C 1
ATOM 5218 O O . GLU A 1 657 ? -14.273 -32.969 -6.316 1 93.31 657 GLU A O 1
ATOM 5223 N N . VAL A 1 658 ? -12.375 -33.688 -5.422 1 96.12 658 VAL A N 1
ATOM 5224 C CA . VAL A 1 658 ? -12.719 -33.281 -4.062 1 96.12 658 VAL A CA 1
ATOM 5225 C C . VAL A 1 658 ? -12.75 -31.766 -3.973 1 96.12 658 VAL A C 1
ATOM 5227 O O . VAL A 1 658 ? -13.602 -31.188 -3.285 1 96.12 658 VAL A O 1
ATOM 5230 N N . ARG A 1 659 ? -11.812 -31.078 -4.676 1 96.62 659 ARG A N 1
ATOM 5231 C CA . ARG A 1 659 ? -11.734 -29.609 -4.664 1 96.62 659 ARG A CA 1
ATOM 5232 C C . ARG A 1 659 ? -12.953 -29 -5.336 1 96.62 659 ARG A C 1
ATOM 5234 O O . ARG A 1 659 ? -13.281 -27.828 -5.09 1 96.62 659 ARG A O 1
ATOM 5241 N N . ALA A 1 660 ? -13.633 -29.75 -6.207 1 96.19 660 ALA A N 1
ATOM 5242 C CA . ALA A 1 660 ? -14.883 -29.297 -6.812 1 96.19 660 ALA A CA 1
ATOM 5243 C C . ALA A 1 660 ? -16.078 -29.672 -5.953 1 96.19 660 ALA A C 1
ATOM 5245 O O . ALA A 1 660 ? -16.844 -28.812 -5.52 1 96.19 660 ALA A O 1
ATOM 5246 N N . LEU A 1 661 ? -16.188 -30.953 -5.613 1 96.88 661 LEU A N 1
ATOM 5247 C CA . LEU A 1 661 ? -17.375 -31.5 -4.961 1 96.88 661 LEU A CA 1
ATOM 5248 C C . LEU A 1 661 ? -17.469 -31.016 -3.518 1 96.88 661 LEU A C 1
ATOM 5250 O O . LEU A 1 661 ? -18.562 -30.734 -3.025 1 96.88 661 LEU A O 1
ATOM 5254 N N . GLY A 1 662 ? -16.344 -31 -2.814 1 96.88 662 GLY A N 1
ATOM 5255 C CA . GLY A 1 662 ? -16.344 -30.578 -1.425 1 96.88 662 GLY A CA 1
ATOM 5256 C C . GLY A 1 662 ? -17.016 -29.219 -1.218 1 96.88 662 GLY A C 1
ATOM 5257 O O . GLY A 1 662 ? -18 -29.125 -0.491 1 96.88 662 GLY A O 1
ATOM 5258 N N . PRO A 1 663 ? -16.516 -28.188 -1.881 1 97.56 663 PRO A N 1
ATOM 5259 C CA . PRO A 1 663 ? -17.125 -26.859 -1.77 1 97.56 663 PRO A CA 1
ATOM 5260 C C . PRO A 1 663 ? -18.578 -26.828 -2.217 1 97.56 663 PRO A C 1
ATOM 5262 O O . PRO A 1 663 ? -19.422 -26.234 -1.546 1 97.56 663 PRO A O 1
ATOM 5265 N N . LEU A 1 664 ? -18.906 -27.531 -3.285 1 97.81 664 LEU A N 1
ATOM 5266 C CA . LEU A 1 664 ? -20.25 -27.484 -3.855 1 97.81 664 LEU A CA 1
ATOM 5267 C C . LEU A 1 664 ? -21.25 -28.141 -2.916 1 97.81 664 LEU A C 1
ATOM 5269 O O . LEU A 1 664 ? -22.344 -27.609 -2.686 1 97.81 664 LEU A O 1
ATOM 5273 N N . ARG A 1 665 ? -20.875 -29.266 -2.295 1 96.19 665 ARG A N 1
ATOM 5274 C CA . ARG A 1 665 ? -21.75 -30.016 -1.393 1 96.19 665 ARG A CA 1
ATOM 5275 C C . ARG A 1 665 ? -22.031 -29.219 -0.122 1 96.19 665 ARG A C 1
ATOM 5277 O O . ARG A 1 665 ? -23.094 -29.375 0.489 1 96.19 665 ARG A O 1
ATOM 5284 N N . ASN A 1 666 ? -21.156 -28.359 0.18 1 96.31 666 ASN A N 1
ATOM 5285 C CA . ASN A 1 666 ? -21.281 -27.641 1.436 1 96.31 666 ASN A CA 1
ATOM 5286 C C . ASN A 1 666 ? -21.734 -26.203 1.204 1 96.31 666 ASN A C 1
ATOM 5288 O O . ASN A 1 666 ? -21.656 -25.359 2.109 1 96.31 666 ASN A O 1
ATOM 5292 N N . SER A 1 667 ? -22.172 -25.859 0.033 1 96.56 667 SER A N 1
ATOM 5293 C CA . SER A 1 667 ? -22.625 -24.516 -0.302 1 96.56 667 SER A CA 1
ATOM 5294 C C . SER A 1 667 ? -24.156 -24.438 -0.328 1 96.56 667 SER A C 1
ATOM 5296 O O . SER A 1 667 ? -24.797 -25.062 -1.187 1 96.56 667 SER A O 1
ATOM 5298 N N . ARG A 1 668 ? -24.734 -23.641 0.535 1 95.25 668 ARG A N 1
ATOM 5299 C CA . ARG A 1 668 ? -26.188 -23.422 0.515 1 95.25 668 ARG A CA 1
ATOM 5300 C C . ARG A 1 668 ? -26.609 -22.672 -0.749 1 95.25 668 ARG A C 1
ATOM 5302 O O . ARG A 1 668 ? -27.703 -22.875 -1.26 1 95.25 668 ARG A O 1
ATOM 5309 N N . LEU A 1 669 ? -25.672 -21.875 -1.221 1 95.94 669 LEU A N 1
ATOM 5310 C CA . LEU A 1 669 ? -25.922 -21.109 -2.436 1 95.94 669 LEU A CA 1
ATOM 5311 C C . LEU A 1 669 ? -26.094 -22.031 -3.637 1 95.94 669 LEU A C 1
ATOM 5313 O O . LEU A 1 669 ? -26.969 -21.812 -4.477 1 95.94 669 LEU A O 1
ATOM 5317 N N . PHE A 1 670 ? -25.281 -23.094 -3.713 1 97.06 670 PHE A N 1
ATOM 5318 C CA . PHE A 1 670 ? -25.406 -24.078 -4.77 1 97.06 670 PHE A CA 1
ATOM 5319 C C . PHE A 1 670 ? -26.766 -24.766 -4.719 1 97.06 670 PHE A C 1
ATOM 5321 O O . PHE A 1 670 ? -27.438 -24.891 -5.738 1 97.06 670 PHE A O 1
ATOM 5328 N N . SER A 1 671 ? -27.109 -25.234 -3.504 1 96.31 671 SER A N 1
ATOM 5329 C CA . SER A 1 671 ? -28.375 -25.953 -3.33 1 96.31 671 SER A CA 1
ATOM 5330 C C . SER A 1 671 ? -29.562 -25.062 -3.682 1 96.31 671 SER A C 1
ATOM 5332 O O . SER A 1 671 ? -30.578 -25.547 -4.188 1 96.31 671 SER A O 1
ATOM 5334 N N . GLU A 1 672 ? -29.438 -23.766 -3.369 1 95.19 672 GLU A N 1
ATOM 5335 C CA . GLU A 1 672 ? -30.484 -22.797 -3.701 1 95.19 672 GLU A CA 1
ATOM 5336 C C . GLU A 1 672 ? -30.625 -22.656 -5.211 1 95.19 672 GLU A C 1
ATOM 5338 O O . GLU A 1 672 ? -31.75 -22.688 -5.734 1 95.19 672 GLU A O 1
ATOM 5343 N N . VAL A 1 673 ? -29.516 -22.578 -5.895 1 96.06 673 VAL A N 1
ATOM 5344 C CA . VAL A 1 673 ? -29.516 -22.281 -7.32 1 96.06 673 VAL A CA 1
ATOM 5345 C C . VAL A 1 673 ? -30.047 -23.484 -8.102 1 96.06 673 VAL A C 1
ATOM 5347 O O . VAL A 1 673 ? -30.812 -23.328 -9.062 1 96.06 673 VAL A O 1
ATOM 5350 N N . PHE A 1 674 ? -29.719 -24.719 -7.707 1 96.56 674 PHE A N 1
ATOM 5351 C CA . PHE A 1 674 ? -30.125 -25.906 -8.43 1 96.56 674 PHE A CA 1
ATOM 5352 C C . PHE A 1 674 ? -31.328 -26.562 -7.762 1 96.56 674 PHE A C 1
ATOM 5354 O O . PHE A 1 674 ? -31.797 -27.625 -8.203 1 96.56 674 PHE A O 1
ATOM 5361 N N . GLN A 1 675 ? -31.766 -25.969 -6.629 1 95.25 675 GLN A N 1
ATOM 5362 C CA . GLN A 1 675 ? -32.969 -26.422 -5.91 1 95.25 675 GLN A CA 1
ATOM 5363 C C . GLN A 1 675 ? -32.844 -27.891 -5.504 1 95.25 675 GLN A C 1
ATOM 5365 O O . GLN A 1 675 ? -33.75 -28.688 -5.758 1 95.25 675 GLN A O 1
ATOM 5370 N N . CYS A 1 676 ? -31.734 -28.203 -4.984 1 96.69 676 CYS A N 1
ATOM 5371 C CA . CYS A 1 676 ? -31.516 -29.562 -4.52 1 96.69 676 CYS A CA 1
ATOM 5372 C C . CYS A 1 676 ? -32.25 -29.828 -3.211 1 96.69 676 CYS A C 1
ATOM 5374 O O . CYS A 1 676 ? -32.125 -29.047 -2.262 1 96.69 676 CYS A O 1
ATOM 5376 N N . ARG A 1 677 ? -32.938 -30.922 -3.076 1 95.12 677 ARG A N 1
ATOM 5377 C CA . ARG A 1 677 ? -33.625 -31.297 -1.841 1 95.12 677 ARG A CA 1
ATOM 5378 C C . ARG A 1 677 ? -32.625 -31.688 -0.763 1 95.12 677 ARG A C 1
ATOM 5380 O O . ARG A 1 677 ? -31.594 -32.281 -1.061 1 95.12 677 ARG A O 1
ATOM 5387 N N . ALA A 1 678 ? -33 -31.375 0.482 1 93.94 678 ALA A N 1
ATOM 5388 C CA . ALA A 1 678 ? -32.125 -31.75 1.608 1 93.94 678 ALA A CA 1
ATOM 5389 C C . ALA A 1 678 ? -31.938 -33.25 1.677 1 93.94 678 ALA A C 1
ATOM 5391 O O . ALA A 1 678 ? -32.906 -34.031 1.491 1 93.94 678 ALA A O 1
ATOM 5392 N N . GLY A 1 679 ? -30.719 -33.656 1.8 1 94.25 679 GLY A N 1
ATOM 5393 C CA . GLY A 1 679 ? -30.438 -35.094 1.948 1 94.25 679 GLY A CA 1
ATOM 5394 C C . GLY A 1 679 ? -29.844 -35.719 0.697 1 94.25 679 GLY A C 1
ATOM 5395 O O . GLY A 1 679 ? -29.297 -36.812 0.747 1 94.25 679 GLY A O 1
ATOM 5396 N N . THR A 1 680 ? -30.047 -35.062 -0.474 1 95.88 680 THR A N 1
ATOM 5397 C CA . THR A 1 680 ? -29.375 -35.531 -1.67 1 95.88 680 THR A CA 1
ATOM 5398 C C . THR A 1 680 ? -27.859 -35.469 -1.506 1 95.88 680 THR A C 1
ATOM 5400 O O . THR A 1 680 ? -27.359 -34.812 -0.597 1 95.88 680 THR A O 1
ATOM 5403 N N . TRP A 1 681 ? -27.172 -36.156 -2.324 1 95.5 681 TRP A N 1
ATOM 5404 C CA . TRP A 1 681 ? -25.719 -36.25 -2.205 1 95.5 681 TRP A CA 1
ATOM 5405 C C . TRP A 1 681 ? -25.078 -34.844 -2.291 1 95.5 681 TRP A C 1
ATOM 5407 O O . TRP A 1 681 ? -24.125 -34.562 -1.583 1 95.5 681 TRP A O 1
ATOM 5417 N N . MET A 1 682 ? -25.609 -33.969 -3.145 1 97.12 682 MET A N 1
ATOM 5418 C CA . MET A 1 682 ? -25.031 -32.625 -3.334 1 97.12 682 MET A CA 1
ATOM 5419 C C . MET A 1 682 ? -25.609 -31.641 -2.342 1 97.12 682 MET A C 1
ATOM 5421 O O . MET A 1 682 ? -25.219 -30.469 -2.326 1 97.12 682 MET A O 1
ATOM 5425 N N . ASN A 1 683 ? -26.516 -32.031 -1.508 1 96.81 683 ASN A N 1
ATOM 5426 C CA . ASN A 1 683 ? -27.094 -31.203 -0.471 1 96.81 683 ASN A CA 1
ATOM 5427 C C . ASN A 1 683 ? -27.25 -31.953 0.845 1 96.81 683 ASN A C 1
ATOM 5429 O O . ASN A 1 683 ? -28.375 -32.125 1.327 1 96.81 683 ASN A O 1
ATOM 5433 N N . PRO A 1 684 ? -26.203 -32.25 1.395 1 95.12 684 PRO A N 1
ATOM 5434 C CA . PRO A 1 684 ? -26.297 -32.906 2.699 1 95.12 684 PRO A CA 1
ATOM 5435 C C . PRO A 1 684 ? -26.984 -32.062 3.75 1 95.12 684 PRO A C 1
ATOM 5437 O O . PRO A 1 684 ? -26.969 -30.812 3.641 1 95.12 684 PRO A O 1
ATOM 5440 N N . LYS A 1 685 ? -27.547 -32.688 4.762 1 91.44 685 LYS A N 1
ATOM 5441 C CA . LYS A 1 685 ? -28.281 -31.969 5.805 1 91.44 685 LYS A CA 1
ATOM 5442 C C . LYS A 1 685 ? -27.359 -31.078 6.625 1 91.44 685 LYS A C 1
ATOM 5444 O O . LYS A 1 685 ? -27.703 -29.953 6.961 1 91.44 685 LYS A O 1
ATOM 5449 N N . GLN A 1 686 ? -26.219 -31.656 6.949 1 91 686 GLN A N 1
ATOM 5450 C CA . GLN A 1 686 ? -25.234 -30.875 7.68 1 91 686 GLN A CA 1
ATOM 5451 C C . GLN A 1 686 ? -24.141 -30.359 6.75 1 91 686 GLN A C 1
ATOM 5453 O O . GLN A 1 686 ? -23.562 -31.125 5.98 1 91 686 GLN A O 1
ATOM 5458 N N . LYS A 1 687 ? -23.938 -29.031 6.746 1 94.31 687 LYS A N 1
ATOM 5459 C CA . LYS A 1 687 ? -22.922 -28.406 5.914 1 94.31 687 LYS A CA 1
ATOM 5460 C C . LYS A 1 687 ? -21.828 -27.766 6.77 1 94.31 687 LYS A C 1
ATOM 5462 O O . LYS A 1 687 ? -22.078 -27.344 7.902 1 94.31 687 LYS A O 1
ATOM 5467 N N . CYS A 1 688 ? -20.641 -27.812 6.234 1 94.31 688 CYS A N 1
ATOM 5468 C CA . CYS A 1 688 ? -19.516 -27.125 6.836 1 94.31 688 CYS A CA 1
ATOM 5469 C C . CYS A 1 688 ? -19.266 -25.781 6.156 1 94.31 688 CYS A C 1
ATOM 5471 O O . CYS A 1 688 ? -18.938 -25.734 4.973 1 94.31 688 CYS A O 1
ATOM 5473 N N . GLU A 1 689 ? -19.547 -24.703 6.82 1 87.56 689 GLU A N 1
ATOM 5474 C CA . GLU A 1 689 ? -19.391 -23.375 6.219 1 87.56 689 GLU A CA 1
ATOM 5475 C C . GLU A 1 689 ? -18.719 -22.406 7.188 1 87.56 689 GLU A C 1
ATOM 5477 O O . GLU A 1 689 ? -19.016 -22.406 8.383 1 87.56 689 GLU A O 1
ATOM 5482 N N . LEU A 1 690 ? -17.766 -21.641 6.664 1 87.5 690 LEU A N 1
ATOM 5483 C CA . LEU A 1 690 ? -17.078 -20.641 7.469 1 87.5 690 LEU A CA 1
ATOM 5484 C C . LEU A 1 690 ? -17.25 -19.25 6.859 1 87.5 690 LEU A C 1
ATOM 5486 O O . LEU A 1 690 ? -17.625 -18.312 7.555 1 87.5 690 LEU A O 1
ATOM 5490 N N . TRP A 1 691 ? -17.016 -19.109 5.586 1 86.44 691 TRP A N 1
ATOM 5491 C CA . TRP A 1 691 ? -16.969 -17.781 4.957 1 86.44 691 TRP A CA 1
ATOM 5492 C C . TRP A 1 691 ? -18.016 -17.688 3.844 1 86.44 691 TRP A C 1
ATOM 5494 O O . TRP A 1 691 ? -18.234 -18.641 3.105 1 86.44 691 TRP A O 1
ATOM 5504 N N . GLY A 1 692 ? -18.531 -16.469 3.623 1 73.19 692 GLY A N 1
ATOM 5505 C CA . GLY A 1 692 ? -19.469 -16.203 2.547 1 73.19 692 GLY A CA 1
ATOM 5506 C C . GLY A 1 692 ? -20.859 -16.719 2.834 1 73.19 692 GLY A C 1
ATOM 5507 O O . GLY A 1 692 ? -21.578 -17.156 1.922 1 73.19 692 GLY A O 1
ATOM 5508 N N . VAL A 1 693 ? -21.078 -16.953 4.066 1 68.31 693 VAL A N 1
ATOM 5509 C CA . VAL A 1 693 ? -22.391 -17.469 4.449 1 68.31 693 VAL A CA 1
ATOM 5510 C C . VAL A 1 693 ? -23.297 -16.312 4.859 1 68.31 693 VAL A C 1
ATOM 5512 O O . VAL A 1 693 ? -22.891 -15.445 5.637 1 68.31 693 VAL A O 1
ATOM 5515 N N . ALA A 1 694 ? -23.969 -15.805 3.996 1 53.84 694 ALA A N 1
ATOM 5516 C CA . ALA A 1 694 ? -24.844 -14.711 4.398 1 53.84 694 ALA A CA 1
ATOM 5517 C C . ALA A 1 694 ? -25.703 -15.109 5.605 1 53.84 694 ALA A C 1
ATOM 5519 O O . ALA A 1 694 ? -26.094 -16.266 5.738 1 53.84 694 ALA A O 1
ATOM 5520 N N . LYS A 1 695 ? -25.609 -14.352 6.738 1 49.09 695 LYS A N 1
ATOM 5521 C CA . LYS A 1 695 ? -26.625 -14.617 7.754 1 49.09 695 LYS A CA 1
ATOM 5522 C C . LYS A 1 695 ? -27.984 -14.906 7.113 1 49.09 695 LYS A C 1
ATOM 5524 O O . LYS A 1 695 ? -28.359 -14.258 6.137 1 49.09 695 LYS A O 1
ATOM 5529 N N . ALA A 1 696 ? -28.469 -15.977 7.422 1 33.69 696 ALA A N 1
ATOM 5530 C CA . ALA A 1 696 ? -29.891 -16.141 7.133 1 33.69 696 ALA A CA 1
ATOM 5531 C C . ALA A 1 696 ? -30.641 -14.82 7.285 1 33.69 696 ALA A C 1
ATOM 5533 O O . ALA A 1 696 ? -30.672 -14.242 8.375 1 33.69 696 ALA A O 1
ATOM 5534 N N . GLN A 1 697 ? -30.516 -13.992 6.371 1 29.97 697 GLN A N 1
ATOM 5535 C CA . GLN A 1 697 ? -31.562 -12.992 6.547 1 29.97 697 GLN A CA 1
ATOM 5536 C C . GLN A 1 697 ? -32.812 -13.609 7.191 1 29.97 697 GLN A C 1
ATOM 5538 O O . GLN A 1 697 ? -33.406 -14.508 6.625 1 29.97 697 GLN A O 1
ATOM 5543 N N . ARG A 1 698 ? -32.875 -13.867 8.523 1 29.86 698 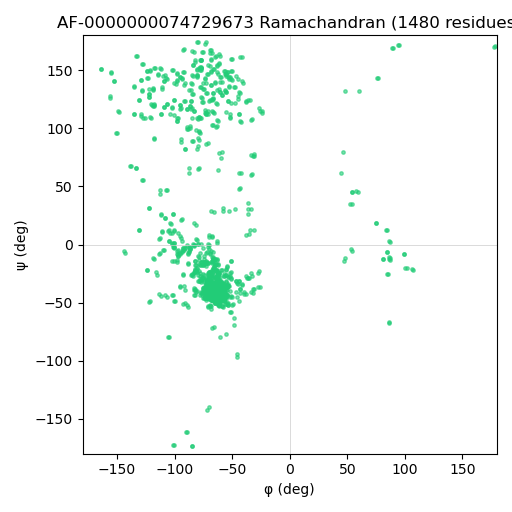ARG A N 1
ATOM 5544 C CA . ARG A 1 698 ? -34.219 -14.023 9.008 1 29.86 698 ARG A CA 1
ATOM 5545 C C . ARG A 1 698 ? -35.188 -13.109 8.25 1 29.86 698 ARG A C 1
ATOM 5547 O O . ARG A 1 698 ? -35.188 -11.898 8.461 1 29.86 698 ARG A O 1
ATOM 5554 N N . GLN A 1 699 ? -35.281 -13.266 7.012 1 29.17 699 GLN A N 1
ATOM 5555 C CA . GLN A 1 699 ? -36.469 -12.727 6.371 1 29.17 699 GLN A CA 1
ATOM 5556 C C . GLN A 1 699 ? -37.688 -12.875 7.27 1 29.17 699 GLN A C 1
ATOM 5558 O O . GLN A 1 699 ? -38.406 -13.859 7.172 1 29.17 699 GLN A O 1
ATOM 5563 N N . GLY A 1 700 ? -37.469 -12.844 8.531 1 30.97 700 GLY A N 1
ATOM 5564 C CA . GLY A 1 700 ? -38.812 -12.656 9.039 1 30.97 700 GLY A CA 1
ATOM 5565 C C . GLY A 1 700 ? -39.594 -11.602 8.281 1 30.97 700 GLY A C 1
ATOM 5566 O O . GLY A 1 700 ? -39 -10.742 7.617 1 30.97 700 GLY A O 1
ATOM 5567 N N . PRO A 1 701 ? -40.781 -11.93 7.824 1 33 701 PRO A N 1
ATOM 5568 C CA . PRO A 1 701 ? -41.5 -10.859 7.133 1 33 701 PRO A CA 1
ATOM 5569 C C . PRO A 1 701 ? -41.219 -9.477 7.723 1 33 701 PRO A C 1
ATOM 5571 O O . PRO A 1 701 ? -41 -9.352 8.93 1 33 701 PRO A O 1
ATOM 5574 N N . PRO A 1 702 ? -40.5 -8.719 7.043 1 33.44 702 PRO A N 1
ATOM 5575 C CA . PRO A 1 702 ? -40.281 -7.402 7.652 1 33.44 702 PRO A CA 1
ATOM 5576 C C . PRO A 1 702 ? -41.375 -7.008 8.633 1 33.44 702 PRO A C 1
ATOM 5578 O O . PRO A 1 702 ? -42.531 -7.293 8.391 1 33.44 702 PRO A O 1
ATOM 5581 N N . LEU A 1 703 ? -41.031 -6.938 9.766 1 35.88 703 LEU A N 1
ATOM 5582 C CA . LEU A 1 703 ? -41.969 -6.641 10.82 1 35.88 703 LEU A CA 1
ATOM 5583 C C . LEU A 1 703 ? -43.062 -5.699 10.312 1 35.88 703 LEU A C 1
ATOM 5585 O O . LEU A 1 703 ? -44.188 -5.695 10.836 1 35.88 703 LEU A O 1
ATOM 5589 N N . TRP A 1 704 ? -42.656 -4.918 9.281 1 35.09 704 TRP A N 1
ATOM 5590 C CA . TRP A 1 704 ? -43.656 -4.035 8.688 1 35.09 704 TRP A CA 1
ATOM 5591 C C . TRP A 1 704 ? -44.656 -4.832 7.863 1 35.09 704 TRP A C 1
ATOM 5593 O O . TRP A 1 704 ? -45.812 -4.434 7.738 1 35.09 704 TRP A O 1
ATOM 5603 N N . MET A 1 705 ? -44.125 -5.949 7.336 1 35.28 705 MET A N 1
ATOM 5604 C CA . MET A 1 705 ? -45.062 -6.852 6.672 1 35.28 705 MET A CA 1
ATOM 5605 C C . MET A 1 705 ? -45.969 -7.547 7.688 1 35.28 705 MET A C 1
ATOM 5607 O O . MET A 1 705 ? -47.156 -7.793 7.418 1 35.28 705 MET A O 1
ATOM 5611 N N . LEU A 1 706 ? -45.344 -7.871 8.766 1 39 706 LEU A N 1
ATOM 5612 C CA . LEU A 1 706 ? -46.156 -8.359 9.867 1 39 706 LEU A CA 1
ATOM 5613 C C . LEU A 1 706 ? -47.031 -7.242 10.422 1 39 706 LEU A C 1
ATOM 5615 O O . LEU A 1 706 ? -48.188 -7.477 10.781 1 39 706 LEU A O 1
ATOM 5619 N N . GLY A 1 707 ? -46.469 -6.059 10.43 1 38.81 707 GLY A N 1
ATOM 5620 C CA . GLY A 1 707 ? -47.281 -4.883 10.75 1 38.81 707 GLY A CA 1
ATOM 5621 C C . GLY A 1 707 ? -48.344 -4.594 9.727 1 38.81 707 GLY A C 1
ATOM 5622 O O . GLY A 1 707 ? -49.469 -4.262 10.086 1 38.81 707 GLY A O 1
ATOM 5623 N N . ILE A 1 708 ? -47.969 -4.773 8.453 1 41.12 708 ILE A N 1
ATOM 5624 C CA . ILE A 1 708 ? -48.969 -4.66 7.395 1 41.12 708 ILE A CA 1
ATOM 5625 C C . ILE A 1 708 ? -49.938 -5.824 7.488 1 41.12 708 ILE A C 1
ATOM 5627 O O . ILE A 1 708 ? -51.156 -5.637 7.363 1 41.12 708 ILE A O 1
ATOM 5631 N N . LEU A 1 709 ? -49.406 -6.98 7.758 1 43.22 709 LEU A N 1
ATOM 5632 C CA . LEU A 1 709 ? -50.281 -8.133 7.973 1 43.22 709 LEU A CA 1
ATOM 5633 C C . LEU A 1 709 ? -51.062 -7.977 9.258 1 43.22 709 LEU A C 1
ATOM 5635 O O . LEU A 1 709 ? -52.281 -8.273 9.289 1 43.22 709 LEU A O 1
ATOM 5639 N N . LEU A 1 710 ? -50.438 -7.523 10.242 1 46.22 710 LEU A N 1
ATOM 5640 C CA . LEU A 1 710 ? -51.125 -7.246 11.492 1 46.22 710 LEU A CA 1
ATOM 5641 C C . LEU A 1 710 ? -52.062 -6.051 11.344 1 46.22 710 LEU A C 1
ATOM 5643 O O . LEU A 1 710 ? -53.188 -6.066 11.859 1 46.22 710 LEU A O 1
ATOM 5647 N N . PHE A 1 711 ? -51.562 -4.988 10.633 1 47.06 711 PHE A N 1
ATOM 5648 C CA . PHE A 1 711 ? -52.438 -3.867 10.312 1 47.06 711 PHE A CA 1
ATOM 5649 C C . PHE A 1 711 ? -53.562 -4.309 9.398 1 47.06 711 PHE A C 1
ATOM 5651 O O . PHE A 1 711 ? -54.719 -3.893 9.578 1 47.06 711 PHE A O 1
ATOM 5658 N N . GLY A 1 712 ? -53.25 -5.223 8.461 1 43.78 712 GLY A N 1
ATOM 5659 C CA . GLY A 1 712 ? -54.281 -5.867 7.676 1 43.78 712 GLY A CA 1
ATOM 5660 C C . GLY A 1 712 ? -55.188 -6.73 8.508 1 43.78 712 GLY A C 1
ATOM 5661 O O . GLY A 1 712 ? -56.406 -6.73 8.305 1 43.78 712 GLY A O 1
ATOM 5662 N N . LEU A 1 713 ? -54.594 -7.434 9.391 1 50.16 713 LEU A N 1
ATOM 5663 C CA . LEU A 1 713 ? -55.375 -8.25 10.305 1 50.16 713 LEU A CA 1
ATOM 5664 C C . LEU A 1 713 ? -56.188 -7.379 11.266 1 50.16 713 LEU A C 1
ATOM 5666 O O . LEU A 1 713 ? -57.344 -7.656 11.531 1 50.16 713 LEU A O 1
ATOM 5670 N N . VAL A 1 714 ? -55.531 -6.305 11.766 1 50.38 714 VAL A N 1
ATOM 5671 C CA . VAL A 1 714 ? -56.219 -5.367 12.648 1 50.38 714 VAL A CA 1
ATOM 5672 C C . VAL A 1 714 ? -57.312 -4.629 11.867 1 50.38 714 VAL A C 1
ATOM 5674 O O . VAL A 1 714 ? -58.406 -4.465 12.352 1 50.38 714 VAL A O 1
ATOM 5677 N N . LEU A 1 715 ? -56.938 -4.242 10.641 1 48.06 715 LEU A N 1
ATOM 5678 C CA . LEU A 1 715 ? -57.938 -3.645 9.773 1 48.06 715 LEU A CA 1
ATOM 5679 C C . LEU A 1 715 ? -59.031 -4.652 9.445 1 48.06 715 LEU A C 1
ATOM 5681 O O . LEU A 1 715 ? -60.219 -4.309 9.453 1 48.06 715 LEU A O 1
ATOM 5685 N N . ALA A 1 716 ? -58.562 -5.902 9.188 1 48.34 716 ALA A N 1
ATOM 5686 C CA . ALA A 1 716 ? -59.531 -6.977 8.961 1 48.34 716 ALA A CA 1
ATOM 5687 C C . ALA A 1 716 ? -60.375 -7.238 10.211 1 48.34 716 ALA A C 1
ATOM 5689 O O . ALA A 1 716 ? -61.594 -7.398 10.125 1 48.34 716 ALA A O 1
ATOM 5690 N N . LEU A 1 717 ? -59.656 -7.254 11.312 1 52 717 LEU A N 1
ATOM 5691 C CA . LEU A 1 717 ? -60.375 -7.457 12.578 1 52 717 LEU A CA 1
ATOM 5692 C C . LEU A 1 717 ? -61.25 -6.254 12.914 1 52 717 LEU A C 1
ATOM 5694 O O . LEU A 1 717 ? -62.375 -6.414 13.375 1 52 717 LEU A O 1
ATOM 5698 N N . ALA A 1 718 ? -60.688 -5.031 12.711 1 50.09 718 ALA A N 1
ATOM 5699 C CA . ALA A 1 718 ? -61.469 -3.816 12.922 1 50.09 718 ALA A CA 1
ATOM 5700 C C . ALA A 1 718 ? -62.688 -3.768 11.992 1 50.09 718 ALA A C 1
ATOM 5702 O O . ALA A 1 718 ? -63.781 -3.361 12.398 1 50.09 718 ALA A O 1
ATOM 5703 N N . CYS A 1 719 ? -62.406 -4.238 10.766 1 47.91 719 CYS A N 1
ATOM 5704 C CA . CYS A 1 719 ? -63.531 -4.367 9.828 1 47.91 719 CYS A CA 1
ATOM 5705 C C . CYS A 1 719 ? -64.562 -5.383 10.32 1 47.91 719 CYS A C 1
ATOM 5707 O O . CYS A 1 719 ? -65.75 -5.137 10.258 1 47.91 719 CYS A O 1
ATOM 5709 N N . VAL A 1 720 ? -64 -6.504 10.82 1 48.91 720 VAL A N 1
ATOM 5710 C CA . VAL A 1 720 ? -64.875 -7.551 11.336 1 48.91 720 VAL A CA 1
ATOM 5711 C C . VAL A 1 720 ? -65.625 -7.043 12.57 1 48.91 720 VAL A C 1
ATOM 5713 O O . VAL A 1 720 ? -66.812 -7.254 12.703 1 48.91 720 VAL A O 1
ATOM 5716 N N . LEU A 1 721 ? -64.938 -6.41 13.461 1 49.94 721 LEU A N 1
ATOM 5717 C CA . LEU A 1 721 ? -65.562 -5.938 14.703 1 49.94 721 LEU A CA 1
ATOM 5718 C C . LEU A 1 721 ? -66.562 -4.828 14.414 1 49.94 721 LEU A C 1
ATOM 5720 O O . LEU A 1 721 ? -67.562 -4.746 15.07 1 49.94 721 LEU A O 1
ATOM 5724 N N . ARG A 1 722 ? -66.125 -3.936 13.516 1 47.19 722 ARG A N 1
ATOM 5725 C CA . ARG A 1 722 ? -67.062 -2.873 13.148 1 47.19 722 ARG A CA 1
ATOM 5726 C C . ARG A 1 722 ? -68.25 -3.434 12.414 1 47.19 722 ARG A C 1
ATOM 5728 O O . ARG A 1 722 ? -69.375 -2.893 12.516 1 47.19 722 ARG A O 1
ATOM 5735 N N . TRP A 1 723 ? -67.938 -4.508 11.609 1 45 723 TRP A N 1
ATOM 5736 C CA . TRP A 1 723 ? -69.062 -5.188 10.961 1 45 723 TRP A CA 1
ATOM 5737 C C . TRP A 1 723 ? -70.062 -5.738 11.992 1 45 723 TRP A C 1
ATOM 5739 O O . TRP A 1 723 ? -71.25 -5.695 11.781 1 45 723 TRP A O 1
ATOM 5749 N N . ARG A 1 724 ? -69.5 -6.223 13.062 1 44.69 724 ARG A N 1
ATOM 5750 C CA . ARG A 1 724 ? -70.375 -6.77 14.086 1 44.69 724 ARG A CA 1
ATOM 5751 C C . ARG A 1 724 ? -71.25 -5.668 14.719 1 44.69 724 ARG A C 1
ATOM 5753 O O . ARG A 1 724 ? -72.312 -5.934 15.25 1 44.69 724 ARG A O 1
ATOM 5760 N N . LYS A 1 725 ? -70.688 -4.426 14.828 1 47.16 725 LYS A N 1
ATOM 5761 C CA . LYS A 1 725 ? -71.5 -3.389 15.516 1 47.16 725 LYS A CA 1
ATOM 5762 C C . LYS A 1 725 ? -72.312 -2.562 14.523 1 47.16 725 LYS A C 1
ATOM 5764 O O . LYS A 1 725 ? -72.875 -1.534 14.891 1 47.16 725 LYS A O 1
ATOM 5769 N N . ALA A 1 726 ? -72.062 -2.836 13.141 1 40.66 726 ALA A N 1
ATOM 5770 C CA . ALA A 1 726 ? -72.75 -2.025 12.164 1 40.66 726 ALA A CA 1
ATOM 5771 C C . ALA A 1 726 ? -74.312 -2.242 12.281 1 40.66 726 ALA A C 1
ATOM 5773 O O . ALA A 1 726 ? -74.75 -3.383 12.359 1 40.66 726 ALA A O 1
ATOM 5774 N N . LYS A 1 727 ? -74.875 -1.2 12.812 1 46.06 727 LYS A N 1
ATOM 5775 C CA . LYS A 1 727 ? -76.375 -1.196 12.859 1 46.06 727 LYS A CA 1
ATOM 5776 C C . LYS A 1 727 ? -76.938 -1.47 11.477 1 46.06 727 LYS A C 1
ATOM 5778 O O . LYS A 1 727 ? -76.312 -1.168 10.461 1 46.06 727 LYS A O 1
ATOM 5783 N N . PRO A 1 728 ? -78.125 -2.277 11.25 1 41.94 728 PRO A N 1
ATOM 5784 C CA . PRO A 1 728 ? -78.75 -2.711 10.008 1 41.94 728 PRO A CA 1
ATOM 5785 C C . PRO A 1 728 ? -78.875 -1.59 8.984 1 41.94 728 PRO A C 1
ATOM 5787 O O . PRO A 1 728 ? -78.938 -1.856 7.777 1 41.94 728 PRO A O 1
ATOM 5790 N N . THR A 1 729 ? -79.312 -0.384 9.336 1 44.22 729 THR A N 1
ATOM 5791 C CA . THR A 1 729 ? -79.75 0.677 8.445 1 44.22 729 THR A CA 1
ATOM 5792 C C . THR A 1 729 ? -78.562 1.413 7.82 1 44.22 729 THR A C 1
ATOM 5794 O O . THR A 1 729 ? -78.75 2.41 7.121 1 44.22 729 THR A O 1
ATOM 5797 N N . GLU A 1 730 ? -77.375 1.234 8.297 1 40.81 730 GLU A N 1
ATOM 5798 C CA . GLU A 1 730 ? -76.312 2.152 7.863 1 40.81 730 GLU A CA 1
ATOM 5799 C C . GLU A 1 730 ? -75.75 1.75 6.5 1 40.81 730 GLU A C 1
ATOM 5801 O O . GLU A 1 730 ? -75.438 0.58 6.27 1 40.81 730 GLU A O 1
ATOM 5806 N N . THR A 1 731 ? -76.312 2.5 5.379 1 43.72 731 THR A N 1
ATOM 5807 C CA . THR A 1 731 ? -76.062 2.234 3.965 1 43.72 731 THR A CA 1
ATOM 5808 C C . THR A 1 731 ? -74.625 2.223 3.658 1 43.72 731 THR A C 1
ATOM 5810 O O . THR A 1 731 ? -73.812 2.729 4.441 1 43.72 731 THR A O 1
ATOM 5813 N N . ALA A 1 732 ? -74.062 1.399 2.639 1 41.72 732 ALA A N 1
ATOM 5814 C CA . ALA A 1 732 ? -72.75 1.19 2.152 1 41.72 732 ALA A CA 1
ATOM 5815 C C . ALA A 1 732 ? -72 2.52 1.967 1 41.72 732 ALA A C 1
ATOM 5817 O O . ALA A 1 732 ? -70.812 2.611 2.203 1 41.72 732 ALA A O 1
ATOM 5818 N N . ARG A 1 733 ? -72.812 3.604 1.621 1 45.81 733 ARG A N 1
ATOM 5819 C CA . ARG A 1 733 ? -72.25 4.914 1.312 1 45.81 733 ARG A CA 1
ATOM 5820 C C . ARG A 1 733 ? -71.625 5.523 2.537 1 45.81 733 ARG A C 1
ATOM 5822 O O . ARG A 1 733 ? -70.5 6.098 2.436 1 45.81 733 ARG A O 1
ATOM 5829 N N . ASP A 1 734 ? -72.25 5.359 3.617 1 44.28 734 ASP A N 1
ATOM 5830 C CA . ASP A 1 734 ? -71.812 6.027 4.828 1 44.28 734 ASP A CA 1
ATOM 5831 C C . ASP A 1 734 ? -70.5 5.398 5.336 1 44.28 734 ASP A C 1
ATOM 5833 O O . ASP A 1 734 ? -69.625 6.102 5.828 1 44.28 734 ASP A O 1
ATOM 5837 N N . MET A 1 735 ? -70.438 4.008 5.129 1 39.28 735 MET A N 1
ATOM 5838 C CA . MET A 1 735 ? -69.25 3.297 5.617 1 39.28 735 MET A CA 1
ATOM 5839 C C . MET A 1 735 ? -68.062 3.67 4.805 1 39.28 735 MET A C 1
ATOM 5841 O O . MET A 1 735 ? -66.938 3.791 5.352 1 39.28 735 MET A O 1
ATOM 5845 N N . THR A 1 736 ? -68.188 3.846 3.521 1 43.06 736 THR A N 1
ATOM 5846 C CA . THR A 1 736 ? -67.062 4.207 2.645 1 43.06 736 THR A CA 1
ATOM 5847 C C . THR A 1 736 ? -66.5 5.578 3.018 1 43.06 736 THR A C 1
ATOM 5849 O O . THR A 1 736 ? -65.312 5.781 3.014 1 43.06 736 THR A O 1
ATOM 5852 N N . LEU A 1 737 ? -67.438 6.535 3.377 1 44.94 737 LEU A N 1
ATOM 5853 C CA . LEU A 1 737 ? -67 7.891 3.686 1 44.94 737 LEU A CA 1
ATOM 5854 C C . LEU A 1 737 ? -66.125 7.918 4.969 1 44.94 737 LEU A C 1
ATOM 5856 O O . LEU A 1 737 ? -65.188 8.648 5.059 1 44.94 737 LEU A O 1
ATOM 5860 N N . GLU A 1 738 ? -66.625 7.078 5.961 1 43.62 738 GLU A N 1
ATOM 5861 C CA . GLU A 1 738 ? -65.938 7.117 7.238 1 43.62 738 GLU A CA 1
ATOM 5862 C C . GLU A 1 738 ? -64.562 6.473 7.129 1 43.62 738 GLU A C 1
ATOM 5864 O O . GLU A 1 738 ? -63.562 6.957 7.719 1 43.62 738 GLU A O 1
ATOM 5869 N N . LEU A 1 739 ? -64.5 5.395 6.387 1 41.62 739 LEU A N 1
ATOM 5870 C CA . LEU A 1 739 ? -63.188 4.762 6.199 1 41.62 739 LEU A CA 1
ATOM 5871 C C . LEU A 1 739 ? -62.219 5.707 5.492 1 41.62 739 LEU A C 1
ATOM 5873 O O . LEU A 1 739 ? -61.031 5.781 5.848 1 41.62 739 LEU A O 1
ATOM 5877 N N . ALA A 1 740 ? -62.688 6.555 4.539 1 47.03 740 ALA A N 1
ATOM 5878 C CA . ALA A 1 740 ? -61.906 7.582 3.869 1 47.03 740 ALA A CA 1
ATOM 5879 C C . ALA A 1 740 ? -61.469 8.656 4.855 1 47.03 740 ALA A C 1
ATOM 5881 O O . ALA A 1 740 ? -60.312 9.125 4.789 1 47.03 740 ALA A O 1
ATOM 5882 N N . ALA A 1 741 ? -62.219 8.969 5.867 1 51.59 741 ALA A N 1
ATOM 5883 C CA . ALA A 1 741 ? -61.938 10.008 6.855 1 51.59 741 ALA A CA 1
ATOM 5884 C C . ALA A 1 741 ? -60.906 9.516 7.871 1 51.59 741 ALA A C 1
ATOM 5886 O O . ALA A 1 741 ? -60.031 10.281 8.305 1 51.59 741 ALA A O 1
ATOM 5887 N N . MET A 1 742 ? -60.812 8.203 8.109 1 45.94 742 MET A N 1
ATOM 5888 C CA . MET A 1 742 ? -59.875 7.648 9.062 1 45.94 742 MET A CA 1
ATOM 5889 C C . MET A 1 742 ? -58.531 7.391 8.398 1 45.94 742 MET A C 1
ATOM 5891 O O . MET A 1 742 ? -57.469 7.609 9.008 1 45.94 742 MET A O 1
ATOM 5895 N N . MET B 1 1 ? -40.812 29.219 14.203 1 28.8 1 MET B N 1
ATOM 5896 C CA . MET B 1 1 ? -40.562 28.297 13.094 1 28.8 1 MET B CA 1
ATOM 5897 C C . MET B 1 1 ? -39.125 27.781 13.117 1 28.8 1 MET B C 1
ATOM 5899 O O . MET B 1 1 ? -38.875 26.656 12.695 1 28.8 1 MET B O 1
ATOM 5903 N N . ALA B 1 2 ? -38.219 28.75 13.539 1 37.03 2 ALA B N 1
ATOM 5904 C CA . ALA B 1 2 ? -36.781 28.453 13.633 1 37.03 2 ALA B CA 1
ATOM 5905 C C . ALA B 1 2 ? -36.5 27.375 14.68 1 37.03 2 ALA B C 1
ATOM 5907 O O . ALA B 1 2 ? -35.75 26.453 14.438 1 37.03 2 ALA B O 1
ATOM 5908 N N . ARG B 1 3 ? -37.094 27.531 15.859 1 42.12 3 ARG B N 1
ATOM 5909 C CA . ARG B 1 3 ? -36.906 26.594 16.969 1 42.12 3 ARG B CA 1
ATOM 5910 C C . ARG B 1 3 ? -37.438 25.219 16.609 1 42.12 3 ARG B C 1
ATOM 5912 O O . ARG B 1 3 ? -36.938 24.203 17.141 1 42.12 3 ARG B O 1
ATOM 5919 N N . ALA B 1 4 ? -38.375 25.219 15.695 1 40.97 4 ALA B N 1
ATOM 5920 C CA . ALA B 1 4 ? -39.031 23.953 15.359 1 40.97 4 ALA B CA 1
ATOM 5921 C C . ALA B 1 4 ? -38.094 23.047 14.555 1 40.97 4 ALA B C 1
ATOM 5923 O O . ALA B 1 4 ? -38.125 21.828 14.719 1 40.97 4 ALA B O 1
ATOM 5924 N N . ALA B 1 5 ? -37.25 23.625 13.711 1 42.88 5 ALA B N 1
ATOM 5925 C CA . ALA B 1 5 ? -36.406 22.844 12.844 1 42.88 5 ALA B CA 1
ATOM 5926 C C . ALA B 1 5 ? -35.312 22.125 13.648 1 42.88 5 ALA B C 1
ATOM 5928 O O . ALA B 1 5 ? -34.875 21.031 13.289 1 42.88 5 ALA B O 1
ATOM 5929 N N . LEU B 1 6 ? -34.844 22.75 14.68 1 46.94 6 LEU B N 1
ATOM 5930 C CA . LEU B 1 6 ? -33.844 22.109 15.523 1 46.94 6 LEU B CA 1
ATOM 5931 C C . LEU B 1 6 ? -34.469 20.984 16.344 1 46.94 6 LEU B C 1
ATOM 5933 O O . LEU B 1 6 ? -33.75 20.047 16.734 1 46.94 6 LEU B O 1
ATOM 5937 N N . ARG B 1 7 ? -35.781 21.047 16.75 1 43.59 7 ARG B N 1
ATOM 5938 C CA . ARG B 1 7 ? -36.406 20.062 17.625 1 43.59 7 ARG B CA 1
ATOM 5939 C C . ARG B 1 7 ? -36.875 18.844 16.828 1 43.59 7 ARG B C 1
ATOM 5941 O O . ARG B 1 7 ? -37.531 17.953 17.375 1 43.59 7 ARG B O 1
ATOM 5948 N N . LEU B 1 8 ? -36.656 18.875 15.547 1 42 8 LEU B N 1
ATOM 5949 C CA . LEU B 1 8 ? -37.219 17.812 14.734 1 42 8 LEU B CA 1
ATOM 5950 C C . LEU B 1 8 ? -36.469 16.5 14.945 1 42 8 LEU B C 1
ATOM 5952 O O . LEU B 1 8 ? -36.875 15.469 14.398 1 42 8 LEU B O 1
ATOM 5956 N N . GLY B 1 9 ? -35.281 16.5 15.555 1 47.03 9 GLY B N 1
ATOM 5957 C CA . GLY B 1 9 ? -34.656 15.188 15.578 1 47.03 9 GLY B CA 1
ATOM 5958 C C . GLY B 1 9 ? -35.312 14.234 16.562 1 47.03 9 GLY B C 1
ATOM 5959 O O . GLY B 1 9 ? -35.812 14.656 17.594 1 47.03 9 GLY B O 1
ATOM 5960 N N . HIS B 1 10 ? -35.906 13.156 16.172 1 48.41 10 HIS B N 1
ATOM 5961 C CA . HIS B 1 10 ? -36.469 12.023 16.906 1 48.41 10 HIS B CA 1
ATOM 5962 C C . HIS B 1 10 ? -35.531 11.578 18.016 1 48.41 10 HIS B C 1
ATOM 5964 O O . HIS B 1 10 ? -34.75 10.617 17.844 1 48.41 10 HIS B O 1
ATOM 5970 N N . GLY B 1 11 ? -35 12.461 18.828 1 51.31 11 GLY B N 1
ATOM 5971 C CA . GLY B 1 11 ? -34.062 12.133 19.875 1 51.31 11 GLY B CA 1
ATOM 5972 C C . GLY B 1 11 ? -34.625 11.289 20.984 1 51.31 11 GLY B C 1
ATOM 5973 O O . GLY B 1 11 ? -34.438 11.586 22.172 1 51.31 11 GLY B O 1
ATOM 5974 N N . GLY B 1 12 ? -35.594 10.5 20.719 1 57.19 12 GLY B N 1
ATOM 5975 C CA . GLY B 1 12 ? -36.156 9.766 21.844 1 57.19 12 GLY B CA 1
ATOM 5976 C C . GLY B 1 12 ? -35.188 8.75 22.422 1 57.19 12 GLY B C 1
ATOM 5977 O O . GLY B 1 12 ? -35.562 7.906 23.234 1 57.19 12 GLY B O 1
ATOM 5978 N N . GLY B 1 13 ? -33.938 8.719 22 1 66.75 13 GLY B N 1
ATOM 5979 C CA . GLY B 1 13 ? -33.094 7.672 22.531 1 66.75 13 GLY B CA 1
ATOM 5980 C C . GLY B 1 13 ? -32.469 8.023 23.875 1 66.75 13 GLY B C 1
ATOM 5981 O O . GLY B 1 13 ? -32.719 9.102 24.406 1 66.75 13 GLY B O 1
ATOM 5982 N N . PRO B 1 14 ? -31.906 7.184 24.641 1 84.06 14 PRO B N 1
ATOM 5983 C CA . PRO B 1 14 ? -31.25 7.422 25.938 1 84.06 14 PRO B CA 1
ATOM 5984 C C . PRO B 1 14 ? -30.188 8.516 25.859 1 84.06 14 PRO B C 1
ATOM 5986 O O . PRO B 1 14 ? -29.625 8.766 24.797 1 84.06 14 PRO B O 1
ATOM 5989 N N . VAL B 1 15 ? -30.109 9.289 26.984 1 88.38 15 VAL B N 1
ATOM 5990 C CA . VAL B 1 15 ? -29.109 10.344 27.078 1 88.38 15 VAL B CA 1
ATOM 5991 C C . VAL B 1 15 ? -27.781 9.742 27.562 1 88.38 15 VAL B C 1
ATOM 5993 O O . VAL B 1 15 ? -27.75 9 28.547 1 88.38 15 VAL B O 1
ATOM 5996 N N . CYS B 1 16 ? -26.734 10.062 26.828 1 89.12 16 CYS B N 1
ATOM 5997 C CA . CYS B 1 16 ? -25.406 9.586 27.203 1 89.12 16 CYS B CA 1
ATOM 5998 C C . CYS B 1 16 ? -24.906 10.273 28.469 1 89.12 16 CYS B C 1
ATOM 6000 O O . CYS B 1 16 ? -24.828 11.5 28.531 1 89.12 16 CYS B O 1
ATOM 6002 N N . SER B 1 17 ? -24.562 9.492 29.484 1 85 17 SER B N 1
ATOM 6003 C CA . SER B 1 17 ? -24.203 10.062 30.781 1 85 17 SER B CA 1
ATOM 6004 C C . SER B 1 17 ? -22.734 9.836 31.109 1 85 17 SER B C 1
ATOM 6006 O O . SER B 1 17 ? -22.281 10.172 32.188 1 85 17 SER B O 1
ATOM 6008 N N . SER B 1 18 ? -22.016 9.281 30.156 1 86.62 18 SER B N 1
ATOM 6009 C CA . SER B 1 18 ? -20.594 9.094 30.438 1 86.62 18 SER B CA 1
ATOM 6010 C C . SER B 1 18 ? -19.891 10.438 30.562 1 86.62 18 SER B C 1
ATOM 6012 O O . SER B 1 18 ? -20.344 11.445 30.047 1 86.62 18 SER B O 1
ATOM 6014 N N . ALA B 1 19 ? -18.828 10.461 31.359 1 87.62 19 ALA B N 1
ATOM 6015 C CA . ALA B 1 19 ? -18.047 11.68 31.578 1 87.62 19 ALA B CA 1
ATOM 6016 C C . ALA B 1 19 ? -17.594 12.281 30.25 1 87.62 19 ALA B C 1
ATOM 6018 O O . ALA B 1 19 ? -17.625 13.5 30.062 1 87.62 19 ALA B O 1
ATOM 6019 N N . LYS B 1 20 ? -17.297 11.477 29.344 1 85.81 20 LYS B N 1
ATOM 6020 C CA . LYS B 1 20 ? -16.797 11.938 28.062 1 85.81 20 LYS B CA 1
ATOM 6021 C C . LYS B 1 20 ? -17.922 12.555 27.219 1 85.81 20 LYS B C 1
ATOM 6023 O O . LYS B 1 20 ? -17.719 13.57 26.547 1 85.81 20 LYS B O 1
ATOM 6028 N N . CYS B 1 21 ? -19.047 11.977 27.328 1 88.38 21 CYS B N 1
ATOM 6029 C CA . CYS B 1 21 ? -20.203 12.531 26.625 1 88.38 21 CYS B CA 1
ATOM 6030 C C . CYS B 1 21 ? -20.562 13.906 27.172 1 88.38 21 CYS B C 1
ATOM 6032 O O . CYS B 1 21 ? -20.859 14.828 26.406 1 88.38 21 CYS B O 1
ATOM 6034 N N . VAL B 1 22 ? -20.484 13.953 28.422 1 90.88 22 VAL B N 1
ATOM 6035 C CA . VAL B 1 22 ? -20.844 15.203 29.078 1 90.88 22 VAL B CA 1
ATOM 6036 C C . VAL B 1 22 ? -19.844 16.297 28.703 1 90.88 22 VAL B C 1
ATOM 6038 O O . VAL B 1 22 ? -20.219 17.438 28.438 1 90.88 22 VAL B O 1
ATOM 6041 N N . GLU B 1 23 ? -18.594 15.922 28.688 1 91.31 23 GLU B N 1
ATOM 6042 C CA . GLU B 1 23 ? -17.547 16.875 28.312 1 91.31 23 GLU B CA 1
ATOM 6043 C C . GLU B 1 23 ? -17.734 17.391 26.891 1 91.31 23 GLU B C 1
ATOM 6045 O O . GLU B 1 23 ? -17.625 18.578 26.641 1 91.31 23 GLU B O 1
ATOM 6050 N N . GLN B 1 24 ? -18.016 16.5 26 1 91.31 24 GLN B N 1
ATOM 6051 C CA . GLN B 1 24 ? -18.234 16.859 24.609 1 91.31 24 GLN B CA 1
ATOM 6052 C C . GLN B 1 24 ? -19.469 17.734 24.453 1 91.31 24 GLN B C 1
ATOM 6054 O O . GLN B 1 24 ? -19.484 18.672 23.656 1 91.31 24 GLN B O 1
ATOM 6059 N N . SER B 1 25 ? -20.453 17.375 25.203 1 93.19 25 SER B N 1
ATOM 6060 C CA . SER B 1 25 ? -21.688 18.156 25.188 1 93.19 25 SER B CA 1
ATOM 6061 C C . SER B 1 25 ? -21.453 19.562 25.719 1 93.19 25 SER B C 1
ATOM 6063 O O . SER B 1 25 ? -21.922 20.547 25.156 1 93.19 25 SER B O 1
ATOM 6065 N N . MET B 1 26 ? -20.734 19.609 26.766 1 92.44 26 MET B N 1
ATOM 6066 C CA . MET B 1 26 ? -20.422 20.906 27.359 1 92.44 26 MET B CA 1
ATOM 6067 C C . MET B 1 26 ? -19.625 21.766 26.391 1 92.44 26 MET B C 1
ATOM 6069 O O . MET B 1 26 ? -19.859 22.969 26.281 1 92.44 26 MET B O 1
ATOM 6073 N N . LEU B 1 27 ? -18.703 21.156 25.75 1 89.62 27 LEU B N 1
ATOM 6074 C CA . LEU B 1 27 ? -17.891 21.875 24.766 1 89.62 27 LEU B CA 1
ATOM 6075 C C . LEU B 1 27 ? -18.766 22.469 23.672 1 89.62 27 LEU B C 1
ATOM 6077 O O . LEU B 1 27 ? -18.688 23.656 23.375 1 89.62 27 LEU B O 1
ATOM 6081 N N . LEU B 1 28 ? -19.578 21.672 23.078 1 93.62 28 LEU B N 1
ATOM 6082 C CA . LEU B 1 28 ? -20.375 22.156 21.969 1 93.62 28 LEU B CA 1
ATOM 6083 C C . LEU B 1 28 ? -21.391 23.188 22.438 1 93.62 28 LEU B C 1
ATOM 6085 O O . LEU B 1 28 ? -21.641 24.188 21.734 1 93.62 28 LEU B O 1
ATOM 6089 N N . ARG B 1 29 ? -21.938 22.984 23.609 1 93.81 29 ARG B N 1
ATOM 6090 C CA . ARG B 1 29 ? -22.922 23.906 24.156 1 93.81 29 ARG B CA 1
ATOM 6091 C C . ARG B 1 29 ? -22.312 25.297 24.359 1 93.81 29 ARG B C 1
ATOM 6093 O O . ARG B 1 29 ? -23.016 26.297 24.219 1 93.81 29 ARG B O 1
ATOM 6100 N N . SER B 1 30 ? -21.078 25.234 24.703 1 91.75 30 SER B N 1
ATOM 6101 C CA . SER B 1 30 ? -20.422 26.516 24.938 1 91.75 30 SER B CA 1
ATOM 6102 C C . SER B 1 30 ? -20.281 27.312 23.641 1 91.75 30 SER B C 1
ATOM 6104 O O . SER B 1 30 ? -20.062 28.531 23.672 1 91.75 30 SER B O 1
ATOM 6106 N N . TYR B 1 31 ? -20.438 26.703 22.516 1 92.31 31 TYR B N 1
ATOM 6107 C CA . TYR B 1 31 ? -20.312 27.359 21.219 1 92.31 31 TYR B CA 1
ATOM 6108 C C . TYR B 1 31 ? -21.656 27.859 20.734 1 92.31 31 TYR B C 1
ATOM 6110 O O . TYR B 1 31 ? -21.734 28.891 20.062 1 92.31 31 TYR B O 1
ATOM 6118 N N . LEU B 1 32 ? -22.766 27.25 21.172 1 94.38 32 LEU B N 1
ATOM 6119 C CA . LEU B 1 32 ? -24.031 27.281 20.422 1 94.38 32 LEU B CA 1
ATOM 6120 C C . LEU B 1 32 ? -24.953 28.359 20.984 1 94.38 32 LEU B C 1
ATOM 6122 O O . LEU B 1 32 ? -24.984 28.594 22.203 1 94.38 32 LEU B O 1
ATOM 6126 N N . ASP B 1 33 ? -25.625 29.031 20.094 1 92.69 33 ASP B N 1
ATOM 6127 C CA . ASP B 1 33 ? -26.828 29.812 20.391 1 92.69 33 ASP B CA 1
ATOM 6128 C C . ASP B 1 33 ? -28.047 29.266 19.641 1 92.69 33 ASP B C 1
ATOM 6130 O O . ASP B 1 33 ? -28.328 29.703 18.531 1 92.69 33 ASP B O 1
ATOM 6134 N N . LEU B 1 34 ? -28.75 28.375 20.297 1 90.56 34 LEU B N 1
ATOM 6135 C CA . LEU B 1 34 ? -29.812 27.625 19.656 1 90.56 34 LEU B CA 1
ATOM 6136 C C . LEU B 1 34 ? -31.062 28.484 19.516 1 90.56 34 LEU B C 1
ATOM 6138 O O . LEU B 1 34 ? -32.094 28.016 18.969 1 90.56 34 LEU B O 1
ATOM 6142 N N . ARG B 1 35 ? -31.141 29.797 19.938 1 89.12 35 ARG B N 1
ATOM 6143 C CA . ARG B 1 35 ? -32.25 30.734 19.75 1 89.12 35 ARG B CA 1
ATOM 6144 C C . ARG B 1 35 ? -32.25 31.312 18.344 1 89.12 35 ARG B C 1
ATOM 6146 O O . ARG B 1 35 ? -33.25 31.844 17.891 1 89.12 35 ARG B O 1
ATOM 6153 N N . GLU B 1 36 ? -31.047 31.156 17.625 1 89.69 36 GLU B N 1
ATOM 6154 C CA . GLU B 1 36 ? -30.891 31.672 16.266 1 89.69 36 GLU B CA 1
ATOM 6155 C C . GLU B 1 36 ? -31.453 30.688 15.242 1 89.69 36 GLU B C 1
ATOM 6157 O O . GLU B 1 36 ? -31.531 29.484 15.508 1 89.69 36 GLU B O 1
ATOM 6162 N N . ASP B 1 37 ? -31.859 31.234 14.055 1 93.25 37 ASP B N 1
ATOM 6163 C CA . ASP B 1 37 ? -32.406 30.422 12.969 1 93.25 37 ASP B CA 1
ATOM 6164 C C . ASP B 1 37 ? -31.297 29.797 12.125 1 93.25 37 ASP B C 1
ATOM 6166 O O . ASP B 1 37 ? -30.562 30.516 11.438 1 93.25 37 ASP B O 1
ATOM 6170 N N . PRO B 1 38 ? -31.203 28.438 12.141 1 95.88 38 PRO B N 1
ATOM 6171 C CA . PRO B 1 38 ? -30.125 27.781 11.398 1 95.88 38 PRO B CA 1
ATOM 6172 C C . PRO B 1 38 ? -30.219 28.016 9.891 1 95.88 38 PRO B C 1
ATOM 6174 O O . PRO B 1 38 ? -29.234 27.875 9.172 1 95.88 38 PRO B O 1
ATOM 6177 N N . CYS B 1 39 ? -31.406 28.359 9.359 1 97.19 39 CYS B N 1
ATOM 6178 C CA . CYS B 1 39 ? -31.594 28.516 7.922 1 97.19 39 CYS B CA 1
ATOM 6179 C C . CYS B 1 39 ? -31.266 29.922 7.469 1 97.19 39 CYS B C 1
ATOM 6181 O O . CYS B 1 39 ? -31.188 30.188 6.27 1 97.19 39 CYS B O 1
ATOM 6183 N N . GLN B 1 40 ? -31 30.812 8.422 1 94.31 40 GLN B N 1
ATOM 6184 C CA . GLN B 1 40 ? -30.656 32.188 8.07 1 94.31 40 GLN B CA 1
ATOM 6185 C C . GLN B 1 40 ? -29.172 32.469 8.289 1 94.31 40 GLN B C 1
ATOM 6187 O O . GLN B 1 40 ? -28.547 33.156 7.496 1 94.31 40 GLN B O 1
ATOM 6192 N N . ASP B 1 41 ? -28.672 32.062 9.344 1 91.31 41 ASP B N 1
ATOM 6193 C CA . ASP B 1 41 ? -27.266 32.219 9.664 1 91.31 41 ASP B CA 1
ATOM 6194 C C . ASP B 1 41 ? -26.766 31.078 10.562 1 91.31 41 ASP B C 1
ATOM 6196 O O . ASP B 1 41 ? -26.781 31.188 11.789 1 91.31 41 ASP B O 1
ATOM 6200 N N . PHE B 1 42 ? -26.203 30.125 9.984 1 96.31 42 PHE B N 1
ATOM 6201 C CA . PHE B 1 42 ? -25.844 28.922 10.727 1 96.31 42 PHE B CA 1
ATOM 6202 C C . PHE B 1 42 ? -24.625 29.172 11.602 1 96.31 42 PHE B C 1
ATOM 6204 O O . PHE B 1 42 ? -24.469 28.547 12.656 1 96.31 42 PHE B O 1
ATOM 6211 N N . MET B 1 43 ? -23.703 30.078 11.242 1 93.25 43 MET B N 1
ATOM 6212 C CA . MET B 1 43 ? -22.516 30.359 12.062 1 93.25 43 MET B CA 1
ATOM 6213 C C . MET B 1 43 ? -22.922 31.094 13.336 1 93.25 43 MET B C 1
ATOM 6215 O O . MET B 1 43 ? -22.266 30.953 14.375 1 93.25 43 MET B O 1
ATOM 6219 N N . LYS B 1 44 ? -23.969 31.891 13.219 1 91.38 44 LYS B N 1
ATOM 6220 C CA . LYS B 1 44 ? -24.484 32.5 14.438 1 91.38 44 LYS B CA 1
ATOM 6221 C C . LYS B 1 44 ? -25 31.453 15.414 1 91.38 44 LYS B C 1
ATOM 6223 O O . LYS B 1 44 ? -24.844 31.594 16.625 1 91.38 44 LYS B O 1
ATOM 6228 N N . VAL B 1 45 ? -25.578 30.422 14.891 1 94.5 45 VAL B N 1
ATOM 6229 C CA . VAL B 1 45 ? -26.062 29.312 15.711 1 94.5 45 VAL B CA 1
ATOM 6230 C C . VAL B 1 45 ? -24.875 28.547 16.281 1 94.5 45 VAL B C 1
ATOM 6232 O O . VAL B 1 45 ? -24.812 28.297 17.5 1 94.5 45 VAL B O 1
ATOM 6235 N N . ALA B 1 46 ? -23.953 28.25 15.492 1 95.38 46 ALA B N 1
ATOM 6236 C CA . ALA B 1 46 ? -22.938 27.266 15.82 1 95.38 46 ALA B CA 1
ATOM 6237 C C . ALA B 1 46 ? -21.75 27.906 16.547 1 95.38 46 ALA B C 1
ATOM 6239 O O . ALA B 1 46 ? -20.953 27.219 17.172 1 95.38 46 ALA B O 1
ATOM 6240 N N . CYS B 1 47 ? -21.547 29.266 16.547 1 92.31 47 CYS B N 1
ATOM 6241 C CA . CYS B 1 47 ? -20.266 29.797 16.984 1 92.31 47 CYS B CA 1
ATOM 6242 C C . CYS B 1 47 ? -20.453 31.109 17.734 1 92.31 47 CYS B C 1
ATOM 6244 O O . CYS B 1 47 ? -19.484 31.641 18.281 1 92.31 47 CYS B O 1
ATOM 6246 N N . SER B 1 48 ? -21.578 31.703 17.844 1 87.69 48 SER B N 1
ATOM 6247 C CA . SER B 1 48 ? -21.719 33.094 18.297 1 87.69 48 SER B CA 1
ATOM 6248 C C . SER B 1 48 ? -21.297 33.219 19.75 1 87.69 48 SER B C 1
ATOM 6250 O O . SER B 1 48 ? -20.641 34.188 20.125 1 87.69 48 SER B O 1
ATOM 6252 N N . LYS B 1 49 ? -21.609 32.281 20.578 1 88.62 49 LYS B N 1
ATOM 6253 C CA . LYS B 1 49 ? -21.25 32.344 22 1 88.62 49 LYS B CA 1
ATOM 6254 C C . LYS B 1 49 ? -19.734 32.25 22.188 1 88.62 49 LYS B C 1
ATOM 6256 O O . LYS B 1 49 ? -19.156 33.031 22.938 1 88.62 49 LYS B O 1
ATOM 6261 N N . GLU B 1 50 ? -19.188 31.328 21.531 1 87.94 50 GLU B N 1
ATOM 6262 C CA . GLU B 1 50 ? -17.75 31.109 21.672 1 87.94 50 GLU B CA 1
ATOM 6263 C C . GLU B 1 50 ? -16.953 32.281 21.094 1 87.94 50 GLU B C 1
ATOM 6265 O O . GLU B 1 50 ? -15.938 32.688 21.641 1 87.94 50 GLU B O 1
ATOM 6270 N N . LYS B 1 51 ? -17.406 32.719 19.953 1 86.69 51 LYS B N 1
ATOM 6271 C CA . LYS B 1 51 ? -16.75 33.875 19.328 1 86.69 51 LYS B CA 1
ATOM 6272 C C . LYS B 1 51 ? -16.719 35.062 20.266 1 86.69 51 LYS B C 1
ATOM 6274 O O . LYS B 1 51 ? -15.672 35.719 20.438 1 86.69 51 LYS B O 1
ATOM 6279 N N . LYS B 1 52 ? -17.797 35.375 20.891 1 83.81 52 LYS B N 1
ATOM 6280 C CA . LYS B 1 52 ? -17.906 36.469 21.844 1 83.81 52 LYS B CA 1
ATOM 6281 C C . LYS B 1 52 ? -17 36.25 23.047 1 83.81 52 LYS B C 1
ATOM 6283 O O . LYS B 1 52 ? -16.328 37.188 23.5 1 83.81 52 LYS B O 1
ATOM 6288 N N . ARG B 1 53 ? -17.016 35.094 23.5 1 85.38 53 ARG B N 1
ATOM 6289 C CA . ARG B 1 53 ? -16.219 34.781 24.672 1 85.38 53 ARG B CA 1
ATOM 6290 C C . ARG B 1 53 ? -14.719 34.906 24.359 1 85.38 53 ARG B C 1
ATOM 6292 O O . ARG B 1 53 ? -13.969 35.469 25.156 1 85.38 53 ARG B O 1
ATOM 6299 N N . ARG B 1 54 ? -14.266 34.375 23.281 1 84.62 54 ARG B N 1
ATOM 6300 C CA . ARG B 1 54 ? -12.859 34.406 22.906 1 84.62 54 ARG B CA 1
ATOM 6301 C C . ARG B 1 54 ? -12.367 35.844 22.719 1 84.62 54 ARG B C 1
ATOM 6303 O O . ARG B 1 54 ? -11.234 36.156 23.062 1 84.62 54 ARG B O 1
ATOM 6310 N N . PHE B 1 55 ? -13.172 36.531 22.078 1 80.81 55 PHE B N 1
ATOM 6311 C CA . PHE B 1 55 ? -12.812 37.938 21.859 1 80.81 55 PHE B CA 1
ATOM 6312 C C . PHE B 1 55 ? -12.727 38.688 23.172 1 80.81 55 PHE B C 1
ATOM 6314 O O . PHE B 1 55 ? -11.781 39.438 23.406 1 80.81 55 PHE B O 1
ATOM 6321 N N . ALA B 1 56 ? -13.672 38.469 24.016 1 78 56 ALA B N 1
ATOM 6322 C CA . ALA B 1 56 ? -13.742 39.156 25.297 1 78 56 ALA B CA 1
ATOM 6323 C C . ALA B 1 56 ? -12.57 38.781 26.203 1 78 56 ALA B C 1
ATOM 6325 O O . ALA B 1 56 ? -12.039 39.625 26.922 1 78 56 ALA B O 1
ATOM 6326 N N . GLU B 1 57 ? -12.18 37.594 26.062 1 80.94 57 GLU B N 1
ATOM 6327 C CA . GLU B 1 57 ? -11.133 37.062 26.938 1 80.94 57 GLU B CA 1
ATOM 6328 C C . GLU B 1 57 ? -9.758 37.219 26.297 1 80.94 57 GLU B C 1
ATOM 6330 O O . GLU B 1 57 ? -8.75 36.781 26.859 1 80.94 57 GLU B O 1
ATOM 6335 N N . ARG B 1 58 ? -9.703 37.844 25.125 1 75.38 58 ARG B N 1
ATOM 6336 C CA . ARG B 1 58 ? -8.469 38.094 24.391 1 75.38 58 ARG B CA 1
ATOM 6337 C C . ARG B 1 58 ? -7.695 36.781 24.188 1 75.38 58 ARG B C 1
ATOM 6339 O O . ARG B 1 58 ? -6.477 36.75 24.375 1 75.38 58 ARG B O 1
ATOM 6346 N N . LYS B 1 59 ? -8.453 35.812 24.016 1 74.62 59 LYS B N 1
ATOM 6347 C CA . LYS B 1 59 ? -7.855 34.531 23.734 1 74.62 59 LYS B CA 1
ATOM 6348 C C . LYS B 1 59 ? -7.359 34.438 22.281 1 74.62 59 LYS B C 1
ATOM 6350 O O . LYS B 1 59 ? -7.648 35.344 21.484 1 74.62 59 LYS B O 1
ATOM 6355 N N . VAL B 1 60 ? -6.555 33.406 22.109 1 80.19 60 VAL B N 1
ATOM 6356 C CA . VAL B 1 60 ? -6.156 33.094 20.734 1 80.19 60 VAL B CA 1
ATOM 6357 C C . VAL B 1 60 ? -7.395 33 19.844 1 80.19 60 VAL B C 1
ATOM 6359 O O . VAL B 1 60 ? -8.445 32.531 20.281 1 80.19 60 VAL B O 1
ATOM 6362 N N . SER B 1 61 ? -7.336 33.438 18.688 1 78.75 61 SER B N 1
ATOM 6363 C CA . SER B 1 61 ? -8.461 33.812 17.828 1 78.75 61 SER B CA 1
ATOM 6364 C C . SER B 1 61 ? -9.32 32.594 17.484 1 78.75 61 SER B C 1
ATOM 6366 O O . SER B 1 61 ? -10.547 32.719 17.406 1 78.75 61 SER B O 1
ATOM 6368 N N . SER B 1 62 ? -8.641 31.453 17.25 1 83.38 62 SER B N 1
ATOM 6369 C CA . SER B 1 62 ? -9.445 30.328 16.781 1 83.38 62 SER B CA 1
ATOM 6370 C C . SER B 1 62 ? -9.109 29.047 17.531 1 83.38 62 SER B C 1
ATOM 6372 O O . SER B 1 62 ? -8.086 28.969 18.219 1 83.38 62 SER B O 1
ATOM 6374 N N . GLU B 1 63 ? -10.047 28.109 17.406 1 80.19 63 GLU B N 1
ATOM 6375 C CA . GLU B 1 63 ? -9.82 26.781 17.969 1 80.19 63 GLU B CA 1
ATOM 6376 C C . GLU B 1 63 ? -8.562 26.141 17.391 1 80.19 63 GLU B C 1
ATOM 6378 O O . GLU B 1 63 ? -7.828 25.438 18.094 1 80.19 63 GLU B O 1
ATOM 6383 N N . PHE B 1 64 ? -8.266 26.359 16.234 1 83.62 64 PHE B N 1
ATOM 6384 C CA . PHE B 1 64 ? -7.105 25.781 15.562 1 83.62 64 PHE B CA 1
ATOM 6385 C C . PHE B 1 64 ? -5.816 26.375 16.109 1 83.62 64 PHE B C 1
ATOM 6387 O O . PHE B 1 64 ? -4.844 25.672 16.344 1 83.62 64 PHE B O 1
ATOM 6394 N N . ASP B 1 65 ? -5.793 27.703 16.297 1 85.5 65 ASP B N 1
ATOM 6395 C CA . ASP B 1 65 ? -4.605 28.359 16.844 1 85.5 65 ASP B CA 1
ATOM 6396 C C . ASP B 1 65 ? -4.293 27.859 18.25 1 85.5 65 ASP B C 1
ATOM 6398 O O . ASP B 1 65 ? -3.127 27.672 18.609 1 85.5 65 ASP B O 1
ATOM 6402 N N . ALA B 1 66 ? -5.355 27.734 19.016 1 85.06 66 ALA B N 1
ATOM 6403 C CA . ALA B 1 66 ? -5.176 27.188 20.359 1 85.06 66 ALA B CA 1
ATOM 6404 C C . ALA B 1 66 ? -4.621 25.766 20.297 1 85.06 66 ALA B C 1
ATOM 6406 O O . ALA B 1 66 ? -3.777 25.391 21.109 1 85.06 66 ALA B O 1
ATOM 6407 N N . TYR B 1 67 ? -5.145 25.016 19.391 1 87.75 67 TYR B N 1
ATOM 6408 C CA . TYR B 1 67 ? -4.691 23.656 19.141 1 87.75 67 TYR B CA 1
ATOM 6409 C C . TYR B 1 67 ? -3.213 23.625 18.781 1 87.75 67 TYR B C 1
ATOM 6411 O O . TYR B 1 67 ? -2.447 22.844 19.344 1 87.75 67 TYR B O 1
ATOM 6419 N N . VAL B 1 68 ? -2.73 24.453 17.922 1 89.62 68 VAL B N 1
ATOM 6420 C CA . VAL B 1 68 ? -1.347 24.547 17.469 1 89.62 68 VAL B CA 1
ATOM 6421 C C . VAL B 1 68 ? -0.437 24.875 18.656 1 89.62 68 VAL B C 1
ATOM 6423 O O . VAL B 1 68 ? 0.596 24.234 18.844 1 89.62 68 VAL B O 1
ATOM 6426 N N . MET B 1 69 ? -0.883 25.844 19.453 1 89.94 69 MET B N 1
ATOM 6427 C CA . MET B 1 69 ? -0.09 26.281 20.594 1 89.94 69 MET B CA 1
ATOM 6428 C C . MET B 1 69 ? 0.053 25.156 21.625 1 89.94 69 MET B C 1
ATOM 6430 O O . MET B 1 69 ? 1.136 24.938 22.172 1 89.94 69 MET B O 1
ATOM 6434 N N . ALA B 1 70 ? -1.051 24.484 21.859 1 90.19 70 ALA B N 1
ATOM 6435 C CA . ALA B 1 70 ? -1.02 23.375 22.812 1 90.19 70 ALA B CA 1
ATOM 6436 C C . ALA B 1 70 ? -0.099 22.266 22.328 1 90.19 70 ALA B C 1
ATOM 6438 O O . ALA B 1 70 ? 0.635 21.672 23.125 1 90.19 70 ALA B O 1
ATOM 6439 N N . THR B 1 71 ? -0.15 21.953 21.094 1 93 71 THR B N 1
ATOM 6440 C CA . THR B 1 71 ? 0.685 20.906 20.516 1 93 71 THR B CA 1
ATOM 6441 C C . THR B 1 71 ? 2.156 21.297 20.562 1 93 71 THR B C 1
ATOM 6443 O O . THR B 1 71 ? 3.02 20.469 20.875 1 93 71 THR B O 1
ATOM 6446 N N . GLU B 1 72 ? 2.438 22.562 20.266 1 90.69 72 GLU B N 1
ATOM 6447 C CA . GLU B 1 72 ? 3.807 23.062 20.328 1 90.69 72 GLU B CA 1
ATOM 6448 C C . GLU B 1 72 ? 4.367 22.984 21.734 1 90.69 72 GLU B C 1
ATOM 6450 O O . GLU B 1 72 ? 5.551 22.703 21.922 1 90.69 72 GLU B O 1
ATOM 6455 N N . ALA B 1 73 ? 3.557 23.297 22.688 1 92.06 73 ALA B N 1
ATOM 6456 C CA . ALA B 1 73 ? 3.986 23.203 24.078 1 92.06 73 ALA B CA 1
ATOM 6457 C C . ALA B 1 73 ? 4.363 21.766 24.438 1 92.06 73 ALA B C 1
ATOM 6459 O O . ALA B 1 73 ? 5.359 21.531 25.125 1 92.06 73 ALA B O 1
ATOM 6460 N N . LYS B 1 74 ? 3.572 20.828 23.969 1 94.06 74 LYS B N 1
ATOM 6461 C CA . LYS B 1 74 ? 3.879 19.422 24.188 1 94.06 74 LYS B CA 1
ATOM 6462 C C . LYS B 1 74 ? 5.199 19.031 23.516 1 94.06 74 LYS B C 1
ATOM 6464 O O . LYS B 1 74 ? 5.996 18.281 24.094 1 94.06 74 LYS B O 1
ATOM 6469 N N . LEU B 1 75 ? 5.434 19.484 22.359 1 95.12 75 LEU B N 1
ATOM 6470 C CA . LEU B 1 75 ? 6.652 1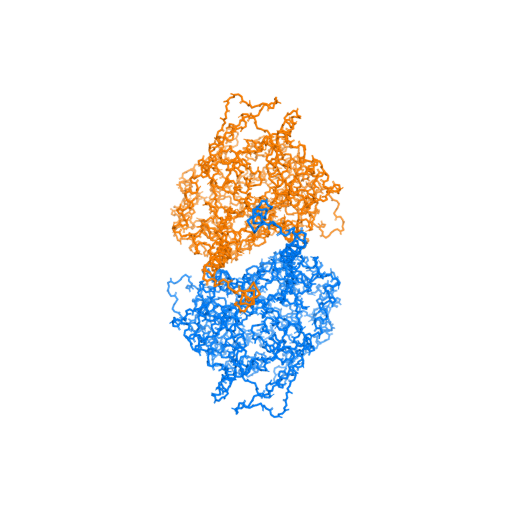9.188 21.625 1 95.12 75 LEU B CA 1
ATOM 6471 C C . LEU B 1 75 ? 7.875 19.766 22.328 1 95.12 75 LEU B C 1
ATOM 6473 O O . LEU B 1 75 ? 8.938 19.141 22.359 1 95.12 75 LEU B O 1
ATOM 6477 N N . ARG B 1 76 ? 7.723 20.953 22.938 1 92.31 76 ARG B N 1
ATOM 6478 C CA . ARG B 1 76 ? 8.82 21.562 23.688 1 92.31 76 ARG B CA 1
ATOM 6479 C C . ARG B 1 76 ? 9.195 20.703 24.891 1 92.31 76 ARG B C 1
ATOM 6481 O O . ARG B 1 76 ? 10.375 20.562 25.219 1 92.31 76 ARG B O 1
ATOM 6488 N N . TRP B 1 77 ? 8.188 20.219 25.453 1 93.75 77 TRP B N 1
ATOM 6489 C CA . TRP B 1 77 ? 8.43 19.328 26.578 1 93.75 77 TRP B CA 1
ATOM 6490 C C . TRP B 1 77 ? 9.188 18.078 26.125 1 93.75 77 TRP B C 1
ATOM 6492 O O . TRP B 1 77 ? 10.148 17.656 26.781 1 93.75 77 TRP B O 1
ATOM 6502 N N . ILE B 1 78 ? 8.797 17.516 25.031 1 94.81 78 ILE B N 1
ATOM 6503 C CA . ILE B 1 78 ? 9.43 16.328 24.484 1 94.81 78 ILE B CA 1
ATOM 6504 C C . ILE B 1 78 ? 10.875 16.641 24.109 1 94.81 78 ILE B C 1
ATOM 6506 O O . ILE B 1 78 ? 11.773 15.828 24.359 1 94.81 78 ILE B O 1
ATOM 6510 N N . ASP B 1 79 ? 11.102 17.797 23.484 1 94.56 79 ASP B N 1
ATOM 6511 C CA . ASP B 1 79 ? 12.445 18.219 23.125 1 94.56 79 ASP B CA 1
ATOM 6512 C C . ASP B 1 79 ? 13.367 18.234 24.359 1 94.56 79 ASP B C 1
ATOM 6514 O O . ASP B 1 79 ? 14.492 17.734 24.297 1 94.56 79 ASP B O 1
ATOM 6518 N N . GLN B 1 80 ? 12.844 18.766 25.406 1 93.31 80 GLN B N 1
ATOM 6519 C CA . GLN B 1 80 ? 13.625 18.859 26.641 1 93.31 80 GLN B CA 1
ATOM 6520 C C . GLN B 1 80 ? 13.898 17.469 27.219 1 93.31 80 GLN B C 1
ATOM 6522 O O . GLN B 1 80 ? 15.008 17.188 27.688 1 93.31 80 GLN B O 1
ATOM 6527 N N . GLU B 1 81 ? 12.961 16.656 27.125 1 91.94 81 GLU B N 1
ATOM 6528 C CA . GLU B 1 81 ? 13.109 15.297 27.641 1 91.94 81 GLU B CA 1
ATOM 6529 C C . GLU B 1 81 ? 14.164 14.523 26.859 1 91.94 81 GLU B C 1
ATOM 6531 O O . GLU B 1 81 ? 14.898 13.703 27.438 1 91.94 81 GLU B O 1
ATOM 6536 N N . LEU B 1 82 ? 14.234 14.703 25.609 1 92.62 82 LEU B N 1
ATOM 6537 C CA . LEU B 1 82 ? 15.164 13.977 24.75 1 92.62 82 LEU B CA 1
ATOM 6538 C C . LEU B 1 82 ? 16.609 14.258 25.141 1 92.62 82 LEU B C 1
ATOM 6540 O O . LEU B 1 82 ? 17.453 13.375 25.062 1 92.62 82 LEU B O 1
ATOM 6544 N N . VAL B 1 83 ? 16.922 15.453 25.609 1 91.19 83 VAL B N 1
ATOM 6545 C CA . VAL B 1 83 ? 18.312 15.828 25.859 1 91.19 83 VAL B CA 1
ATOM 6546 C C . VAL B 1 83 ? 18.625 15.633 27.344 1 91.19 83 VAL B C 1
ATOM 6548 O O . VAL B 1 83 ? 19.797 15.734 27.75 1 91.19 83 VAL B O 1
ATOM 6551 N N . THR B 1 84 ? 17.594 15.336 28.156 1 86.44 84 THR B N 1
ATOM 6552 C CA . THR B 1 84 ? 17.859 15.25 29.594 1 86.44 84 THR B CA 1
ATOM 6553 C C . THR B 1 84 ? 17.547 13.852 30.109 1 86.44 84 THR B C 1
ATOM 6555 O O . THR B 1 84 ? 17.828 13.539 31.281 1 86.44 84 THR B O 1
ATOM 6558 N N . ALA B 1 85 ? 16.875 13.055 29.25 1 75.75 85 ALA B N 1
ATOM 6559 C CA . ALA B 1 85 ? 16.375 11.766 29.703 1 75.75 85 ALA B CA 1
ATOM 6560 C C . ALA B 1 85 ? 17.5 10.867 30.188 1 75.75 85 ALA B C 1
ATOM 6562 O O . ALA B 1 85 ? 18.609 10.914 29.641 1 75.75 85 ALA B O 1
ATOM 6563 N N . GLU B 1 86 ? 17.156 10.094 31.234 1 73.25 86 GLU B N 1
ATOM 6564 C CA . GLU B 1 86 ? 18.078 9.047 31.672 1 73.25 86 GLU B CA 1
ATOM 6565 C C . GLU B 1 86 ? 18.031 7.848 30.719 1 73.25 86 GLU B C 1
ATOM 6567 O O . GLU B 1 86 ? 16.953 7.402 30.328 1 73.25 86 GLU B O 1
ATOM 6572 N N . THR B 1 87 ? 19.047 7.488 30.188 1 66 87 THR B N 1
ATOM 6573 C CA . THR B 1 87 ? 19.172 6.559 29.078 1 66 87 THR B CA 1
ATOM 6574 C C . THR B 1 87 ? 19.375 5.133 29.578 1 66 87 THR B C 1
ATOM 6576 O O . THR B 1 87 ? 19.297 4.176 28.797 1 66 87 THR B O 1
ATOM 6579 N N . MET B 1 88 ? 19.516 4.879 30.844 1 66.25 88 MET B N 1
ATOM 6580 C CA . MET B 1 88 ? 20.062 3.592 31.266 1 66.25 88 MET B CA 1
ATOM 6581 C C . MET B 1 88 ? 19.016 2.492 31.141 1 66.25 88 MET B C 1
ATOM 6583 O O . MET B 1 88 ? 17.859 2.68 31.531 1 66.25 88 MET B O 1
ATOM 6587 N N . GLY B 1 89 ? 19.344 1.448 30.453 1 65.5 89 GLY B N 1
ATOM 6588 C CA . GLY B 1 89 ? 18.625 0.188 30.453 1 65.5 89 GLY B CA 1
ATOM 6589 C C . GLY B 1 89 ? 17.703 0.032 29.25 1 65.5 89 GLY B C 1
ATOM 6590 O O . GLY B 1 89 ? 17.188 -1.061 29 1 65.5 89 GLY B O 1
ATOM 6591 N N . SER B 1 90 ? 17.516 1.034 28.469 1 72.38 90 SER B N 1
ATOM 6592 C CA . SER B 1 90 ? 16.594 0.916 27.344 1 72.38 90 SER B CA 1
ATOM 6593 C C . SER B 1 90 ? 17.312 0.471 26.078 1 72.38 90 SER B C 1
ATOM 6595 O O . SER B 1 90 ? 18.516 0.687 25.938 1 72.38 90 SER B O 1
ATOM 6597 N N . ARG B 1 91 ? 16.688 -0.251 25.188 1 78.94 91 ARG B N 1
ATOM 6598 C CA . ARG B 1 91 ? 17.203 -0.625 23.875 1 78.94 91 ARG B CA 1
ATOM 6599 C C . ARG B 1 91 ? 17.609 0.608 23.078 1 78.94 91 ARG B C 1
ATOM 6601 O O . ARG B 1 91 ? 18.484 0.54 22.219 1 78.94 91 ARG B O 1
ATOM 6608 N N . MET B 1 92 ? 17.031 1.718 23.484 1 85.19 92 MET B N 1
ATOM 6609 C CA . MET B 1 92 ? 17.266 2.957 22.75 1 85.19 92 MET B CA 1
ATOM 6610 C C . MET B 1 92 ? 18.391 3.771 23.375 1 85.19 92 MET B C 1
ATOM 6612 O O . MET B 1 92 ? 18.656 4.895 22.953 1 85.19 92 MET B O 1
ATOM 6616 N N . GLU B 1 93 ? 19.062 3.168 24.359 1 86.19 93 GLU B N 1
ATOM 6617 C CA . GLU B 1 93 ? 20.078 3.883 25.125 1 86.19 93 GLU B CA 1
ATOM 6618 C C . GLU B 1 93 ? 21.172 4.441 24.219 1 86.19 93 GLU B C 1
ATOM 6620 O O . GLU B 1 93 ? 21.562 5.602 24.344 1 86.19 93 GLU B O 1
ATOM 6625 N N . PRO B 1 94 ? 21.672 3.656 23.266 1 84.31 94 PRO B N 1
ATOM 6626 C CA . PRO B 1 94 ? 22.719 4.207 22.422 1 84.31 94 PRO B CA 1
ATOM 6627 C C . PRO B 1 94 ? 22.266 5.441 21.641 1 84.31 94 PRO B C 1
ATOM 6629 O O . PRO B 1 94 ? 23.047 6.383 21.469 1 84.31 94 PRO B O 1
ATOM 6632 N N . LEU B 1 95 ? 21.094 5.438 21.234 1 90.12 95 LEU B N 1
ATOM 6633 C CA . LEU B 1 95 ? 20.578 6.555 20.453 1 90.12 95 LEU B CA 1
ATOM 6634 C C . LEU B 1 95 ? 20.297 7.762 21.344 1 90.12 95 LEU B C 1
ATOM 6636 O O . LEU B 1 95 ? 20.625 8.891 20.969 1 90.12 95 LEU B O 1
ATOM 6640 N N . LEU B 1 96 ? 19.781 7.531 22.516 1 91.81 96 LEU B N 1
ATOM 6641 C CA . LEU B 1 96 ? 19.516 8.609 23.453 1 91.81 96 LEU B CA 1
ATOM 6642 C C . LEU B 1 96 ? 20.828 9.234 23.938 1 91.81 96 LEU B C 1
ATOM 6644 O O . LEU B 1 96 ? 20.906 10.445 24.125 1 91.81 96 LEU B O 1
ATOM 6648 N N . SER B 1 97 ? 21.797 8.375 24.109 1 90.38 97 SER B N 1
ATOM 6649 C CA . SER B 1 97 ? 23.125 8.875 24.484 1 90.38 97 SER B CA 1
ATOM 6650 C C . SER B 1 97 ? 23.719 9.75 23.375 1 90.38 97 SER B C 1
ATOM 6652 O O . SER B 1 97 ? 24.375 10.75 23.656 1 90.38 97 SER B O 1
ATOM 6654 N N . ALA B 1 98 ? 23.484 9.336 22.156 1 91.56 98 ALA B N 1
ATOM 6655 C CA . ALA B 1 98 ? 23.984 10.117 21.031 1 91.56 98 ALA B CA 1
ATOM 6656 C C . ALA B 1 98 ? 23.359 11.516 21.016 1 91.56 98 ALA B C 1
ATOM 6658 O O . ALA B 1 98 ? 24.031 12.5 20.719 1 91.56 98 ALA B O 1
ATOM 6659 N N . VAL B 1 99 ? 22.109 11.656 21.359 1 94.12 99 VAL B N 1
ATOM 6660 C CA . VAL B 1 99 ? 21.422 12.938 21.422 1 94.12 99 VAL B CA 1
ATOM 6661 C C . VAL B 1 99 ? 22.031 13.812 22.516 1 94.12 99 VAL B C 1
ATOM 6663 O O . VAL B 1 99 ? 22.297 14.992 22.297 1 94.12 99 VAL B O 1
ATOM 6666 N N . LYS B 1 100 ? 22.312 13.203 23.609 1 93.12 100 LYS B N 1
ATOM 6667 C CA . LYS B 1 100 ? 22.906 13.922 24.734 1 93.12 100 LYS B CA 1
ATOM 6668 C C . LYS B 1 100 ? 24.312 14.414 24.391 1 93.12 100 LYS B C 1
ATOM 6670 O O . LYS B 1 100 ? 24.672 15.555 24.703 1 93.12 100 LYS B O 1
ATOM 6675 N N . GLU B 1 101 ? 25.047 13.531 23.812 1 91.06 101 GLU B N 1
ATOM 6676 C CA . GLU B 1 101 ? 26.406 13.891 23.422 1 91.06 101 GLU B CA 1
ATOM 6677 C C . GLU B 1 101 ? 26.391 15.039 22.422 1 91.06 101 GLU B C 1
ATOM 6679 O O . GLU B 1 101 ? 27.219 15.961 22.516 1 91.06 101 GLU B O 1
ATOM 6684 N N . ALA B 1 102 ? 25.5 14.992 21.484 1 92.44 102 ALA B N 1
ATOM 6685 C CA . ALA B 1 102 ? 25.375 16.062 20.516 1 92.44 102 ALA B CA 1
ATOM 6686 C C . ALA B 1 102 ? 24.969 17.375 21.172 1 92.44 102 ALA B C 1
ATOM 6688 O O . ALA B 1 102 ? 25.5 18.438 20.844 1 92.44 102 ALA B O 1
ATOM 6689 N N . TYR B 1 103 ? 24.078 17.297 22.109 1 92.38 103 TYR B N 1
ATOM 6690 C CA . TYR B 1 103 ? 23.625 18.484 22.844 1 92.38 103 TYR B CA 1
ATOM 6691 C C . TYR B 1 103 ? 24.781 19.094 23.641 1 92.38 103 TYR B C 1
ATOM 6693 O O . TYR B 1 103 ? 24.969 20.312 23.625 1 92.38 103 TYR B O 1
ATOM 6701 N N . GLU B 1 104 ? 25.5 18.266 24.297 1 90.25 104 GLU B N 1
ATOM 6702 C CA . GLU B 1 104 ? 26.641 18.734 25.078 1 90.25 104 GLU B CA 1
ATOM 6703 C C . GLU B 1 104 ? 27.703 19.344 24.188 1 90.25 104 GLU B C 1
ATOM 6705 O O . GLU B 1 104 ? 28.328 20.359 24.547 1 90.25 104 GLU B O 1
ATOM 6710 N N . ALA B 1 105 ? 27.875 18.672 23.094 1 84.12 105 ALA B N 1
ATOM 6711 C CA . ALA B 1 105 ? 28.828 19.234 22.125 1 84.12 105 ALA B CA 1
ATOM 6712 C C . ALA B 1 105 ? 28.391 20.625 21.672 1 84.12 105 ALA B C 1
ATOM 6714 O O . ALA B 1 105 ? 29.219 21.531 21.562 1 84.12 105 ALA B O 1
ATOM 6715 N N . CYS B 1 106 ? 27.156 20.766 21.422 1 83.81 106 CYS B N 1
ATOM 6716 C CA . CYS B 1 106 ? 26.609 22.062 21 1 83.81 106 CYS B CA 1
ATOM 6717 C C . CYS B 1 106 ? 26.75 23.094 22.109 1 83.81 106 CYS B C 1
ATOM 6719 O O . CYS B 1 106 ? 27.141 24.234 21.844 1 83.81 106 CYS B O 1
ATOM 6721 N N . MET B 1 107 ? 26.516 22.703 23.359 1 83.44 107 MET B N 1
ATOM 6722 C CA . MET B 1 107 ? 26.609 23.594 24.5 1 83.44 107 MET B CA 1
ATOM 6723 C C . MET B 1 107 ? 28.047 24.031 24.734 1 83.44 107 MET B C 1
ATOM 6725 O O . MET B 1 107 ? 28.297 25.188 25.094 1 83.44 107 MET B O 1
ATOM 6729 N N . LEU B 1 108 ? 28.922 23.094 24.547 1 76.69 108 LEU B N 1
ATOM 6730 C CA . LEU B 1 108 ? 30.328 23.406 24.719 1 76.69 108 LEU B CA 1
ATOM 6731 C C . LEU B 1 108 ? 30.812 24.359 23.625 1 76.69 108 LEU B C 1
ATOM 6733 O O . LEU B 1 108 ? 31.641 25.234 23.891 1 76.69 108 LEU B O 1
ATOM 6737 N N . GLN B 1 109 ? 30.406 24.047 22.484 1 64.19 109 GLN B N 1
ATOM 6738 C CA . GLN B 1 109 ? 30.812 24.891 21.359 1 64.19 109 GLN B CA 1
ATOM 6739 C C . GLN B 1 109 ? 30.297 26.312 21.5 1 64.19 109 GLN B C 1
ATOM 6741 O O . GLN B 1 109 ? 30.969 27.266 21.141 1 64.19 109 GLN B O 1
ATOM 6746 N N . THR B 1 110 ? 29.125 26.344 21.984 1 57.28 110 THR B N 1
ATOM 6747 C CA . THR B 1 110 ? 28.531 27.656 22.125 1 57.28 110 THR B CA 1
ATOM 6748 C C . THR B 1 110 ? 29.109 28.391 23.328 1 57.28 110 THR B C 1
ATOM 6750 O O . THR B 1 110 ? 29.047 29.625 23.422 1 57.28 110 THR B O 1
ATOM 6753 N N . SER B 1 111 ? 29.844 27.516 24.266 1 53.16 111 SER B N 1
ATOM 6754 C CA . SER B 1 111 ? 30.438 28.109 25.453 1 53.16 111 SER B CA 1
ATOM 6755 C C . SER B 1 111 ? 31.906 28.453 25.234 1 53.16 111 SER B C 1
ATOM 6757 O O . SER B 1 111 ? 32.5 29.203 26 1 53.16 111 SER B O 1
ATOM 6759 N N . VAL B 1 112 ? 32.719 27.531 24.375 1 45.69 112 VAL B N 1
ATOM 6760 C CA . VAL B 1 112 ? 34.156 27.719 24.234 1 45.69 112 VAL B CA 1
ATOM 6761 C C . VAL B 1 112 ? 34.469 28.969 23.406 1 45.69 112 VAL B C 1
ATOM 6763 O O . VAL B 1 112 ? 33.812 29.203 22.391 1 45.69 112 VAL B O 1
ATOM 6766 N N . SER B 1 113 ? 35.062 29.938 23.984 1 41.12 113 SER B N 1
ATOM 6767 C CA . SER B 1 113 ? 35.688 31.062 23.312 1 41.12 113 SER B CA 1
ATOM 6768 C C . SER B 1 113 ? 36.531 30.594 22.109 1 41.12 113 SER B C 1
ATOM 6770 O O . SER B 1 113 ? 36.969 29.453 22.078 1 41.12 113 SER B O 1
ATOM 6772 N N . ASP B 1 114 ? 36.562 31.328 20.969 1 38.19 114 ASP B N 1
ATOM 6773 C CA . ASP B 1 114 ? 36.875 31.234 19.531 1 38.19 114 ASP B CA 1
ATOM 6774 C C . ASP B 1 114 ? 38.219 30.516 19.312 1 38.19 114 ASP B C 1
ATOM 6776 O O . ASP B 1 114 ? 38.469 30 18.219 1 38.19 114 ASP B O 1
ATOM 6780 N N . ALA B 1 115 ? 39.281 30.781 20.125 1 36.41 115 ALA B N 1
ATOM 6781 C CA . ALA B 1 115 ? 40.656 30.688 19.625 1 36.41 115 ALA B CA 1
ATOM 6782 C C . ALA B 1 115 ? 41.062 29.219 19.438 1 36.41 115 ALA B C 1
ATOM 6784 O O . ALA B 1 115 ? 41.844 28.891 18.531 1 36.41 115 ALA B O 1
ATOM 6785 N N . ASP B 1 116 ? 40.844 28.438 20.328 1 36.72 116 ASP B N 1
ATOM 6786 C CA . ASP B 1 116 ? 41.5 27.141 20.328 1 36.72 116 ASP B CA 1
ATOM 6787 C C . ASP B 1 116 ? 40.812 26.156 19.406 1 36.72 116 ASP B C 1
ATOM 6789 O O . ASP B 1 116 ? 41.344 25.094 19.109 1 36.72 116 ASP B O 1
ATOM 6793 N N . LEU B 1 117 ? 39.594 26.219 19.438 1 38.09 117 LEU B N 1
ATOM 6794 C CA . LEU B 1 117 ? 38.906 25.094 18.781 1 38.09 117 LEU B CA 1
ATOM 6795 C C . LEU B 1 117 ? 39.062 25.172 17.266 1 38.09 117 LEU B C 1
ATOM 6797 O O . LEU B 1 117 ? 38.906 24.172 16.562 1 38.09 117 LEU B O 1
ATOM 6801 N N . TYR B 1 118 ? 39.188 26.469 16.688 1 38.72 118 TYR B N 1
ATOM 6802 C CA . TYR B 1 118 ? 39.094 26.375 15.227 1 38.72 118 TYR B CA 1
ATOM 6803 C C . TYR B 1 118 ? 40.438 26.719 14.562 1 38.72 118 TYR B C 1
ATOM 6805 O O . TYR B 1 118 ? 40.562 27.781 13.953 1 38.72 118 TYR B O 1
ATOM 6813 N N . PRO B 1 119 ? 41.375 26.234 15.102 1 38.84 119 PRO B N 1
ATOM 6814 C CA . PRO B 1 119 ? 42.562 26.594 14.297 1 38.84 119 PRO B CA 1
ATOM 6815 C C . PRO B 1 119 ? 42.312 26.391 12.805 1 38.84 119 PRO B C 1
ATOM 6817 O O . PRO B 1 119 ? 42.781 27.203 11.984 1 38.84 119 PRO B O 1
ATOM 6820 N N . SER B 1 120 ? 41.5 25.359 12.508 1 37.91 120 SER B N 1
ATOM 6821 C CA . SER B 1 120 ? 41.375 25.016 11.094 1 37.91 120 SER B CA 1
ATOM 6822 C C . SER B 1 120 ? 40.5 26.016 10.352 1 37.91 120 SER B C 1
ATOM 6824 O O . SER B 1 120 ? 40.812 26.406 9.219 1 37.91 120 SER B O 1
ATOM 6826 N N . ALA B 1 121 ? 39.469 26.5 10.977 1 40.25 121 ALA B N 1
ATOM 6827 C CA . ALA B 1 121 ? 38.688 27.531 10.336 1 40.25 121 ALA B CA 1
ATOM 6828 C C . ALA B 1 121 ? 39.438 28.844 10.211 1 40.25 121 ALA B C 1
ATOM 6830 O O . ALA B 1 121 ? 39.375 29.516 9.172 1 40.25 121 ALA B O 1
ATOM 6831 N N . ARG B 1 122 ? 40.25 29.188 11.203 1 39.09 122 ARG B N 1
ATOM 6832 C CA . ARG B 1 122 ? 41.125 30.359 11.141 1 39.09 122 ARG B CA 1
ATOM 6833 C C . ARG B 1 122 ? 42.156 30.203 10.047 1 39.09 122 ARG B C 1
ATOM 6835 O O . ARG B 1 122 ? 42.438 31.141 9.305 1 39.09 122 ARG B O 1
ATOM 6842 N N . ALA B 1 123 ? 42.781 29 10.07 1 39.12 123 ALA B N 1
ATOM 6843 C CA . ALA B 1 123 ? 43.75 28.766 9.008 1 39.12 123 ALA B CA 1
ATOM 6844 C C . ALA B 1 123 ? 43.094 28.828 7.633 1 39.12 123 ALA B C 1
ATOM 6846 O O . ALA B 1 123 ? 43.656 29.391 6.691 1 39.12 123 ALA B O 1
ATOM 6847 N N . PHE B 1 124 ? 41.938 28.359 7.59 1 40.34 124 PHE B N 1
ATOM 6848 C CA . PHE B 1 124 ? 41.156 28.391 6.352 1 40.34 124 PHE B CA 1
ATOM 6849 C C . PHE B 1 124 ? 40.844 29.828 5.953 1 40.34 124 PHE B C 1
ATOM 6851 O O . PHE B 1 124 ? 41 30.219 4.797 1 40.34 124 PHE B O 1
ATOM 6858 N N . LEU B 1 125 ? 40.344 30.594 6.852 1 39.38 125 LEU B N 1
ATOM 6859 C CA . LEU B 1 125 ? 40 31.984 6.617 1 39.38 125 LEU B CA 1
ATOM 6860 C C . LEU B 1 125 ? 41.25 32.844 6.352 1 39.38 125 LEU B C 1
ATOM 6862 O O . LEU B 1 125 ? 41.219 33.781 5.551 1 39.38 125 LEU B O 1
ATOM 6866 N N . ALA B 1 126 ? 42.25 32.594 7.141 1 36.44 126 ALA B N 1
ATOM 6867 C CA . ALA B 1 126 ? 43.469 33.406 7.02 1 36.44 126 ALA B CA 1
ATOM 6868 C C . ALA B 1 126 ? 44.188 33.094 5.703 1 36.44 126 ALA B C 1
ATOM 6870 O O . ALA B 1 126 ? 44.719 34 5.074 1 36.44 126 ALA B O 1
ATOM 6871 N N . HIS B 1 127 ? 44.5 31.75 5.367 1 35.88 127 HIS B N 1
ATOM 6872 C CA . HIS B 1 127 ? 45.375 31.469 4.246 1 35.88 127 HIS B CA 1
ATOM 6873 C C . HIS B 1 127 ? 44.594 31.219 2.967 1 35.88 127 HIS B C 1
ATOM 6875 O O . HIS B 1 127 ? 45.156 31.078 1.887 1 35.88 127 HIS B O 1
ATOM 6881 N N . GLY B 1 128 ? 43.469 31.578 2.725 1 34.72 128 GLY B N 1
ATOM 6882 C CA . GLY B 1 128 ? 42.75 31.266 1.494 1 34.72 128 GLY B CA 1
ATOM 6883 C C . GLY B 1 128 ? 42.906 29.812 1.075 1 34.72 128 GLY B C 1
ATOM 6884 O O . GLY B 1 128 ? 43.969 29.375 0.679 1 34.72 128 GLY B O 1
ATOM 6885 N N . LEU B 1 129 ? 42.594 28.844 1.627 1 36.28 129 LEU B N 1
ATOM 6886 C CA . LEU B 1 129 ? 42.969 27.438 1.582 1 36.28 129 LEU B CA 1
ATOM 6887 C C . LEU B 1 129 ? 42.719 26.844 0.198 1 36.28 129 LEU B C 1
ATOM 6889 O O . LEU B 1 129 ? 41.562 26.781 -0.251 1 36.28 129 LEU B O 1
ATOM 6893 N N . PRO B 1 130 ? 43.5 27.094 -0.862 1 36.72 130 PRO B N 1
ATOM 6894 C CA . PRO B 1 130 ? 43.5 25.938 -1.751 1 36.72 130 PRO B CA 1
ATOM 6895 C C . PRO B 1 130 ? 43.719 24.625 -1.006 1 36.72 130 PRO B C 1
ATOM 6897 O O . PRO B 1 130 ? 44.844 24.078 -1.04 1 36.72 130 PRO B O 1
ATOM 6900 N N . LEU B 1 131 ? 43.312 24.438 0.249 1 36.44 131 LEU B N 1
ATOM 6901 C CA . LEU B 1 131 ? 43.719 23.172 0.866 1 36.44 131 LEU B CA 1
ATOM 6902 C C . LEU B 1 131 ? 43.344 22 -0.019 1 36.44 131 LEU B C 1
ATOM 6904 O O . LEU B 1 131 ? 42.281 22 -0.653 1 36.44 131 LEU B O 1
ATOM 6908 N N . SER B 1 132 ? 44.312 21.406 -0.501 1 38.28 132 SER B N 1
ATOM 6909 C CA . SER B 1 132 ? 44.031 20.109 -1.118 1 38.28 132 SER B CA 1
ATOM 6910 C C . SER B 1 132 ? 43.031 19.312 -0.304 1 38.28 132 SER B C 1
ATOM 6912 O O . SER B 1 132 ? 42.844 19.578 0.884 1 38.28 132 SER B O 1
ATOM 6914 N N . ARG B 1 133 ? 42.094 18.641 -0.923 1 39 133 ARG B N 1
ATOM 6915 C CA . ARG B 1 133 ? 41.156 17.734 -0.257 1 39 133 ARG B CA 1
ATOM 6916 C C . ARG B 1 133 ? 41.812 17.062 0.941 1 39 133 ARG B C 1
ATOM 6918 O O . ARG B 1 133 ? 41.188 16.953 2.008 1 39 133 ARG B O 1
ATOM 6925 N N . GLU B 1 134 ? 43.031 16.688 0.672 1 41.34 134 GLU B N 1
ATOM 6926 C CA . GLU B 1 134 ? 43.812 16.016 1.695 1 41.34 134 GLU B CA 1
ATOM 6927 C C . GLU B 1 134 ? 44.125 16.938 2.875 1 41.34 134 GLU B C 1
ATOM 6929 O O . GLU B 1 134 ? 44 16.531 4.031 1 41.34 134 GLU B O 1
ATOM 6934 N N . GLU B 1 135 ? 44.5 18.094 2.465 1 41.12 135 GLU B N 1
ATOM 6935 C CA . GLU B 1 135 ? 44.906 19.031 3.516 1 41.12 135 GLU B CA 1
ATOM 6936 C C . GLU B 1 135 ? 43.688 19.484 4.324 1 41.12 135 GLU B C 1
ATOM 6938 O O . GLU B 1 135 ? 43.781 19.641 5.543 1 41.12 135 GLU B O 1
ATOM 6943 N N . LEU B 1 136 ? 42.625 19.625 3.607 1 43 136 LEU B N 1
ATOM 6944 C CA . LEU B 1 136 ? 41.375 19.953 4.289 1 43 136 LEU B CA 1
ATOM 6945 C C . LEU B 1 136 ? 40.969 18.828 5.23 1 43 136 LEU B C 1
ATOM 6947 O O . LEU B 1 136 ? 40.531 19.094 6.355 1 43 136 LEU B O 1
ATOM 6951 N N . ILE B 1 137 ? 41.094 17.656 4.719 1 43.28 137 ILE B N 1
ATOM 6952 C CA . ILE B 1 137 ? 40.781 16.469 5.516 1 43.28 137 ILE B CA 1
ATOM 6953 C C . ILE B 1 137 ? 41.75 16.406 6.703 1 43.28 137 ILE B C 1
ATOM 6955 O O . ILE B 1 137 ? 41.344 16.141 7.832 1 43.28 137 ILE B O 1
ATOM 6959 N N . LEU B 1 138 ? 43.062 16.609 6.43 1 41.94 138 LEU B N 1
ATOM 6960 C CA . LEU B 1 138 ? 44.094 16.516 7.445 1 41.94 138 LEU B CA 1
ATOM 6961 C C . LEU B 1 138 ? 43.938 17.609 8.5 1 41.94 138 LEU B C 1
ATOM 6963 O O . LEU B 1 138 ? 44.062 17.344 9.695 1 41.94 138 LEU B O 1
ATOM 6967 N N . GLN B 1 139 ? 43.75 18.719 7.969 1 39.31 139 GLN B N 1
ATOM 6968 C CA . GLN B 1 139 ? 43.719 19.859 8.875 1 39.31 139 GLN B CA 1
ATOM 6969 C C . GLN B 1 139 ? 42.406 19.938 9.633 1 39.31 139 GLN B C 1
ATOM 6971 O O . GLN B 1 139 ? 42.344 20.516 10.727 1 39.31 139 GLN B O 1
ATOM 6976 N N . SER B 1 140 ? 41.406 19.391 8.938 1 39.91 140 SER B N 1
ATOM 6977 C CA . SER B 1 140 ? 40.094 19.422 9.602 1 39.91 140 SER B CA 1
ATOM 6978 C C . SER B 1 140 ? 40.062 18.469 10.789 1 39.91 140 SER B C 1
ATOM 6980 O O . SER B 1 140 ? 39.125 18.453 11.555 1 39.91 140 SER B O 1
ATOM 6982 N N . GLY B 1 141 ? 41.219 17.875 11.125 1 39.97 141 GLY B N 1
ATOM 6983 C CA . GLY B 1 141 ? 41.188 16.812 12.117 1 39.97 141 GLY B CA 1
ATOM 6984 C C . GLY B 1 141 ? 40.219 15.703 11.766 1 39.97 141 GLY B C 1
ATOM 6985 O O . GLY B 1 141 ? 40.062 14.734 12.508 1 39.97 141 GLY B O 1
ATOM 6986 N N . PHE B 1 142 ? 39.5 15.922 10.719 1 40.31 142 PHE B N 1
ATOM 6987 C CA . PHE B 1 142 ? 38.438 15.023 10.25 1 40.31 142 PHE B CA 1
ATOM 6988 C C . PHE B 1 142 ? 39.031 13.703 9.773 1 40.31 142 PHE B C 1
ATOM 6990 O O . PHE B 1 142 ? 38.406 12.656 9.898 1 40.31 142 PHE B O 1
ATOM 6997 N N . ALA B 1 143 ? 40.219 13.773 9.188 1 41.19 143 ALA B N 1
ATOM 6998 C CA . ALA B 1 143 ? 40.906 12.555 8.742 1 41.19 143 ALA B CA 1
ATOM 6999 C C . ALA B 1 143 ? 41.031 11.555 9.883 1 41.19 143 ALA B C 1
ATOM 7001 O O . ALA B 1 143 ? 41.156 10.344 9.648 1 41.19 143 ALA B O 1
ATOM 7002 N N . ARG B 1 144 ? 41.062 12.133 11.008 1 39.25 144 ARG B N 1
ATOM 7003 C CA . ARG B 1 144 ? 41.219 11.242 12.148 1 39.25 144 ARG B CA 1
ATOM 7004 C C . ARG B 1 144 ? 39.906 10.562 12.523 1 39.25 144 ARG B C 1
ATOM 7006 O O . ARG B 1 144 ? 39.906 9.555 13.227 1 39.25 144 ARG B O 1
ATOM 7013 N N . ILE B 1 145 ? 38.781 11.141 12.148 1 38.53 145 ILE B N 1
ATOM 7014 C CA . ILE B 1 145 ? 37.562 10.625 12.742 1 38.53 145 ILE B CA 1
ATOM 7015 C C . ILE B 1 145 ? 36.688 10.008 11.664 1 38.53 145 ILE B C 1
ATOM 7017 O O . ILE B 1 145 ? 35.75 9.266 11.961 1 38.53 145 ILE B O 1
ATOM 7021 N N . ALA B 1 146 ? 36.781 10.414 10.438 1 42.75 146 ALA B N 1
ATOM 7022 C CA . ALA B 1 146 ? 35.875 9.875 9.445 1 42.75 146 ALA B CA 1
ATOM 7023 C C . ALA B 1 146 ? 36.625 9.133 8.344 1 42.75 146 ALA B C 1
ATOM 7025 O O . ALA B 1 146 ? 37.75 9.508 7.992 1 42.75 146 ALA B O 1
ATOM 7026 N N . PRO B 1 147 ? 36.156 7.973 8.016 1 43.66 147 PRO B N 1
ATOM 7027 C CA . PRO B 1 147 ? 36.75 7.273 6.867 1 43.66 147 PRO B CA 1
ATOM 7028 C C . PRO B 1 147 ? 36.875 8.172 5.637 1 43.66 147 PRO B C 1
ATOM 7030 O O . PRO B 1 147 ? 36.094 9.109 5.461 1 43.66 147 PRO B O 1
ATOM 7033 N N . LYS B 1 148 ? 38 8.117 4.977 1 43.34 148 LYS B N 1
ATOM 7034 C CA . LYS B 1 148 ? 38.344 8.891 3.785 1 43.34 148 LYS B CA 1
ATOM 7035 C C . LYS B 1 148 ? 37.156 8.961 2.82 1 43.34 148 LYS B C 1
ATOM 7037 O O . LYS B 1 148 ? 36.906 10.008 2.207 1 43.34 148 LYS B O 1
ATOM 7042 N N . GLU B 1 149 ? 36.406 7.945 2.783 1 43.72 149 GLU B N 1
ATOM 7043 C CA . GLU B 1 149 ? 35.281 7.859 1.872 1 43.72 149 GLU B CA 1
ATOM 7044 C C . GLU B 1 149 ? 34.188 8.859 2.258 1 43.72 149 GLU B C 1
ATOM 7046 O O . GLU B 1 149 ? 33.594 9.5 1.389 1 43.72 149 GLU B O 1
ATOM 7051 N N . ASP B 1 150 ? 34.062 9.039 3.502 1 44.91 150 ASP B N 1
ATOM 7052 C CA . ASP B 1 150 ? 33.031 9.961 3.992 1 44.91 150 ASP B CA 1
ATOM 7053 C C . ASP B 1 150 ? 33.406 11.414 3.719 1 44.91 150 ASP B C 1
ATOM 7055 O O . ASP B 1 150 ? 32.562 12.234 3.361 1 44.91 150 ASP B O 1
ATOM 7059 N N . LEU B 1 151 ? 34.688 11.508 3.881 1 44.59 151 LEU B N 1
ATOM 7060 C CA . LEU B 1 151 ? 35.188 12.852 3.641 1 44.59 151 LEU B CA 1
ATOM 7061 C C . LEU B 1 151 ? 35.031 13.242 2.176 1 44.59 151 LEU B C 1
ATOM 7063 O O . LEU B 1 151 ? 34.75 14.398 1.867 1 44.59 151 LEU B O 1
ATOM 7067 N N . GLU B 1 152 ? 35.156 12.258 1.423 1 42.25 152 GLU B N 1
ATOM 7068 C CA . GLU B 1 152 ? 35.031 12.492 -0.012 1 42.25 152 GLU B CA 1
ATOM 7069 C C . GLU B 1 152 ? 33.562 12.789 -0.385 1 42.25 152 GLU B C 1
ATOM 7071 O O . GLU B 1 152 ? 33.312 13.711 -1.16 1 42.25 152 GLU B O 1
ATOM 7076 N N . ILE B 1 153 ? 32.75 12.062 0.098 1 45.53 153 ILE B N 1
ATOM 7077 C CA . ILE B 1 153 ? 31.328 12.273 -0.136 1 45.53 153 ILE B CA 1
ATOM 7078 C C . ILE B 1 153 ? 30.906 13.641 0.418 1 45.53 153 ILE B C 1
ATOM 7080 O O . ILE B 1 153 ? 30.172 14.383 -0.23 1 45.53 153 ILE B O 1
ATOM 7084 N N . TRP B 1 154 ? 31.531 13.859 1.492 1 46.53 154 TRP B N 1
ATOM 7085 C CA . TRP B 1 154 ? 31.266 15.133 2.146 1 46.53 154 TRP B CA 1
ATOM 7086 C C . TRP B 1 154 ? 31.703 16.297 1.273 1 46.53 154 TRP B C 1
ATOM 7088 O O . TRP B 1 154 ? 31.016 17.312 1.161 1 46.53 154 TRP B O 1
ATOM 7098 N N . GLY B 1 155 ? 32.875 16.109 0.822 1 44.72 155 GLY B N 1
ATOM 7099 C CA . GLY B 1 155 ? 33.375 17.141 -0.067 1 44.72 155 GLY B CA 1
ATOM 7100 C C . GLY B 1 155 ? 32.469 17.422 -1.239 1 44.72 155 GLY B C 1
ATOM 7101 O O . GLY B 1 155 ? 32.281 18.578 -1.63 1 44.72 155 GLY B O 1
ATOM 7102 N N . VAL B 1 156 ? 31.891 16.391 -1.653 1 43.28 156 VAL B N 1
ATOM 7103 C CA . VAL B 1 156 ? 30.969 16.531 -2.771 1 43.28 156 VAL B CA 1
ATOM 7104 C C . VAL B 1 156 ? 29.672 17.172 -2.287 1 43.28 156 VAL B C 1
ATOM 7106 O O . VAL B 1 156 ? 29.094 18.031 -2.959 1 43.28 156 VAL B O 1
ATOM 7109 N N . LEU B 1 157 ? 29.266 16.594 -1.171 1 45.91 157 LEU B N 1
ATOM 7110 C CA . LEU B 1 157 ? 27.984 17.047 -0.643 1 45.91 157 LEU B CA 1
ATOM 7111 C C . LEU B 1 157 ? 28.047 18.516 -0.234 1 45.91 157 LEU B C 1
ATOM 7113 O O . LEU B 1 157 ? 27.047 19.219 -0.261 1 45.91 157 LEU B O 1
ATOM 7117 N N . MET B 1 158 ? 29.281 18.75 0.11 1 43 158 MET B N 1
ATOM 7118 C CA . MET B 1 158 ? 29.484 20.109 0.586 1 43 158 MET B CA 1
ATOM 7119 C C . MET B 1 158 ? 29.812 21.047 -0.573 1 43 158 MET B C 1
ATOM 7121 O O . MET B 1 158 ? 29.953 22.266 -0.378 1 43 158 MET B O 1
ATOM 7125 N N . THR B 1 159 ? 29.984 20.375 -1.701 1 40.09 159 THR B N 1
ATOM 7126 C CA . THR B 1 159 ? 30.234 21.297 -2.812 1 40.09 159 THR B CA 1
ATOM 7127 C C . THR B 1 159 ? 28.938 21.922 -3.301 1 40.09 159 THR B C 1
ATOM 7129 O O . THR B 1 159 ? 28.031 21.219 -3.773 1 40.09 159 THR B O 1
ATOM 7132 N N . PRO B 1 160 ? 28.688 23.125 -2.793 1 43.12 160 PRO B N 1
ATOM 7133 C CA . PRO B 1 160 ? 27.453 23.859 -2.967 1 43.12 160 PRO B CA 1
ATOM 7134 C C . PRO B 1 160 ? 27.016 23.969 -4.43 1 43.12 160 PRO B C 1
ATOM 7136 O O . PRO B 1 160 ? 25.969 24.547 -4.73 1 43.12 160 PRO B O 1
ATOM 7139 N N . LEU B 1 161 ? 27.906 23.672 -5.332 1 41.72 161 LEU B N 1
ATOM 7140 C CA . LEU B 1 161 ? 27.484 23.984 -6.691 1 41.72 161 LEU B CA 1
ATOM 7141 C C . LEU B 1 161 ? 26.391 23.031 -7.145 1 41.72 161 LEU B C 1
ATOM 7143 O O . LEU B 1 161 ? 25.609 23.344 -8.047 1 41.72 161 LEU B O 1
ATOM 7147 N N . PHE B 1 162 ? 26.469 21.938 -6.535 1 41.62 162 PHE B N 1
ATOM 7148 C CA . PHE B 1 162 ? 25.438 21 -6.961 1 41.62 162 PHE B CA 1
ATOM 7149 C C . PHE B 1 162 ? 24.797 20.328 -5.758 1 41.62 162 PHE B C 1
ATOM 7151 O O . PHE B 1 162 ? 25.453 20.062 -4.754 1 41.62 162 PHE B O 1
ATOM 7158 N N . ALA B 1 163 ? 23.594 20.672 -5.598 1 46.12 163 ALA B N 1
ATOM 7159 C CA . ALA B 1 163 ? 22.828 19.922 -4.613 1 46.12 163 ALA B CA 1
ATOM 7160 C C . ALA B 1 163 ? 22.406 18.562 -5.172 1 46.12 163 ALA B C 1
ATOM 7162 O O . ALA B 1 163 ? 21.969 18.453 -6.32 1 46.12 163 ALA B O 1
ATOM 7163 N N . LEU B 1 164 ? 23.078 17.562 -4.598 1 48.78 164 LEU B N 1
ATOM 7164 C CA . LEU B 1 164 ? 22.625 16.219 -4.938 1 48.78 164 LEU B CA 1
ATOM 7165 C C . LEU B 1 164 ? 21.234 15.945 -4.375 1 48.78 164 LEU B C 1
ATOM 7167 O O . LEU B 1 164 ? 20.984 16.203 -3.195 1 48.78 164 LEU B O 1
ATOM 7171 N N . GLY B 1 165 ? 20.219 16.016 -5.277 1 50.97 165 GLY B N 1
ATOM 7172 C CA . GLY B 1 165 ? 18.891 15.648 -4.816 1 50.97 165 GLY B CA 1
ATOM 7173 C C . GLY B 1 165 ? 18.312 14.461 -5.562 1 50.97 165 GLY B C 1
ATOM 7174 O O . GLY B 1 165 ? 18.766 14.125 -6.656 1 50.97 165 GLY B O 1
ATOM 7175 N N . VAL B 1 166 ? 17.75 13.547 -4.809 1 55.19 166 VAL B N 1
ATOM 7176 C CA . VAL B 1 166 ? 16.984 12.461 -5.41 1 55.19 166 VAL B CA 1
ATOM 7177 C C . VAL B 1 166 ? 15.594 12.961 -5.793 1 55.19 166 VAL B C 1
ATOM 7179 O O . VAL B 1 166 ? 14.867 13.492 -4.949 1 55.19 166 VAL B O 1
ATOM 7182 N N . PHE B 1 167 ? 15.438 13.055 -7.129 1 54.66 167 PHE B N 1
ATOM 7183 C CA . PHE B 1 167 ? 14.141 13.562 -7.562 1 54.66 167 PHE B CA 1
ATOM 7184 C C . PHE B 1 167 ? 13.398 12.508 -8.367 1 54.66 167 PHE B C 1
ATOM 7186 O O . PHE B 1 167 ? 14.008 11.594 -8.93 1 54.66 167 PHE B O 1
ATOM 7193 N N . MET B 1 168 ? 12.141 12.648 -8.266 1 61.84 168 MET B N 1
ATOM 7194 C CA . MET B 1 168 ? 11.273 11.867 -9.141 1 61.84 168 MET B CA 1
ATOM 7195 C C . MET B 1 168 ? 11.172 12.508 -10.523 1 61.84 168 MET B C 1
ATOM 7197 O O . MET B 1 168 ? 11.328 13.727 -10.656 1 61.84 168 MET B O 1
ATOM 7201 N N . GLU B 1 169 ? 11.055 11.688 -11.562 1 60.19 169 GLU B N 1
ATOM 7202 C CA . GLU B 1 169 ? 10.758 12.234 -12.883 1 60.19 169 GLU B CA 1
ATOM 7203 C C . GLU B 1 169 ? 9.516 13.117 -12.844 1 60.19 169 GLU B C 1
ATOM 7205 O O . GLU B 1 169 ? 8.477 12.719 -12.305 1 60.19 169 GLU B O 1
ATOM 7210 N N . PRO B 1 170 ? 9.758 14.336 -13.289 1 59.25 170 PRO B N 1
ATOM 7211 C CA . PRO B 1 170 ? 8.586 15.211 -13.266 1 59.25 170 PRO B CA 1
ATOM 7212 C C . PRO B 1 170 ? 7.395 14.633 -14.031 1 59.25 170 PRO B C 1
ATOM 7214 O O . PRO B 1 170 ? 7.547 14.188 -15.164 1 59.25 170 PRO B O 1
ATOM 7217 N N . GLY B 1 171 ? 6.352 14.633 -13.477 1 64 171 GLY B N 1
ATOM 7218 C CA . GLY B 1 171 ? 5.113 14.164 -14.07 1 64 171 GLY B CA 1
ATOM 7219 C C . GLY B 1 171 ? 4.965 12.656 -14.031 1 64 171 GLY B C 1
ATOM 7220 O O . GLY B 1 171 ? 3.912 12.125 -14.383 1 64 171 GLY B O 1
ATOM 7221 N N . ARG B 1 172 ? 6.047 12.016 -13.711 1 73.69 172 ARG B N 1
ATOM 7222 C CA . ARG B 1 172 ? 5.984 10.562 -13.664 1 73.69 172 ARG B CA 1
ATOM 7223 C C . ARG B 1 172 ? 6.633 10.023 -12.391 1 73.69 172 ARG B C 1
ATOM 7225 O O . ARG B 1 172 ? 7.629 9.297 -12.461 1 73.69 172 ARG B O 1
ATOM 7232 N N . PRO B 1 173 ? 6.043 10.312 -11.281 1 69.38 173 PRO B N 1
ATOM 7233 C CA . PRO B 1 173 ? 6.598 9.867 -10 1 69.38 173 PRO B CA 1
ATOM 7234 C C . PRO B 1 173 ? 6.66 8.344 -9.883 1 69.38 173 PRO B C 1
ATOM 7236 O O . PRO B 1 173 ? 7.367 7.82 -9.016 1 69.38 173 PRO B O 1
ATOM 7239 N N . SER B 1 174 ? 5.949 7.695 -10.719 1 66.19 174 SER B N 1
ATOM 7240 C CA . SER B 1 174 ? 5.953 6.234 -10.672 1 66.19 174 SER B CA 1
ATOM 7241 C C . SER B 1 174 ? 7.312 5.672 -11.078 1 66.19 174 SER B C 1
ATOM 7243 O O . SER B 1 174 ? 7.605 4.504 -10.82 1 66.19 174 SER B O 1
ATOM 7245 N N . ARG B 1 175 ? 8.031 6.664 -11.578 1 63.94 175 ARG B N 1
ATOM 7246 C CA . ARG B 1 175 ? 9.352 6.219 -12.023 1 63.94 175 ARG B CA 1
ATOM 7247 C C . ARG B 1 175 ? 10.375 6.355 -10.906 1 63.94 175 ARG B C 1
ATOM 7249 O O . ARG B 1 175 ? 10.195 7.145 -9.977 1 63.94 175 ARG B O 1
ATOM 7256 N N . GLY B 1 176 ? 11.312 5.387 -10.688 1 60.78 176 GLY B N 1
ATOM 7257 C CA . GLY B 1 176 ? 12.328 5.305 -9.648 1 60.78 176 GLY B CA 1
ATOM 7258 C C . GLY B 1 176 ? 13.031 6.625 -9.406 1 60.78 176 GLY B C 1
ATOM 7259 O O . GLY B 1 176 ? 12.773 7.613 -10.094 1 60.78 176 GLY B O 1
ATOM 7260 N N . LEU B 1 177 ? 13.672 6.773 -8.266 1 61.31 177 LEU B N 1
ATOM 7261 C CA . LEU B 1 177 ? 14.438 7.941 -7.836 1 61.31 177 LEU B CA 1
ATOM 7262 C C . LEU B 1 177 ? 15.688 8.117 -8.688 1 61.31 177 LEU B C 1
ATOM 7264 O O . LEU B 1 177 ? 16.328 7.133 -9.062 1 61.31 177 LEU B O 1
ATOM 7268 N N . GLN B 1 178 ? 15.703 9.344 -9.219 1 53 178 GLN B N 1
ATOM 7269 C CA . GLN B 1 178 ? 16.906 9.664 -9.969 1 53 178 GLN B CA 1
ATOM 7270 C C . GLN B 1 178 ? 17.734 10.727 -9.25 1 53 178 GLN B C 1
ATOM 7272 O O . GLN B 1 178 ? 17.188 11.57 -8.539 1 53 178 GLN B O 1
ATOM 7277 N N . LEU B 1 179 ? 19.047 10.414 -9.203 1 49.19 179 LEU B N 1
ATOM 7278 C CA . LEU B 1 179 ? 19.953 11.398 -8.625 1 49.19 179 LEU B CA 1
ATOM 7279 C C . LEU B 1 179 ? 20.141 12.586 -9.57 1 49.19 179 LEU B C 1
ATOM 7281 O O . LEU B 1 179 ? 20.312 12.398 -10.781 1 49.19 179 LEU B O 1
ATOM 7285 N N . PHE B 1 180 ? 19.609 13.664 -9.055 1 45.88 180 PHE B N 1
ATOM 7286 C CA . PHE B 1 180 ? 19.844 14.859 -9.867 1 45.88 180 PHE B CA 1
ATOM 7287 C C . PHE B 1 180 ? 20.875 15.773 -9.203 1 45.88 180 PHE B C 1
ATOM 7289 O O . PHE B 1 180 ? 20.875 15.93 -7.977 1 45.88 180 PHE B O 1
ATOM 7296 N N . PHE B 1 181 ? 21.938 15.984 -9.953 1 40.91 181 PHE B N 1
ATOM 7297 C CA . PHE B 1 181 ? 22.844 17.047 -9.547 1 40.91 181 PHE B CA 1
ATOM 7298 C C . PHE B 1 181 ? 22.312 18.406 -9.945 1 40.91 181 PHE B C 1
ATOM 7300 O O . PHE B 1 181 ? 22.109 18.672 -11.133 1 40.91 181 PHE B O 1
ATOM 7307 N N . LEU B 1 182 ? 21.562 18.922 -8.992 1 42.06 182 LEU B N 1
ATOM 7308 C CA . LEU B 1 182 ? 21.062 20.266 -9.305 1 42.06 182 LEU B CA 1
ATOM 7309 C C . LEU B 1 182 ? 22.078 21.328 -8.906 1 42.06 182 LEU B C 1
ATOM 7311 O O . LEU B 1 182 ? 22.781 21.172 -7.902 1 42.06 182 LEU B O 1
ATOM 7315 N N . PRO B 1 183 ? 22.297 22.234 -9.828 1 38.84 183 PRO B N 1
ATOM 7316 C CA . PRO B 1 183 ? 23.109 23.359 -9.375 1 38.84 183 PRO B CA 1
ATOM 7317 C C . PRO B 1 183 ? 22.594 24 -8.086 1 38.84 183 PRO B C 1
ATOM 7319 O O . PRO B 1 183 ? 21.375 24.156 -7.926 1 38.84 183 PRO B O 1
ATOM 7322 N N . ALA B 1 184 ? 23.281 23.812 -7.059 1 42.38 184 ALA B N 1
ATOM 7323 C CA . ALA B 1 184 ? 22.906 24.375 -5.758 1 42.38 184 ALA B CA 1
ATOM 7324 C C . ALA B 1 184 ? 22.266 25.75 -5.91 1 42.38 184 ALA B C 1
ATOM 7326 O O . ALA B 1 184 ? 21.469 26.156 -5.07 1 42.38 184 ALA B O 1
ATOM 7327 N N . ALA B 1 185 ? 22.609 26.484 -6.906 1 40.16 185 ALA B N 1
ATOM 7328 C CA . ALA B 1 185 ? 22.156 27.859 -7.105 1 40.16 185 ALA B CA 1
ATOM 7329 C C . ALA B 1 185 ? 20.75 27.891 -7.719 1 40.16 185 ALA B C 1
ATOM 7331 O O . ALA B 1 185 ? 20.297 28.938 -8.18 1 40.16 185 ALA B O 1
ATOM 7332 N N . CYS B 1 186 ? 20.172 26.875 -7.898 1 38.19 186 CYS B N 1
ATOM 7333 C CA . CYS B 1 186 ? 18.828 27.031 -8.422 1 38.19 186 CYS B CA 1
ATOM 7334 C C . CYS B 1 186 ? 17.938 27.766 -7.422 1 38.19 186 CYS B C 1
ATOM 7336 O O . CYS B 1 186 ? 17.75 27.312 -6.293 1 38.19 186 CYS B O 1
ATOM 7338 N N . PRO B 1 187 ? 17.703 29.016 -7.629 1 37.91 187 PRO B N 1
ATOM 7339 C CA . PRO B 1 187 ? 16.875 29.828 -6.723 1 37.91 187 PRO B CA 1
ATOM 7340 C C . PRO B 1 187 ? 15.688 29.062 -6.164 1 37.91 187 PRO B C 1
ATOM 7342 O O . PRO B 1 187 ? 15.281 29.281 -5.023 1 37.91 187 PRO B O 1
ATOM 7345 N N . GLU B 1 188 ? 15.156 28.375 -7.07 1 37.03 188 GLU B N 1
ATOM 7346 C CA . GLU B 1 188 ? 13.953 27.703 -6.602 1 37.03 188 GLU B CA 1
ATOM 7347 C C . GLU B 1 188 ? 14.273 26.719 -5.477 1 37.03 188 GLU B C 1
ATOM 7349 O O . GLU B 1 188 ? 13.383 26.328 -4.715 1 37.03 188 GLU B O 1
ATOM 7354 N N . LEU B 1 189 ? 15.438 26.281 -5.555 1 40.28 189 LEU B N 1
ATOM 7355 C CA . LEU B 1 189 ? 15.766 25.359 -4.473 1 40.28 189 LEU B CA 1
ATOM 7356 C C . LEU B 1 189 ? 16.156 26.109 -3.211 1 40.28 189 LEU B C 1
ATOM 7358 O O . LEU B 1 189 ? 16.578 25.5 -2.221 1 40.28 189 LEU B O 1
ATOM 7362 N N . GLY B 1 190 ? 15.812 27.438 -3.146 1 37.97 190 GLY B N 1
ATOM 7363 C CA . GLY B 1 190 ? 15.938 28.266 -1.96 1 37.97 190 GLY B CA 1
ATOM 7364 C C . GLY B 1 190 ? 17.328 28.875 -1.797 1 37.97 190 GLY B C 1
ATOM 7365 O O . GLY B 1 190 ? 17.578 29.625 -0.854 1 37.97 190 GLY B O 1
ATOM 7366 N N . THR B 1 191 ? 18.297 28.25 -2.35 1 36.56 191 THR B N 1
ATOM 7367 C CA . THR B 1 191 ? 19.578 28.906 -2.092 1 36.56 191 THR B CA 1
ATOM 7368 C C . THR B 1 191 ? 19.766 30.109 -3.01 1 36.56 191 THR B C 1
ATOM 7370 O O . THR B 1 191 ? 19.953 29.953 -4.219 1 36.56 191 THR B O 1
ATOM 7373 N N . SER B 1 192 ? 19 31.109 -2.891 1 33.91 192 SER B N 1
ATOM 7374 C CA . SER B 1 192 ? 19.172 32.344 -3.633 1 33.91 192 SER B CA 1
ATOM 7375 C C . SER B 1 192 ? 20.625 32.781 -3.66 1 33.91 192 SER B C 1
ATOM 7377 O O . SER B 1 192 ? 21.312 32.75 -2.635 1 33.91 192 SER B O 1
ATOM 7379 N N . LEU B 1 193 ? 21.219 32.75 -4.789 1 36.97 193 LEU B N 1
ATOM 7380 C CA . LEU B 1 193 ? 22.422 33.531 -5.035 1 36.97 193 LEU B CA 1
ATOM 7381 C C . LEU B 1 193 ? 22.344 34.875 -4.34 1 36.97 193 LEU B C 1
ATOM 7383 O O . LEU B 1 193 ? 23.328 35.625 -4.301 1 36.97 193 LEU B O 1
ATOM 7387 N N . GLU B 1 194 ? 21.172 35.406 -4.141 1 37.72 194 GLU B N 1
ATOM 7388 C CA . GLU B 1 194 ? 21.078 36.625 -3.369 1 37.72 194 GLU B CA 1
ATOM 7389 C C . GLU B 1 194 ? 21.812 36.5 -2.035 1 37.72 194 GLU B C 1
ATOM 7391 O O . GLU B 1 194 ? 22.312 37.5 -1.509 1 37.72 194 GLU B O 1
ATOM 7396 N N . SER B 1 195 ? 21.938 35.375 -1.662 1 36.53 195 SER B N 1
ATOM 7397 C CA . SER B 1 195 ? 22.766 35.188 -0.478 1 36.53 195 SER B CA 1
ATOM 7398 C C . SER B 1 195 ? 24.234 35.406 -0.807 1 36.53 195 SER B C 1
ATOM 7400 O O . SER B 1 195 ? 25.062 35.594 0.093 1 36.53 195 SER B O 1
ATOM 7402 N N . LEU B 1 196 ? 24.484 35.375 -2.092 1 37.81 196 LEU B N 1
ATOM 7403 C CA . LEU B 1 196 ? 25.812 35.781 -2.516 1 37.81 196 LEU B CA 1
ATOM 7404 C C . LEU B 1 196 ? 25.969 37.312 -2.418 1 37.81 196 LEU B C 1
ATOM 7406 O O . LEU B 1 196 ? 27.078 37.812 -2.357 1 37.81 196 LEU B O 1
ATOM 7410 N N . GLY B 1 197 ? 24.844 38.094 -2.646 1 38 197 GLY B N 1
ATOM 7411 C CA . GLY B 1 197 ? 24.906 39.5 -2.334 1 38 197 GLY B CA 1
ATOM 7412 C C . GLY B 1 197 ? 25.406 39.812 -0.93 1 38 197 GLY B C 1
ATOM 7413 O O . GLY B 1 197 ? 25.875 40.906 -0.646 1 38 197 GLY B O 1
ATOM 7414 N N . PHE B 1 198 ? 25.141 38.906 -0.112 1 36.09 198 PHE B N 1
ATOM 7415 C CA . PHE B 1 198 ? 25.625 38.969 1.263 1 36.09 198 PHE B CA 1
ATOM 7416 C C . PHE B 1 198 ? 27.141 39.125 1.3 1 36.09 198 PHE B C 1
ATOM 7418 O O . PHE B 1 198 ? 27.672 39.875 2.141 1 36.09 198 PHE B O 1
ATOM 7425 N N . PHE B 1 199 ? 27.641 38.531 0.29 1 37.72 199 PHE B N 1
ATOM 7426 C CA . PHE B 1 199 ? 29.094 38.625 0.229 1 37.72 199 PHE B CA 1
ATOM 7427 C C . PHE B 1 199 ? 29.516 39.969 -0.398 1 37.72 199 PHE B C 1
ATOM 7429 O O . PHE B 1 199 ? 30.656 40.406 -0.23 1 37.72 199 PHE B O 1
ATOM 7436 N N . GLN B 1 200 ? 28.594 40.562 -1.052 1 38.16 200 GLN B N 1
ATOM 7437 C CA . GLN B 1 200 ? 28.938 41.875 -1.591 1 38.16 200 GLN B CA 1
ATOM 7438 C C . GLN B 1 200 ? 29.141 42.906 -0.474 1 38.16 200 GLN B C 1
ATOM 7440 O O . GLN B 1 200 ? 29.969 43.812 -0.583 1 38.16 200 GLN B O 1
ATOM 7445 N N . GLY B 1 201 ? 28.25 42.906 0.608 1 36.5 201 GLY B N 1
ATOM 7446 C CA . GLY B 1 201 ? 28.406 43.875 1.676 1 36.5 201 GLY B CA 1
ATOM 7447 C C . GLY B 1 201 ? 29.672 43.656 2.502 1 36.5 201 GLY B C 1
ATOM 7448 O O . GLY B 1 201 ? 29.969 44.438 3.404 1 36.5 201 GLY B O 1
ATOM 7449 N N . LEU B 1 202 ? 30.234 42.438 2.494 1 36 202 LEU B N 1
ATOM 7450 C CA . LEU B 1 202 ? 31.531 42.312 3.162 1 36 202 LEU B CA 1
ATOM 7451 C C . LEU B 1 202 ? 32.594 43.156 2.496 1 36 202 LEU B C 1
ATOM 7453 O O . LEU B 1 202 ? 33.75 43.125 2.867 1 36 202 LEU B O 1
ATOM 7457 N N . GLU B 1 203 ? 32.188 43.906 1.494 1 35.25 203 GLU B N 1
ATOM 7458 C CA . GLU B 1 203 ? 33.125 44.812 0.838 1 35.25 203 GLU B CA 1
ATOM 7459 C C . GLU B 1 203 ? 33.75 45.781 1.842 1 35.25 203 GLU B C 1
ATOM 7461 O O . GLU B 1 203 ? 34.875 46.25 1.635 1 35.25 203 GLU B O 1
ATOM 7466 N N . SER B 1 204 ? 32.938 46.312 2.723 1 33.66 204 SER B N 1
ATOM 7467 C CA . SER B 1 204 ? 33.438 47.562 3.24 1 33.66 204 SER B CA 1
ATOM 7468 C C . SER B 1 204 ? 34.688 47.344 4.09 1 33.66 204 SER B C 1
ATOM 7470 O O . SER B 1 204 ? 35.625 48.156 4.059 1 33.66 204 SER B O 1
ATOM 7472 N N . ASP B 1 205 ? 34.594 46.781 5.297 1 32.22 205 ASP B N 1
ATOM 7473 C CA . ASP B 1 205 ? 35.781 47.031 6.098 1 32.22 205 ASP B CA 1
ATOM 7474 C C . ASP B 1 205 ? 36.969 46.281 5.566 1 32.22 205 ASP B C 1
ATOM 7476 O O . ASP B 1 205 ? 36.906 45.688 4.48 1 32.22 205 ASP B O 1
ATOM 7480 N N . GLY B 1 206 ? 37.844 45.688 6.465 1 31.97 206 GLY B N 1
ATOM 7481 C CA . GLY B 1 206 ? 39.219 45.219 6.281 1 31.97 206 GLY B CA 1
ATOM 7482 C C . GLY B 1 206 ? 39.312 44.125 5.219 1 31.97 206 GLY B C 1
ATOM 7483 O O . GLY B 1 206 ? 40.188 44.188 4.344 1 31.97 206 GLY B O 1
ATOM 7484 N N . GLU B 1 207 ? 38.969 42.781 5.5 1 38.66 207 GLU B N 1
ATOM 7485 C CA . GLU B 1 207 ? 39.781 41.75 4.871 1 38.66 207 GLU B CA 1
ATOM 7486 C C . GLU B 1 207 ? 39.375 41.531 3.428 1 38.66 207 GLU B C 1
ATOM 7488 O O . GLU B 1 207 ? 38.25 41.031 3.18 1 38.66 207 GLU B O 1
ATOM 7493 N N . ALA B 1 208 ? 39.844 42.281 2.395 1 39.38 208 ALA B N 1
ATOM 7494 C CA . ALA B 1 208 ? 39.844 42.656 0.977 1 39.38 208 ALA B CA 1
ATOM 7495 C C . ALA B 1 208 ? 39.781 41.406 0.102 1 39.38 208 ALA B C 1
ATOM 7497 O O . ALA B 1 208 ? 39.062 41.375 -0.912 1 39.38 208 ALA B O 1
ATOM 7498 N N . ILE B 1 209 ? 40.531 40.375 0.475 1 37.41 209 ILE B N 1
ATOM 7499 C CA . ILE B 1 209 ? 40.75 39.25 -0.421 1 37.41 209 ILE B CA 1
ATOM 7500 C C . ILE B 1 209 ? 39.438 38.438 -0.526 1 37.41 209 ILE B C 1
ATOM 7502 O O . ILE B 1 209 ? 39.031 38.031 -1.623 1 37.41 209 ILE B O 1
ATOM 7506 N N . PHE B 1 210 ? 38.812 38.312 0.612 1 40.19 210 PHE B N 1
ATOM 7507 C CA . PHE B 1 210 ? 37.594 37.5 0.574 1 40.19 210 PHE B CA 1
ATOM 7508 C C . PHE B 1 210 ? 36.469 38.219 -0.174 1 40.19 210 PHE B C 1
ATOM 7510 O O . PHE B 1 210 ? 35.781 37.594 -0.969 1 40.19 210 PHE B O 1
ATOM 7517 N N . GLY B 1 211 ? 36.469 39.5 0.099 1 41.44 211 GLY B N 1
ATOM 7518 C CA . GLY B 1 211 ? 35.469 40.312 -0.584 1 41.44 211 GLY B CA 1
ATOM 7519 C C . GLY B 1 211 ? 35.688 40.375 -2.088 1 41.44 211 GLY B C 1
ATOM 7520 O O . GLY B 1 211 ? 34.719 40.219 -2.85 1 41.44 211 GLY B O 1
ATOM 7521 N N . HIS B 1 212 ? 36.969 40.531 -2.418 1 43.41 212 HIS B N 1
ATOM 7522 C CA . HIS B 1 212 ? 37.312 40.562 -3.836 1 43.41 212 HIS B CA 1
ATOM 7523 C C . HIS B 1 212 ? 37 39.219 -4.504 1 43.41 212 HIS B C 1
ATOM 7525 O O . HIS B 1 212 ? 36.469 39.188 -5.613 1 43.41 212 HIS B O 1
ATOM 7531 N N . ARG B 1 213 ? 37.312 38.219 -3.787 1 42.72 213 ARG B N 1
ATOM 7532 C CA . ARG B 1 213 ? 37.094 36.875 -4.344 1 42.72 213 ARG B CA 1
ATOM 7533 C C . ARG B 1 213 ? 35.594 36.562 -4.453 1 42.72 213 ARG B C 1
ATOM 7535 O O . ARG B 1 213 ? 35.156 36 -5.438 1 42.72 213 ARG B O 1
ATOM 7542 N N . LEU B 1 214 ? 35 37.062 -3.547 1 45.25 214 LEU B N 1
ATOM 7543 C CA . LEU B 1 214 ? 33.531 36.875 -3.566 1 45.25 214 LEU B CA 1
ATOM 7544 C C . LEU B 1 214 ? 32.906 37.688 -4.668 1 45.25 214 LEU B C 1
ATOM 7546 O O . LEU B 1 214 ? 31.953 37.25 -5.32 1 45.25 214 LEU B O 1
ATOM 7550 N N . GLN B 1 215 ? 33.438 38.938 -4.793 1 47.69 215 GLN B N 1
ATOM 7551 C CA . GLN B 1 215 ? 33 39.781 -5.887 1 47.69 215 GLN B CA 1
ATOM 7552 C C . GLN B 1 215 ? 33.281 39.156 -7.238 1 47.69 215 GLN B C 1
ATOM 7554 O O . GLN B 1 215 ? 32.438 39.156 -8.133 1 47.69 215 GLN B O 1
ATOM 7559 N N . GLU B 1 216 ? 34.438 38.656 -7.277 1 45.84 216 GLU B N 1
ATOM 7560 C CA . GLU B 1 216 ? 34.812 37.969 -8.508 1 45.84 216 GLU B CA 1
ATOM 7561 C C . GLU B 1 216 ? 33.938 36.75 -8.758 1 45.84 216 GLU B C 1
ATOM 7563 O O . GLU B 1 216 ? 33.531 36.5 -9.891 1 45.84 216 GLU B O 1
ATOM 7568 N N . MET B 1 217 ? 33.625 36.188 -7.699 1 46.97 217 MET B N 1
ATOM 7569 C CA . MET B 1 217 ? 32.75 35 -7.793 1 46.97 217 MET B CA 1
ATOM 7570 C C . MET B 1 217 ? 31.344 35.406 -8.203 1 46.97 217 MET B C 1
ATOM 7572 O O . MET B 1 217 ? 30.719 34.75 -9.039 1 46.97 217 MET B O 1
ATOM 7576 N N . SER B 1 218 ? 30.906 36.469 -7.578 1 46 218 SER B N 1
ATOM 7577 C CA . SER B 1 218 ? 29.594 37 -7.91 1 46 218 SER B CA 1
ATOM 7578 C C . SER B 1 218 ? 29.516 37.438 -9.367 1 46 218 SER B C 1
ATOM 7580 O O . SER B 1 218 ? 28.531 37.156 -10.055 1 46 218 SER B O 1
ATOM 7582 N N . GLN B 1 219 ? 30.578 38.062 -9.711 1 46.91 219 GLN B N 1
ATOM 7583 C CA . GLN B 1 219 ? 30.656 38.5 -11.094 1 46.91 219 GLN B CA 1
ATOM 7584 C C . GLN B 1 219 ? 30.719 37.344 -12.055 1 46.91 219 GLN B C 1
ATOM 7586 O O . GLN B 1 219 ? 30.062 37.344 -13.094 1 46.91 219 GLN B O 1
ATOM 7591 N N . ALA B 1 220 ? 31.5 36.438 -11.688 1 44.34 220 ALA B N 1
ATOM 7592 C CA . ALA B 1 220 ? 31.625 35.25 -12.523 1 44.34 220 ALA B CA 1
ATOM 7593 C C . ALA B 1 220 ? 30.312 34.5 -12.578 1 44.34 220 ALA B C 1
ATOM 7595 O O . ALA B 1 220 ? 29.922 34 -13.641 1 44.34 220 ALA B O 1
ATOM 7596 N N . PHE B 1 221 ? 29.703 34.469 -11.453 1 45.31 221 PHE B N 1
ATOM 7597 C CA . PHE B 1 221 ? 28.375 33.844 -11.398 1 45.31 221 PHE B CA 1
ATOM 7598 C C . PHE B 1 221 ? 27.406 34.594 -12.312 1 45.31 221 PHE B C 1
ATOM 7600 O O . PHE B 1 221 ? 26.688 33.969 -13.109 1 45.31 221 PHE B O 1
ATOM 7607 N N . GLU B 1 222 ? 27.359 35.875 -12.117 1 47.31 222 GLU B N 1
ATOM 7608 C CA . GLU B 1 222 ? 26.469 36.688 -12.922 1 47.31 222 GLU B CA 1
ATOM 7609 C C . GLU B 1 222 ? 26.781 36.562 -14.406 1 47.31 222 GLU B C 1
ATOM 7611 O O . GLU B 1 222 ? 25.875 36.5 -15.242 1 47.31 222 GLU B O 1
ATOM 7616 N N . GLN B 1 223 ? 27.953 36.5 -14.633 1 44.94 223 GLN B N 1
ATOM 7617 C CA . GLN B 1 223 ? 28.375 36.531 -16.031 1 44.94 223 GLN B CA 1
ATOM 7618 C C . GLN B 1 223 ? 28.266 35.156 -16.672 1 44.94 223 GLN B C 1
ATOM 7620 O O . GLN B 1 223 ? 27.875 35.062 -17.844 1 44.94 223 GLN B O 1
ATOM 7625 N N . TRP B 1 224 ? 28.625 34.188 -15.891 1 40.75 224 TRP B N 1
ATOM 7626 C CA . TRP B 1 224 ? 28.781 32.938 -16.594 1 40.75 224 TRP B CA 1
ATOM 7627 C C . TRP B 1 224 ? 27.734 31.922 -16.156 1 40.75 224 TRP B C 1
ATOM 7629 O O . TRP B 1 224 ? 27.25 31.125 -16.953 1 40.75 224 TRP B O 1
ATOM 7639 N N . LEU B 1 225 ? 27.625 31.984 -14.844 1 43.66 225 LEU B N 1
ATOM 7640 C CA . LEU B 1 225 ? 26.766 30.922 -14.336 1 43.66 225 LEU B CA 1
ATOM 7641 C C . LEU B 1 225 ? 25.297 31.328 -14.438 1 43.66 225 LEU B C 1
ATOM 7643 O O . LEU B 1 225 ? 24.438 30.516 -14.789 1 43.66 225 LEU B O 1
ATOM 7647 N N . LYS B 1 226 ? 25.125 32.594 -14.039 1 44.62 226 LYS B N 1
ATOM 7648 C CA . LYS B 1 226 ? 23.766 33.125 -14.086 1 44.62 226 LYS B CA 1
ATOM 7649 C C . LYS B 1 226 ? 23.156 32.938 -15.469 1 44.62 226 LYS B C 1
ATOM 7651 O O . LYS B 1 226 ? 22.031 32.469 -15.594 1 44.62 226 LYS B O 1
ATOM 7656 N N . PRO B 1 227 ? 23.859 33.375 -16.438 1 41.19 227 PRO B N 1
ATOM 7657 C CA . PRO B 1 227 ? 23.266 33.156 -17.75 1 41.19 227 PRO B CA 1
ATOM 7658 C C . PRO B 1 227 ? 23.031 31.656 -18.031 1 41.19 227 PRO B C 1
ATOM 7660 O O . PRO B 1 227 ? 22.094 31.312 -18.781 1 41.19 227 PRO B O 1
ATOM 7663 N N . LEU B 1 228 ? 23.906 30.891 -17.656 1 39.19 228 LEU B N 1
ATOM 7664 C CA . LEU B 1 228 ? 23.797 29.453 -17.891 1 39.19 228 LEU B CA 1
ATOM 7665 C C . LEU B 1 228 ? 22.719 28.844 -17.016 1 39.19 228 LEU B C 1
ATOM 7667 O O . LEU B 1 228 ? 22.047 27.891 -17.422 1 39.19 228 LEU B O 1
ATOM 7671 N N . ILE B 1 229 ? 22.797 29.234 -15.852 1 40.06 229 ILE B N 1
ATOM 7672 C CA . ILE B 1 229 ? 21.906 28.641 -14.859 1 40.06 229 ILE B CA 1
ATOM 7673 C C . ILE B 1 229 ? 20.625 29.453 -14.758 1 40.06 229 ILE B C 1
ATOM 7675 O O . ILE B 1 229 ? 19.547 28.891 -14.594 1 40.06 229 ILE B O 1
ATOM 7679 N N . PHE B 1 230 ? 20.75 30.766 -14.594 1 38.84 230 PHE B N 1
ATOM 7680 C CA . PHE B 1 230 ? 19.641 31.625 -14.219 1 38.84 230 PHE B CA 1
ATOM 7681 C C . PHE B 1 230 ? 18.812 32 -15.438 1 38.84 230 PHE B C 1
ATOM 7683 O O . PHE B 1 230 ? 17.656 32.406 -15.312 1 38.84 230 PHE B O 1
ATOM 7690 N N . ASN B 1 231 ? 19.484 32.219 -16.5 1 38.25 231 ASN B N 1
ATOM 7691 C CA . ASN B 1 231 ? 18.594 32.719 -17.547 1 38.25 231 ASN B CA 1
ATOM 7692 C C . ASN B 1 231 ? 17.531 31.672 -17.906 1 38.25 231 ASN B C 1
ATOM 7694 O O . ASN B 1 231 ? 16.688 31.938 -18.75 1 38.25 231 ASN B O 1
ATOM 7698 N N . ARG B 1 232 ? 17.859 30.422 -17.672 1 37.72 232 ARG B N 1
ATOM 7699 C CA . ARG B 1 232 ? 16.781 29.484 -17.906 1 37.72 232 ARG B CA 1
ATOM 7700 C C . ARG B 1 232 ? 16.172 29.016 -16.578 1 37.72 232 ARG B C 1
ATOM 7702 O O . ARG B 1 232 ? 16.875 28.859 -15.594 1 37.72 232 ARG B O 1
ATOM 7709 N N . SER B 1 233 ? 14.977 29.344 -16.234 1 40.66 233 SER B N 1
ATOM 7710 C CA . SER B 1 233 ? 14.273 28.922 -15.023 1 40.66 233 SER B CA 1
ATOM 7711 C C . SER B 1 233 ? 14.617 27.484 -14.641 1 40.66 233 SER B C 1
ATOM 7713 O O . SER B 1 233 ? 14.945 26.672 -15.508 1 40.66 233 SER B O 1
ATOM 7715 N N . CYS B 1 234 ? 15.117 27.234 -13.359 1 39.66 234 CYS B N 1
ATOM 7716 C CA . CYS B 1 234 ? 15.305 25.859 -12.914 1 39.66 234 CYS B CA 1
ATOM 7717 C C . CYS B 1 234 ? 14.281 24.938 -13.555 1 39.66 234 CYS B C 1
ATOM 7719 O O . CYS B 1 234 ? 14.602 23.797 -13.93 1 39.66 234 CYS B O 1
ATOM 7721 N N . LYS B 1 235 ? 13.164 25.469 -13.648 1 40.06 235 LYS B N 1
ATOM 7722 C CA . LYS B 1 235 ? 12.094 24.766 -14.359 1 40.06 235 LYS B CA 1
ATOM 7723 C C . LYS B 1 235 ? 12.469 24.531 -15.82 1 40.06 235 LYS B C 1
ATOM 7725 O O . LYS B 1 235 ? 12.227 23.453 -16.359 1 40.06 235 LYS B O 1
ATOM 7730 N N . GLU B 1 236 ? 13.039 25.531 -16.375 1 42.16 236 GLU B N 1
ATOM 7731 C CA . GLU B 1 236 ? 13.391 25.422 -17.781 1 42.16 236 GLU B CA 1
ATOM 7732 C C . GLU B 1 236 ? 14.57 24.484 -17.984 1 42.16 236 GLU B C 1
ATOM 7734 O O . GLU B 1 236 ? 14.578 23.656 -18.906 1 42.16 236 GLU B O 1
ATOM 7739 N N . ILE B 1 237 ? 15.422 24.656 -17.156 1 41 237 ILE B N 1
ATOM 7740 C CA . ILE B 1 237 ? 16.562 23.734 -17.203 1 41 237 ILE B CA 1
ATOM 7741 C C . ILE B 1 237 ? 16.078 22.312 -16.906 1 41 237 ILE B C 1
ATOM 7743 O O . ILE B 1 237 ? 16.469 21.375 -17.609 1 41 237 ILE B O 1
ATOM 7747 N N . PHE B 1 238 ? 15.242 22.203 -15.875 1 39.53 238 PHE B N 1
ATOM 7748 C CA . PHE B 1 238 ? 14.609 20.922 -15.594 1 39.53 238 PHE B CA 1
ATOM 7749 C C . PHE B 1 238 ? 13.828 20.422 -16.812 1 39.53 238 PHE B C 1
ATOM 7751 O O . PHE B 1 238 ? 13.953 19.266 -17.203 1 39.53 238 PHE B O 1
ATOM 7758 N N . ASN B 1 239 ? 13.109 21.359 -17.328 1 40.53 239 ASN B N 1
ATOM 7759 C CA . ASN B 1 239 ? 12.32 21.016 -18.516 1 40.53 239 ASN B CA 1
ATOM 7760 C C . ASN B 1 239 ? 13.203 20.656 -19.703 1 40.53 239 ASN B C 1
ATOM 7762 O O . ASN B 1 239 ? 12.906 19.719 -20.438 1 40.53 239 ASN B O 1
ATOM 7766 N N . GLU B 1 240 ? 14.141 21.406 -20 1 40.28 240 GLU B N 1
ATOM 7767 C CA . GLU B 1 240 ? 15.047 21.141 -21.109 1 40.28 240 GLU B CA 1
ATOM 7768 C C . GLU B 1 240 ? 15.844 19.859 -20.891 1 40.28 240 GLU B C 1
ATOM 7770 O O . GLU B 1 240 ? 16.047 19.078 -21.812 1 40.28 240 GLU B O 1
ATOM 7775 N N . VAL B 1 241 ? 16.266 19.781 -19.734 1 39.59 241 VAL B N 1
ATOM 7776 C CA . VAL B 1 241 ? 16.969 18.547 -19.406 1 39.59 241 VAL B CA 1
ATOM 7777 C C . VAL B 1 241 ? 16.016 17.359 -19.547 1 39.59 241 VAL B C 1
ATOM 7779 O O . VAL B 1 241 ? 16.375 16.312 -20.078 1 39.59 241 VAL B O 1
ATOM 7782 N N . VAL B 1 242 ? 14.852 17.625 -19.031 1 37.5 242 VAL B N 1
ATOM 7783 C CA . VAL B 1 242 ? 13.789 16.625 -19.156 1 37.5 242 VAL B CA 1
ATOM 7784 C C . VAL B 1 242 ? 13.383 16.5 -20.625 1 37.5 242 VAL B C 1
ATOM 7786 O O . VAL B 1 242 ? 13.195 15.383 -21.125 1 37.5 242 VAL B O 1
ATOM 7789 N N . GLN B 1 243 ? 13.164 17.656 -21.266 1 35.22 243 GLN B N 1
ATOM 7790 C CA . GLN B 1 243 ? 12.742 17.641 -22.656 1 35.22 243 GLN B CA 1
ATOM 7791 C C . GLN B 1 243 ? 13.875 17.203 -23.578 1 35.22 243 GLN B C 1
ATOM 7793 O O . GLN B 1 243 ? 13.641 16.609 -24.625 1 35.22 243 GLN B O 1
ATOM 7798 N N . ALA B 1 244 ? 15.094 17.953 -23.422 1 34.69 244 ALA B N 1
ATOM 7799 C CA . ALA B 1 244 ? 16.156 17.562 -24.359 1 34.69 244 ALA B CA 1
ATOM 7800 C C . ALA B 1 244 ? 16.5 16.094 -24.234 1 34.69 244 ALA B C 1
ATOM 7802 O O . ALA B 1 244 ? 17.344 15.578 -24.953 1 34.69 244 ALA B O 1
ATOM 7803 N N . GLY B 1 245 ? 15.617 15.227 -23.906 1 33.28 245 GLY B N 1
ATOM 7804 C CA . GLY B 1 245 ? 15.836 13.789 -23.938 1 33.28 245 GLY B CA 1
ATOM 7805 C C . GLY B 1 245 ? 17.141 13.375 -23.281 1 33.28 245 GLY B C 1
ATOM 7806 O O . GLY B 1 245 ? 17.594 12.242 -23.453 1 33.28 245 GLY B O 1
ATOM 7807 N N . HIS B 1 246 ? 18.031 14.266 -23.016 1 32.28 246 HIS B N 1
ATOM 7808 C CA . HIS B 1 246 ? 19.375 14.062 -22.5 1 32.28 246 HIS B CA 1
ATOM 7809 C C . HIS B 1 246 ? 19.344 13.516 -21.062 1 32.28 246 HIS B C 1
ATOM 7811 O O . HIS B 1 246 ? 20.391 13.43 -20.406 1 32.28 246 HIS B O 1
ATOM 7817 N N . PHE B 1 247 ? 18.281 13.445 -20.531 1 33.97 247 PHE B N 1
ATOM 7818 C CA . PHE B 1 247 ? 18.125 12.648 -19.328 1 33.97 247 PHE B CA 1
ATOM 7819 C C . PHE B 1 247 ? 18.781 11.281 -19.484 1 33.97 247 PHE B C 1
ATOM 7821 O O . PHE B 1 247 ? 19.25 10.703 -18.5 1 33.97 247 PHE B O 1
ATOM 7828 N N . ASP B 1 248 ? 18.797 10.758 -20.688 1 30.73 248 ASP B N 1
ATOM 7829 C CA . ASP B 1 248 ? 19.422 9.484 -21.031 1 30.73 248 ASP B CA 1
ATOM 7830 C C . ASP B 1 248 ? 20.938 9.562 -20.859 1 30.73 248 ASP B C 1
ATOM 7832 O O . ASP B 1 248 ? 21.578 8.562 -20.531 1 30.73 248 ASP B O 1
ATOM 7836 N N . GLU B 1 249 ? 21.656 10.633 -21.297 1 30.53 249 GLU B N 1
ATOM 7837 C CA . GLU B 1 249 ? 23.109 10.727 -21.234 1 30.53 249 GLU B CA 1
ATOM 7838 C C . GLU B 1 249 ? 23.594 10.938 -19.812 1 30.53 249 GLU B C 1
ATOM 7840 O O . GLU B 1 249 ? 24.641 10.422 -19.422 1 30.53 249 GLU B O 1
ATOM 7845 N N . TRP B 1 250 ? 23 11.789 -19.125 1 30.89 250 TRP B N 1
ATOM 7846 C CA . TRP B 1 250 ? 23.469 12.008 -17.766 1 30.89 250 TRP B CA 1
ATOM 7847 C C . TRP B 1 250 ? 22.891 10.961 -16.812 1 30.89 250 TRP B C 1
ATOM 7849 O O . TRP B 1 250 ? 23.219 10.945 -15.625 1 30.89 250 TRP B O 1
ATOM 7859 N N . ARG B 1 251 ? 21.812 10.312 -17.125 1 32.72 251 ARG B N 1
ATOM 7860 C CA . ARG B 1 251 ? 21.172 9.195 -16.422 1 32.72 251 ARG B CA 1
ATOM 7861 C C . ARG B 1 251 ? 22.188 8.102 -16.109 1 32.72 251 ARG B C 1
ATOM 7863 O O . ARG B 1 251 ? 21.969 7.27 -15.227 1 32.72 251 ARG B O 1
ATOM 7870 N N . GLN B 1 252 ? 22.938 7.656 -17.156 1 30.34 252 GLN B N 1
ATOM 7871 C CA . GLN B 1 252 ? 23.797 6.477 -17.156 1 30.34 252 GLN B CA 1
ATOM 7872 C C . GLN B 1 252 ? 25.031 6.695 -16.297 1 30.34 252 GLN B C 1
ATOM 7874 O O . GLN B 1 252 ? 26.094 6.109 -16.562 1 30.34 252 GLN B O 1
ATOM 7879 N N . VAL B 1 253 ? 25.125 7.754 -15.75 1 30.53 253 VAL B N 1
ATOM 7880 C CA . VAL B 1 253 ? 26.312 7.484 -14.953 1 30.53 253 VAL B CA 1
ATOM 7881 C C . VAL B 1 253 ? 26.062 6.293 -14.031 1 30.53 253 VAL B C 1
ATOM 7883 O O . VAL B 1 253 ? 25.219 6.363 -13.133 1 30.53 253 VAL B O 1
ATOM 7886 N N . PRO B 1 254 ? 26.141 5.105 -14.539 1 31.73 254 PRO B N 1
ATOM 7887 C CA . PRO B 1 254 ? 26.078 3.936 -13.656 1 31.73 254 PRO B CA 1
ATOM 7888 C C . PRO B 1 254 ? 26.547 4.238 -12.242 1 31.73 254 PRO B C 1
ATOM 7890 O O . PRO B 1 254 ? 27.516 4.98 -12.047 1 31.73 254 PRO B O 1
ATOM 7893 N N . LEU B 1 255 ? 25.672 4.145 -11.328 1 32.38 255 LEU B N 1
ATOM 7894 C CA . LEU B 1 255 ? 26.125 4.176 -9.945 1 32.38 255 LEU B CA 1
ATOM 7895 C C . LEU B 1 255 ? 27.562 3.684 -9.836 1 32.38 255 LEU B C 1
ATOM 7897 O O . LEU B 1 255 ? 28.328 4.199 -9.031 1 32.38 255 LEU B O 1
ATOM 7901 N N . ALA B 1 256 ? 27.859 2.67 -10.688 1 32.5 256 ALA B N 1
ATOM 7902 C CA . ALA B 1 256 ? 29.234 2.189 -10.773 1 32.5 256 ALA B CA 1
ATOM 7903 C C . ALA B 1 256 ? 30.172 3.287 -11.266 1 32.5 256 ALA B C 1
ATOM 7905 O O . ALA B 1 256 ? 31.281 3.438 -10.766 1 32.5 256 ALA B O 1
ATOM 7906 N N . ALA B 1 257 ? 29.703 4 -12.25 1 32.84 257 ALA B N 1
ATOM 7907 C CA . ALA B 1 257 ? 30.562 5.09 -12.727 1 32.84 257 ALA B CA 1
ATOM 7908 C C . ALA B 1 257 ? 30.609 6.223 -11.703 1 32.84 257 ALA B C 1
ATOM 7910 O O . ALA B 1 257 ? 31.656 6.859 -11.523 1 32.84 257 ALA B O 1
ATOM 7911 N N . LEU B 1 258 ? 29.531 6.422 -11.023 1 35.25 258 LEU B N 1
ATOM 7912 C CA . LEU B 1 258 ? 29.609 7.32 -9.875 1 35.25 258 LEU B CA 1
ATOM 7913 C C . LEU B 1 258 ? 30.438 6.703 -8.758 1 35.25 258 LEU B C 1
ATOM 7915 O O . LEU B 1 258 ? 31.266 7.383 -8.156 1 35.25 258 LEU B O 1
ATOM 7919 N N . GLN B 1 259 ? 30.203 5.48 -8.484 1 34.44 259 GLN B N 1
ATOM 7920 C CA . GLN B 1 259 ? 31.078 4.77 -7.574 1 34.44 259 GLN B CA 1
ATOM 7921 C C . GLN B 1 259 ? 32.5 4.699 -8.125 1 34.44 259 GLN B C 1
ATOM 7923 O O . GLN B 1 259 ? 33.469 4.938 -7.402 1 34.44 259 GLN B O 1
ATOM 7928 N N . ASP B 1 260 ? 32.656 4.215 -9.398 1 35.34 260 ASP B N 1
ATOM 7929 C CA . ASP B 1 260 ? 33.938 4.293 -10.07 1 35.34 260 ASP B CA 1
ATOM 7930 C C . ASP B 1 260 ? 34.438 5.738 -10.141 1 35.34 260 ASP B C 1
ATOM 7932 O O . ASP B 1 260 ? 35.625 6.004 -9.945 1 35.34 260 ASP B O 1
ATOM 7936 N N . THR B 1 261 ? 33.531 6.613 -10.359 1 34.72 261 THR B N 1
ATOM 7937 C CA . THR B 1 261 ? 33.906 8.031 -10.32 1 34.72 261 THR B CA 1
ATOM 7938 C C . THR B 1 261 ? 34.125 8.492 -8.891 1 34.72 261 THR B C 1
ATOM 7940 O O . THR B 1 261 ? 35.062 9.227 -8.609 1 34.72 261 THR B O 1
ATOM 7943 N N . LEU B 1 262 ? 33.312 8.047 -8.062 1 35.41 262 LEU B N 1
ATOM 7944 C CA . LEU B 1 262 ? 33.562 8.281 -6.641 1 35.41 262 LEU B CA 1
ATOM 7945 C C . LEU B 1 262 ? 34.75 7.477 -6.168 1 35.41 262 LEU B C 1
ATOM 7947 O O . LEU B 1 262 ? 35.594 7.984 -5.406 1 35.41 262 LEU B O 1
ATOM 7951 N N . ASP B 1 263 ? 34.844 6.25 -6.543 1 34.16 263 ASP B N 1
ATOM 7952 C CA . ASP B 1 263 ? 36.031 5.449 -6.273 1 34.16 263 ASP B CA 1
ATOM 7953 C C . ASP B 1 263 ? 37.219 5.949 -7.09 1 34.16 263 ASP B C 1
ATOM 7955 O O . ASP B 1 263 ? 38.344 6 -6.586 1 34.16 263 ASP B O 1
ATOM 7959 N N . ALA B 1 264 ? 37.062 6.18 -8.375 1 32.84 264 ALA B N 1
ATOM 7960 C CA . ALA B 1 264 ? 38.156 6.84 -9.117 1 32.84 264 ALA B CA 1
ATOM 7961 C C . ALA B 1 264 ? 38.438 8.234 -8.555 1 32.84 264 ALA B C 1
ATOM 7963 O O . ALA B 1 264 ? 39.562 8.727 -8.641 1 32.84 264 ALA B O 1
ATOM 7964 N N . HIS B 1 265 ? 37.469 8.867 -8.039 1 32.34 265 HIS B N 1
ATOM 7965 C CA . HIS B 1 265 ? 37.656 10.125 -7.336 1 32.34 265 HIS B CA 1
ATOM 7966 C C . HIS B 1 265 ? 38.406 9.914 -6.027 1 32.34 265 HIS B C 1
ATOM 7968 O O . HIS B 1 265 ? 39.188 10.773 -5.605 1 32.34 265 HIS B O 1
ATOM 7974 N N . ALA B 1 266 ? 38.125 8.953 -5.418 1 29.84 266 ALA B N 1
ATOM 7975 C CA . ALA B 1 266 ? 39 8.734 -4.27 1 29.84 266 ALA B CA 1
ATOM 7976 C C . ALA B 1 266 ? 40.469 8.68 -4.699 1 29.84 266 ALA B C 1
ATOM 7978 O O . ALA B 1 266 ? 41.344 9.086 -3.947 1 29.84 266 ALA B O 1
ATOM 7979 N N . GLU B 1 267 ? 40.75 7.977 -5.758 1 27.84 267 GLU B N 1
ATOM 7980 C CA . GLU B 1 267 ? 42.031 8.125 -6.414 1 27.84 267 GLU B CA 1
ATOM 7981 C C . GLU B 1 267 ? 42.031 9.258 -7.43 1 27.84 267 GLU B C 1
ATOM 7983 O O . GLU B 1 267 ? 41.219 9.242 -8.375 1 27.84 267 GLU B O 1
ATOM 7988 N N . GLY B 1 268 ? 42.562 10.688 -7.336 1 27.92 268 GLY B N 1
ATOM 7989 C CA . GLY B 1 268 ? 42.844 12.062 -7.711 1 27.92 268 GLY B CA 1
ATOM 7990 C C . GLY B 1 268 ? 41.594 12.891 -7.965 1 27.92 268 GLY B C 1
ATOM 7991 O O . GLY B 1 268 ? 40.531 12.352 -8.258 1 27.92 268 GLY B O 1
ATOM 7992 N N . GLY B 1 269 ? 41.406 14.234 -7.367 1 30.48 269 GLY B N 1
ATOM 7993 C CA . GLY B 1 269 ? 40.562 15.422 -7.375 1 30.48 269 GLY B CA 1
ATOM 7994 C C . GLY B 1 269 ? 39.875 15.648 -8.703 1 30.48 269 GLY B C 1
ATOM 7995 O O . GLY B 1 269 ? 39.094 16.594 -8.852 1 30.48 269 GLY B O 1
ATOM 7996 N N . ALA B 1 270 ? 40.281 15.227 -9.781 1 30.02 270 ALA B N 1
ATOM 7997 C CA . ALA B 1 270 ? 40.031 15.648 -11.164 1 30.02 270 ALA B CA 1
ATOM 7998 C C . ALA B 1 270 ? 38.656 15.211 -11.641 1 30.02 270 ALA B C 1
ATOM 8000 O O . ALA B 1 270 ? 38.094 15.828 -12.547 1 30.02 270 ALA B O 1
ATOM 8001 N N . SER B 1 271 ? 38.062 14.344 -11.039 1 33.19 271 SER B N 1
ATOM 8002 C CA . SER B 1 271 ? 37 13.789 -11.875 1 33.19 271 SER B CA 1
ATOM 8003 C C . SER B 1 271 ? 35.688 14.516 -11.641 1 33.19 271 SER B C 1
ATOM 8005 O O . SER B 1 271 ? 34.875 14.672 -12.57 1 33.19 271 SER B O 1
ATOM 8007 N N . VAL B 1 272 ? 35.281 14.977 -10.516 1 35.09 272 VAL B N 1
ATOM 8008 C CA . VAL B 1 272 ? 34.125 15.844 -10.406 1 35.09 272 VAL B CA 1
ATOM 8009 C C . VAL B 1 272 ? 34.344 17.109 -11.227 1 35.09 272 VAL B C 1
ATOM 8011 O O . VAL B 1 272 ? 33.438 17.562 -11.93 1 35.09 272 VAL B O 1
ATOM 8014 N N . ALA B 1 273 ? 35.531 17.609 -11.086 1 36.97 273 ALA B N 1
ATOM 8015 C CA . ALA B 1 273 ? 35.969 18.688 -11.969 1 36.97 273 ALA B CA 1
ATOM 8016 C C . ALA B 1 273 ? 35.906 18.266 -13.438 1 36.97 273 ALA B C 1
ATOM 8018 O O . ALA B 1 273 ? 35.531 19.062 -14.297 1 36.97 273 ALA B O 1
ATOM 8019 N N . LEU B 1 274 ? 36.188 17.078 -13.57 1 37.69 274 LEU B N 1
ATOM 8020 C CA . LEU B 1 274 ? 36.188 16.547 -14.93 1 37.69 274 LEU B CA 1
ATOM 8021 C C . LEU B 1 274 ? 34.75 16.375 -15.422 1 37.69 274 LEU B C 1
ATOM 8023 O O . LEU B 1 274 ? 34.438 16.719 -16.562 1 37.69 274 LEU B O 1
ATOM 8027 N N . GLN B 1 275 ? 33.875 15.992 -14.539 1 39.81 275 GLN B N 1
ATOM 8028 C CA . GLN B 1 275 ? 32.5 15.812 -14.961 1 39.81 275 GLN B CA 1
ATOM 8029 C C . GLN B 1 275 ? 31.781 17.156 -15.086 1 39.81 275 GLN B C 1
ATOM 8031 O O . GLN B 1 275 ? 31.031 17.375 -16.047 1 39.81 275 GLN B O 1
ATOM 8036 N N . LEU B 1 276 ? 32.062 17.938 -14.078 1 43.19 276 LEU B N 1
ATOM 8037 C CA . LEU B 1 276 ? 31.594 19.312 -14.273 1 43.19 276 LEU B CA 1
ATOM 8038 C C . LEU B 1 276 ? 32.219 19.922 -15.539 1 43.19 276 LEU B C 1
ATOM 8040 O O . LEU B 1 276 ? 31.516 20.609 -16.297 1 43.19 276 LEU B O 1
ATOM 8044 N N . SER B 1 277 ? 33.438 19.5 -15.57 1 42.38 277 SER B N 1
ATOM 8045 C CA . SER B 1 277 ? 34.094 19.953 -16.797 1 42.38 277 SER B CA 1
ATOM 8046 C C . SER B 1 277 ? 33.438 19.344 -18.031 1 42.38 277 SER B C 1
ATOM 8048 O O . SER B 1 277 ? 33.281 20.016 -19.047 1 42.38 277 SER B O 1
ATOM 8050 N N . GLN B 1 278 ? 33.094 18.141 -17.797 1 42.81 278 GLN B N 1
ATOM 8051 C CA . GLN B 1 278 ? 32.406 17.484 -18.922 1 42.81 278 GLN B CA 1
ATOM 8052 C C . GLN B 1 278 ? 31.031 18.062 -19.141 1 42.81 278 GLN B C 1
ATOM 8054 O O . GLN B 1 278 ? 30.625 18.312 -20.281 1 42.81 278 GLN B O 1
ATOM 8059 N N . VAL B 1 279 ? 30.375 18.234 -18.047 1 43.28 279 VAL B N 1
ATOM 8060 C CA . VAL B 1 279 ? 29.062 18.844 -18.141 1 43.28 279 VAL B CA 1
ATOM 8061 C C . VAL B 1 279 ? 29.188 20.266 -18.656 1 43.28 279 VAL B C 1
ATOM 8063 O O . VAL B 1 279 ? 28.406 20.688 -19.516 1 43.28 279 VAL B O 1
ATOM 8066 N N . LEU B 1 280 ? 30.234 20.891 -18.172 1 45.91 280 LEU B N 1
ATOM 8067 C CA . LEU B 1 280 ? 30.516 22.25 -18.625 1 45.91 280 LEU B CA 1
ATOM 8068 C C . LEU B 1 280 ? 30.953 22.266 -20.078 1 45.91 280 LEU B C 1
ATOM 8070 O O . LEU B 1 280 ? 30.531 23.141 -20.859 1 45.91 280 LEU B O 1
ATOM 8074 N N . ARG B 1 281 ? 31.734 21.219 -20.281 1 46.88 281 ARG B N 1
ATOM 8075 C CA . ARG B 1 281 ? 32.156 21.094 -21.672 1 46.88 281 ARG B CA 1
ATOM 8076 C C . ARG B 1 281 ? 30.969 20.781 -22.578 1 46.88 281 ARG B C 1
ATOM 8078 O O . ARG B 1 281 ? 30.828 21.344 -23.656 1 46.88 281 ARG B O 1
ATOM 8085 N N . GLN B 1 282 ? 30.188 19.969 -22.016 1 45.22 282 GLN B N 1
ATOM 8086 C CA . GLN B 1 282 ? 29 19.609 -22.766 1 45.22 282 GLN B CA 1
ATOM 8087 C C . GLN B 1 282 ? 28.031 20.781 -22.891 1 45.22 282 GLN B C 1
ATOM 8089 O O . GLN B 1 282 ? 27.312 20.891 -23.875 1 45.22 282 GLN B O 1
ATOM 8094 N N . ALA B 1 283 ? 28.141 21.609 -21.891 1 41.16 283 ALA B N 1
ATOM 8095 C CA . ALA B 1 283 ? 27.328 22.812 -21.891 1 41.16 283 ALA B CA 1
ATOM 8096 C C . ALA B 1 283 ? 28 23.922 -22.703 1 41.16 283 ALA B C 1
ATOM 8098 O O . ALA B 1 283 ? 27.484 25.047 -22.781 1 41.16 283 ALA B O 1
ATOM 8099 N N . GLY B 1 284 ? 29.156 23.516 -23.219 1 47.41 284 GLY B N 1
ATOM 8100 C CA . GLY B 1 284 ? 29.844 24.422 -24.094 1 47.41 284 GLY B CA 1
ATOM 8101 C C . GLY B 1 284 ? 30.703 25.438 -23.359 1 47.41 284 GLY B C 1
ATOM 8102 O O . GLY B 1 284 ? 31.062 26.469 -23.922 1 47.41 284 GLY B O 1
ATOM 8103 N N . VAL B 1 285 ? 30.906 25.234 -22.188 1 46.94 285 VAL B N 1
ATOM 8104 C CA . VAL B 1 285 ? 31.703 26.172 -21.406 1 46.94 285 VAL B CA 1
ATOM 8105 C C . VAL B 1 285 ? 33.188 26.031 -21.781 1 46.94 285 VAL B C 1
ATOM 8107 O O . VAL B 1 285 ? 33.75 24.922 -21.719 1 46.94 285 VAL B O 1
ATOM 8110 N N . PRO B 1 286 ? 33.781 27.109 -22.422 1 50.56 286 PRO B N 1
ATOM 8111 C CA . PRO B 1 286 ? 35.188 27.047 -22.812 1 50.56 286 PRO B CA 1
ATOM 8112 C C . PRO B 1 286 ? 36.094 26.609 -21.672 1 50.56 286 PRO B C 1
ATOM 8114 O O . PRO B 1 286 ? 35.781 26.844 -20.5 1 50.56 286 PRO B O 1
ATOM 8117 N N . ASP B 1 287 ? 37.125 25.984 -21.922 1 47.31 287 ASP B N 1
ATOM 8118 C CA . ASP B 1 287 ? 38.094 25.391 -20.969 1 47.31 287 ASP B CA 1
ATOM 8119 C C . ASP B 1 287 ? 38.531 26.422 -19.938 1 47.31 287 ASP B C 1
ATOM 8121 O O . ASP B 1 287 ? 38.656 26.094 -18.75 1 47.31 287 ASP B O 1
ATOM 8125 N N . THR B 1 288 ? 38.812 27.609 -20.453 1 49.5 288 THR B N 1
ATOM 8126 C CA . THR B 1 288 ? 39.25 28.688 -19.578 1 49.5 288 THR B CA 1
ATOM 8127 C C . THR B 1 288 ? 38.156 29.016 -18.562 1 49.5 288 THR B C 1
ATOM 8129 O O . THR B 1 288 ? 38.438 29.312 -17.406 1 49.5 288 THR B O 1
ATOM 8132 N N . ALA B 1 289 ? 37 28.859 -19.094 1 47.5 289 ALA B N 1
ATOM 8133 C CA . ALA B 1 289 ? 35.844 29.172 -18.25 1 47.5 289 ALA B CA 1
ATOM 8134 C C . ALA B 1 289 ? 35.562 28.016 -17.297 1 47.5 289 ALA B C 1
ATOM 8136 O O . ALA B 1 289 ? 35.062 28.234 -16.188 1 47.5 289 ALA B O 1
ATOM 8137 N N . GLN B 1 290 ? 35.969 26.953 -17.766 1 47.62 290 GLN B N 1
ATOM 8138 C CA . GLN B 1 290 ? 35.781 25.766 -16.938 1 47.62 290 GLN B CA 1
ATOM 8139 C C . GLN B 1 290 ? 36.594 25.844 -15.656 1 47.62 290 GLN B C 1
ATOM 8141 O O . GLN B 1 290 ? 36.094 25.516 -14.578 1 47.62 290 GLN B O 1
ATOM 8146 N N . LEU B 1 291 ? 37.812 26.234 -15.891 1 45.31 291 LEU B N 1
ATOM 8147 C CA . LEU B 1 291 ? 38.719 26.375 -14.758 1 45.31 291 LEU B CA 1
ATOM 8148 C C . LEU B 1 291 ? 38.188 27.422 -13.773 1 45.31 291 LEU B C 1
ATOM 8150 O O . LEU B 1 291 ? 38.312 27.25 -12.562 1 45.31 291 LEU B O 1
ATOM 8154 N N . GLN B 1 292 ? 37.75 28.375 -14.375 1 42.75 292 GLN B N 1
ATOM 8155 C CA . GLN B 1 292 ? 37.188 29.453 -13.539 1 42.75 292 GLN B CA 1
ATOM 8156 C C . GLN B 1 292 ? 35.969 28.969 -12.766 1 42.75 292 GLN B C 1
ATOM 8158 O O . GLN B 1 292 ? 35.844 29.25 -11.578 1 42.75 292 GLN B O 1
ATOM 8163 N N . VAL B 1 293 ? 35.25 28.172 -13.43 1 46.09 293 VAL B N 1
ATOM 8164 C CA . VAL B 1 293 ? 34.031 27.641 -12.828 1 46.09 293 VAL B CA 1
ATOM 8165 C C . VAL B 1 293 ? 34.406 26.672 -11.711 1 46.09 293 VAL B C 1
ATOM 8167 O O . VAL B 1 293 ? 33.781 26.688 -10.641 1 46.09 293 VAL B O 1
ATOM 8170 N N . LEU B 1 294 ? 35.406 25.984 -12.008 1 46 294 LEU B N 1
ATOM 8171 C CA . LEU B 1 294 ? 35.875 25.016 -11.016 1 46 294 LEU B CA 1
ATOM 8172 C C . LEU B 1 294 ? 36.438 25.719 -9.781 1 46 294 LEU B C 1
ATOM 8174 O O . LEU B 1 294 ? 36.188 25.281 -8.656 1 46 294 LEU B O 1
ATOM 8178 N N . ASN B 1 295 ? 37.219 26.688 -10.086 1 43.12 295 ASN B N 1
ATOM 8179 C CA . ASN B 1 295 ? 37.781 27.484 -8.992 1 43.12 295 ASN B CA 1
ATOM 8180 C C . ASN B 1 295 ? 36.688 28.141 -8.164 1 43.12 295 ASN B C 1
ATOM 8182 O O . ASN B 1 295 ? 36.75 28.156 -6.934 1 43.12 295 ASN B O 1
ATOM 8186 N N . TYR B 1 296 ? 35.812 28.531 -8.852 1 43.28 296 TYR B N 1
ATOM 8187 C CA . TYR B 1 296 ? 34.719 29.203 -8.172 1 43.28 296 TYR B CA 1
ATOM 8188 C C . TYR B 1 296 ? 33.844 28.203 -7.41 1 43.28 296 TYR B C 1
ATOM 8190 O O . TYR B 1 296 ? 33.375 28.484 -6.301 1 43.28 296 TYR B O 1
ATOM 8198 N N . ALA B 1 297 ? 33.688 27.094 -8.039 1 46.28 297 ALA B N 1
ATOM 8199 C CA . ALA B 1 297 ? 32.969 26.031 -7.352 1 46.28 297 ALA B CA 1
ATOM 8200 C C . ALA B 1 297 ? 33.656 25.672 -6.031 1 46.28 297 ALA B C 1
ATOM 8202 O O . ALA B 1 297 ? 32.969 25.453 -5.023 1 46.28 297 ALA B O 1
ATOM 8203 N N . GLY B 1 298 ? 34.906 25.719 -6.105 1 43.53 298 GLY B N 1
ATOM 8204 C CA . GLY B 1 298 ? 35.688 25.484 -4.895 1 43.53 298 GLY B CA 1
ATOM 8205 C C . GLY B 1 298 ? 35.469 26.547 -3.836 1 43.53 298 GLY B C 1
ATOM 8206 O O . GLY B 1 298 ? 35.219 26.234 -2.666 1 43.53 298 GLY B O 1
ATOM 8207 N N . ASN B 1 299 ? 35.5 27.797 -4.289 1 41.91 299 ASN B N 1
ATOM 8208 C CA . ASN B 1 299 ? 35.281 28.891 -3.361 1 41.91 299 ASN B CA 1
ATOM 8209 C C . ASN B 1 299 ? 33.875 28.891 -2.777 1 41.91 299 ASN B C 1
ATOM 8211 O O . ASN B 1 299 ? 33.688 29.156 -1.588 1 41.91 299 ASN B O 1
ATOM 8215 N N . PHE B 1 300 ? 33.031 28.625 -3.57 1 46.38 300 PHE B N 1
ATOM 8216 C CA . PHE B 1 300 ? 31.656 28.547 -3.115 1 46.38 300 PHE B CA 1
ATOM 8217 C C . PHE B 1 300 ? 31.484 27.438 -2.09 1 46.38 300 PHE B C 1
ATOM 8219 O O . PHE B 1 300 ? 30.797 27.609 -1.081 1 46.38 300 PHE B O 1
ATOM 8226 N N . SER B 1 301 ? 32.094 26.406 -2.375 1 48.66 301 SER B N 1
ATOM 8227 C CA . SER B 1 301 ? 32.031 25.297 -1.436 1 48.66 301 SER B CA 1
ATOM 8228 C C . SER B 1 301 ? 32.594 25.688 -0.075 1 48.66 301 SER B C 1
ATOM 8230 O O . SER B 1 301 ? 32.031 25.328 0.963 1 48.66 301 SER B O 1
ATOM 8232 N N . VAL B 1 302 ? 33.531 26.484 -0.188 1 45.41 302 VAL B N 1
ATOM 8233 C CA . VAL B 1 302 ? 34.156 26.938 1.047 1 45.41 302 VAL B CA 1
ATOM 8234 C C . VAL B 1 302 ? 33.25 27.922 1.763 1 45.41 302 VAL B C 1
ATOM 8236 O O . VAL B 1 302 ? 33.094 27.875 2.984 1 45.41 302 VAL B O 1
ATOM 8239 N N . ALA B 1 303 ? 32.719 28.797 1.056 1 46.12 303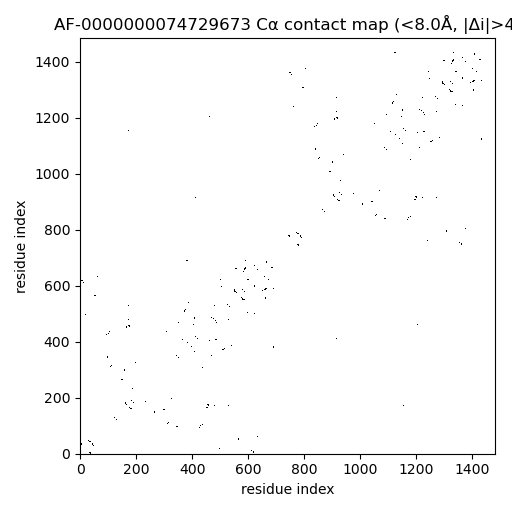 ALA B N 1
ATOM 8240 C CA . ALA B 1 303 ? 31.828 29.781 1.64 1 46.12 303 ALA B CA 1
ATOM 8241 C C . ALA B 1 303 ? 30.609 29.109 2.264 1 46.12 303 ALA B C 1
ATOM 8243 O O . ALA B 1 303 ? 30.188 29.469 3.365 1 46.12 303 ALA B O 1
ATOM 8244 N N . ARG B 1 304 ? 30.094 28.188 1.613 1 51.03 304 ARG B N 1
ATOM 8245 C CA . ARG B 1 304 ? 28.938 27.469 2.137 1 51.03 304 ARG B CA 1
ATOM 8246 C C . ARG B 1 304 ? 29.312 26.672 3.389 1 51.03 304 ARG B C 1
ATOM 8248 O O . ARG B 1 304 ? 28.531 26.625 4.344 1 51.03 304 ARG B O 1
ATOM 8255 N N . TRP B 1 305 ? 30.406 26.141 3.283 1 49.88 305 TRP B N 1
ATOM 8256 C CA . TRP B 1 305 ? 30.906 25.453 4.469 1 49.88 305 TRP B CA 1
ATOM 8257 C C . TRP B 1 305 ? 31.062 26.438 5.637 1 49.88 305 TRP B C 1
ATOM 8259 O O . TRP B 1 305 ? 30.656 26.125 6.762 1 49.88 305 TRP B O 1
ATOM 8269 N N . ALA B 1 306 ? 31.625 27.531 5.305 1 47.66 306 ALA B N 1
ATOM 8270 C CA . ALA B 1 306 ? 31.812 28.547 6.328 1 47.66 306 ALA B CA 1
ATOM 8271 C C . ALA B 1 306 ? 30.469 29 6.902 1 47.66 306 ALA B C 1
ATOM 8273 O O . ALA B 1 306 ? 30.344 29.203 8.109 1 47.66 306 ALA B O 1
ATOM 8274 N N . GLN B 1 307 ? 29.562 29.094 6.09 1 50.66 307 GLN B N 1
ATOM 8275 C CA . GLN B 1 307 ? 28.219 29.469 6.516 1 50.66 307 GLN B CA 1
ATOM 8276 C C . GLN B 1 307 ? 27.641 28.406 7.449 1 50.66 307 GLN B C 1
ATOM 8278 O O . GLN B 1 307 ? 27.031 28.734 8.477 1 50.66 307 GLN B O 1
ATOM 8283 N N . GLN B 1 308 ? 27.812 27.25 7.039 1 51.12 308 GLN B N 1
ATOM 8284 C CA . GLN B 1 308 ? 27.297 26.156 7.855 1 51.12 308 GLN B CA 1
ATOM 8285 C C . GLN B 1 308 ? 28 26.094 9.211 1 51.12 308 GLN B C 1
ATOM 8287 O O . GLN B 1 308 ? 27.359 25.812 10.234 1 51.12 308 GLN B O 1
ATOM 8292 N N . MET B 1 309 ? 29.266 26.5 9.164 1 48.72 309 MET B N 1
ATOM 8293 C CA . MET B 1 309 ? 30.062 26.453 10.375 1 48.72 309 MET B CA 1
ATOM 8294 C C . MET B 1 309 ? 29.828 27.688 11.242 1 48.72 309 MET B C 1
ATOM 8296 O O . MET B 1 309 ? 30.016 27.641 12.461 1 48.72 309 MET B O 1
ATOM 8300 N N . ALA B 1 310 ? 29.422 28.672 10.508 1 48.59 310 ALA B N 1
ATOM 8301 C CA . ALA B 1 310 ? 29.203 29.938 11.227 1 48.59 310 ALA B CA 1
ATOM 8302 C C . ALA B 1 310 ? 28.125 29.781 12.305 1 48.59 310 ALA B C 1
ATOM 8304 O O . ALA B 1 310 ? 28.203 30.406 13.359 1 48.59 310 ALA B O 1
ATOM 8305 N N . ALA B 1 311 ? 27.156 29.016 11.977 1 47.22 311 ALA B N 1
ATOM 8306 C CA . ALA B 1 311 ? 26.078 28.797 12.93 1 47.22 311 ALA B CA 1
ATOM 8307 C C . ALA B 1 311 ? 26.625 28.297 14.273 1 47.22 311 ALA B C 1
ATOM 8309 O O . ALA B 1 311 ? 25.969 28.469 15.312 1 47.22 311 ALA B O 1
ATOM 8310 N N . PHE B 1 312 ? 27.781 27.812 14.25 1 43.16 312 PHE B N 1
ATOM 8311 C CA . PHE B 1 312 ? 28.359 27.203 15.445 1 43.16 312 PHE B CA 1
ATOM 8312 C C . PHE B 1 312 ? 29.344 28.156 16.109 1 43.16 312 PHE B C 1
ATOM 8314 O O . PHE B 1 312 ? 29.844 27.891 17.203 1 43.16 312 PHE B O 1
ATOM 8321 N N . PHE B 1 313 ? 29.766 29.188 15.477 1 43.78 313 PHE B N 1
ATOM 8322 C CA . PHE B 1 313 ? 30.734 30.141 16.016 1 43.78 313 PHE B CA 1
ATOM 8323 C C . PHE B 1 313 ? 30.047 31.234 16.828 1 43.78 313 PHE B C 1
ATOM 8325 O O . PHE B 1 313 ? 29.469 32.156 16.25 1 43.78 313 PHE B O 1
ATOM 8332 N N . ALA B 1 314 ? 29.469 30.906 17.906 1 41.19 314 ALA B N 1
ATOM 8333 C CA . ALA B 1 314 ? 28.734 31.844 18.75 1 41.19 314 ALA B CA 1
ATOM 8334 C C . ALA B 1 314 ? 29.531 33.125 18.953 1 41.19 314 ALA B C 1
ATOM 8336 O O . ALA B 1 314 ? 29.016 34.219 18.703 1 41.19 314 ALA B O 1
ATOM 8337 N N . ARG B 1 315 ? 30.359 33.219 20.266 1 40.09 315 ARG B N 1
ATOM 8338 C CA . ARG B 1 315 ? 30.781 34.406 21.047 1 40.09 315 ARG B CA 1
ATOM 8339 C C . ARG B 1 315 ? 32.062 35 20.469 1 40.09 315 ARG B C 1
ATOM 8341 O O . ARG B 1 315 ? 32.625 35.906 21.062 1 40.09 315 ARG B O 1
ATOM 8348 N N . ALA B 1 316 ? 32.906 34.312 19.828 1 35.25 316 ALA B N 1
ATOM 8349 C CA . ALA B 1 316 ? 34.156 35.031 19.594 1 35.25 316 ALA B CA 1
ATOM 8350 C C . ALA B 1 316 ? 33.875 36.438 19 1 35.25 316 ALA B C 1
ATOM 8352 O O . ALA B 1 316 ? 32.781 36.656 18.469 1 35.25 316 ALA B O 1
ATOM 8353 N N . GLU B 1 317 ? 34.938 37.438 19.141 1 35.72 317 GLU B N 1
ATOM 8354 C CA . GLU B 1 317 ? 34.906 38.75 18.5 1 35.72 317 GLU B CA 1
ATOM 8355 C C . GLU B 1 317 ? 34.219 38.688 17.141 1 35.72 317 GLU B C 1
ATOM 8357 O O . GLU B 1 317 ? 34.875 38.406 16.125 1 35.72 317 GLU B O 1
ATOM 8362 N N . ALA B 1 318 ? 33.375 37.906 16.969 1 40.28 318 ALA B N 1
ATOM 8363 C CA . ALA B 1 318 ? 32.344 37.375 16.094 1 40.28 318 ALA B CA 1
ATOM 8364 C C . ALA B 1 318 ? 31.625 38.5 15.336 1 40.28 318 ALA B C 1
ATOM 8366 O O . ALA B 1 318 ? 30.453 38.375 14.992 1 40.28 318 ALA B O 1
ATOM 8367 N N . HIS B 1 319 ? 32.156 39.656 15.477 1 36.12 319 HIS B N 1
ATOM 8368 C CA . HIS B 1 319 ? 31.406 40.75 14.883 1 36.12 319 HIS B CA 1
ATOM 8369 C C . HIS B 1 319 ? 30.984 40.438 13.445 1 36.12 319 HIS B C 1
ATOM 8371 O O . HIS B 1 319 ? 29.812 40.562 13.086 1 36.12 319 HIS B O 1
ATOM 8377 N N . ASP B 1 320 ? 32.062 40.281 12.602 1 36.38 320 ASP B N 1
ATOM 8378 C CA . ASP B 1 320 ? 31.766 40.25 11.172 1 36.38 320 ASP B CA 1
ATOM 8379 C C . ASP B 1 320 ? 31.203 38.906 10.742 1 36.38 320 ASP B C 1
ATOM 8381 O O . ASP B 1 320 ? 30.281 38.844 9.93 1 36.38 320 ASP B O 1
ATOM 8385 N N . ALA B 1 321 ? 31.75 37.875 11.266 1 36.72 321 ALA B N 1
ATOM 8386 C CA . ALA B 1 321 ? 31.25 36.562 10.859 1 36.72 321 ALA B CA 1
ATOM 8387 C C . ALA B 1 321 ? 29.859 36.281 11.453 1 36.72 321 ALA B C 1
ATOM 8389 O O . ALA B 1 321 ? 29 35.688 10.797 1 36.72 321 ALA B O 1
ATOM 8390 N N . LEU B 1 322 ? 29.609 36.688 12.68 1 42.09 322 LEU B N 1
ATOM 8391 C CA . LEU B 1 322 ? 28.297 36.656 13.289 1 42.09 322 LEU B CA 1
ATOM 8392 C C . LEU B 1 322 ? 27.328 37.562 12.531 1 42.09 322 LEU B C 1
ATOM 8394 O O . LEU B 1 322 ? 26.156 37.25 12.359 1 42.09 322 LEU B O 1
ATOM 8398 N N . ARG B 1 323 ? 27.875 38.719 12.211 1 40.41 323 ARG B N 1
ATOM 8399 C CA . ARG B 1 323 ? 27.078 39.562 11.312 1 40.41 323 ARG B CA 1
ATOM 8400 C C . ARG B 1 323 ? 26.703 38.781 10.039 1 40.41 323 ARG B C 1
ATOM 8402 O O . ARG B 1 323 ? 25.578 38.906 9.547 1 40.41 323 ARG B O 1
ATOM 8409 N N . PHE B 1 324 ? 27.641 38 9.695 1 39.34 324 PHE B N 1
ATOM 8410 C CA . PHE B 1 324 ? 27.422 37.156 8.531 1 39.34 324 PHE B CA 1
ATOM 8411 C C . PHE B 1 324 ? 26.359 36.094 8.828 1 39.34 324 PHE B C 1
ATOM 8413 O O . PHE B 1 324 ? 25.438 35.906 8.023 1 39.34 324 PHE B O 1
ATOM 8420 N N . SER B 1 325 ? 26.578 35.406 9.852 1 39.66 325 SER B N 1
ATOM 8421 C CA . SER B 1 325 ? 25.656 34.344 10.227 1 39.66 325 SER B CA 1
ATOM 8422 C C . SER B 1 325 ? 24.266 34.875 10.531 1 39.66 325 SER B C 1
ATOM 8424 O O . SER B 1 325 ? 23.25 34.312 10.133 1 39.66 325 SER B O 1
ATOM 8426 N N . ARG B 1 326 ? 24.219 36 11.312 1 42.09 326 ARG B N 1
ATOM 8427 C CA . ARG B 1 326 ? 22.922 36.656 11.562 1 42.09 326 ARG B CA 1
ATOM 8428 C C . ARG B 1 326 ? 22.234 37.031 10.258 1 42.09 326 ARG B C 1
ATOM 8430 O O . ARG B 1 326 ? 21.016 37 10.164 1 42.09 326 ARG B O 1
ATOM 8437 N N . MET B 1 327 ? 23.078 37.5 9.508 1 37.19 327 MET B N 1
ATOM 8438 C CA . MET B 1 327 ? 22.516 37.969 8.234 1 37.19 327 MET B CA 1
ATOM 8439 C C . MET B 1 327 ? 22.094 36.812 7.367 1 37.19 327 MET B C 1
ATOM 8441 O O . MET B 1 327 ? 21.188 36.938 6.535 1 37.19 327 MET B O 1
ATOM 8445 N N . THR B 1 328 ? 22.844 35.75 7.508 1 38.12 328 THR B N 1
ATOM 8446 C CA . THR B 1 328 ? 22.547 34.688 6.562 1 38.12 328 THR B CA 1
ATOM 8447 C C . THR B 1 328 ? 21.688 33.625 7.227 1 38.12 328 THR B C 1
ATOM 8449 O O . THR B 1 328 ? 20.969 32.875 6.551 1 38.12 328 THR B O 1
ATOM 8452 N N . THR B 1 329 ? 22.109 33.156 8.461 1 40.03 329 THR B N 1
ATOM 8453 C CA . THR B 1 329 ? 21.312 32.125 9.117 1 40.03 329 THR B CA 1
ATOM 8454 C C . THR B 1 329 ? 20.234 32.781 9.992 1 40.03 329 THR B C 1
ATOM 8456 O O . THR B 1 329 ? 20.469 33.812 10.625 1 40.03 329 THR B O 1
ATOM 8459 N N . TRP B 1 330 ? 19.047 32.875 9.617 1 36.03 330 TRP B N 1
ATOM 8460 C CA . TRP B 1 330 ? 17.875 33.25 10.406 1 36.03 330 TRP B CA 1
ATOM 8461 C C . TRP B 1 330 ? 18.031 32.812 11.859 1 36.03 330 TRP B C 1
ATOM 8463 O O . TRP B 1 330 ? 17.047 32.625 12.562 1 36.03 330 TRP B O 1
ATOM 8473 N N . LEU B 1 331 ? 19.219 32.438 12.211 1 39.78 331 LEU B N 1
ATOM 8474 C CA . LEU B 1 331 ? 19.25 31.984 13.602 1 39.78 331 LEU B CA 1
ATOM 8475 C C . LEU B 1 331 ? 19.125 33.156 14.555 1 39.78 331 LEU B C 1
ATOM 8477 O O . LEU B 1 331 ? 19.906 34.125 14.492 1 39.78 331 LEU B O 1
ATOM 8481 N N . HIS B 1 332 ? 17.984 33.625 14.93 1 40.94 332 HIS B N 1
ATOM 8482 C CA . HIS B 1 332 ? 17.734 34.5 16.047 1 40.94 332 HIS B CA 1
ATOM 8483 C C . HIS B 1 332 ? 18.531 34.094 17.281 1 40.94 332 HIS B C 1
ATOM 8485 O O . HIS B 1 332 ? 18.656 32.906 17.578 1 40.94 332 HIS B O 1
ATOM 8491 N N . LEU B 1 333 ? 19.594 34.844 17.609 1 46.72 333 LEU B N 1
ATOM 8492 C CA . LEU B 1 333 ? 20.406 34.656 18.812 1 46.72 333 LEU B CA 1
ATOM 8493 C C . LEU B 1 333 ? 19.516 34.375 20.031 1 46.72 333 LEU B C 1
ATOM 8495 O O . LEU B 1 333 ? 18.906 35.281 20.578 1 46.72 333 LEU B O 1
ATOM 8499 N N . THR B 1 334 ? 18.719 33.312 20.094 1 58.06 334 THR B N 1
ATOM 8500 C CA . THR B 1 334 ? 18.078 32.875 21.312 1 58.06 334 THR B CA 1
ATOM 8501 C C . THR B 1 334 ? 19.094 32.312 22.297 1 58.06 334 THR B C 1
ATOM 8503 O O . THR B 1 334 ? 20.297 32.312 22.016 1 58.06 334 THR B O 1
ATOM 8506 N N . ALA B 1 335 ? 18.766 32.125 23.594 1 70.19 335 ALA B N 1
ATOM 8507 C CA . ALA B 1 335 ? 19.609 31.484 24.609 1 70.19 335 ALA B CA 1
ATOM 8508 C C . ALA B 1 335 ? 20.266 30.234 24.062 1 70.19 335 ALA B C 1
ATOM 8510 O O . ALA B 1 335 ? 19.672 29.5 23.281 1 70.19 335 ALA B O 1
ATOM 8511 N N . PRO B 1 336 ? 21.594 30.125 24.25 1 73.44 336 PRO B N 1
ATOM 8512 C CA . PRO B 1 336 ? 22.328 28.953 23.75 1 73.44 336 PRO B CA 1
ATOM 8513 C C . PRO B 1 336 ? 21.594 27.641 24 1 73.44 336 PRO B C 1
ATOM 8515 O O . PRO B 1 336 ? 21.594 26.75 23.141 1 73.44 336 PRO B O 1
ATOM 8518 N N . THR B 1 337 ? 20.969 27.609 25.188 1 82.25 337 THR B N 1
ATOM 8519 C CA . THR B 1 337 ? 20.25 26.391 25.516 1 82.25 337 THR B CA 1
ATOM 8520 C C . THR B 1 337 ? 19.125 26.125 24.516 1 82.25 337 THR B C 1
ATOM 8522 O O . THR B 1 337 ? 18.938 25 24.078 1 82.25 337 THR B O 1
ATOM 8525 N N . ARG B 1 338 ? 18.438 27.172 24.203 1 81.75 338 ARG B N 1
ATOM 8526 C CA . ARG B 1 338 ? 17.328 27.031 23.266 1 81.75 338 ARG B CA 1
ATOM 8527 C C . ARG B 1 338 ? 17.828 26.734 21.859 1 81.75 338 ARG B C 1
ATOM 8529 O O . ARG B 1 338 ? 17.266 25.891 21.156 1 81.75 338 ARG B O 1
ATOM 8536 N N . THR B 1 339 ? 18.844 27.375 21.5 1 78.31 339 THR B N 1
ATOM 8537 C CA . THR B 1 339 ? 19.422 27.172 20.172 1 78.31 339 THR B CA 1
ATOM 8538 C C . THR B 1 339 ? 19.938 25.75 20.016 1 78.31 339 THR B C 1
ATOM 8540 O O . THR B 1 339 ? 19.672 25.094 19 1 78.31 339 THR B O 1
ATOM 8543 N N . CYS B 1 340 ? 20.672 25.281 21.016 1 85.38 340 CYS B N 1
ATOM 8544 C CA . CYS B 1 340 ? 21.219 23.922 20.953 1 85.38 340 CYS B CA 1
ATOM 8545 C C . CYS B 1 340 ? 20.125 22.875 20.969 1 85.38 340 CYS B C 1
ATOM 8547 O O . CYS B 1 340 ? 20.188 21.875 20.25 1 85.38 340 CYS B O 1
ATOM 8549 N N . LEU B 1 341 ? 19.125 23.188 21.781 1 89.06 341 LEU B N 1
ATOM 8550 C CA . LEU B 1 341 ? 18 22.266 21.828 1 89.06 341 LEU B CA 1
ATOM 8551 C C . LEU B 1 341 ? 17.344 22.125 20.469 1 89.06 341 LEU B C 1
ATOM 8553 O O . LEU B 1 341 ? 17.125 21.016 19.984 1 89.06 341 LEU B O 1
ATOM 8557 N N . GLU B 1 342 ? 17.016 23.219 19.828 1 84.81 342 GLU B N 1
ATOM 8558 C CA . GLU B 1 342 ? 16.344 23.234 18.531 1 84.81 342 GLU B CA 1
ATOM 8559 C C . GLU B 1 342 ? 17.188 22.578 17.453 1 84.81 342 GLU B C 1
ATOM 8561 O O . GLU B 1 342 ? 16.672 21.781 16.641 1 84.81 342 GLU B O 1
ATOM 8566 N N . GLN B 1 343 ? 18.453 22.797 17.438 1 83 343 GLN B N 1
ATOM 8567 C CA . GLN B 1 343 ? 19.328 22.266 16.406 1 83 343 GLN B CA 1
ATOM 8568 C C . GLN B 1 343 ? 19.531 20.766 16.562 1 83 343 GLN B C 1
ATOM 8570 O O . GLN B 1 343 ? 19.469 20.016 15.578 1 83 343 GLN B O 1
ATOM 8575 N N . VAL B 1 344 ? 19.766 20.359 17.766 1 90.06 344 VAL B N 1
ATOM 8576 C CA . VAL B 1 344 ? 20.062 18.953 18 1 90.06 344 VAL B CA 1
ATOM 8577 C C . VAL B 1 344 ? 18.812 18.109 17.75 1 90.06 344 VAL B C 1
ATOM 8579 O O . VAL B 1 344 ? 18.891 17.062 17.109 1 90.06 344 VAL B O 1
ATOM 8582 N N . VAL B 1 345 ? 17.703 18.594 18.219 1 91.75 345 VAL B N 1
ATOM 8583 C CA . VAL B 1 345 ? 16.469 17.844 18.031 1 91.75 345 VAL B CA 1
ATOM 8584 C C . VAL B 1 345 ? 16.141 17.75 16.547 1 91.75 345 VAL B C 1
ATOM 8586 O O . VAL B 1 345 ? 15.641 16.719 16.078 1 91.75 345 VAL B O 1
ATOM 8589 N N . ALA B 1 346 ? 16.453 18.734 15.773 1 89.12 346 ALA B N 1
ATOM 8590 C CA . ALA B 1 346 ? 16.219 18.734 14.336 1 89.12 346 ALA B CA 1
ATOM 8591 C C . ALA B 1 346 ? 17.031 17.656 13.641 1 89.12 346 ALA B C 1
ATOM 8593 O O . ALA B 1 346 ? 16.688 17.203 12.547 1 89.12 346 ALA B O 1
ATOM 8594 N N . ASP B 1 347 ? 18.078 17.203 14.25 1 90.38 347 ASP B N 1
ATOM 8595 C CA . ASP B 1 347 ? 18.922 16.156 13.688 1 90.38 347 ASP B CA 1
ATOM 8596 C C . ASP B 1 347 ? 18.344 14.781 13.945 1 90.38 347 ASP B C 1
ATOM 8598 O O . ASP B 1 347 ? 18.75 13.797 13.328 1 90.38 347 ASP B O 1
ATOM 8602 N N . PHE B 1 348 ? 17.391 14.688 14.828 1 94.38 348 PHE B N 1
ATOM 8603 C CA . PHE B 1 348 ? 16.781 13.414 15.18 1 94.38 348 PHE B CA 1
ATOM 8604 C C . PHE B 1 348 ? 15.266 13.5 15.078 1 94.38 348 PHE B C 1
ATOM 8606 O O . PHE B 1 348 ? 14.555 13.141 16.016 1 94.38 348 PHE B O 1
ATOM 8613 N N . PRO B 1 349 ? 14.727 13.898 13.914 1 94.69 349 PRO B N 1
ATOM 8614 C CA . PRO B 1 349 ? 13.289 14.172 13.797 1 94.69 349 PRO B CA 1
ATOM 8615 C C . PRO B 1 349 ? 12.43 12.938 14.055 1 94.69 349 PRO B C 1
ATOM 8617 O O . PRO B 1 349 ? 11.352 13.047 14.641 1 94.69 349 PRO B O 1
ATOM 8620 N N . TRP B 1 350 ? 12.859 11.742 13.672 1 94.62 350 TRP B N 1
ATOM 8621 C CA . TRP B 1 350 ? 12.039 10.547 13.812 1 94.62 350 TRP B CA 1
ATOM 8622 C C . TRP B 1 350 ? 12.023 10.055 15.258 1 94.62 350 TRP B C 1
ATOM 8624 O O . TRP B 1 350 ? 11.031 9.477 15.711 1 94.62 350 TRP B O 1
ATOM 8634 N N . LEU B 1 351 ? 13.141 10.281 15.953 1 94.38 351 LEU B N 1
ATOM 8635 C CA . LEU B 1 351 ? 13.156 9.961 17.375 1 94.38 351 LEU B CA 1
ATOM 8636 C C . LEU B 1 351 ? 12.203 10.867 18.141 1 94.38 351 LEU B C 1
ATOM 8638 O O . LEU B 1 351 ? 11.469 10.406 19.016 1 94.38 351 LEU B O 1
ATOM 8642 N N . ARG B 1 352 ? 12.234 12.156 17.812 1 95.38 352 ARG B N 1
ATOM 8643 C CA . ARG B 1 352 ? 11.281 13.109 18.391 1 95.38 352 ARG B CA 1
ATOM 8644 C C . ARG B 1 352 ? 9.844 12.688 18.109 1 95.38 352 ARG B C 1
ATOM 8646 O O . ARG B 1 352 ? 9.008 12.68 19.016 1 95.38 352 ARG B O 1
ATOM 8653 N N . ALA B 1 353 ? 9.57 12.344 16.859 1 96.75 353 ALA B N 1
ATOM 8654 C CA . ALA B 1 353 ? 8.234 11.93 16.438 1 96.75 353 ALA B CA 1
ATOM 8655 C C . ALA B 1 353 ? 7.785 10.688 17.203 1 96.75 353 ALA B C 1
ATOM 8657 O O . ALA B 1 353 ? 6.617 10.57 17.578 1 96.75 353 ALA B O 1
ATOM 8658 N N . ARG B 1 354 ? 8.727 9.734 17.406 1 95.06 354 ARG B N 1
ATOM 8659 C CA . ARG B 1 354 ? 8.406 8.531 18.156 1 95.06 354 ARG B CA 1
ATOM 8660 C C . ARG B 1 354 ? 7.938 8.883 19.578 1 95.06 354 ARG B C 1
ATOM 8662 O O . ARG B 1 354 ? 6.918 8.367 20.047 1 95.06 354 ARG B O 1
ATOM 8669 N N . LYS B 1 355 ? 8.648 9.719 20.219 1 94.5 355 LYS B N 1
ATOM 8670 C CA . LYS B 1 355 ? 8.281 10.133 21.562 1 94.5 355 LYS B CA 1
ATOM 8671 C C . LYS B 1 355 ? 6.934 10.844 21.578 1 94.5 355 LYS B C 1
ATOM 8673 O O . LYS B 1 355 ? 6.129 10.641 22.484 1 94.5 355 LYS B O 1
ATOM 8678 N N . PHE B 1 356 ? 6.727 11.672 20.625 1 96.38 356 PHE B N 1
ATOM 8679 C CA . PHE B 1 356 ? 5.465 12.391 20.5 1 96.38 356 PHE B CA 1
ATOM 8680 C C . PHE B 1 356 ? 4.301 11.43 20.312 1 96.38 356 PHE B C 1
ATOM 8682 O O . PHE B 1 356 ? 3.293 11.516 21.016 1 96.38 356 PHE B O 1
ATOM 8689 N N . VAL B 1 357 ? 4.395 10.477 19.359 1 96.56 357 VAL B N 1
ATOM 8690 C CA . VAL B 1 357 ? 3.352 9.508 19.047 1 96.56 357 VAL B CA 1
ATOM 8691 C C . VAL B 1 357 ? 3.053 8.648 20.266 1 96.56 357 VAL B C 1
ATOM 8693 O O . VAL B 1 357 ? 1.888 8.391 20.578 1 96.56 357 VAL B O 1
ATOM 8696 N N . ASP B 1 358 ? 4.113 8.242 21.016 1 94.19 358 ASP B N 1
ATOM 8697 C CA . ASP B 1 358 ? 3.939 7.422 22.219 1 94.19 358 ASP B CA 1
ATOM 8698 C C . ASP B 1 358 ? 3.15 8.172 23.281 1 94.19 358 ASP B C 1
ATOM 8700 O O . ASP B 1 358 ? 2.41 7.559 24.062 1 94.19 358 ASP B O 1
ATOM 8704 N N . ALA B 1 359 ? 3.266 9.414 23.266 1 93.81 359 ALA B N 1
ATOM 8705 C CA . ALA B 1 359 ? 2.654 10.234 24.297 1 93.81 359 ALA B CA 1
ATOM 8706 C C . ALA B 1 359 ? 1.201 10.555 23.969 1 93.81 359 ALA B C 1
ATOM 8708 O O . ALA B 1 359 ? 0.381 10.766 24.859 1 93.81 359 ALA B O 1
ATOM 8709 N N . VAL B 1 360 ? 0.864 10.555 22.688 1 94.06 360 VAL B N 1
ATOM 8710 C CA . VAL B 1 360 ? -0.378 11.273 22.422 1 94.06 360 VAL B CA 1
ATOM 8711 C C . VAL B 1 360 ? -1.36 10.352 21.703 1 94.06 360 VAL B C 1
ATOM 8713 O O . VAL B 1 360 ? -2.559 10.641 21.641 1 94.06 360 VAL B O 1
ATOM 8716 N N . LEU B 1 361 ? -0.955 9.312 21.047 1 95.12 361 LEU B N 1
ATOM 8717 C CA . LEU B 1 361 ? -1.839 8.531 20.188 1 95.12 361 LEU B CA 1
ATOM 8718 C C . LEU B 1 361 ? -1.744 7.047 20.516 1 95.12 361 LEU B C 1
ATOM 8720 O O . LEU B 1 361 ? -0.732 6.402 20.234 1 95.12 361 LEU B O 1
ATOM 8724 N N . SER B 1 362 ? -2.775 6.516 21.062 1 93.81 362 SER B N 1
ATOM 8725 C CA . SER B 1 362 ? -2.82 5.086 21.359 1 93.81 362 SER B CA 1
ATOM 8726 C C . SER B 1 362 ? -3.092 4.266 20.094 1 93.81 362 SER B C 1
ATOM 8728 O O . SER B 1 362 ? -3.68 4.77 19.141 1 93.81 362 SER B O 1
ATOM 8730 N N . PRO B 1 363 ? -2.609 3.01 20.078 1 88.94 363 PRO B N 1
ATOM 8731 C CA . PRO B 1 363 ? -2.908 2.146 18.938 1 88.94 363 PRO B CA 1
ATOM 8732 C C . PRO B 1 363 ? -4.406 2.012 18.672 1 88.94 363 PRO B C 1
ATOM 8734 O O . PRO B 1 363 ? -4.836 1.983 17.516 1 88.94 363 PRO B O 1
ATOM 8737 N N . GLU B 1 364 ? -5.207 1.969 19.688 1 88.69 364 GLU B N 1
ATOM 8738 C CA . GLU B 1 364 ? -6.656 1.842 19.547 1 88.69 364 GLU B CA 1
ATOM 8739 C C . GLU B 1 364 ? -7.258 3.078 18.891 1 88.69 364 GLU B C 1
ATOM 8741 O O . GLU B 1 364 ? -8.133 2.965 18.031 1 88.69 364 GLU B O 1
ATOM 8746 N N . ALA B 1 365 ? -6.789 4.242 19.359 1 94.12 365 ALA B N 1
ATOM 8747 C CA . ALA B 1 365 ? -7.266 5.488 18.766 1 94.12 365 ALA B CA 1
ATOM 8748 C C . ALA B 1 365 ? -6.906 5.559 17.281 1 94.12 365 ALA B C 1
ATOM 8750 O O . ALA B 1 365 ? -7.707 6.027 16.469 1 94.12 365 ALA B O 1
ATOM 8751 N N . ARG B 1 366 ? -5.723 5.137 16.969 1 93.81 366 ARG B N 1
ATOM 8752 C CA . ARG B 1 366 ? -5.289 5.105 15.57 1 93.81 366 ARG B CA 1
ATOM 8753 C C . ARG B 1 366 ? -6.172 4.176 14.742 1 93.81 366 ARG B C 1
ATOM 8755 O O . ARG B 1 366 ? -6.574 4.52 13.633 1 93.81 366 ARG B O 1
ATOM 8762 N N . ASP B 1 367 ? -6.477 3.008 15.273 1 89.06 367 ASP B N 1
ATOM 8763 C CA . ASP B 1 367 ? -7.305 2.023 14.578 1 89.06 367 ASP B CA 1
ATOM 8764 C C . ASP B 1 367 ? -8.703 2.574 14.312 1 89.06 367 ASP B C 1
ATOM 8766 O O . ASP B 1 367 ? -9.273 2.346 13.242 1 89.06 367 ASP B O 1
ATOM 8770 N N . GLU B 1 368 ? -9.219 3.252 15.242 1 91.38 368 GLU B N 1
ATOM 8771 C CA . GLU B 1 368 ? -10.547 3.84 15.086 1 91.38 368 GLU B CA 1
ATOM 8772 C C . GLU B 1 368 ? -10.547 4.918 14 1 91.38 368 GLU B C 1
ATOM 8774 O O . GLU B 1 368 ? -11.484 5.016 13.211 1 91.38 368 GLU B O 1
ATOM 8779 N N . ALA B 1 369 ? -9.516 5.703 14 1 95.81 369 ALA B N 1
ATOM 8780 C CA . ALA B 1 369 ? -9.383 6.723 12.961 1 95.81 369 ALA B CA 1
ATOM 8781 C C . ALA B 1 369 ? -9.297 6.086 11.578 1 95.81 369 ALA B C 1
ATOM 8783 O O . ALA B 1 369 ? -9.883 6.586 10.617 1 95.81 369 ALA B O 1
ATOM 8784 N N . GLU B 1 370 ? -8.555 5.051 11.523 1 93.25 370 GLU B N 1
ATOM 8785 C CA . GLU B 1 370 ? -8.414 4.332 10.258 1 93.25 370 GLU B CA 1
ATOM 8786 C C . GLU B 1 370 ? -9.766 3.789 9.789 1 93.25 370 GLU B C 1
ATOM 8788 O O . GLU B 1 370 ? -10.062 3.818 8.594 1 93.25 370 GLU B O 1
ATOM 8793 N N . GLU B 1 371 ? -10.531 3.268 10.68 1 90.5 371 GLU B N 1
ATOM 8794 C CA . GLU B 1 371 ? -11.867 2.773 10.352 1 90.5 371 GLU B CA 1
ATOM 8795 C C . GLU B 1 371 ? -12.742 3.889 9.789 1 90.5 371 GLU B C 1
ATOM 8797 O O . GLU B 1 371 ? -13.469 3.688 8.812 1 90.5 371 GLU B O 1
ATOM 8802 N N . VAL B 1 372 ? -12.688 5 10.422 1 94.81 372 VAL B N 1
ATOM 8803 C CA . VAL B 1 372 ? -13.445 6.152 9.945 1 94.81 372 VAL B CA 1
ATOM 8804 C C . VAL B 1 372 ? -13.016 6.508 8.523 1 94.81 372 VAL B C 1
ATOM 8806 O O . VAL B 1 372 ? -13.859 6.742 7.656 1 94.81 372 VAL B O 1
ATOM 8809 N N . ALA B 1 373 ? -11.719 6.504 8.305 1 95.5 373 ALA B N 1
ATOM 8810 C CA . ALA B 1 373 ? -11.188 6.836 6.984 1 95.5 373 ALA B CA 1
ATOM 8811 C C . ALA B 1 373 ? -11.656 5.832 5.938 1 95.5 373 ALA B C 1
ATOM 8813 O O . ALA B 1 373 ? -12.039 6.211 4.828 1 95.5 373 ALA B O 1
ATOM 8814 N N . TRP B 1 374 ? -11.672 4.617 6.273 1 91.25 374 TRP B N 1
ATOM 8815 C CA . TRP B 1 374 ? -12.109 3.582 5.344 1 91.25 374 TRP B CA 1
ATOM 8816 C C . TRP B 1 374 ? -13.602 3.713 5.043 1 91.25 374 TRP B C 1
ATOM 8818 O O . TRP B 1 374 ? -14.039 3.449 3.924 1 91.25 374 TRP B O 1
ATOM 8828 N N . GLN B 1 375 ? -14.367 4.043 6.031 1 91.44 375 GLN B N 1
ATOM 8829 C CA . GLN B 1 375 ? -15.789 4.246 5.812 1 91.44 375 GLN B CA 1
ATOM 8830 C C . GLN B 1 375 ? -16.047 5.402 4.848 1 91.44 375 GLN B C 1
ATOM 8832 O O . GLN B 1 375 ? -16.938 5.336 4.004 1 91.44 375 GLN B O 1
ATOM 8837 N N . ILE B 1 376 ? -15.266 6.379 5.02 1 96.44 376 ILE B N 1
ATOM 8838 C CA . ILE B 1 376 ? -15.375 7.531 4.133 1 96.44 376 ILE B CA 1
ATOM 8839 C C . ILE B 1 376 ? -15.008 7.121 2.707 1 96.44 376 ILE B C 1
ATOM 8841 O O . ILE B 1 376 ? -15.711 7.461 1.755 1 96.44 376 ILE B O 1
ATOM 8845 N N . ALA B 1 377 ? -13.914 6.387 2.564 1 93.88 377 ALA B N 1
ATOM 8846 C CA . ALA B 1 377 ? -13.484 5.93 1.247 1 93.88 377 ALA B CA 1
ATOM 8847 C C . ALA B 1 377 ? -14.539 5.035 0.602 1 93.88 377 ALA B C 1
ATOM 8849 O O . ALA B 1 377 ? -14.805 5.148 -0.596 1 93.88 377 ALA B O 1
ATOM 8850 N N . ALA B 1 378 ? -15.109 4.176 1.389 1 88.44 378 ALA B N 1
ATOM 8851 C CA . ALA B 1 378 ? -16.156 3.281 0.888 1 88.44 378 ALA B CA 1
ATOM 8852 C C . ALA B 1 378 ? -17.375 4.07 0.432 1 88.44 378 ALA B C 1
ATOM 8854 O O . ALA B 1 378 ? -17.984 3.756 -0.599 1 88.44 378 ALA B O 1
ATOM 8855 N N . THR B 1 379 ? -17.734 5.031 1.239 1 92 379 THR B N 1
ATOM 8856 C CA . THR B 1 379 ? -18.859 5.898 0.887 1 92 379 THR B CA 1
ATOM 8857 C C . THR B 1 379 ? -18.578 6.641 -0.417 1 92 379 THR B C 1
ATOM 8859 O O . THR B 1 379 ? -19.469 6.777 -1.261 1 92 379 THR B O 1
ATOM 8862 N N . PHE B 1 380 ? -17.375 7.098 -0.65 1 95.25 380 PHE B N 1
ATOM 8863 C CA . PHE B 1 380 ? -17 7.797 -1.875 1 95.25 380 PHE B CA 1
ATOM 8864 C C . PHE B 1 380 ? -17.047 6.859 -3.072 1 95.25 380 PHE B C 1
ATOM 8866 O O . PHE B 1 380 ? -17.5 7.246 -4.156 1 95.25 380 PHE B O 1
ATOM 8873 N N . ALA B 1 381 ? -16.531 5.668 -2.855 1 90.06 381 ALA B N 1
ATOM 8874 C CA . ALA B 1 381 ? -16.594 4.684 -3.932 1 90.06 381 ALA B CA 1
ATOM 8875 C C . ALA B 1 381 ? -18.016 4.492 -4.434 1 90.06 381 ALA B C 1
ATOM 8877 O O . ALA B 1 381 ? -18.25 4.434 -5.641 1 90.06 381 ALA B O 1
ATOM 8878 N N . GLU B 1 382 ? -18.938 4.402 -3.516 1 84.44 382 GLU B N 1
ATOM 8879 C CA . GLU B 1 382 ? -20.344 4.258 -3.877 1 84.44 382 GLU B CA 1
ATOM 8880 C C . GLU B 1 382 ? -20.859 5.5 -4.598 1 84.44 382 GLU B C 1
ATOM 8882 O O . GLU B 1 382 ? -21.625 5.395 -5.562 1 84.44 382 GLU B O 1
ATOM 8887 N N . SER B 1 383 ? -20.359 6.625 -4.094 1 88.12 383 SER B N 1
ATOM 8888 C CA . SER B 1 383 ? -20.797 7.887 -4.695 1 88.12 383 SER B CA 1
ATOM 8889 C C . SER B 1 383 ? -20.25 8.031 -6.117 1 88.12 383 SER B C 1
ATOM 8891 O O . SER B 1 383 ? -20.906 8.633 -6.973 1 88.12 383 SER B O 1
ATOM 8893 N N . LEU B 1 384 ? -19.094 7.512 -6.398 1 89.81 384 LEU B N 1
ATOM 8894 C CA . LEU B 1 384 ? -18.484 7.613 -7.715 1 89.81 384 LEU B CA 1
ATOM 8895 C C . LEU B 1 384 ? -19.219 6.762 -8.734 1 89.81 384 LEU B C 1
ATOM 8897 O O . LEU B 1 384 ? -19.219 7.07 -9.93 1 89.81 384 LEU B O 1
ATOM 8901 N N . ARG B 1 385 ? -19.875 5.777 -8.328 1 80.88 385 ARG B N 1
ATOM 8902 C CA . ARG B 1 385 ? -20.625 4.895 -9.211 1 80.88 385 ARG B CA 1
ATOM 8903 C C . ARG B 1 385 ? -21.953 5.531 -9.625 1 80.88 385 ARG B C 1
ATOM 8905 O O . ARG B 1 385 ? -22.438 5.285 -10.727 1 80.88 385 ARG B O 1
ATOM 8912 N N . SER B 1 386 ? -22.5 6.355 -8.758 1 74 386 SER B N 1
ATOM 8913 C CA . SER B 1 386 ? -23.812 6.934 -8.977 1 74 386 SER B CA 1
ATOM 8914 C C . SER B 1 386 ? -23.734 8.438 -9.219 1 74 386 SER B C 1
ATOM 8916 O O . SER B 1 386 ? -24.719 9.148 -9.078 1 74 386 SER B O 1
ATOM 8918 N N . SER B 1 387 ? -22.688 8.891 -9.68 1 78.12 387 SER B N 1
ATOM 8919 C CA . SER B 1 387 ? -22.453 10.328 -9.781 1 78.12 387 SER B CA 1
ATOM 8920 C C . SER B 1 387 ? -22.672 10.82 -11.211 1 78.12 387 SER B C 1
ATOM 8922 O O . SER B 1 387 ? -23.266 10.125 -12.031 1 78.12 387 SER B O 1
ATOM 8924 N N . TRP B 1 388 ? -22.328 12.062 -11.383 1 87.88 388 TRP B N 1
ATOM 8925 C CA . TRP B 1 388 ? -22.406 12.758 -12.664 1 87.88 388 TRP B CA 1
ATOM 8926 C C . TRP B 1 388 ? -21.375 12.211 -13.648 1 87.88 388 TRP B C 1
ATOM 8928 O O . TRP B 1 388 ? -21.438 12.492 -14.844 1 87.88 388 TRP B O 1
ATOM 8938 N N . LEU B 1 389 ? -20.516 11.359 -13.195 1 91 389 LEU B N 1
ATOM 8939 C CA . LEU B 1 389 ? -19.469 10.789 -14.047 1 91 389 LEU B CA 1
ATOM 8940 C C . LEU B 1 389 ? -20.062 9.758 -15.008 1 91 389 LEU B C 1
ATOM 8942 O O . LEU B 1 389 ? -20.984 9.039 -14.656 1 91 389 LEU B O 1
ATOM 8946 N N . ASP B 1 390 ? -19.516 9.742 -16.234 1 92 390 ASP B N 1
ATOM 8947 C CA . ASP B 1 390 ? -19.875 8.648 -17.125 1 92 390 ASP B CA 1
ATOM 8948 C C . ASP B 1 390 ? -19.203 7.344 -16.703 1 92 390 ASP B C 1
ATOM 8950 O O . ASP B 1 390 ? -18.406 7.332 -15.766 1 92 390 ASP B O 1
ATOM 8954 N N . ALA B 1 391 ? -19.547 6.258 -17.328 1 86.56 391 ALA B N 1
ATOM 8955 C CA . ALA B 1 391 ? -19.109 4.926 -16.906 1 86.56 391 ALA B CA 1
ATOM 8956 C C . ALA B 1 391 ? -17.594 4.785 -17 1 86.56 391 ALA B C 1
ATOM 8958 O O . ALA B 1 391 ? -16.969 4.223 -16.094 1 86.56 391 ALA B O 1
ATOM 8959 N N . GLU B 1 392 ? -17.016 5.242 -18.047 1 88.44 392 GLU B N 1
ATOM 8960 C CA . GLU B 1 392 ? -15.57 5.121 -18.25 1 88.44 392 GLU B CA 1
ATOM 8961 C C . GLU B 1 392 ? -14.789 5.91 -17.203 1 88.44 392 GLU B C 1
ATOM 8963 O O . GLU B 1 392 ? -13.836 5.395 -16.625 1 88.44 392 GLU B O 1
ATOM 8968 N N . THR B 1 393 ? -15.219 7.152 -17 1 92.38 393 THR B N 1
ATOM 8969 C CA . THR B 1 393 ? -14.539 8.008 -16.016 1 92.38 393 THR B CA 1
ATOM 8970 C C . THR B 1 393 ? -14.758 7.488 -14.602 1 92.38 393 THR B C 1
ATOM 8972 O O . THR B 1 393 ? -13.852 7.555 -13.773 1 92.38 393 THR B O 1
ATOM 8975 N N . SER B 1 394 ? -15.938 7.008 -14.336 1 91.75 394 SER B N 1
ATOM 8976 C CA . SER B 1 394 ? -16.219 6.422 -13.031 1 91.75 394 SER B CA 1
ATOM 8977 C C . SER B 1 394 ? -15.312 5.223 -12.758 1 91.75 394 SER B C 1
ATOM 8979 O O . SER B 1 394 ? -14.789 5.082 -11.648 1 91.75 394 SER B O 1
ATOM 8981 N N . LYS B 1 395 ? -15.141 4.387 -13.773 1 88.19 395 LYS B N 1
ATOM 8982 C CA . LYS B 1 395 ? -14.273 3.225 -13.633 1 88.19 395 LYS B CA 1
ATOM 8983 C C . LYS B 1 395 ? -12.836 3.648 -13.352 1 88.19 395 LYS B C 1
ATOM 8985 O O . LYS B 1 395 ? -12.164 3.062 -12.5 1 88.19 395 LYS B O 1
ATOM 8990 N N . ALA B 1 396 ? -12.391 4.617 -14.055 1 91.06 396 ALA B N 1
ATOM 8991 C CA . ALA B 1 396 ? -11.039 5.129 -13.859 1 91.06 396 ALA B CA 1
ATOM 8992 C C . ALA B 1 396 ? -10.883 5.75 -12.477 1 91.06 396 ALA B C 1
ATOM 8994 O O . ALA B 1 396 ? -9.852 5.566 -11.82 1 91.06 396 ALA B O 1
ATOM 8995 N N . ALA B 1 397 ? -11.938 6.469 -12.008 1 93.44 397 ALA B N 1
ATOM 8996 C CA . ALA B 1 397 ? -11.914 7.094 -10.688 1 93.44 397 ALA B CA 1
ATOM 8997 C C . ALA B 1 397 ? -11.852 6.043 -9.586 1 93.44 397 ALA B C 1
ATOM 8999 O O . ALA B 1 397 ? -11.125 6.207 -8.602 1 93.44 397 ALA B O 1
ATOM 9000 N N . LEU B 1 398 ? -12.594 5.027 -9.781 1 91.38 398 LEU B N 1
ATOM 9001 C CA . LEU B 1 398 ? -12.609 3.951 -8.797 1 91.38 398 LEU B CA 1
ATOM 9002 C C . LEU B 1 398 ? -11.25 3.26 -8.727 1 91.38 398 LEU B C 1
ATOM 9004 O O . LEU B 1 398 ? -10.789 2.91 -7.637 1 91.38 398 LEU B O 1
ATOM 9008 N N . ARG B 1 399 ? -10.633 3.025 -9.875 1 90.38 399 ARG B N 1
ATOM 9009 C CA . ARG B 1 399 ? -9.297 2.439 -9.898 1 90.38 399 ARG B CA 1
ATOM 9010 C C . ARG B 1 399 ? -8.305 3.309 -9.125 1 90.38 399 ARG B C 1
ATOM 9012 O O . ARG B 1 399 ? -7.512 2.799 -8.328 1 90.38 399 ARG B O 1
ATOM 9019 N N . LYS B 1 400 ? -8.344 4.586 -9.367 1 92.94 400 LYS B N 1
ATOM 9020 C CA . LYS B 1 400 ? -7.457 5.504 -8.664 1 92.94 400 LYS B CA 1
ATOM 9021 C C . LYS B 1 400 ? -7.73 5.496 -7.164 1 92.94 400 LYS B C 1
ATOM 9023 O O . LYS B 1 400 ? -6.801 5.449 -6.359 1 92.94 400 LYS B O 1
ATOM 9028 N N . LEU B 1 401 ? -9.023 5.539 -6.742 1 94.31 401 LEU B N 1
ATOM 9029 C CA . LEU B 1 401 ? -9.422 5.527 -5.34 1 94.31 401 LEU B CA 1
ATOM 9030 C C . LEU B 1 401 ? -8.883 4.293 -4.629 1 94.31 401 LEU B C 1
ATOM 9032 O O . LEU B 1 401 ? -8.352 4.391 -3.52 1 94.31 401 LEU B O 1
ATOM 9036 N N . ARG B 1 402 ? -8.945 3.213 -5.27 1 89.06 402 ARG B N 1
ATOM 9037 C CA . ARG B 1 402 ? -8.555 1.941 -4.664 1 89.06 402 ARG B CA 1
ATOM 9038 C C . ARG B 1 402 ? -7.047 1.873 -4.461 1 89.06 402 ARG B C 1
ATOM 9040 O O . ARG B 1 402 ? -6.562 1.101 -3.635 1 89.06 402 ARG B O 1
ATOM 9047 N N . GLN B 1 403 ? -6.355 2.662 -5.266 1 90.38 403 GLN B N 1
ATOM 9048 C CA . GLN B 1 403 ? -4.898 2.646 -5.188 1 90.38 403 GLN B CA 1
ATOM 9049 C C . GLN B 1 403 ? -4.387 3.686 -4.191 1 90.38 403 GLN B C 1
ATOM 9051 O O . GLN B 1 403 ? -3.186 3.77 -3.936 1 90.38 403 GLN B O 1
ATOM 9056 N N . ILE B 1 404 ? -5.293 4.492 -3.58 1 94.25 404 ILE B N 1
ATOM 9057 C CA . ILE B 1 404 ? -4.871 5.484 -2.598 1 94.25 404 ILE B CA 1
ATOM 9058 C C . ILE B 1 404 ? -4.32 4.781 -1.358 1 94.25 404 ILE B C 1
ATOM 9060 O O . ILE B 1 404 ? -4.961 3.875 -0.817 1 94.25 404 ILE B O 1
ATOM 9064 N N . ARG B 1 405 ? -3.121 5.125 -0.984 1 93 405 ARG B N 1
ATOM 9065 C CA . ARG B 1 405 ? -2.541 4.617 0.254 1 93 405 ARG B CA 1
ATOM 9066 C C . ARG B 1 405 ? -2.934 5.488 1.442 1 93 405 ARG B C 1
ATOM 9068 O O . ARG B 1 405 ? -2.678 6.691 1.445 1 93 405 ARG B O 1
ATOM 9075 N N . LEU B 1 406 ? -3.596 4.902 2.371 1 94.12 406 LEU B N 1
ATOM 9076 C CA . LEU B 1 406 ? -4.02 5.594 3.586 1 94.12 406 LEU B CA 1
ATOM 9077 C C . LEU B 1 406 ? -2.953 5.488 4.672 1 94.12 406 LEU B C 1
ATOM 9079 O O . LEU B 1 406 ? -2.588 4.383 5.082 1 94.12 406 LEU B O 1
ATOM 9083 N N . LYS B 1 407 ? -2.406 6.598 5.062 1 95.19 407 LYS B N 1
ATOM 9084 C CA . LYS B 1 407 ? -1.411 6.711 6.125 1 95.19 407 LYS B CA 1
ATOM 9085 C C . LYS B 1 407 ? -1.979 7.449 7.332 1 95.19 407 LYS B C 1
ATOM 9087 O O . LYS B 1 407 ? -2.186 8.664 7.281 1 95.19 407 LYS B O 1
ATOM 9092 N N . ILE B 1 408 ? -2.168 6.746 8.461 1 95.94 408 ILE B N 1
ATOM 9093 C CA . ILE B 1 408 ? -2.848 7.309 9.625 1 95.94 408 ILE B CA 1
ATOM 9094 C C . ILE B 1 408 ? -1.891 7.348 10.812 1 95.94 408 ILE B C 1
ATOM 9096 O O . ILE B 1 408 ? -1.405 6.309 11.266 1 95.94 408 ILE B O 1
ATOM 9100 N N . GLY B 1 409 ? -1.645 8.508 11.305 1 96.56 409 GLY B N 1
ATOM 9101 C CA . GLY B 1 409 ? -0.944 8.703 12.562 1 96.56 409 GLY B CA 1
ATOM 9102 C C . GLY B 1 409 ? 0.565 8.719 12.414 1 96.56 409 GLY B C 1
ATOM 9103 O O . GLY B 1 409 ? 1.209 9.742 12.641 1 96.56 409 GLY B O 1
ATOM 9104 N N . TYR B 1 410 ? 1.118 7.488 12.039 1 96.06 410 TYR B N 1
ATOM 9105 C CA . TYR B 1 410 ? 2.562 7.293 11.953 1 96.06 410 TYR B CA 1
ATOM 9106 C C . TYR B 1 410 ? 2.896 6.039 11.156 1 96.06 410 TYR B C 1
ATOM 9108 O O . TYR B 1 410 ? 2.066 5.137 11.023 1 96.06 410 TYR B O 1
ATOM 9116 N N . PRO B 1 411 ? 4.09 6.07 10.5 1 92.38 411 PRO B N 1
ATOM 9117 C CA . PRO B 1 411 ? 4.543 4.797 9.938 1 92.38 411 PRO B CA 1
ATOM 9118 C C . PRO B 1 411 ? 4.848 3.752 11.008 1 92.38 411 PRO B C 1
ATOM 9120 O O . PRO B 1 411 ? 5.457 4.074 12.031 1 92.38 411 PRO B O 1
ATOM 9123 N N . GLN B 1 412 ? 4.5 2.578 10.781 1 85.5 412 GLN B N 1
ATOM 9124 C CA . GLN B 1 412 ? 4.621 1.521 11.781 1 85.5 412 GLN B CA 1
ATOM 9125 C C . GLN B 1 412 ? 6.078 1.302 12.172 1 85.5 412 GLN B C 1
ATOM 9127 O O . GLN B 1 412 ? 6.371 0.98 13.328 1 85.5 412 GLN B O 1
ATOM 9132 N N . TRP B 1 413 ? 6.984 1.52 11.242 1 86.69 413 TRP B N 1
ATOM 9133 C CA . TRP B 1 413 ? 8.391 1.231 11.484 1 86.69 413 TRP B CA 1
ATOM 9134 C C . TRP B 1 413 ? 8.969 2.174 12.539 1 86.69 413 TRP B C 1
ATOM 9136 O O . TRP B 1 413 ? 10.047 1.924 13.086 1 86.69 413 TRP B O 1
ATOM 9146 N N . ILE B 1 414 ? 8.266 3.301 12.883 1 90.44 414 ILE B N 1
ATOM 9147 C CA . ILE B 1 414 ? 8.773 4.242 13.867 1 90.44 414 ILE B CA 1
ATOM 9148 C C . ILE B 1 414 ? 8.758 3.602 15.258 1 90.44 414 ILE B C 1
ATOM 9150 O O . ILE B 1 414 ? 9.461 4.047 16.156 1 90.44 414 ILE B O 1
ATOM 9154 N N . LYS B 1 415 ? 7.918 2.621 15.438 1 87.31 415 LYS B N 1
ATOM 9155 C CA . LYS B 1 415 ? 7.77 1.949 16.719 1 87.31 415 LYS B CA 1
ATOM 9156 C C . LYS B 1 415 ? 8.773 0.808 16.875 1 87.31 415 LYS B C 1
ATOM 9158 O O . LYS B 1 415 ? 8.875 0.201 17.938 1 87.31 415 LYS B O 1
ATOM 9163 N N . ASP B 1 416 ? 9.523 0.562 15.875 1 81.88 416 ASP B N 1
ATOM 9164 C CA . ASP B 1 416 ? 10.531 -0.494 15.906 1 81.88 416 ASP B CA 1
ATOM 9165 C C . ASP B 1 416 ? 11.891 0.059 16.312 1 81.88 416 ASP B C 1
ATOM 9167 O O . ASP B 1 416 ? 12.508 0.833 15.578 1 81.88 416 ASP B O 1
ATOM 9171 N N . ASP B 1 417 ? 12.398 -0.404 17.422 1 81.38 417 ASP B N 1
ATOM 9172 C CA . ASP B 1 417 ? 13.672 0.073 17.953 1 81.38 417 ASP B CA 1
ATOM 9173 C C . ASP B 1 417 ? 14.812 -0.244 17 1 81.38 417 ASP B C 1
ATOM 9175 O O . ASP B 1 417 ? 15.711 0.577 16.797 1 81.38 417 ASP B O 1
ATOM 9179 N N . SER B 1 418 ? 14.711 -1.361 16.438 1 72.94 418 SER B N 1
ATOM 9180 C CA . SER B 1 418 ? 15.781 -1.784 15.539 1 72.94 418 SER B CA 1
ATOM 9181 C C . SER B 1 418 ? 15.852 -0.894 14.297 1 72.94 418 SER B C 1
ATOM 9183 O O . SER B 1 418 ? 16.953 -0.534 13.852 1 72.94 418 SER B O 1
ATOM 9185 N N . PHE B 1 419 ? 14.758 -0.52 13.844 1 76.75 419 PHE B N 1
ATOM 9186 C CA . PHE B 1 419 ? 14.727 0.346 12.672 1 76.75 419 PHE B CA 1
ATOM 9187 C C . PHE B 1 419 ? 15.258 1.734 13.008 1 76.75 419 PHE B C 1
ATOM 9189 O O . PHE B 1 419 ? 16.031 2.312 12.242 1 76.75 419 PHE B O 1
ATOM 9196 N N . LEU B 1 420 ? 14.844 2.264 14.102 1 84.81 420 LEU B N 1
ATOM 9197 C CA . LEU B 1 420 ? 15.297 3.602 14.477 1 84.81 420 LEU B CA 1
ATOM 9198 C C . LEU B 1 420 ? 16.797 3.621 14.727 1 84.81 420 LEU B C 1
ATOM 9200 O O . LEU B 1 420 ? 17.484 4.574 14.352 1 84.81 420 LEU B O 1
ATOM 9204 N N . LEU B 1 421 ? 17.281 2.557 15.383 1 81.31 421 LEU B N 1
ATOM 9205 C CA . LEU B 1 421 ? 18.719 2.455 15.625 1 81.31 421 LEU B CA 1
ATOM 9206 C C . LEU B 1 421 ? 19.484 2.383 14.312 1 81.31 421 LEU B C 1
ATOM 9208 O O . LEU B 1 421 ? 20.531 3.029 14.164 1 81.31 421 LEU B O 1
ATOM 9212 N N . GLN B 1 422 ? 18.891 1.655 13.422 1 75.25 422 GLN B N 1
ATOM 9213 C CA . GLN B 1 422 ? 19.547 1.533 12.125 1 75.25 422 GLN B CA 1
ATOM 9214 C C . GLN B 1 422 ? 19.469 2.842 11.344 1 75.25 422 GLN B C 1
ATOM 9216 O O . GLN B 1 422 ? 20.438 3.24 10.695 1 75.25 422 GLN B O 1
ATOM 9221 N N . ARG B 1 423 ? 18.359 3.41 11.391 1 81.19 423 ARG B N 1
ATOM 9222 C CA . ARG B 1 423 ? 18.156 4.672 10.688 1 81.19 423 ARG B CA 1
ATOM 9223 C C . ARG B 1 423 ? 19.156 5.727 11.164 1 81.19 423 ARG B C 1
ATOM 9225 O O . ARG B 1 423 ? 19.609 6.559 10.383 1 81.19 423 ARG B O 1
ATOM 9232 N N . TYR B 1 424 ? 19.5 5.668 12.445 1 87.38 424 TYR B N 1
ATOM 9233 C CA . TYR B 1 424 ? 20.422 6.648 13.023 1 87.38 424 TYR B CA 1
ATOM 9234 C C . TYR B 1 424 ? 21.781 6.023 13.312 1 87.38 424 TYR B C 1
ATOM 9236 O O . TYR B 1 424 ? 22.5 6.484 14.203 1 87.38 424 TYR B O 1
ATOM 9244 N N . ALA B 1 425 ? 22.109 5.008 12.68 1 77.81 425 ALA B N 1
ATOM 9245 C CA . ALA B 1 425 ? 23.344 4.273 12.945 1 77.81 425 ALA B CA 1
ATOM 9246 C C . ALA B 1 425 ? 24.562 5.203 12.891 1 77.81 425 ALA B C 1
ATOM 9248 O O . ALA B 1 425 ? 25.5 5.051 13.672 1 77.81 425 ALA B O 1
ATOM 9249 N N . TYR B 1 426 ? 24.578 6.203 12.008 1 75.31 426 TYR B N 1
ATOM 9250 C CA . TYR B 1 426 ? 25.688 7.133 11.828 1 75.31 426 TYR B CA 1
ATOM 9251 C C . TYR B 1 426 ? 25.891 7.98 13.078 1 75.31 426 TYR B C 1
ATOM 9253 O O . TYR B 1 426 ? 26.953 8.586 13.258 1 75.31 426 TYR B O 1
ATOM 9261 N N . SER B 1 427 ? 24.906 8.047 13.945 1 88 427 SER B N 1
ATOM 9262 C CA . SER B 1 427 ? 24.969 8.945 15.094 1 88 427 SER B CA 1
ATOM 9263 C C . SER B 1 427 ? 25.406 8.203 16.344 1 88 427 SER B C 1
ATOM 9265 O O . SER B 1 427 ? 25.766 8.828 17.359 1 88 427 SER B O 1
ATOM 9267 N N . LEU B 1 428 ? 25.422 6.922 16.375 1 83.06 428 LEU B N 1
ATOM 9268 C CA . LEU B 1 428 ? 25.594 6.129 17.578 1 83.06 428 LEU B CA 1
ATOM 9269 C C . LEU B 1 428 ? 26.984 6.316 18.156 1 83.06 428 LEU B C 1
ATOM 9271 O O . LEU B 1 428 ? 27.219 6 19.328 1 83.06 428 LEU B O 1
ATOM 9275 N N . GLY B 1 429 ? 27.922 6.887 17.438 1 78.31 429 GLY B N 1
ATOM 9276 C CA . GLY B 1 429 ? 29.297 7.121 17.891 1 78.31 429 GLY B CA 1
ATOM 9277 C C . GLY B 1 429 ? 29.547 8.57 18.266 1 78.31 429 GLY B C 1
ATOM 9278 O O . GLY B 1 429 ? 30.703 8.953 18.5 1 78.31 429 GLY B O 1
ATOM 9279 N N . PHE B 1 430 ? 28.516 9.383 18.344 1 84.88 430 PHE B N 1
ATOM 9280 C CA . PHE B 1 430 ? 28.688 10.797 18.672 1 84.88 430 PHE B CA 1
ATOM 9281 C C . PHE B 1 430 ? 29.297 10.953 20.062 1 84.88 430 PHE B C 1
ATOM 9283 O O . PHE B 1 430 ? 28.922 10.242 21 1 84.88 430 PHE B O 1
ATOM 9290 N N . LYS B 1 431 ? 30.312 11.82 20.156 1 81.19 431 LYS B N 1
ATOM 9291 C CA . LYS B 1 431 ? 30.938 12.227 21.406 1 81.19 431 LYS B CA 1
ATOM 9292 C C . LYS B 1 431 ? 31.031 13.742 21.516 1 81.19 431 LYS B C 1
ATOM 9294 O O . LYS B 1 431 ? 31.297 14.422 20.516 1 81.19 431 LYS B O 1
ATOM 9299 N N . ARG B 1 432 ? 30.812 14.195 22.719 1 84.19 432 ARG B N 1
ATOM 9300 C CA . ARG B 1 432 ? 30.828 15.641 22.922 1 84.19 432 ARG B CA 1
ATOM 9301 C C . ARG B 1 432 ? 32.156 16.25 22.469 1 84.19 432 ARG B C 1
ATOM 9303 O O . ARG B 1 432 ? 32.188 17.391 21.984 1 84.19 432 ARG B O 1
ATOM 9310 N N . GLU B 1 433 ? 33.188 15.469 22.469 1 74.12 433 GLU B N 1
ATOM 9311 C CA . GLU B 1 433 ? 34.531 15.953 22.141 1 74.12 433 GLU B CA 1
ATOM 9312 C C . GLU B 1 433 ? 34.656 16.188 20.641 1 74.12 433 GLU B C 1
ATOM 9314 O O . GLU B 1 433 ? 35.594 16.891 20.203 1 74.12 433 GLU B O 1
ATOM 9319 N N . MET B 1 434 ? 33.75 15.672 19.875 1 69.19 434 MET B N 1
ATOM 9320 C CA . MET B 1 434 ? 33.844 15.797 18.422 1 69.19 434 MET B CA 1
ATOM 9321 C C . MET B 1 434 ? 33.5 17.219 17.984 1 69.19 434 MET B C 1
ATOM 9323 O O . MET B 1 434 ? 33.906 17.656 16.922 1 69.19 434 MET B O 1
ATOM 9327 N N . GLY B 1 435 ? 32.844 17.984 18.891 1 71.25 435 GLY B N 1
ATOM 9328 C CA . GLY B 1 435 ? 32.312 19.266 18.469 1 71.25 435 GLY B CA 1
ATOM 9329 C C . GLY B 1 435 ? 31.031 19.156 17.656 1 71.25 435 GLY B C 1
ATOM 9330 O O . GLY B 1 435 ? 30.891 18.234 16.844 1 71.25 435 GLY B O 1
ATOM 9331 N N . TYR B 1 436 ? 30.141 20.016 17.797 1 75 436 TYR B N 1
ATOM 9332 C CA . TYR B 1 436 ? 28.812 19.922 17.203 1 75 436 TYR B CA 1
ATOM 9333 C C . TYR B 1 436 ? 28.875 20.125 15.688 1 75 436 TYR B C 1
ATOM 9335 O O . TYR B 1 436 ? 28.109 19.516 14.945 1 75 436 TYR B O 1
ATOM 9343 N N . ALA B 1 437 ? 29.781 20.891 15.234 1 68.06 437 ALA B N 1
ATOM 9344 C CA . ALA B 1 437 ? 29.938 21.094 13.797 1 68.06 437 ALA B CA 1
ATOM 9345 C C . ALA B 1 437 ? 30.25 19.781 13.086 1 68.06 437 ALA B C 1
ATOM 9347 O O . ALA B 1 437 ? 29.703 19.516 12.008 1 68.06 437 ALA B O 1
ATOM 9348 N N . TRP B 1 438 ? 31.078 19.016 13.719 1 68.88 438 TRP B N 1
ATOM 9349 C CA . TRP B 1 438 ? 31.422 17.734 13.141 1 68.88 438 TRP B CA 1
ATOM 9350 C C . TRP B 1 438 ? 30.234 16.766 13.219 1 68.88 438 TRP B C 1
ATOM 9352 O O . TRP B 1 438 ? 29.969 16.031 12.273 1 68.88 438 TRP B O 1
ATOM 9362 N N . ILE B 1 439 ? 29.594 16.844 14.258 1 78.69 439 ILE B N 1
ATOM 9363 C CA . ILE B 1 439 ? 28.406 16.016 14.438 1 78.69 439 ILE B CA 1
ATOM 9364 C C . ILE B 1 439 ? 27.391 16.312 13.336 1 78.69 439 ILE B C 1
ATOM 9366 O O . ILE B 1 439 ? 26.812 15.406 12.75 1 78.69 439 ILE B O 1
ATOM 9370 N N . ARG B 1 440 ? 27.188 17.5 12.992 1 75.69 440 ARG B N 1
ATOM 9371 C CA . ARG B 1 440 ? 26.25 17.906 11.953 1 75.69 440 ARG B CA 1
ATOM 9372 C C . ARG B 1 440 ? 26.688 17.391 10.586 1 75.69 440 ARG B C 1
ATOM 9374 O O . ARG B 1 440 ? 25.859 17 9.766 1 75.69 440 ARG B O 1
ATOM 9381 N N . GLN B 1 441 ? 27.953 17.375 10.414 1 67.75 441 GLN B N 1
ATOM 9382 C CA . GLN B 1 441 ? 28.484 16.859 9.148 1 67.75 441 GLN B CA 1
ATOM 9383 C C . GLN B 1 441 ? 28.25 15.352 9.031 1 67.75 441 GLN B C 1
ATOM 9385 O O . GLN B 1 441 ? 27.875 14.859 7.973 1 67.75 441 GLN B O 1
ATOM 9390 N N . LEU B 1 442 ? 28.531 14.742 10.094 1 71.19 442 LEU B N 1
ATOM 9391 C CA . LEU B 1 442 ? 28.297 13.297 10.109 1 71.19 442 LEU B CA 1
ATOM 9392 C C . LEU B 1 442 ? 26.828 12.984 9.898 1 71.19 442 LEU B C 1
ATOM 9394 O O . LEU B 1 442 ? 26.484 12.008 9.227 1 71.19 442 LEU B O 1
ATOM 9398 N N . THR B 1 443 ? 26.031 13.836 10.43 1 81.25 443 THR B N 1
ATOM 9399 C CA . THR B 1 443 ? 24.578 13.688 10.258 1 81.25 443 THR B CA 1
ATOM 9400 C C . THR B 1 443 ? 24.188 13.875 8.797 1 81.25 443 THR B C 1
ATOM 9402 O O . THR B 1 443 ? 23.438 13.078 8.25 1 81.25 443 THR B O 1
ATOM 9405 N N . ALA B 1 444 ? 24.656 14.844 8.164 1 71.31 444 ALA B N 1
ATOM 9406 C CA . ALA B 1 444 ? 24.359 15.125 6.758 1 71.31 444 ALA B CA 1
ATOM 9407 C C . ALA B 1 444 ? 24.828 13.977 5.863 1 71.31 444 ALA B C 1
ATOM 9409 O O . ALA B 1 444 ? 24.125 13.578 4.934 1 71.31 444 ALA B O 1
ATOM 9410 N N . LEU B 1 445 ? 25.969 13.469 6.211 1 65.69 445 LEU B N 1
ATOM 9411 C CA . LEU B 1 445 ? 26.516 12.359 5.445 1 65.69 445 LEU B CA 1
ATOM 9412 C C . LEU B 1 445 ? 25.656 11.102 5.617 1 65.69 445 LEU B C 1
ATOM 9414 O O . LEU B 1 445 ? 25.406 10.383 4.652 1 65.69 445 LEU B O 1
ATOM 9418 N N . GLY B 1 446 ? 25.344 10.867 6.84 1 71.69 446 GLY B N 1
ATOM 9419 C CA . GLY B 1 446 ? 24.484 9.727 7.102 1 71.69 446 GLY B CA 1
ATOM 9420 C C . GLY B 1 446 ? 23.172 9.797 6.352 1 71.69 446 GLY B C 1
ATOM 9421 O O . GLY B 1 446 ? 22.75 8.82 5.73 1 71.69 446 GLY B O 1
ATOM 9422 N N . LYS B 1 447 ? 22.562 10.914 6.348 1 75.44 447 LYS B N 1
ATOM 9423 C CA . LYS B 1 447 ? 21.312 11.125 5.637 1 75.44 447 LYS B CA 1
ATOM 9424 C C . LYS B 1 447 ? 21.5 10.969 4.129 1 75.44 447 LYS B C 1
ATOM 9426 O O . LYS B 1 447 ? 20.656 10.383 3.447 1 75.44 447 LYS B O 1
ATOM 9431 N N . PHE B 1 448 ? 22.516 11.406 3.629 1 66.75 448 PHE B N 1
ATOM 9432 C CA . PHE B 1 448 ? 22.828 11.289 2.207 1 66.75 448 PHE B CA 1
ATOM 9433 C C . PHE B 1 448 ? 22.984 9.828 1.805 1 66.75 448 PHE B C 1
ATOM 9435 O O . PHE B 1 448 ? 22.469 9.406 0.764 1 66.75 448 PHE B O 1
ATOM 9442 N N . ARG B 1 449 ? 23.688 9.141 2.598 1 65.5 449 ARG B N 1
ATOM 9443 C CA . ARG B 1 449 ? 23.922 7.73 2.295 1 65.5 449 ARG B CA 1
ATOM 9444 C C . ARG B 1 449 ? 22.609 6.961 2.246 1 65.5 449 ARG B C 1
ATOM 9446 O O . ARG B 1 449 ? 22.438 6.055 1.425 1 65.5 449 ARG B O 1
ATOM 9453 N N . GLN B 1 450 ? 21.766 7.316 3.08 1 70.31 450 GLN B N 1
ATOM 9454 C CA . GLN B 1 450 ? 20.453 6.684 3.082 1 70.31 450 GLN B CA 1
ATOM 9455 C C . GLN B 1 450 ? 19.703 6.977 1.787 1 70.31 450 GLN B C 1
ATOM 9457 O O . GLN B 1 450 ? 19.109 6.078 1.192 1 70.31 450 GLN B O 1
ATOM 9462 N N . ILE B 1 451 ? 19.719 8.094 1.339 1 67.75 451 ILE B N 1
ATOM 9463 C CA . ILE B 1 451 ? 19.031 8.508 0.119 1 67.75 451 ILE B CA 1
ATOM 9464 C C . ILE B 1 451 ? 19.703 7.859 -1.092 1 67.75 451 ILE B C 1
ATOM 9466 O O . ILE B 1 451 ? 19.031 7.355 -1.99 1 67.75 451 ILE B O 1
ATOM 9470 N N . ALA B 1 452 ? 20.984 7.863 -1.084 1 61.59 452 ALA B N 1
ATOM 9471 C CA . ALA B 1 452 ? 21.75 7.309 -2.197 1 61.59 452 ALA B CA 1
ATOM 9472 C C . ALA B 1 452 ? 21.484 5.812 -2.348 1 61.59 452 ALA B C 1
ATOM 9474 O O . ALA B 1 452 ? 21.453 5.293 -3.465 1 61.59 452 ALA B O 1
ATOM 9475 N N . GLY B 1 453 ? 21.328 5.215 -1.235 1 60.84 453 GLY B N 1
ATOM 9476 C CA . GLY B 1 453 ? 21.062 3.785 -1.263 1 60.84 453 GLY B CA 1
ATOM 9477 C C . GLY B 1 453 ? 19.734 3.43 -1.889 1 60.84 453 GLY B C 1
ATOM 9478 O O . GLY B 1 453 ? 19.531 2.301 -2.34 1 60.84 453 GLY B O 1
ATOM 9479 N N . SER B 1 454 ? 18.875 4.348 -1.963 1 64.06 454 SER B N 1
ATOM 9480 C CA . SER B 1 454 ? 17.547 4.086 -2.512 1 64.06 454 SER B CA 1
ATOM 9481 C C . SER B 1 454 ? 17.5 4.383 -4.008 1 64.06 454 SER B C 1
ATOM 9483 O O . SER B 1 454 ? 16.5 4.109 -4.668 1 64.06 454 SER B O 1
ATOM 9485 N N . ILE B 1 455 ? 18.547 4.859 -4.562 1 60.22 455 ILE B N 1
ATOM 9486 C CA . ILE B 1 455 ? 18.578 5.234 -5.973 1 60.22 455 ILE B CA 1
ATOM 9487 C C . ILE B 1 455 ? 18.469 3.982 -6.84 1 60.22 455 ILE B C 1
ATOM 9489 O O . ILE B 1 455 ? 19.094 2.961 -6.547 1 60.22 455 ILE B O 1
ATOM 9493 N N . GLY B 1 456 ? 17.656 4.094 -7.891 1 59.41 456 GLY B N 1
ATOM 9494 C CA . GLY B 1 456 ? 17.484 2.988 -8.82 1 59.41 456 GLY B CA 1
ATOM 9495 C C . GLY B 1 456 ? 16.453 1.979 -8.375 1 59.41 456 GLY B C 1
ATOM 9496 O O . GLY B 1 456 ? 16.188 0.998 -9.078 1 59.41 456 GLY B O 1
ATOM 9497 N N . SER B 1 457 ? 15.992 2.193 -7.203 1 67.19 457 SER B N 1
ATOM 9498 C CA . SER B 1 457 ? 14.906 1.339 -6.727 1 67.19 457 SER B CA 1
ATOM 9499 C C . SER B 1 457 ? 13.555 2.01 -6.91 1 67.19 457 SER B C 1
ATOM 9501 O O . SER B 1 457 ? 13.461 3.238 -6.934 1 67.19 457 SER B O 1
ATOM 9503 N N . PRO B 1 458 ? 12.641 1.104 -7.156 1 73.5 458 PRO B N 1
ATOM 9504 C CA . PRO B 1 458 ? 11.312 1.709 -7.137 1 73.5 458 PRO B CA 1
ATOM 9505 C C . PRO B 1 458 ? 11.008 2.432 -5.824 1 73.5 458 PRO B C 1
ATOM 9507 O O . PRO B 1 458 ? 11.508 2.033 -4.77 1 73.5 458 PRO B O 1
ATOM 9510 N N . ARG B 1 459 ? 10.258 3.453 -6 1 76.81 459 ARG B N 1
ATOM 9511 C CA . ARG B 1 459 ? 9.945 4.23 -4.805 1 76.81 459 ARG B CA 1
ATOM 9512 C C . ARG B 1 459 ? 9.086 3.424 -3.838 1 76.81 459 ARG B C 1
ATOM 9514 O O . ARG B 1 459 ? 8.102 2.807 -4.242 1 76.81 459 ARG B O 1
ATOM 9521 N N . ASP B 1 460 ? 9.547 3.432 -2.588 1 83.31 460 ASP B N 1
ATOM 9522 C CA . ASP B 1 460 ? 8.789 2.783 -1.521 1 83.31 460 ASP B CA 1
ATOM 9523 C C . ASP B 1 460 ? 7.824 3.762 -0.86 1 83.31 460 ASP B C 1
ATOM 9525 O O . ASP B 1 460 ? 8.055 4.203 0.267 1 83.31 460 ASP B O 1
ATOM 9529 N N . TRP B 1 461 ? 6.668 3.92 -1.528 1 86.12 461 TRP B N 1
ATOM 9530 C CA . TRP B 1 461 ? 5.711 4.922 -1.075 1 86.12 461 TRP B CA 1
ATOM 9531 C C . TRP B 1 461 ? 5.082 4.516 0.251 1 86.12 461 TRP B C 1
ATOM 9533 O O . TRP B 1 461 ? 4.742 5.367 1.074 1 86.12 461 TRP B O 1
ATOM 9543 N N . ALA B 1 462 ? 4.945 3.281 0.48 1 87.81 462 ALA B N 1
ATOM 9544 C CA . ALA B 1 462 ? 4.258 2.811 1.68 1 87.81 462 ALA B CA 1
ATOM 9545 C C . ALA B 1 462 ? 5.008 3.229 2.941 1 87.81 462 ALA B C 1
ATOM 9547 O O . ALA B 1 462 ? 4.395 3.617 3.938 1 87.81 462 ALA B O 1
ATOM 9548 N N . ASN B 1 463 ? 6.352 3.182 2.885 1 88.19 463 ASN B N 1
ATOM 9549 C CA . ASN B 1 463 ? 7.152 3.479 4.066 1 88.19 463 ASN B CA 1
ATOM 9550 C C . ASN B 1 463 ? 7.637 4.926 4.066 1 88.19 463 ASN B C 1
ATOM 9552 O O . ASN B 1 463 ? 8.125 5.422 5.086 1 88.19 463 ASN B O 1
ATOM 9556 N N . PHE B 1 464 ? 7.441 5.57 2.959 1 87 464 PHE B N 1
ATOM 9557 C CA . PHE B 1 464 ? 7.957 6.926 2.836 1 87 464 PHE B CA 1
ATOM 9558 C C . PHE B 1 464 ? 6.965 7.938 3.398 1 87 464 PHE B C 1
ATOM 9560 O O . PHE B 1 464 ? 5.797 7.953 3.004 1 87 464 PHE B O 1
ATOM 9567 N N . TRP B 1 465 ? 7.379 8.727 4.34 1 88.75 465 TRP B N 1
ATOM 9568 C CA . TRP B 1 465 ? 6.684 9.906 4.844 1 88.75 465 TRP B CA 1
ATOM 9569 C C . TRP B 1 465 ? 7.527 11.164 4.656 1 88.75 465 TRP B C 1
ATOM 9571 O O . TRP B 1 465 ? 8.664 11.234 5.137 1 88.75 465 TRP B O 1
ATOM 9581 N N . ARG B 1 466 ? 7.055 12.109 3.945 1 80.06 466 ARG B N 1
ATOM 9582 C CA . ARG B 1 466 ? 7.812 13.32 3.643 1 80.06 466 ARG B CA 1
ATOM 9583 C C . ARG B 1 466 ? 8.086 14.125 4.906 1 80.06 466 ARG B C 1
ATOM 9585 O O . ARG B 1 466 ? 9.117 14.789 5.02 1 80.06 466 ARG B O 1
ATOM 9592 N N . THR B 1 467 ? 7.125 14.102 5.828 1 87.31 467 THR B N 1
ATOM 9593 C CA . THR B 1 467 ? 7.246 14.812 7.102 1 87.31 467 THR B CA 1
ATOM 9594 C C . THR B 1 467 ? 6.965 13.867 8.266 1 87.31 467 THR B C 1
ATOM 9596 O O . THR B 1 467 ? 6.348 12.82 8.094 1 87.31 467 THR B O 1
ATOM 9599 N N . THR B 1 468 ? 7.539 14.242 9.414 1 94.44 468 THR B N 1
ATOM 9600 C CA . THR B 1 468 ? 7.383 13.391 10.594 1 94.44 468 THR B CA 1
ATOM 9601 C C . THR B 1 468 ? 5.996 13.57 11.203 1 94.44 468 THR B C 1
ATOM 9603 O O . THR B 1 468 ? 5.387 14.633 11.078 1 94.44 468 THR B O 1
ATOM 9606 N N . PRO B 1 469 ? 5.492 12.57 11.844 1 96.12 469 PRO B N 1
ATOM 9607 C CA . PRO B 1 469 ? 4.117 12.531 12.344 1 96.12 469 PRO B CA 1
ATOM 9608 C C . PRO B 1 469 ? 3.848 13.578 13.422 1 96.12 469 PRO B C 1
ATOM 9610 O O . PRO B 1 469 ? 2.691 13.82 13.781 1 96.12 469 PRO B O 1
ATOM 9613 N N . ASP B 1 470 ? 4.84 14.25 14.016 1 95.75 470 ASP B N 1
ATOM 9614 C CA . ASP B 1 470 ? 4.633 15.234 15.07 1 95.75 470 ASP B CA 1
ATOM 9615 C C . ASP B 1 470 ? 4.199 16.578 14.484 1 95.75 470 ASP B C 1
ATOM 9617 O O . ASP B 1 470 ? 3.879 17.516 15.227 1 95.75 470 ASP B O 1
ATOM 9621 N N . ARG B 1 471 ? 4.078 16.656 13.188 1 92.94 471 ARG B N 1
ATOM 9622 C CA . ARG B 1 471 ? 3.586 17.859 12.523 1 92.94 471 ARG B CA 1
ATOM 9623 C C . ARG B 1 471 ? 2.062 17.875 12.492 1 92.94 471 ARG B C 1
ATOM 9625 O O . ARG B 1 471 ? 1.423 16.828 12.43 1 92.94 471 ARG B O 1
ATOM 9632 N N . ILE B 1 472 ? 1.523 19.078 12.602 1 93.06 472 ILE B N 1
ATOM 9633 C CA . ILE B 1 472 ? 0.084 19.266 12.445 1 93.06 472 ILE B CA 1
ATOM 9634 C C . ILE B 1 472 ? -0.26 19.406 10.961 1 93.06 472 ILE B C 1
ATOM 9636 O O . ILE B 1 472 ? -0.264 20.531 10.422 1 93.06 472 ILE B O 1
ATOM 9640 N N . ASN B 1 473 ? -0.506 18.25 10.398 1 91.44 473 ASN B N 1
ATOM 9641 C CA . ASN B 1 473 ? -0.755 18.281 8.961 1 91.44 473 ASN B CA 1
ATOM 9642 C C . ASN B 1 473 ? -1.635 17.125 8.516 1 91.44 473 ASN B C 1
ATOM 9644 O O . ASN B 1 473 ? -1.571 16.031 9.094 1 91.44 473 ASN B O 1
ATOM 9648 N N . ALA B 1 474 ? -2.512 17.359 7.645 1 94.19 474 ALA B N 1
ATOM 9649 C CA . ALA B 1 474 ? -3.258 16.406 6.836 1 94.19 474 ALA B CA 1
ATOM 9650 C C . ALA B 1 474 ? -3.178 16.766 5.352 1 94.19 474 ALA B C 1
ATOM 9652 O O . ALA B 1 474 ? -3.279 17.938 4.98 1 94.19 474 ALA B O 1
ATOM 9653 N N . GLU B 1 475 ? -2.879 15.734 4.527 1 93.44 475 GLU B N 1
ATOM 9654 C CA . GLU B 1 475 ? -2.713 16.109 3.125 1 93.44 475 GLU B CA 1
ATOM 9655 C C . GLU B 1 475 ? -2.986 14.914 2.203 1 93.44 475 GLU B C 1
ATOM 9657 O O . GLU B 1 475 ? -2.846 13.766 2.611 1 93.44 475 GLU B O 1
ATOM 9662 N N . TYR B 1 476 ? -3.484 15.156 1.052 1 93.88 476 TYR B N 1
ATOM 9663 C CA . TYR B 1 476 ? -3.396 14.281 -0.11 1 93.88 476 TYR B CA 1
ATOM 9664 C C . TYR B 1 476 ? -2.234 14.68 -1.009 1 93.88 476 TYR B C 1
ATOM 9666 O O . TYR B 1 476 ? -2.131 15.836 -1.422 1 93.88 476 TYR B O 1
ATOM 9674 N N . ASN B 1 477 ? -1.313 13.789 -1.219 1 91.19 477 ASN B N 1
ATOM 9675 C CA . ASN B 1 477 ? -0.191 14.031 -2.119 1 91.19 477 ASN B CA 1
ATOM 9676 C C . ASN B 1 477 ? -0.435 13.422 -3.496 1 91.19 477 ASN B C 1
ATOM 9678 O O . ASN B 1 477 ? -0.328 12.203 -3.668 1 91.19 477 ASN B O 1
ATOM 9682 N N . PRO B 1 478 ? -0.718 14.219 -4.508 1 85.81 478 PRO B N 1
ATOM 9683 C CA . PRO B 1 478 ? -1.086 13.703 -5.828 1 85.81 478 PRO B CA 1
ATOM 9684 C C . PRO B 1 478 ? 0.058 12.945 -6.504 1 85.81 478 PRO B C 1
ATOM 9686 O O . PRO B 1 478 ? -0.184 12.047 -7.312 1 85.81 478 PRO B O 1
ATOM 9689 N N . ALA B 1 479 ? 1.317 13.289 -6.195 1 81.62 479 ALA B N 1
ATOM 9690 C CA . ALA B 1 479 ? 2.463 12.641 -6.828 1 81.62 479 ALA B CA 1
ATOM 9691 C C . ALA B 1 479 ? 2.602 11.188 -6.363 1 81.62 479 ALA B C 1
ATOM 9693 O O . ALA B 1 479 ? 3.023 10.32 -7.129 1 81.62 479 ALA B O 1
ATOM 9694 N N . SER B 1 480 ? 2.232 10.906 -5.172 1 86.25 480 SER B N 1
ATOM 9695 C CA . SER B 1 480 ? 2.377 9.555 -4.633 1 86.25 480 SER B CA 1
ATOM 9696 C C . SER B 1 480 ? 1.019 8.891 -4.453 1 86.25 480 SER B C 1
ATOM 9698 O O . SER B 1 480 ? 0.944 7.707 -4.113 1 86.25 480 SER B O 1
ATOM 9700 N N . ASN B 1 481 ? -0.067 9.578 -4.688 1 92.38 481 ASN B N 1
ATOM 9701 C CA . ASN B 1 481 ? -1.417 9.078 -4.445 1 92.38 481 ASN B CA 1
ATOM 9702 C C . ASN B 1 481 ? -1.584 8.586 -3.01 1 92.38 481 ASN B C 1
ATOM 9704 O O . ASN B 1 481 ? -2.117 7.5 -2.781 1 92.38 481 ASN B O 1
ATOM 9708 N N . ASP B 1 482 ? -1.081 9.391 -2.023 1 93.88 482 ASP B N 1
ATOM 9709 C CA . ASP B 1 482 ? -1.159 9.117 -0.592 1 93.88 482 ASP B CA 1
ATOM 9710 C C . ASP B 1 482 ? -2.125 10.078 0.1 1 93.88 482 ASP B C 1
ATOM 9712 O O . ASP B 1 482 ? -2.186 11.258 -0.243 1 93.88 482 ASP B O 1
ATOM 9716 N N . MET B 1 483 ? -2.832 9.531 0.988 1 95.81 483 MET B N 1
ATOM 9717 C CA . MET B 1 483 ? -3.547 10.328 1.979 1 95.81 483 MET B CA 1
ATOM 9718 C C . MET B 1 483 ? -2.914 10.18 3.357 1 95.81 483 MET B C 1
ATOM 9720 O O . MET B 1 483 ? -2.857 9.07 3.902 1 95.81 483 MET B O 1
ATOM 9724 N N . ILE B 1 484 ? -2.434 11.273 3.891 1 95.44 484 ILE B N 1
ATOM 9725 C CA . ILE B 1 484 ? -1.616 11.195 5.094 1 95.44 484 ILE B CA 1
ATOM 9726 C C . ILE B 1 484 ? -2.252 12.039 6.203 1 95.44 484 ILE B C 1
ATOM 9728 O O . ILE B 1 484 ? -2.561 13.211 6 1 95.44 484 ILE B O 1
ATOM 9732 N N . PHE B 1 485 ? -2.471 11.5 7.328 1 96.88 485 PHE B N 1
ATOM 9733 C CA . PHE B 1 485 ? -2.934 12.172 8.539 1 96.88 485 PHE B CA 1
ATOM 9734 C C . PHE B 1 485 ? -1.933 11.984 9.672 1 96.88 485 PHE B C 1
ATOM 9736 O O . PHE B 1 485 ? -1.839 10.906 10.258 1 96.88 485 PHE B O 1
ATOM 9743 N N . MET B 1 486 ? -1.271 13.047 10.023 1 96.5 486 MET B N 1
ATOM 9744 C CA . MET B 1 486 ? -0.196 13 11.008 1 96.5 486 MET B CA 1
ATOM 9745 C C . MET B 1 486 ? -0.758 12.93 12.422 1 96.5 486 MET B C 1
ATOM 9747 O O . MET B 1 486 ? -1.829 13.469 12.703 1 96.5 486 MET B O 1
ATOM 9751 N N . ALA B 1 487 ? -0.03 12.297 13.312 1 97.06 487 ALA B N 1
ATOM 9752 C CA . ALA B 1 487 ? -0.426 12.219 14.711 1 97.06 487 ALA B CA 1
ATOM 9753 C C . ALA B 1 487 ? -0.682 13.602 15.297 1 97.06 487 ALA B C 1
ATOM 9755 O O . ALA B 1 487 ? -1.557 13.781 16.141 1 97.06 487 ALA B O 1
ATOM 9756 N N . GLY B 1 488 ? 0.079 14.586 14.883 1 94.81 488 GLY B N 1
ATOM 9757 C CA . GLY B 1 488 ? -0.105 15.945 15.359 1 94.81 488 GLY B CA 1
ATOM 9758 C C . GLY B 1 488 ? -1.487 16.5 15.062 1 94.81 488 GLY B C 1
ATOM 9759 O O . GLY B 1 488 ? -1.947 17.422 15.734 1 94.81 488 GLY B O 1
ATOM 9760 N N . TYR B 1 489 ? -2.16 15.922 14.078 1 92.5 489 TYR B N 1
ATOM 9761 C CA . TYR B 1 489 ? -3.498 16.359 13.703 1 92.5 489 TYR B CA 1
ATOM 9762 C C . TYR B 1 489 ? -4.566 15.492 14.352 1 92.5 489 TYR B C 1
ATOM 9764 O O . TYR B 1 489 ? -5.762 15.742 14.195 1 92.5 489 TYR B O 1
ATOM 9772 N N . MET B 1 490 ? -4.172 14.5 15.016 1 95.19 490 MET B N 1
ATOM 9773 C CA . MET B 1 490 ? -5.098 13.516 15.57 1 95.19 490 MET B CA 1
ATOM 9774 C C . MET B 1 490 ? -5.211 13.664 17.078 1 95.19 490 MET B C 1
ATOM 9776 O O . MET B 1 490 ? -5.086 12.68 17.812 1 95.19 490 MET B O 1
ATOM 9780 N N . LEU B 1 491 ? -5.375 14.867 17.5 1 92.94 491 LEU B N 1
ATOM 9781 C CA . LEU B 1 491 ? -5.605 15.234 18.891 1 92.94 491 LEU B CA 1
ATOM 9782 C C . LEU B 1 491 ? -6.887 16.047 19.047 1 92.94 491 LEU B C 1
ATOM 9784 O O . LEU B 1 491 ? -7.34 16.672 18.078 1 92.94 491 LEU B O 1
ATOM 9788 N N . PRO B 1 492 ? -7.594 15.938 20.234 1 90.19 492 PRO B N 1
ATOM 9789 C CA . PRO B 1 492 ? -8.734 16.828 20.453 1 90.19 492 PRO B CA 1
ATOM 9790 C C . PRO B 1 492 ? -8.383 18.297 20.266 1 90.19 492 PRO B C 1
ATOM 9792 O O . PRO B 1 492 ? -7.273 18.719 20.578 1 90.19 492 PRO B O 1
ATOM 9795 N N . PRO B 1 493 ? -9.188 18.969 19.641 1 88.75 493 PRO B N 1
ATOM 9796 C CA . PRO B 1 493 ? -10.594 18.672 19.391 1 88.75 493 PRO B CA 1
ATOM 9797 C C . PRO B 1 493 ? -10.844 18.141 17.969 1 88.75 493 PRO B C 1
ATOM 9799 O O . PRO B 1 493 ? -11.992 17.875 17.609 1 88.75 493 PRO B O 1
ATOM 9802 N N . PHE B 1 494 ? -9.852 17.984 17.188 1 89.75 494 PHE B N 1
ATOM 9803 C CA . PHE B 1 494 ? -10.055 17.594 15.797 1 89.75 494 PHE B CA 1
ATOM 9804 C C . PHE B 1 494 ? -10.234 16.094 15.672 1 89.75 494 PHE B C 1
ATOM 9806 O O . PHE B 1 494 ? -10.844 15.609 14.711 1 89.75 494 PHE B O 1
ATOM 9813 N N . TYR B 1 495 ? -9.734 15.43 16.625 1 94.44 495 TYR B N 1
ATOM 9814 C CA . TYR B 1 495 ? -9.992 14 16.75 1 94.44 495 TYR B CA 1
ATOM 9815 C C . TYR B 1 495 ? -10 13.578 18.219 1 94.44 495 TYR B C 1
ATOM 9817 O O . TYR B 1 495 ? -8.992 13.734 18.922 1 94.44 495 TYR B O 1
ATOM 9825 N N . ASP B 1 496 ? -11.031 13.211 18.625 1 92.62 496 ASP B N 1
ATOM 9826 C CA . ASP B 1 496 ? -11.227 12.625 19.953 1 92.62 496 ASP B CA 1
ATOM 9827 C C . ASP B 1 496 ? -11.914 11.266 19.844 1 92.62 496 ASP B C 1
ATOM 9829 O O . ASP B 1 496 ? -13.117 11.188 19.578 1 92.62 496 ASP B O 1
ATOM 9833 N N . PRO B 1 497 ? -11.109 10.219 20.125 1 91.06 497 PRO B N 1
ATOM 9834 C CA . PRO B 1 497 ? -11.672 8.875 19.953 1 91.06 497 PRO B CA 1
ATOM 9835 C C . PRO B 1 497 ? -12.844 8.594 20.891 1 91.06 497 PRO B C 1
ATOM 9837 O O . PRO B 1 497 ? -13.578 7.625 20.703 1 91.06 497 PRO B O 1
ATOM 9840 N N . ASN B 1 498 ? -13.023 9.453 21.891 1 88.62 498 ASN B N 1
ATOM 9841 C CA . ASN B 1 498 ? -14.086 9.227 22.859 1 88.62 498 ASN B CA 1
ATOM 9842 C C . ASN B 1 498 ? -15.305 10.094 22.562 1 88.62 498 ASN B C 1
ATOM 9844 O O . ASN B 1 498 ? -16.312 10.031 23.281 1 88.62 498 ASN B O 1
ATOM 9848 N N . ALA B 1 499 ? -15.242 10.828 21.562 1 93.25 499 ALA B N 1
ATOM 9849 C CA . ALA B 1 499 ? -16.375 11.664 21.172 1 93.25 499 ALA B CA 1
ATOM 9850 C C . ALA B 1 499 ? -17.453 10.836 20.469 1 93.25 499 ALA B C 1
ATOM 9852 O O . ALA B 1 499 ? -17.188 9.711 20.031 1 93.25 499 ALA B O 1
ATOM 9853 N N . PRO B 1 500 ? -18.734 11.414 20.484 1 93.56 500 PRO B N 1
ATOM 9854 C CA . PRO B 1 500 ? -19.734 10.758 19.641 1 93.56 500 PRO B CA 1
ATOM 9855 C C . PRO B 1 500 ? -19.312 10.648 18.188 1 93.56 500 PRO B C 1
ATOM 9857 O O . PRO B 1 500 ? -18.594 11.5 17.672 1 93.56 500 PRO B O 1
ATOM 9860 N N . MET B 1 501 ? -19.797 9.578 17.516 1 95.19 501 MET B N 1
ATOM 9861 C CA . MET B 1 501 ? -19.422 9.344 16.125 1 95.19 501 MET B CA 1
ATOM 9862 C C . MET B 1 501 ? -19.828 10.516 15.242 1 95.19 501 MET B C 1
ATOM 9864 O O . MET B 1 501 ? -19.141 10.852 14.273 1 95.19 501 MET B O 1
ATOM 9868 N N . SER B 1 502 ? -20.969 11.188 15.609 1 97 502 SER B N 1
ATOM 9869 C CA . SER B 1 502 ? -21.375 12.383 14.875 1 97 502 SER B CA 1
ATOM 9870 C C . SER B 1 502 ? -20.297 13.445 14.906 1 97 502 SER B C 1
ATOM 9872 O O . SER B 1 502 ? -20.031 14.102 13.891 1 97 502 SER B O 1
ATOM 9874 N N . PHE B 1 503 ? -19.625 13.586 16.062 1 97.06 503 PHE B N 1
ATOM 9875 C CA . PHE B 1 503 ? -18.562 14.562 16.203 1 97.06 503 PHE B CA 1
ATOM 9876 C C . PHE B 1 503 ? -17.312 14.109 15.453 1 97.06 503 PHE B C 1
ATOM 9878 O O . PHE B 1 503 ? -16.656 14.906 14.773 1 97.06 503 PHE B O 1
ATOM 9885 N N . ILE B 1 504 ? -16.969 12.805 15.539 1 97.25 504 ILE B N 1
ATOM 9886 C CA . ILE B 1 504 ? -15.773 12.273 14.898 1 97.25 504 ILE B CA 1
ATOM 9887 C C . ILE B 1 504 ? -15.883 12.438 13.383 1 97.25 504 ILE B C 1
ATOM 9889 O O . ILE B 1 504 ? -14.938 12.906 12.734 1 97.25 504 ILE B O 1
ATOM 9893 N N . PHE B 1 505 ? -17.031 12.086 12.797 1 98.19 505 PHE B N 1
ATOM 9894 C CA . PHE B 1 505 ? -17.219 12.234 11.359 1 98.19 505 PHE B CA 1
ATOM 9895 C C . PHE B 1 505 ? -17.234 13.711 10.961 1 98.19 505 PHE B C 1
ATOM 9897 O O . PHE B 1 505 ? -16.734 14.07 9.891 1 98.19 505 PHE B O 1
ATOM 9904 N N . ALA B 1 506 ? -17.734 14.594 11.812 1 97.94 506 ALA B N 1
ATOM 9905 C CA . ALA B 1 506 ? -17.859 16.016 11.508 1 97.94 506 ALA B CA 1
ATOM 9906 C C . ALA B 1 506 ? -16.5 16.719 11.57 1 97.94 506 ALA B C 1
ATOM 9908 O O . ALA B 1 506 ? -16.328 17.781 10.977 1 97.94 506 ALA B O 1
ATOM 9909 N N . THR B 1 507 ? -15.609 16.188 12.312 1 96.75 507 THR B N 1
ATOM 9910 C CA . THR B 1 507 ? -14.289 16.797 12.469 1 96.75 507 THR B CA 1
ATOM 9911 C C . THR B 1 507 ? -13.234 16.016 11.695 1 96.75 507 THR B C 1
ATOM 9913 O O . THR B 1 507 ? -13.039 16.25 10.5 1 96.75 507 THR B O 1
ATOM 9916 N N . PHE B 1 508 ? -12.773 14.922 12.242 1 97.12 508 PHE B N 1
ATOM 9917 C CA . PHE B 1 508 ? -11.75 14.109 11.594 1 97.12 508 PHE B CA 1
ATOM 9918 C C . PHE B 1 508 ? -12.266 13.531 10.281 1 97.12 508 PHE B C 1
ATOM 9920 O O . PHE B 1 508 ? -11.57 13.57 9.266 1 97.12 508 PHE B O 1
ATOM 9927 N N . GLY B 1 509 ? -13.484 13.023 10.281 1 98 509 GLY B N 1
ATOM 9928 C CA . GLY B 1 509 ? -14.07 12.469 9.07 1 98 509 GLY B CA 1
ATOM 9929 C C . GLY B 1 509 ? -14.164 13.477 7.941 1 98 509 GLY B C 1
ATOM 9930 O O . GLY B 1 509 ? -13.891 13.148 6.785 1 98 509 GLY B O 1
ATOM 9931 N N . ALA B 1 510 ? -14.562 14.648 8.258 1 98 510 ALA B N 1
ATOM 9932 C CA . ALA B 1 510 ? -14.672 15.695 7.246 1 98 510 ALA B CA 1
ATOM 9933 C C . ALA B 1 510 ? -13.305 16.031 6.652 1 98 510 ALA B C 1
ATOM 9935 O O . ALA B 1 510 ? -13.203 16.344 5.465 1 98 510 ALA B O 1
ATOM 9936 N N . ILE B 1 511 ? -12.305 16.016 7.469 1 97 511 ILE B N 1
ATOM 9937 C CA . ILE B 1 511 ? -10.953 16.281 6.996 1 97 511 ILE B CA 1
ATOM 9938 C C . ILE B 1 511 ? -10.492 15.148 6.082 1 97 511 ILE B C 1
ATOM 9940 O O . ILE B 1 511 ? -9.883 15.391 5.039 1 97 511 ILE B O 1
ATOM 9944 N N . VAL B 1 512 ? -10.766 13.914 6.516 1 97.81 512 VAL B N 1
ATOM 9945 C CA . VAL B 1 512 ? -10.438 12.758 5.695 1 97.81 512 VAL B CA 1
ATOM 9946 C C . VAL B 1 512 ? -11.117 12.875 4.336 1 97.81 512 VAL B C 1
ATOM 9948 O O . VAL B 1 512 ? -10.477 12.688 3.297 1 97.81 512 VAL B O 1
ATOM 9951 N N . ALA B 1 513 ? -12.359 13.18 4.383 1 98 513 ALA B N 1
ATOM 9952 C CA . ALA B 1 513 ? -13.133 13.305 3.15 1 98 513 ALA B CA 1
ATOM 9953 C C . ALA B 1 513 ? -12.609 14.461 2.297 1 98 513 ALA B C 1
ATOM 9955 O O . ALA B 1 513 ? -12.539 14.352 1.07 1 98 513 ALA B O 1
ATOM 9956 N N . HIS B 1 514 ? -12.266 15.586 2.945 1 97.25 514 HIS B N 1
ATOM 9957 C CA . HIS B 1 514 ? -11.648 16.734 2.281 1 97.25 514 HIS B CA 1
ATOM 9958 C C . HIS B 1 514 ? -10.406 16.312 1.502 1 97.25 514 HIS B C 1
ATOM 9960 O O . HIS B 1 514 ? -10.289 16.609 0.31 1 97.25 514 HIS B O 1
ATOM 9966 N N . GLU B 1 515 ? -9.516 15.57 2.182 1 97.12 515 GLU B N 1
ATOM 9967 C CA . GLU B 1 515 ? -8.273 15.133 1.542 1 97.12 515 GLU B CA 1
ATOM 9968 C C . GLU B 1 515 ? -8.555 14.133 0.428 1 97.12 515 GLU B C 1
ATOM 9970 O O . GLU B 1 515 ? -7.887 14.148 -0.609 1 97.12 515 GLU B O 1
ATOM 9975 N N . LEU B 1 516 ? -9.5 13.305 0.663 1 96.94 516 LEU B N 1
ATOM 9976 C CA . LEU B 1 516 ? -9.852 12.297 -0.332 1 96.94 516 LEU B CA 1
ATOM 9977 C C . LEU B 1 516 ? -10.328 12.953 -1.622 1 96.94 516 LEU B C 1
ATOM 9979 O O . LEU B 1 516 ? -9.984 12.508 -2.717 1 96.94 516 LEU B O 1
ATOM 9983 N N . THR B 1 517 ? -11.109 13.977 -1.578 1 95.75 517 THR B N 1
ATOM 9984 C CA . THR B 1 517 ? -11.648 14.625 -2.766 1 95.75 517 THR B CA 1
ATOM 9985 C C . THR B 1 517 ? -10.539 15.328 -3.551 1 95.75 517 THR B C 1
ATOM 9987 O O . THR B 1 517 ? -10.672 15.539 -4.758 1 95.75 517 THR B O 1
ATOM 9990 N N . HIS B 1 518 ? -9.438 15.727 -2.852 1 95.31 518 HIS B N 1
ATOM 9991 C CA . HIS B 1 518 ? -8.305 16.312 -3.549 1 95.31 518 HIS B CA 1
ATOM 9992 C C . HIS B 1 518 ? -7.762 15.375 -4.621 1 95.31 518 HIS B C 1
ATOM 9994 O O . HIS B 1 518 ? -7.16 15.828 -5.598 1 95.31 518 HIS B O 1
ATOM 10000 N N . ALA B 1 519 ? -7.945 14.086 -4.449 1 94.56 519 ALA B N 1
ATOM 10001 C CA . ALA B 1 519 ? -7.5 13.125 -5.457 1 94.56 519 ALA B CA 1
ATOM 10002 C C . ALA B 1 519 ? -8.258 13.312 -6.766 1 94.56 519 ALA B C 1
ATOM 10004 O O . ALA B 1 519 ? -7.805 12.875 -7.824 1 94.56 519 ALA B O 1
ATOM 10005 N N . PHE B 1 520 ? -9.414 14.039 -6.742 1 91.56 520 PHE B N 1
ATOM 10006 C CA . PHE B 1 520 ? -10.297 14.102 -7.898 1 91.56 520 PHE B CA 1
ATOM 10007 C C . PHE B 1 520 ? -10.672 15.547 -8.211 1 91.56 520 PHE B C 1
ATOM 10009 O O . PHE B 1 520 ? -11.68 15.805 -8.875 1 91.56 520 PHE B O 1
ATOM 10016 N N . ASP B 1 521 ? -10.008 16.453 -7.617 1 85.44 521 ASP B N 1
ATOM 10017 C CA . ASP B 1 521 ? -10.281 17.859 -7.883 1 85.44 521 ASP B CA 1
ATOM 10018 C C . ASP B 1 521 ? -9.445 18.375 -9.047 1 85.44 521 ASP B C 1
ATOM 10020 O O . ASP B 1 521 ? -8.992 17.594 -9.891 1 85.44 521 ASP B O 1
ATOM 10024 N N . ASN B 1 522 ? -9.312 19.672 -9.148 1 76.69 522 ASN B N 1
ATOM 10025 C CA . ASN B 1 522 ? -8.695 20.297 -10.312 1 76.69 522 ASN B CA 1
ATOM 10026 C C . ASN B 1 522 ? -7.215 19.938 -10.422 1 76.69 522 ASN B C 1
ATOM 10028 O O . ASN B 1 522 ? -6.633 20.016 -11.5 1 76.69 522 ASN B O 1
ATOM 10032 N N . HIS B 1 523 ? -6.582 19.516 -9.336 1 77.5 523 HIS B N 1
ATOM 10033 C CA . HIS B 1 523 ? -5.184 19.094 -9.398 1 77.5 523 HIS B CA 1
ATOM 10034 C C . HIS B 1 523 ? -5.059 17.578 -9.406 1 77.5 523 HIS B C 1
ATOM 10036 O O . HIS B 1 523 ? -4.305 17.016 -10.203 1 77.5 523 HIS B O 1
ATOM 10042 N N . GLY B 1 524 ? -5.809 16.922 -8.578 1 82.88 524 GLY B N 1
ATOM 10043 C CA . GLY B 1 524 ? -5.738 15.477 -8.461 1 82.88 524 GLY B CA 1
ATOM 10044 C C . GLY B 1 524 ? -6.25 14.758 -9.695 1 82.88 524 GLY B C 1
ATOM 10045 O O . GLY B 1 524 ? -5.781 13.664 -10.016 1 82.88 524 GLY B O 1
ATOM 10046 N N . ALA B 1 525 ? -7.137 15.414 -10.391 1 83.38 525 ALA B N 1
ATOM 10047 C CA . ALA B 1 525 ? -7.742 14.805 -11.57 1 83.38 525 ALA B CA 1
ATOM 10048 C C . ALA B 1 525 ? -6.734 14.719 -12.711 1 83.38 525 ALA B C 1
ATOM 10050 O O . ALA B 1 525 ? -6.941 13.961 -13.672 1 83.38 525 ALA B O 1
ATOM 10051 N N . LEU B 1 526 ? -5.684 15.438 -12.578 1 82.56 526 LEU B N 1
ATOM 10052 C CA . LEU B 1 526 ? -4.691 15.469 -13.648 1 82.56 526 LEU B CA 1
ATOM 10053 C C . LEU B 1 526 ? -3.689 14.328 -13.492 1 82.56 526 LEU B C 1
ATOM 10055 O O . LEU B 1 526 ? -2.818 14.141 -14.344 1 82.56 526 LEU B O 1
ATOM 10059 N N . ARG B 1 527 ? -3.803 13.578 -12.461 1 88.44 527 ARG B N 1
ATOM 10060 C CA . ARG B 1 527 ? -2.85 12.508 -12.195 1 88.44 527 ARG B CA 1
ATOM 10061 C C . ARG B 1 527 ? -3.562 11.164 -12.062 1 88.44 527 ARG B C 1
ATOM 10063 O O . ARG B 1 527 ? -4.656 11.086 -11.508 1 88.44 527 ARG B O 1
ATOM 10070 N N . ASN B 1 528 ? -2.912 10.109 -12.555 1 89.12 528 ASN B N 1
ATOM 10071 C CA . ASN B 1 528 ? -3.48 8.773 -12.461 1 89.12 528 ASN B CA 1
ATOM 10072 C C . ASN B 1 528 ? -3.146 8.117 -11.117 1 89.12 528 ASN B C 1
ATOM 10074 O O . ASN B 1 528 ? -2.664 8.789 -10.203 1 89.12 528 ASN B O 1
ATOM 10078 N N . GLU B 1 529 ? -3.506 6.84 -10.984 1 89.75 529 GLU B N 1
ATOM 10079 C CA . GLU B 1 529 ? -3.402 6.117 -9.719 1 89.75 529 GLU B CA 1
ATOM 10080 C C . GLU B 1 529 ? -1.945 5.938 -9.305 1 89.75 529 GLU B C 1
ATOM 10082 O O . GLU B 1 529 ? -1.659 5.621 -8.148 1 89.75 529 GLU B O 1
ATOM 10087 N N . TRP B 1 530 ? -0.997 6.203 -10.188 1 85.62 530 TRP B N 1
ATOM 10088 C CA . TRP B 1 530 ? 0.424 6.051 -9.891 1 85.62 530 TRP B CA 1
ATOM 10089 C C . TRP B 1 530 ? 1.084 7.406 -9.672 1 85.62 530 TRP B C 1
ATOM 10091 O O . TRP B 1 530 ? 2.297 7.488 -9.461 1 85.62 530 TRP B O 1
ATOM 10101 N N . GLY B 1 531 ? 0.282 8.469 -9.727 1 85.44 531 GLY B N 1
ATOM 10102 C CA . GLY B 1 531 ? 0.786 9.82 -9.531 1 85.44 531 GLY B CA 1
ATOM 10103 C C . GLY B 1 531 ? 1.307 10.453 -10.805 1 85.44 531 GLY B C 1
ATOM 10104 O O . GLY B 1 531 ? 1.795 11.586 -10.781 1 85.44 531 GLY B O 1
ATOM 10105 N N . ASP B 1 532 ? 1.203 9.758 -11.961 1 81.94 532 ASP B N 1
ATOM 10106 C CA . ASP B 1 532 ? 1.679 10.281 -13.234 1 81.94 532 ASP B CA 1
ATOM 10107 C C . ASP B 1 532 ? 0.665 11.25 -13.836 1 81.94 532 ASP B C 1
ATOM 10109 O O . ASP B 1 532 ? -0.545 11.047 -13.719 1 81.94 532 ASP B O 1
ATOM 10113 N N . LEU B 1 533 ? 1.193 12.273 -14.492 1 83.88 533 LEU B N 1
ATOM 10114 C CA . LEU B 1 533 ? 0.314 13.188 -15.203 1 83.88 533 LEU B CA 1
ATOM 10115 C C . LEU B 1 533 ? -0.372 12.484 -16.375 1 83.88 533 LEU B C 1
ATOM 10117 O O . LEU B 1 533 ? 0.297 11.938 -17.25 1 83.88 533 LEU B O 1
ATOM 10121 N N . GLU B 1 534 ? -1.579 12.344 -16.297 1 83.56 534 GLU B N 1
ATOM 10122 C CA . GLU B 1 534 ? -2.398 11.68 -17.312 1 83.56 534 GLU B CA 1
ATOM 10123 C C . GLU B 1 534 ? -3.848 12.156 -17.25 1 83.56 534 GLU B C 1
ATOM 10125 O O . GLU B 1 534 ? -4.426 12.258 -16.156 1 83.56 534 GLU B O 1
ATOM 10130 N N . ASN B 1 535 ? -4.324 12.562 -18.359 1 84.81 535 ASN B N 1
ATOM 10131 C CA . ASN B 1 535 ? -5.75 12.859 -18.391 1 84.81 535 ASN B CA 1
ATOM 10132 C C . ASN B 1 535 ? -6.586 11.586 -18.547 1 84.81 535 ASN B C 1
ATOM 10134 O O . ASN B 1 535 ? -6.594 10.977 -19.625 1 84.81 535 ASN B O 1
ATOM 10138 N N . TRP B 1 536 ? -7.25 11.172 -17.594 1 87.81 536 TRP B N 1
ATOM 10139 C CA . TRP B 1 536 ? -8.016 9.938 -17.609 1 87.81 536 TRP B CA 1
ATOM 10140 C C . TRP B 1 536 ? -9.516 10.219 -17.594 1 87.81 536 TRP B C 1
ATOM 10142 O O . TRP B 1 536 ? -10.328 9.305 -17.453 1 87.81 536 TRP B O 1
ATOM 10152 N N . TRP B 1 537 ? -9.891 11.484 -17.797 1 89.94 537 TRP B N 1
ATOM 10153 C CA . TRP B 1 537 ? -11.297 11.891 -17.828 1 89.94 537 TRP B CA 1
ATOM 10154 C C . TRP B 1 537 ? -11.805 11.922 -19.266 1 89.94 537 TRP B C 1
ATOM 10156 O O . TRP B 1 537 ? -11.07 12.297 -20.188 1 89.94 537 TRP B O 1
ATOM 10166 N N . SER B 1 538 ? -13.055 11.547 -19.422 1 91.88 538 SER B N 1
ATOM 10167 C CA . SER B 1 538 ? -13.703 11.797 -20.703 1 91.88 538 SER B CA 1
ATOM 10168 C C . SER B 1 538 ? -13.922 13.289 -20.938 1 91.88 538 SER B C 1
ATOM 10170 O O . SER B 1 538 ? -13.961 14.062 -19.984 1 91.88 538 SER B O 1
ATOM 10172 N N . LYS B 1 539 ? -14.094 13.672 -22.203 1 91.81 539 LYS B N 1
ATOM 10173 C CA . LYS B 1 539 ? -14.305 15.07 -22.547 1 91.81 539 LYS B CA 1
ATOM 10174 C C . LYS B 1 539 ? -15.609 15.594 -21.938 1 91.81 539 LYS B C 1
ATOM 10176 O O . LYS B 1 539 ? -15.672 16.734 -21.469 1 91.81 539 LYS B O 1
ATOM 10181 N N . SER B 1 540 ? -16.562 14.75 -21.906 1 94 540 SER B N 1
ATOM 10182 C CA . SER B 1 540 ? -17.859 15.133 -21.344 1 94 540 SER B CA 1
ATOM 10183 C C . SER B 1 540 ? -17.75 15.406 -19.844 1 94 540 SER B C 1
ATOM 10185 O O . SER B 1 540 ? -18.312 16.391 -19.344 1 94 540 SER B O 1
ATOM 10187 N N . CYS B 1 541 ? -17.078 14.57 -19.141 1 92.38 541 CYS B N 1
ATOM 10188 C CA . CYS B 1 541 ? -16.906 14.758 -17.703 1 92.38 541 CYS B CA 1
ATOM 10189 C C . CYS B 1 541 ? -16.062 15.984 -17.406 1 92.38 541 CYS B C 1
ATOM 10191 O O . CYS B 1 541 ? -16.312 16.703 -16.438 1 92.38 541 CYS B O 1
ATOM 10193 N N . GLU B 1 542 ? -15.078 16.266 -18.234 1 90.75 542 GLU B N 1
ATOM 10194 C CA . GLU B 1 542 ? -14.242 17.453 -18.078 1 90.75 542 GLU B CA 1
ATOM 10195 C C . GLU B 1 542 ? -15.07 18.734 -18.203 1 90.75 542 GLU B C 1
ATOM 10197 O O . GLU B 1 542 ? -14.875 19.688 -17.438 1 90.75 542 GLU B O 1
ATOM 10202 N N . GLU B 1 543 ? -15.914 18.734 -19.109 1 92.88 543 GLU B N 1
ATOM 10203 C CA . GLU B 1 543 ? -16.75 19.906 -19.344 1 92.88 543 GLU B CA 1
ATOM 10204 C C . GLU B 1 543 ? -17.703 20.141 -18.172 1 92.88 543 GLU B C 1
ATOM 10206 O O . GLU B 1 543 ? -17.875 21.281 -17.734 1 92.88 543 GLU B O 1
ATOM 10211 N N . LYS B 1 544 ? -18.25 19.062 -17.719 1 92.19 544 LYS B N 1
ATOM 10212 C CA . LYS B 1 544 ? -19.141 19.172 -16.578 1 92.19 544 LYS B CA 1
ATOM 10213 C C . LYS B 1 544 ? -18.391 19.656 -15.344 1 92.19 544 LYS B C 1
ATOM 10215 O O . LYS B 1 544 ? -18.906 20.453 -14.555 1 92.19 544 LYS B O 1
ATOM 10220 N N . PHE B 1 545 ? -17.234 19.188 -15.188 1 92.31 545 PHE B N 1
ATOM 10221 C CA . PHE B 1 545 ? -16.406 19.609 -14.07 1 92.31 545 PHE B CA 1
ATOM 10222 C C . PHE B 1 545 ? -16.094 21.094 -14.148 1 92.31 545 PHE B C 1
ATOM 10224 O O . PHE B 1 545 ? -16.141 21.797 -13.141 1 92.31 545 PHE B O 1
ATOM 10231 N N . GLN B 1 546 ? -15.805 21.562 -15.305 1 91.38 546 GLN B N 1
ATOM 10232 C CA . GLN B 1 546 ? -15.492 22.969 -15.516 1 91.38 546 GLN B CA 1
ATOM 10233 C C . GLN B 1 546 ? -16.688 23.859 -15.211 1 91.38 546 GLN B C 1
ATOM 10235 O O . GLN B 1 546 ? -16.547 24.953 -14.664 1 91.38 546 GLN B O 1
ATOM 10240 N N . GLN B 1 547 ? -17.797 23.344 -15.547 1 94.25 547 GLN B N 1
ATOM 10241 C CA . GLN B 1 547 ? -19.016 24.078 -15.234 1 94.25 547 GLN B CA 1
ATOM 10242 C C . GLN B 1 547 ? -19.203 24.203 -13.727 1 94.25 547 GLN B C 1
ATOM 10244 O O . GLN B 1 547 ? -19.578 25.266 -13.227 1 94.25 547 GLN B O 1
ATOM 10249 N N . GLN B 1 548 ? -19 23.109 -13.07 1 93.19 548 GLN B N 1
ATOM 10250 C CA . GLN B 1 548 ? -19.141 23.141 -11.617 1 93.19 548 GLN B CA 1
ATOM 10251 C C . GLN B 1 548 ? -18.047 24 -10.977 1 93.19 548 GLN B C 1
ATOM 10253 O O . GLN B 1 548 ? -18.297 24.656 -9.961 1 93.19 548 GLN B O 1
ATOM 10258 N N . GLU B 1 549 ? -16.844 24.016 -11.547 1 93.5 549 GLU B N 1
ATOM 10259 C CA . GLU B 1 549 ? -15.781 24.891 -11.062 1 93.5 549 GLU B CA 1
ATOM 10260 C C . GLU B 1 549 ? -16.219 26.359 -11.117 1 93.5 549 GLU B C 1
ATOM 10262 O O . GLU B 1 549 ? -15.977 27.109 -10.172 1 93.5 549 GLU B O 1
ATOM 10267 N N . ALA B 1 550 ? -16.828 26.688 -12.227 1 95.56 550 ALA B N 1
ATOM 10268 C CA . ALA B 1 550 ? -17.312 28.047 -12.383 1 95.56 550 ALA B CA 1
ATOM 10269 C C . ALA B 1 550 ? -18.375 28.375 -11.336 1 95.56 550 ALA B C 1
ATOM 10271 O O . ALA B 1 550 ? -18.406 29.484 -10.789 1 95.56 550 ALA B O 1
ATOM 10272 N N . CYS B 1 551 ? -19.219 27.422 -11.102 1 96.5 551 CYS B N 1
ATOM 10273 C CA . CYS B 1 551 ? -20.234 27.578 -10.078 1 96.5 551 CYS B CA 1
ATOM 10274 C C . CYS B 1 551 ? -19.609 27.828 -8.711 1 96.5 551 CYS B C 1
ATOM 10276 O O . CYS B 1 551 ? -20 28.766 -8.008 1 96.5 551 CYS B O 1
ATOM 10278 N N . PHE B 1 552 ? -18.641 27.047 -8.336 1 96.5 552 PHE B N 1
ATOM 10279 C CA . PHE B 1 552 ? -17.969 27.172 -7.047 1 96.5 552 PHE B CA 1
ATOM 10280 C C . PHE B 1 552 ? -17.25 28.516 -6.938 1 96.5 552 PHE B C 1
ATOM 10282 O O . PHE B 1 552 ? -17.266 29.141 -5.883 1 96.5 552 PHE B O 1
ATOM 10289 N N . LYS B 1 553 ? -16.547 28.938 -8.023 1 96.12 553 LYS B N 1
ATOM 10290 C CA . LYS B 1 553 ? -15.852 30.219 -8.023 1 96.12 553 LYS B CA 1
ATOM 10291 C C . LYS B 1 553 ? -16.797 31.359 -7.715 1 96.12 553 LYS B C 1
ATOM 10293 O O . LYS B 1 553 ? -16.516 32.188 -6.859 1 96.12 553 LYS B O 1
ATOM 10298 N N . GLU B 1 554 ? -17.922 31.312 -8.328 1 96.81 554 GLU B N 1
ATOM 10299 C CA . GLU B 1 554 ? -18.891 32.406 -8.156 1 96.81 554 GLU B CA 1
ATOM 10300 C C . GLU B 1 554 ? -19.547 32.344 -6.781 1 96.81 554 GLU B C 1
ATOM 10302 O O . GLU B 1 554 ? -19.656 33.344 -6.098 1 96.81 554 GLU B O 1
ATOM 10307 N N . GLU B 1 555 ? -19.953 31.141 -6.402 1 96.19 555 GLU B N 1
ATOM 10308 C CA . GLU B 1 555 ? -20.656 30.953 -5.141 1 96.19 555 GLU B CA 1
ATOM 10309 C C . GLU B 1 555 ? -19.797 31.359 -3.951 1 96.19 555 GLU B C 1
ATOM 10311 O O . GLU B 1 555 ? -20.25 32.094 -3.072 1 96.19 555 GLU B O 1
ATOM 10316 N N . PHE B 1 556 ? -18.578 30.984 -3.908 1 96.81 556 PHE B N 1
ATOM 10317 C CA . PHE B 1 556 ? -17.734 31.203 -2.748 1 96.81 556 PHE B CA 1
ATOM 10318 C C . PHE B 1 556 ? -17.203 32.656 -2.736 1 96.81 556 PHE B C 1
ATOM 10320 O O . PHE B 1 556 ? -16.828 33.156 -1.683 1 96.81 556 PHE B O 1
ATOM 10327 N N . SER B 1 557 ? -17.219 33.312 -3.908 1 96.69 557 SER B N 1
ATOM 10328 C CA . SER B 1 557 ? -16.844 34.719 -3.992 1 96.69 557 SER B CA 1
ATOM 10329 C C . SER B 1 557 ? -17.984 35.625 -3.545 1 96.69 557 SER B C 1
ATOM 10331 O O . SER B 1 557 ? -17.797 36.812 -3.365 1 96.69 557 SER B O 1
ATOM 10333 N N . SER B 1 558 ? -19.141 35.031 -3.371 1 96.06 558 SER B N 1
ATOM 10334 C CA . SER B 1 558 ? -20.328 35.844 -3.098 1 96.06 558 SER B CA 1
ATOM 10335 C C . SER B 1 558 ? -20.672 35.844 -1.614 1 96.06 558 SER B C 1
ATOM 10337 O O . SER B 1 558 ? -21.594 36.531 -1.18 1 96.06 558 SER B O 1
ATOM 10339 N N . ILE B 1 559 ? -19.969 35.125 -0.804 1 96.06 559 ILE B N 1
ATOM 10340 C CA . ILE B 1 559 ? -20.266 35 0.62 1 96.06 559 ILE B CA 1
ATOM 10341 C C . ILE B 1 559 ? -19.609 36.156 1.377 1 96.06 559 ILE B C 1
ATOM 10343 O O . ILE B 1 559 ? -18.391 36.25 1.424 1 96.06 559 ILE B O 1
ATOM 10347 N N . PRO B 1 560 ? -20.422 37 2.002 1 95.19 560 PRO B N 1
ATOM 10348 C CA . PRO B 1 560 ? -19.844 38.125 2.736 1 95.19 560 PRO B CA 1
ATOM 10349 C C . PRO B 1 560 ? -19.25 37.719 4.082 1 95.19 560 PRO B C 1
ATOM 10351 O O . PRO B 1 560 ? -19.844 36.906 4.801 1 95.19 560 PRO B O 1
ATOM 10354 N N . VAL B 1 561 ? -18.078 38.219 4.383 1 94.75 561 VAL B N 1
ATOM 10355 C CA . VAL B 1 561 ? -17.453 38.031 5.691 1 94.75 561 VAL B CA 1
ATOM 10356 C C . VAL B 1 561 ? -17.172 39.406 6.324 1 94.75 561 VAL B C 1
ATOM 10358 O O . VAL B 1 561 ? -16.578 40.281 5.688 1 94.75 561 VAL B O 1
ATOM 10361 N N . TYR B 1 562 ? -17.609 39.531 7.547 1 92.56 562 TYR B N 1
ATOM 10362 C CA . TYR B 1 562 ? -17.422 40.812 8.266 1 92.56 562 TYR B CA 1
ATOM 10363 C C . TYR B 1 562 ? -16.344 40.656 9.336 1 92.56 562 TYR B C 1
ATOM 10365 O O . TYR B 1 562 ? -16.203 39.594 9.953 1 92.56 562 TYR B O 1
ATOM 10373 N N . GLY B 1 563 ? -15.578 41.688 9.5 1 91 563 GLY B N 1
ATOM 10374 C CA . GLY B 1 563 ? -14.664 41.719 10.625 1 91 563 GLY B CA 1
ATOM 10375 C C . GLY B 1 563 ? -15.367 41.688 11.969 1 91 563 GLY B C 1
ATOM 10376 O O . GLY B 1 563 ? -16.469 42.219 12.109 1 91 563 GLY B O 1
ATOM 10377 N N . ASP B 1 564 ? -14.703 41.062 12.875 1 87.69 564 ASP B N 1
ATOM 10378 C CA . ASP B 1 564 ? -15.273 40.969 14.219 1 87.69 564 ASP B CA 1
ATOM 10379 C C . ASP B 1 564 ? -14.781 42.094 15.117 1 87.69 564 ASP B C 1
ATOM 10381 O O . ASP B 1 564 ? -13.633 42.531 14.992 1 87.69 564 ASP B O 1
ATOM 10385 N N . LEU B 1 565 ? -15.648 42.562 15.945 1 83.88 565 LEU B N 1
ATOM 10386 C CA . LEU B 1 565 ? -15.312 43.562 16.953 1 83.88 565 LEU B CA 1
ATOM 10387 C C . LEU B 1 565 ? -15.406 42.969 18.359 1 83.88 565 LEU B C 1
ATOM 10389 O O . LEU B 1 565 ? -16.125 41.969 18.578 1 83.88 565 LEU B O 1
ATOM 10393 N N . PRO B 1 566 ? -14.656 43.469 19.266 1 77.19 566 PRO B N 1
ATOM 10394 C CA . PRO B 1 566 ? -14.734 42.969 20.641 1 77.19 566 PRO B CA 1
ATOM 10395 C C . PRO B 1 566 ? -16.156 43.031 21.203 1 77.19 566 PRO B C 1
ATOM 10397 O O . PRO B 1 566 ? -16.5 42.219 22.094 1 77.19 566 PRO B O 1
ATOM 10400 N N . SER B 1 567 ? -16.969 43.938 20.688 1 72.06 567 SER B N 1
ATOM 10401 C CA . SER B 1 567 ? -18.344 44.094 21.156 1 72.06 567 SER B CA 1
ATOM 10402 C C . SER B 1 567 ? -19.219 42.938 20.688 1 72.06 567 SER B C 1
ATOM 10404 O O . SER B 1 567 ? -20.312 42.719 21.203 1 72.06 567 SER B O 1
ATOM 10406 N N . GLY B 1 568 ? -18.672 42.062 19.828 1 71.94 568 GLY B N 1
ATOM 10407 C CA . GLY B 1 568 ? -19.469 41 19.25 1 71.94 568 GLY B CA 1
ATOM 10408 C C . GLY B 1 568 ? -20.188 41.406 17.984 1 71.94 568 GLY B C 1
ATOM 10409 O O . GLY B 1 568 ? -20.719 40.562 17.25 1 71.94 568 GLY B O 1
ATOM 10410 N N . GLU B 1 569 ? -20.203 42.688 17.75 1 75.56 569 GLU B N 1
ATOM 10411 C CA . GLU B 1 569 ? -20.859 43.219 16.547 1 75.56 569 GLU B CA 1
ATOM 10412 C C . GLU B 1 569 ? -19.953 43.125 15.336 1 75.56 569 GLU B C 1
ATOM 10414 O O . GLU B 1 569 ? -18.734 42.906 15.477 1 75.56 569 GLU B O 1
ATOM 10419 N N . ARG B 1 570 ? -20.547 43.125 14.125 1 84.25 570 ARG B N 1
ATOM 10420 C CA . ARG B 1 570 ? -19.797 43.156 12.875 1 84.25 570 ARG B CA 1
ATOM 10421 C C . ARG B 1 570 ? -19.172 44.5 12.609 1 84.25 570 ARG B C 1
ATOM 10423 O O . ARG B 1 570 ? -19.766 45.531 12.93 1 84.25 570 ARG B O 1
ATOM 10430 N N . ASP B 1 571 ? -18 44.375 12.148 1 87 571 ASP B N 1
ATOM 10431 C CA . ASP B 1 571 ? -17.281 45.594 11.773 1 87 571 ASP B CA 1
ATOM 10432 C C . ASP B 1 571 ? -18.078 46.406 10.758 1 87 571 ASP B C 1
ATOM 10434 O O . ASP B 1 571 ? -18.641 45.844 9.805 1 87 571 ASP B O 1
ATOM 10438 N N . SER B 1 572 ? -18.25 47.75 10.922 1 86.31 572 SER B N 1
ATOM 10439 C CA . SER B 1 572 ? -19.094 48.625 10.133 1 86.31 572 SER B CA 1
ATOM 10440 C C . SER B 1 572 ? -18.453 48.969 8.789 1 86.31 572 SER B C 1
ATOM 10442 O O . SER B 1 572 ? -19.078 49.562 7.918 1 86.31 572 SER B O 1
ATOM 10444 N N . SER B 1 573 ? -17.203 48.562 8.602 1 89.69 573 SER B N 1
ATOM 10445 C CA . SER B 1 573 ? -16.484 48.844 7.363 1 89.69 573 SER B CA 1
ATOM 10446 C C . SER B 1 573 ? -17.031 48.031 6.195 1 89.69 573 SER B C 1
ATOM 10448 O O . SER B 1 573 ? -16.625 48.219 5.051 1 89.69 573 SER B O 1
ATOM 10450 N N . GLY B 1 574 ? -18.016 47.156 6.414 1 91.31 574 GLY B N 1
ATOM 10451 C CA . GLY B 1 574 ? -18.625 46.375 5.367 1 91.31 574 GLY B CA 1
ATOM 10452 C C . GLY B 1 574 ? -17.984 45 5.227 1 91.31 574 GLY B C 1
ATOM 10453 O O . GLY B 1 574 ? -16.984 44.688 5.875 1 91.31 574 GLY B O 1
ATOM 10454 N N . PRO B 1 575 ? -18.578 44.156 4.418 1 94.25 575 PRO B N 1
ATOM 10455 C CA . PRO B 1 575 ? -18.078 42.781 4.234 1 94.25 575 PRO B CA 1
ATOM 10456 C C . PRO B 1 575 ? -16.906 42.719 3.268 1 94.25 575 PRO B C 1
ATOM 10458 O O . PRO B 1 575 ? -16.719 43.625 2.439 1 94.25 575 PRO B O 1
ATOM 10461 N N . VAL B 1 576 ? -16.062 41.781 3.469 1 94.88 576 VAL B N 1
ATOM 10462 C CA . VAL B 1 576 ? -15.078 41.375 2.469 1 94.88 576 VAL B CA 1
ATOM 10463 C C . VAL B 1 576 ? -15.539 40.094 1.78 1 94.88 576 VAL B C 1
ATOM 10465 O O . VAL B 1 576 ? -16.344 39.344 2.326 1 94.88 576 VAL B O 1
ATOM 10468 N N . PHE B 1 577 ? -15.148 39.906 0.512 1 95.69 577 PHE B N 1
ATOM 10469 C CA . PHE B 1 577 ? -15.461 38.719 -0.271 1 95.69 577 PHE B CA 1
ATOM 10470 C C . PHE B 1 577 ? -14.18 38 -0.676 1 95.69 577 PHE B C 1
ATOM 10472 O O . PHE B 1 577 ? -13.289 38.594 -1.292 1 95.69 577 PHE B O 1
ATOM 10479 N N . ASP B 1 578 ? -14.109 36.781 -0.248 1 95.25 578 ASP B N 1
ATOM 10480 C CA . ASP B 1 578 ? -12.93 35.969 -0.586 1 95.25 578 ASP B CA 1
ATOM 10481 C C . ASP B 1 578 ? -12.852 35.719 -2.09 1 95.25 578 ASP B C 1
ATOM 10483 O O . ASP B 1 578 ? -13.828 35.969 -2.814 1 95.25 578 ASP B O 1
ATOM 10487 N N . ASP B 1 579 ? -11.656 35.344 -2.578 1 94.06 579 ASP B N 1
ATOM 10488 C CA . ASP B 1 579 ? -11.445 35.031 -3.986 1 94.06 579 ASP B CA 1
ATOM 10489 C C . ASP B 1 579 ? -11.727 33.562 -4.262 1 94.06 579 ASP B C 1
ATOM 10491 O O . ASP B 1 579 ? -10.867 32.688 -4.055 1 94.06 579 ASP B O 1
ATOM 10495 N N . GLY B 1 580 ? -12.914 33.281 -4.785 1 94.25 580 GLY B N 1
ATOM 10496 C CA . GLY B 1 580 ? -13.32 31.922 -5.047 1 94.25 580 GLY B CA 1
ATOM 10497 C C . GLY B 1 580 ? -12.43 31.203 -6.047 1 94.25 580 GLY B C 1
ATOM 10498 O O . GLY B 1 580 ? -12.391 29.969 -6.086 1 94.25 580 GLY B O 1
ATOM 10499 N N . GLY B 1 581 ? -11.742 31.891 -6.922 1 91.56 581 GLY B N 1
ATOM 10500 C CA . GLY B 1 581 ? -10.805 31.312 -7.871 1 91.56 581 GLY B CA 1
ATOM 10501 C C . GLY B 1 581 ? -9.492 30.891 -7.234 1 91.56 581 GLY B C 1
ATOM 10502 O O . GLY B 1 581 ? -8.992 29.797 -7.5 1 91.56 581 GLY B O 1
ATOM 10503 N N . LYS B 1 582 ? -9.023 31.719 -6.387 1 90.81 582 LYS B N 1
ATOM 10504 C CA . LYS B 1 582 ? -7.785 31.438 -5.668 1 90.81 582 LYS B CA 1
ATOM 10505 C C . LYS B 1 582 ? -7.945 30.234 -4.746 1 90.81 582 LYS B C 1
ATOM 10507 O O . LYS B 1 582 ? -7.039 29.406 -4.641 1 90.81 582 LYS B O 1
ATOM 10512 N N . CYS B 1 583 ? -9.109 30.109 -4.152 1 93.88 583 CYS B N 1
ATOM 10513 C CA . CYS B 1 583 ? -9.344 29.078 -3.145 1 93.88 583 CYS B CA 1
ATOM 10514 C C . CYS B 1 583 ? -10.156 27.922 -3.721 1 93.88 583 CYS B C 1
ATOM 10516 O O . CYS B 1 583 ? -10.711 27.109 -2.975 1 93.88 583 CYS B O 1
ATOM 10518 N N . LEU B 1 584 ? -10.195 27.844 -5.059 1 92.75 584 LEU B N 1
ATOM 10519 C CA . LEU B 1 584 ? -11.148 26.953 -5.73 1 92.75 584 LEU B CA 1
ATOM 10520 C C . LEU B 1 584 ? -10.953 25.516 -5.285 1 92.75 584 LEU B C 1
ATOM 10522 O O . LEU B 1 584 ? -11.906 24.859 -4.859 1 92.75 584 LEU B O 1
ATOM 10526 N N . GLY B 1 585 ? -9.68 24.984 -5.395 1 91.56 585 GLY B N 1
ATOM 10527 C CA . GLY B 1 585 ? -9.406 23.609 -5.023 1 91.56 585 GLY B CA 1
ATOM 10528 C C . GLY B 1 585 ? -9.836 23.281 -3.609 1 91.56 585 GLY B C 1
ATOM 10529 O O . GLY B 1 585 ? -10.477 22.25 -3.375 1 91.56 585 GLY B O 1
ATOM 10530 N N . GLU B 1 586 ? -9.578 24.141 -2.664 1 95.25 586 GLU B N 1
ATOM 10531 C CA . GLU B 1 586 ? -9.914 23.953 -1.258 1 95.25 586 GLU B CA 1
ATOM 10532 C C . GLU B 1 586 ? -11.422 24.047 -1.033 1 95.25 586 GLU B C 1
ATOM 10534 O O . GLU B 1 586 ? -11.977 23.312 -0.215 1 95.25 586 GLU B O 1
ATOM 10539 N N . ASN B 1 587 ? -12.055 24.969 -1.787 1 96.19 587 ASN B N 1
ATOM 10540 C CA . ASN B 1 587 ? -13.5 25.125 -1.664 1 96.19 587 ASN B CA 1
ATOM 10541 C C . ASN B 1 587 ? -14.25 23.875 -2.129 1 96.19 587 ASN B C 1
ATOM 10543 O O . ASN B 1 587 ? -15.195 23.438 -1.476 1 96.19 587 ASN B O 1
ATOM 10547 N N . ILE B 1 588 ? -13.805 23.328 -3.205 1 94.25 588 ILE B N 1
ATOM 10548 C CA . ILE B 1 588 ? -14.398 22.109 -3.729 1 94.25 588 ILE B CA 1
ATOM 10549 C C . ILE B 1 588 ? -14.195 20.969 -2.729 1 94.25 588 ILE B C 1
ATOM 10551 O O . ILE B 1 588 ? -15.125 20.203 -2.457 1 94.25 588 ILE B O 1
ATOM 10555 N N . ALA B 1 589 ? -13.016 20.906 -2.16 1 96.06 589 ALA B N 1
ATOM 10556 C CA . ALA B 1 589 ? -12.68 19.859 -1.205 1 96.06 589 ALA B CA 1
ATOM 10557 C C . ALA B 1 589 ? -13.508 20 0.071 1 96.06 589 ALA B C 1
ATOM 10559 O O . ALA B 1 589 ? -13.945 19 0.642 1 96.06 589 ALA B O 1
ATOM 10560 N N . ASP B 1 590 ? -13.727 21.203 0.522 1 96.81 590 ASP B N 1
ATOM 10561 C CA . ASP B 1 590 ? -14.539 21.422 1.714 1 96.81 590 ASP B CA 1
ATOM 10562 C C . ASP B 1 590 ? -15.984 20.969 1.486 1 96.81 590 ASP B C 1
ATOM 10564 O O . ASP B 1 590 ? -16.578 20.312 2.336 1 96.81 590 ASP B O 1
ATOM 10568 N N . ALA B 1 591 ? -16.531 21.359 0.34 1 96.44 591 ALA B N 1
ATOM 10569 C CA . ALA B 1 591 ? -17.922 21.031 0.027 1 96.44 591 ALA B CA 1
ATOM 10570 C C . ALA B 1 591 ? -18.109 19.516 -0.121 1 96.44 591 ALA B C 1
ATOM 10572 O O . ALA B 1 591 ? -19.031 18.938 0.454 1 96.44 591 ALA B O 1
ATOM 10573 N N . GLY B 1 592 ? -17.234 18.953 -0.93 1 95.44 592 GLY B N 1
ATOM 10574 C CA . GLY B 1 592 ? -17.297 17.516 -1.09 1 95.44 592 GLY B CA 1
ATOM 10575 C C . GLY B 1 592 ? -17.016 16.75 0.195 1 95.44 592 GLY B C 1
ATOM 10576 O O . GLY B 1 592 ? -17.641 15.727 0.47 1 95.44 592 GLY B O 1
ATOM 10577 N N . GLY B 1 593 ? -16.016 17.266 0.986 1 97.19 593 GLY B N 1
ATOM 10578 C CA . GLY B 1 593 ? -15.664 16.641 2.252 1 97.19 593 GLY B CA 1
ATOM 10579 C C . GLY B 1 593 ? -16.812 16.609 3.244 1 97.19 593 GLY B C 1
ATOM 10580 O O . GLY B 1 593 ? -17.016 15.609 3.922 1 97.19 593 GLY B O 1
ATOM 10581 N N . LEU B 1 594 ? -17.594 17.672 3.311 1 98 594 LEU B N 1
ATOM 10582 C CA . LEU B 1 594 ? -18.75 17.75 4.195 1 98 594 LEU B CA 1
ATOM 10583 C C . LEU B 1 594 ? -19.781 16.688 3.814 1 98 594 LEU B C 1
ATOM 10585 O O . LEU B 1 594 ? -20.25 15.93 4.672 1 98 594 LEU B O 1
ATOM 10589 N N . ASN B 1 595 ? -20.125 16.641 2.576 1 96.94 595 ASN B N 1
ATOM 10590 C CA . ASN B 1 595 ? -21.172 15.734 2.109 1 96.94 595 ASN B CA 1
ATOM 10591 C C . ASN B 1 595 ? -20.766 14.273 2.307 1 96.94 595 ASN B C 1
ATOM 10593 O O . ASN B 1 595 ? -21.562 13.477 2.803 1 96.94 595 ASN B O 1
ATOM 10597 N N . LEU B 1 596 ? -19.547 13.977 1.938 1 96.81 596 LEU B N 1
ATOM 10598 C CA . LEU B 1 596 ? -19.078 12.594 2.037 1 96.81 596 LEU B CA 1
ATOM 10599 C C . LEU B 1 596 ? -18.984 12.156 3.494 1 96.81 596 LEU B C 1
ATOM 10601 O O . LEU B 1 596 ? -19.359 11.023 3.83 1 96.81 596 LEU B O 1
ATOM 10605 N N . ALA B 1 597 ? -18.453 13.031 4.348 1 98.25 597 ALA B N 1
ATOM 10606 C CA . ALA B 1 597 ? -18.375 12.703 5.77 1 98.25 597 ALA B CA 1
ATOM 10607 C C . ALA B 1 597 ? -19.75 12.477 6.363 1 98.25 597 ALA B C 1
ATOM 10609 O O . ALA B 1 597 ? -19.953 11.57 7.176 1 98.25 597 ALA B O 1
ATOM 10610 N N . PHE B 1 598 ? -20.703 13.289 5.98 1 98 598 PHE B N 1
ATOM 10611 C CA . PHE B 1 598 ? -22.062 13.148 6.477 1 98 598 PHE B CA 1
ATOM 10612 C C . PHE B 1 598 ? -22.688 11.836 6.004 1 98 598 PHE B C 1
ATOM 10614 O O . PHE B 1 598 ? -23.297 11.117 6.793 1 98 598 PHE B O 1
ATOM 10621 N N . LEU B 1 599 ? -22.578 11.531 4.727 1 96.69 599 LEU B N 1
ATOM 10622 C CA . LEU B 1 599 ? -23.125 10.289 4.184 1 96.69 599 LEU B CA 1
ATOM 10623 C C . LEU B 1 599 ? -22.5 9.086 4.875 1 96.69 599 LEU B C 1
ATOM 10625 O O . LEU B 1 599 ? -23.172 8.086 5.125 1 96.69 599 LEU B O 1
ATOM 10629 N N . ALA B 1 600 ? -21.203 9.195 5.113 1 96.75 600 ALA B N 1
ATOM 10630 C CA . ALA B 1 600 ? -20.547 8.109 5.828 1 96.75 600 ALA B CA 1
ATOM 10631 C C . ALA B 1 600 ? -21.109 7.953 7.238 1 96.75 600 ALA B C 1
ATOM 10633 O O . ALA B 1 600 ? -21.281 6.828 7.715 1 96.75 600 ALA B O 1
ATOM 10634 N N . TYR B 1 601 ? -21.344 9.086 7.914 1 97.38 601 TYR B N 1
ATOM 10635 C CA . TYR B 1 601 ? -21.953 9.031 9.234 1 97.38 601 TYR B CA 1
ATOM 10636 C C . TYR B 1 601 ? -23.344 8.406 9.172 1 97.38 601 TYR B C 1
ATOM 10638 O O . TYR B 1 601 ? -23.703 7.582 10.016 1 97.38 601 TYR B O 1
ATOM 10646 N N . ARG B 1 602 ? -24.078 8.844 8.219 1 95.5 602 ARG B N 1
ATOM 10647 C CA . ARG B 1 602 ? -25.422 8.297 8.039 1 95.5 602 ARG B CA 1
ATOM 10648 C C . ARG B 1 602 ? -25.375 6.785 7.844 1 95.5 602 ARG B C 1
ATOM 10650 O O . ARG B 1 602 ? -26.172 6.051 8.438 1 95.5 602 ARG B O 1
ATOM 10657 N N . ARG B 1 603 ? -24.484 6.348 7 1 91 603 ARG B N 1
ATOM 10658 C CA . ARG B 1 603 ? -24.297 4.918 6.785 1 91 603 ARG B CA 1
ATOM 10659 C C . ARG B 1 603 ? -23.906 4.211 8.078 1 91 603 ARG B C 1
ATOM 10661 O O . ARG B 1 603 ? -24.438 3.137 8.383 1 91 603 ARG B O 1
ATOM 10668 N N . TRP B 1 604 ? -22.984 4.797 8.789 1 91.56 604 TRP B N 1
ATOM 10669 C CA . TRP B 1 604 ? -22.578 4.242 10.078 1 91.56 604 TRP B CA 1
ATOM 10670 C C . TRP B 1 604 ? -23.766 4.109 11.016 1 91.56 604 TRP B C 1
ATOM 10672 O O . TRP B 1 604 ? -23.938 3.082 11.68 1 91.56 604 TRP B O 1
ATOM 10682 N N . SER B 1 605 ? -24.609 5.148 11.07 1 92.5 605 SER B N 1
ATOM 10683 C CA . SER B 1 605 ? -25.766 5.168 11.945 1 92.5 605 SER B CA 1
ATOM 10684 C C . SER B 1 605 ? -26.781 4.098 11.547 1 92.5 605 SER B C 1
ATOM 10686 O O . SER B 1 605 ? -27.453 3.518 12.406 1 92.5 605 SER B O 1
ATOM 10688 N N . GLN B 1 606 ? -26.891 3.846 10.281 1 86.81 606 GLN B N 1
ATOM 10689 C CA . GLN B 1 606 ? -27.781 2.805 9.781 1 86.81 606 GLN B CA 1
ATOM 10690 C C . GLN B 1 606 ? -27.312 1.419 10.203 1 86.81 606 GLN B C 1
ATOM 10692 O O . GLN B 1 606 ? -28.109 0.548 10.531 1 86.81 606 GLN B O 1
ATOM 10697 N N . LEU B 1 607 ? -26.062 1.291 10.203 1 77.38 607 LEU B N 1
ATOM 10698 C CA . LEU B 1 607 ? -25.484 -0.007 10.523 1 77.38 607 LEU B CA 1
ATOM 10699 C C . LEU B 1 607 ? -25.469 -0.24 12.031 1 77.38 607 LEU B C 1
ATOM 10701 O O . LEU B 1 607 ? -25.609 -1.376 12.484 1 77.38 607 LEU B O 1
ATOM 10705 N N . HIS B 1 608 ? -25.328 0.864 12.836 1 83.94 608 HIS B N 1
ATOM 10706 C CA . HIS B 1 608 ? -25.078 0.702 14.266 1 83.94 608 HIS B CA 1
ATOM 10707 C C . HIS B 1 608 ? -26.25 1.191 15.094 1 83.94 608 HIS B C 1
ATOM 10709 O O . HIS B 1 608 ? -26.297 0.975 16.312 1 83.94 608 HIS B O 1
ATOM 10715 N N . GLY B 1 609 ? -27.219 1.809 14.484 1 86.5 609 GLY B N 1
ATOM 10716 C CA . GLY B 1 609 ? -28.328 2.426 15.195 1 86.5 609 GLY B CA 1
ATOM 10717 C C . GLY B 1 609 ? -28.047 3.869 15.578 1 86.5 609 GLY B C 1
ATOM 10718 O O . GLY B 1 609 ? -26.922 4.348 15.461 1 86.5 609 GLY B O 1
ATOM 10719 N N . PRO B 1 610 ? -29.094 4.586 16.031 1 88.81 610 PRO B N 1
ATOM 10720 C CA . PRO B 1 610 ? -28.922 5.996 16.391 1 88.81 610 PRO B CA 1
ATOM 10721 C C . PRO B 1 610 ? -28.062 6.184 17.641 1 88.81 610 PRO B C 1
ATOM 10723 O O . PRO B 1 610 ? -28.125 5.359 18.562 1 88.81 610 PRO B O 1
ATOM 10726 N N . GLU B 1 611 ? -27.344 7.309 17.672 1 91.44 611 GLU B N 1
ATOM 10727 C CA . GLU B 1 611 ? -26.516 7.629 18.828 1 91.44 611 GLU B CA 1
ATOM 10728 C C . GLU B 1 611 ? -27.359 8.164 19.984 1 91.44 611 GLU B C 1
ATOM 10730 O O . GLU B 1 611 ? -28.422 8.734 19.766 1 91.44 611 GLU B O 1
ATOM 10735 N N . PRO B 1 612 ? -26.812 7.941 21.219 1 89.5 612 PRO B N 1
ATOM 10736 C CA . PRO B 1 612 ? -27.516 8.531 22.375 1 89.5 612 PRO B CA 1
ATOM 10737 C C . PRO B 1 612 ? -27.547 10.055 22.328 1 89.5 612 PRO B C 1
ATOM 10739 O O . PRO B 1 612 ? -26.672 10.672 21.703 1 89.5 612 PRO B O 1
ATOM 10742 N N . GLN B 1 613 ? -28.578 10.594 22.984 1 91 613 GLN B N 1
ATOM 10743 C CA . GLN B 1 613 ? -28.672 12.047 23.109 1 91 613 GLN B CA 1
ATOM 10744 C C . GLN B 1 613 ? -27.594 12.594 24.031 1 91 613 GLN B C 1
ATOM 10746 O O . GLN B 1 613 ? -27.078 11.867 24.875 1 91 613 GLN B O 1
ATOM 10751 N N . LEU B 1 614 ? -27.266 13.812 23.781 1 93.12 614 LEU B N 1
ATOM 10752 C CA . LEU B 1 614 ? -26.266 14.453 24.625 1 93.12 614 LEU B CA 1
ATOM 10753 C C . LEU B 1 614 ? -26.922 15.336 25.688 1 93.12 614 LEU B C 1
ATOM 10755 O O . LEU B 1 614 ? -27.906 16.016 25.391 1 93.12 614 LEU B O 1
ATOM 10759 N N . HIS B 1 615 ? -26.375 15.242 26.859 1 89.62 615 HIS B N 1
ATOM 10760 C CA . HIS B 1 615 ? -26.938 16 27.969 1 89.62 615 HIS B CA 1
ATOM 10761 C C . HIS B 1 615 ? -26.922 17.5 27.656 1 89.62 615 HIS B C 1
ATOM 10763 O O . HIS B 1 615 ? -25.891 18.062 27.312 1 89.62 615 HIS B O 1
ATOM 10769 N N . GLY B 1 616 ? -28.031 18.156 27.812 1 89.81 616 GLY B N 1
ATOM 10770 C CA . GLY B 1 616 ? -28.141 19.578 27.562 1 89.81 616 GLY B CA 1
ATOM 10771 C C . GLY B 1 616 ? -28.453 19.906 26.125 1 89.81 616 GLY B C 1
ATOM 10772 O O . GLY B 1 616 ? -28.719 21.062 25.781 1 89.81 616 GLY B O 1
ATOM 10773 N N . LEU B 1 617 ? -28.344 18.938 25.281 1 93.06 617 LEU B N 1
ATOM 10774 C CA . LEU B 1 617 ? -28.656 19.109 23.859 1 93.06 617 LEU B CA 1
ATOM 10775 C C . LEU B 1 617 ? -29.75 18.125 23.438 1 93.06 617 LEU B C 1
ATOM 10777 O O . LEU B 1 617 ? -29.719 17.609 22.312 1 93.06 617 LEU B O 1
ATOM 10781 N N . GLU B 1 618 ? -30.547 17.891 24.422 1 89.56 618 GLU B N 1
ATOM 10782 C CA . GLU B 1 618 ? -31.656 16.969 24.156 1 89.56 618 GLU B CA 1
ATOM 10783 C C . GLU B 1 618 ? -32.531 17.484 23.031 1 89.56 618 GLU B C 1
ATOM 10785 O O . GLU B 1 618 ? -32.781 18.688 22.922 1 89.56 618 GLU B O 1
ATOM 10790 N N . GLY B 1 619 ? -32.969 16.594 22.172 1 88.5 619 GLY B N 1
ATOM 10791 C CA . GLY B 1 619 ? -33.781 16.984 21.047 1 88.5 619 GLY B CA 1
ATOM 10792 C C . GLY B 1 619 ? -33.031 17.094 19.75 1 88.5 619 GLY B C 1
ATOM 10793 O O . GLY B 1 619 ? -33.625 17.094 18.672 1 88.5 619 GLY B O 1
ATOM 10794 N N . LEU B 1 620 ? -31.719 17.234 19.844 1 92.62 620 LEU B N 1
ATOM 10795 C CA . LEU B 1 620 ? -30.891 17.219 18.641 1 92.62 620 LEU B CA 1
ATOM 10796 C C . LEU B 1 620 ? -30.406 15.812 18.328 1 92.62 620 LEU B C 1
ATOM 10798 O O . LEU B 1 620 ? -29.797 15.156 19.172 1 92.62 620 LEU B O 1
ATOM 10802 N N . GLY B 1 621 ? -30.734 15.383 17.125 1 92.62 621 GLY B N 1
ATOM 10803 C CA . GLY B 1 621 ? -30.25 14.086 16.688 1 92.62 621 GLY B CA 1
ATOM 10804 C C . GLY B 1 621 ? -28.812 14.125 16.188 1 92.62 621 GLY B C 1
ATOM 10805 O O . GLY B 1 621 ? -28.203 15.195 16.094 1 92.62 621 GLY B O 1
ATOM 10806 N N . GLY B 1 622 ? -28.297 12.938 15.898 1 95.06 622 GLY B N 1
ATOM 10807 C CA . GLY B 1 622 ? -26.906 12.812 15.453 1 95.06 622 GLY B CA 1
ATOM 10808 C C . GLY B 1 622 ? -26.609 13.602 14.195 1 95.06 622 GLY B C 1
ATOM 10809 O O . GLY B 1 622 ? -25.516 14.156 14.047 1 95.06 622 GLY B O 1
ATOM 10810 N N . GLU B 1 623 ? -27.562 13.633 13.266 1 96.88 623 GLU B N 1
ATOM 10811 C CA . GLU B 1 623 ? -27.359 14.352 12.008 1 96.88 623 GLU B CA 1
ATOM 10812 C C . GLU B 1 623 ? -27.266 15.852 12.242 1 96.88 623 GLU B C 1
ATOM 10814 O O . GLU B 1 623 ? -26.422 16.531 11.633 1 96.88 623 GLU B O 1
ATOM 10819 N N . GLN B 1 624 ? -28.125 16.422 13.133 1 96.75 624 GLN B N 1
ATOM 10820 C CA . GLN B 1 624 ? -28.031 17.828 13.484 1 96.75 624 GLN B CA 1
ATOM 10821 C C . GLN B 1 624 ? -26.719 18.141 14.219 1 96.75 624 GLN B C 1
ATOM 10823 O O . GLN B 1 624 ? -26.062 19.125 13.93 1 96.75 624 GLN B O 1
ATOM 10828 N N . LEU B 1 625 ? -26.422 17.219 15.133 1 96.88 625 LEU B N 1
ATOM 10829 C CA . LEU B 1 625 ? -25.188 17.391 15.906 1 96.88 625 LEU B CA 1
ATOM 10830 C C . LEU B 1 625 ? -23.969 17.375 15 1 96.88 625 LEU B C 1
ATOM 10832 O O . LEU B 1 625 ? -22.984 18.078 15.25 1 96.88 625 LEU B O 1
ATOM 10836 N N . PHE B 1 626 ? -23.969 16.562 13.945 1 97.88 626 PHE B N 1
ATOM 10837 C CA . PHE B 1 626 ? -22.891 16.5 12.961 1 97.88 626 PHE B CA 1
ATOM 10838 C C . PHE B 1 626 ? -22.641 17.875 12.359 1 97.88 626 PHE B C 1
ATOM 10840 O O . PHE B 1 626 ? -21.516 18.375 12.375 1 97.88 626 PHE B O 1
ATOM 10847 N N . PHE B 1 627 ? -23.672 18.531 11.883 1 98.38 627 PHE B N 1
ATOM 10848 C CA . PHE B 1 627 ? -23.516 19.812 11.195 1 98.38 627 PHE B CA 1
ATOM 10849 C C . PHE B 1 627 ? -23.109 20.906 12.172 1 98.38 627 PHE B C 1
ATOM 10851 O O . PHE B 1 627 ? -22.312 21.781 11.828 1 98.38 627 PHE B O 1
ATOM 10858 N N . LEU B 1 628 ? -23.672 20.875 13.359 1 97.56 628 LEU B N 1
ATOM 10859 C CA . LEU B 1 628 ? -23.312 21.859 14.375 1 97.56 628 LEU B CA 1
ATOM 10860 C C . LEU B 1 628 ? -21.828 21.75 14.734 1 97.56 628 LEU B C 1
ATOM 10862 O O . LEU B 1 628 ? -21.125 22.766 14.812 1 97.56 628 LEU B O 1
ATOM 10866 N N . ARG B 1 629 ? -21.375 20.531 14.922 1 96.44 629 ARG B N 1
ATOM 10867 C CA . ARG B 1 629 ? -19.969 20.328 15.281 1 96.44 629 ARG B CA 1
ATOM 10868 C C . ARG B 1 629 ? -19.047 20.688 14.117 1 96.44 629 ARG B C 1
ATOM 10870 O O . ARG B 1 629 ? -17.953 21.188 14.312 1 96.44 629 ARG B O 1
ATOM 10877 N N . PHE B 1 6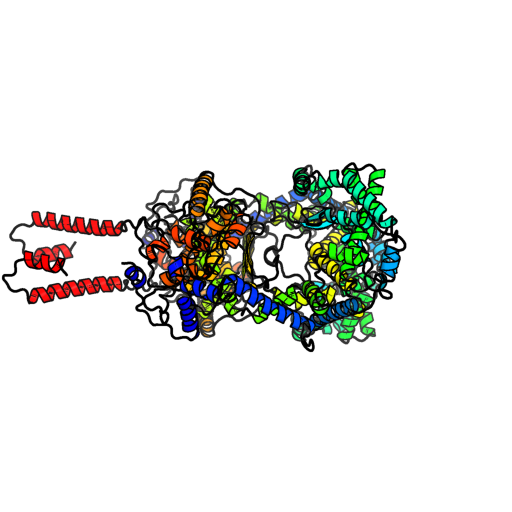30 ? -19.484 20.391 12.859 1 97.5 630 PHE B N 1
ATOM 10878 C CA . PHE B 1 630 ? -18.734 20.75 11.664 1 97.5 630 PHE B CA 1
ATOM 10879 C C . PHE B 1 630 ? -18.484 22.266 11.617 1 97.5 630 PHE B C 1
ATOM 10881 O O . PHE B 1 630 ? -17.344 22.703 11.398 1 97.5 630 PHE B O 1
ATOM 10888 N N . ALA B 1 631 ? -19.5 23 11.828 1 96.94 631 ALA B N 1
ATOM 10889 C CA . ALA B 1 631 ? -19.391 24.453 11.789 1 96.94 631 ALA B CA 1
ATOM 10890 C C . ALA B 1 631 ? -18.562 24.969 12.969 1 96.94 631 ALA B C 1
ATOM 10892 O O . ALA B 1 631 ? -17.766 25.906 12.812 1 96.94 631 ALA B O 1
ATOM 10893 N N . ALA B 1 632 ? -18.75 24.391 14.109 1 94.12 632 ALA B N 1
ATOM 10894 C CA . ALA B 1 632 ? -18.094 24.828 15.336 1 94.12 632 ALA B CA 1
ATOM 10895 C C . ALA B 1 632 ? -16.578 24.672 15.227 1 94.12 632 ALA B C 1
ATOM 10897 O O . ALA B 1 632 ? -15.82 25.406 15.875 1 94.12 632 ALA B O 1
ATOM 10898 N N . ARG B 1 633 ? -16.109 23.75 14.414 1 91.44 633 ARG B N 1
ATOM 10899 C CA . ARG B 1 633 ? -14.68 23.516 14.227 1 91.44 633 ARG B CA 1
ATOM 10900 C C . ARG B 1 633 ? -14 24.75 13.648 1 91.44 633 ARG B C 1
ATOM 10902 O O . ARG B 1 633 ? -12.797 24.953 13.828 1 91.44 633 ARG B O 1
ATOM 10909 N N . ARG B 1 634 ? -14.789 25.562 12.977 1 92 634 ARG B N 1
ATOM 10910 C CA . ARG B 1 634 ? -14.266 26.75 12.305 1 92 634 ARG B CA 1
ATOM 10911 C C . ARG B 1 634 ? -14.523 28 13.125 1 92 634 ARG B C 1
ATOM 10913 O O . ARG B 1 634 ? -14.359 29.125 12.633 1 92 634 ARG B O 1
ATOM 10920 N N . CYS B 1 635 ? -14.914 27.844 14.336 1 89.94 635 CYS B N 1
ATOM 10921 C CA . CYS B 1 635 ? -15.312 28.984 15.156 1 89.94 635 CYS B CA 1
ATOM 10922 C C . CYS B 1 635 ? -14.102 29.797 15.578 1 89.94 635 CYS B C 1
ATOM 10924 O O . CYS B 1 635 ? -13.102 29.25 16.047 1 89.94 635 CYS B O 1
ATOM 10926 N N . GLY B 1 636 ? -14.125 31.031 15.414 1 87.06 636 GLY B N 1
ATOM 10927 C CA . GLY B 1 636 ? -13.117 32.031 15.797 1 87.06 636 GLY B CA 1
ATOM 10928 C C . GLY B 1 636 ? -13.477 33.438 15.391 1 87.06 636 GLY B C 1
ATOM 10929 O O . GLY B 1 636 ? -14.523 33.656 14.773 1 87.06 636 GLY B O 1
ATOM 10930 N N . TYR B 1 637 ? -12.711 34.375 15.859 1 88.62 637 TYR B N 1
ATOM 10931 C CA . TYR B 1 637 ? -12.945 35.75 15.445 1 88.62 637 TYR B CA 1
ATOM 10932 C C . TYR B 1 637 ? -11.82 36.25 14.539 1 88.62 637 TYR B C 1
ATOM 10934 O O . TYR B 1 637 ? -10.688 35.781 14.625 1 88.62 637 TYR B O 1
ATOM 10942 N N . GLU B 1 638 ? -12.164 37.062 13.602 1 88.06 638 GLU B N 1
ATOM 10943 C CA . GLU B 1 638 ? -11.203 37.688 12.695 1 88.06 638 GLU B CA 1
ATOM 10944 C C . GLU B 1 638 ? -11.438 39.188 12.609 1 88.06 638 GLU B C 1
ATOM 10946 O O . GLU B 1 638 ? -12.523 39.625 12.242 1 88.06 638 GLU B O 1
ATOM 10951 N N . ARG B 1 639 ? -10.367 39.875 12.906 1 88.81 639 ARG B N 1
ATOM 10952 C CA . ARG B 1 639 ? -10.453 41.344 12.805 1 88.81 639 ARG B CA 1
ATOM 10953 C C . ARG B 1 639 ? -10.375 41.781 11.352 1 88.81 639 ARG B C 1
ATOM 10955 O O . ARG B 1 639 ? -9.867 41.062 10.5 1 88.81 639 ARG B O 1
ATOM 10962 N N . ARG B 1 640 ? -10.875 43 11.117 1 90.81 640 ARG B N 1
ATOM 10963 C CA . ARG B 1 640 ? -10.867 43.531 9.766 1 90.81 640 ARG B CA 1
ATOM 10964 C C . ARG B 1 640 ? -9.469 43.531 9.164 1 90.81 640 ARG B C 1
ATOM 10966 O O . ARG B 1 640 ? -9.289 43.219 7.988 1 90.81 640 ARG B O 1
ATOM 10973 N N . SER B 1 641 ? -8.492 43.844 9.953 1 89.75 641 SER B N 1
ATOM 10974 C CA . SER B 1 641 ? -7.109 43.875 9.477 1 89.75 641 SER B CA 1
ATOM 10975 C C . SER B 1 641 ? -6.641 42.469 9.055 1 89.75 641 SER B C 1
ATOM 10977 O O . SER B 1 641 ? -5.887 42.344 8.094 1 89.75 641 SER B O 1
ATOM 10979 N N . GLN B 1 642 ? -7.086 41.469 9.773 1 89.06 642 GLN B N 1
ATOM 10980 C CA . GLN B 1 642 ? -6.738 40.094 9.438 1 89.06 642 GLN B CA 1
ATOM 10981 C C . GLN B 1 642 ? -7.387 39.688 8.125 1 89.06 642 GLN B C 1
ATOM 10983 O O . GLN B 1 642 ? -6.77 38.969 7.32 1 89.06 642 GLN B O 1
ATOM 10988 N N . LEU B 1 643 ? -8.617 40.062 7.941 1 93.88 643 LEU B N 1
ATOM 10989 C CA . LEU B 1 643 ? -9.32 39.75 6.699 1 93.88 643 LEU B CA 1
ATOM 10990 C C . LEU B 1 643 ? -8.609 40.406 5.508 1 93.88 643 LEU B C 1
ATOM 10992 O O . LEU B 1 643 ? -8.43 39.75 4.469 1 93.88 643 LEU B O 1
ATOM 10996 N N . GLU B 1 644 ? -8.188 41.625 5.715 1 91.31 644 GLU B N 1
ATOM 10997 C CA . GLU B 1 644 ? -7.504 42.344 4.652 1 91.31 644 GLU B CA 1
ATOM 10998 C C . GLU B 1 644 ? -6.156 41.719 4.328 1 91.31 644 GLU B C 1
ATOM 11000 O O . GLU B 1 644 ? -5.762 41.625 3.16 1 91.31 644 GLU B O 1
ATOM 11005 N N . ARG B 1 645 ? -5.484 41.281 5.316 1 90.81 645 ARG B N 1
ATOM 11006 C CA . ARG B 1 645 ? -4.219 40.594 5.102 1 90.81 645 ARG B CA 1
ATOM 11007 C C . ARG B 1 645 ? -4.426 39.312 4.316 1 90.81 645 ARG B C 1
ATOM 11009 O O . ARG B 1 645 ? -3.627 38.969 3.436 1 90.81 645 ARG B O 1
ATOM 11016 N N . HIS B 1 646 ? -5.43 38.594 4.688 1 90.88 646 HIS B N 1
ATOM 11017 C CA . HIS B 1 646 ? -5.77 37.375 3.971 1 90.88 646 HIS B CA 1
ATOM 11018 C C . HIS B 1 646 ? -6.043 37.656 2.496 1 90.88 646 HIS B C 1
ATOM 11020 O O . HIS B 1 646 ? -5.586 36.906 1.625 1 90.88 646 HIS B O 1
ATOM 11026 N N . MET B 1 647 ? -6.746 38.688 2.207 1 90.94 647 MET B N 1
ATOM 11027 C CA . MET B 1 647 ? -7.125 39.031 0.839 1 90.94 647 MET B CA 1
ATOM 11028 C C . MET B 1 647 ? -5.895 39.344 -0.006 1 90.94 647 MET B C 1
ATOM 11030 O O . MET B 1 647 ? -5.902 39.125 -1.221 1 90.94 647 MET B O 1
ATOM 11034 N N . LYS B 1 648 ? -4.816 39.719 0.659 1 88.06 648 LYS B N 1
ATOM 11035 C CA . LYS B 1 648 ? -3.592 40.094 -0.042 1 88.06 648 LYS B CA 1
ATOM 11036 C C . LYS B 1 648 ? -2.631 38.906 -0.133 1 88.06 648 LYS B C 1
ATOM 11038 O O . LYS B 1 648 ? -1.621 38.969 -0.838 1 88.06 648 LYS B O 1
ATOM 11043 N N . SER B 1 649 ? -3.023 37.875 0.55 1 85.06 649 SER B N 1
ATOM 11044 C CA . SER B 1 649 ? -2.133 36.719 0.58 1 85.06 649 SER B CA 1
ATOM 11045 C C . SER B 1 649 ? -2.48 35.719 -0.523 1 85.06 649 SER B C 1
ATOM 11047 O O . SER B 1 649 ? -3.49 35.875 -1.212 1 85.06 649 SER B O 1
ATOM 11049 N N . TRP B 1 650 ? -1.527 34.75 -0.716 1 79.62 650 TRP B N 1
ATOM 11050 C CA . TRP B 1 650 ? -1.747 33.688 -1.679 1 79.62 650 TRP B CA 1
ATOM 11051 C C . TRP B 1 650 ? -2.164 32.406 -0.973 1 79.62 650 TRP B C 1
ATOM 11053 O O . TRP B 1 650 ? -1.977 31.297 -1.505 1 79.62 650 TRP B O 1
ATOM 11063 N N . GLU B 1 651 ? -2.775 32.562 0.219 1 82.19 651 GLU B N 1
ATOM 11064 C CA . GLU B 1 651 ? -3.295 31.406 0.978 1 82.19 651 GLU B CA 1
ATOM 11065 C C . GLU B 1 651 ? -4.418 30.703 0.22 1 82.19 651 GLU B C 1
ATOM 11067 O O . GLU B 1 651 ? -5.438 31.328 -0.095 1 82.19 651 GLU B O 1
ATOM 11072 N N . PRO B 1 652 ? -4.18 29.438 -0.034 1 89.38 652 PRO B N 1
ATOM 11073 C CA . PRO B 1 652 ? -5.16 28.75 -0.882 1 89.38 652 PRO B CA 1
ATOM 11074 C C . PRO B 1 652 ? -6.457 28.422 -0.141 1 89.38 652 PRO B C 1
ATOM 11076 O O . PRO B 1 652 ? -7.473 28.125 -0.771 1 89.38 652 PRO B O 1
ATOM 11079 N N . HIS B 1 653 ? -6.465 28.438 1.168 1 92.94 653 HIS B N 1
ATOM 11080 C CA . HIS B 1 653 ? -7.676 28.156 1.934 1 92.94 653 HIS B CA 1
ATOM 11081 C C . HIS B 1 653 ? -8.516 29.422 2.107 1 92.94 653 HIS B C 1
ATOM 11083 O O . HIS B 1 653 ? -7.977 30.516 2.34 1 92.94 653 HIS B O 1
ATOM 11089 N N . ALA B 1 654 ? -9.766 29.281 1.977 1 96 654 ALA B N 1
ATOM 11090 C CA . ALA B 1 654 ? -10.68 30.406 2.174 1 96 654 ALA B CA 1
ATOM 11091 C C . ALA B 1 654 ? -10.719 30.828 3.639 1 96 654 ALA B C 1
ATOM 11093 O O . ALA B 1 654 ? -10.156 30.156 4.504 1 96 654 ALA B O 1
ATOM 11094 N N . LEU B 1 655 ? -11.312 32 3.85 1 94.25 655 LEU B N 1
ATOM 11095 C CA . LEU B 1 655 ? -11.578 32.469 5.207 1 94.25 655 LEU B CA 1
ATOM 11096 C C . LEU B 1 655 ? -12.391 31.453 5.98 1 94.25 655 LEU B C 1
ATOM 11098 O O . LEU B 1 655 ? -13.227 30.75 5.402 1 94.25 655 LEU B O 1
ATOM 11102 N N . SER B 1 656 ? -12.164 31.344 7.305 1 92.56 656 SER B N 1
ATOM 11103 C CA . SER B 1 656 ? -12.742 30.297 8.141 1 92.56 656 SER B CA 1
ATOM 11104 C C . SER B 1 656 ? -14.266 30.266 8.008 1 92.56 656 SER B C 1
ATOM 11106 O O . SER B 1 656 ? -14.859 29.188 7.918 1 92.56 656 SER B O 1
ATOM 11108 N N . GLU B 1 657 ? -14.867 31.406 8.039 1 93.31 657 GLU B N 1
ATOM 11109 C CA . GLU B 1 657 ? -16.328 31.453 7.938 1 93.31 657 GLU B CA 1
ATOM 11110 C C . GLU B 1 657 ? -16.797 30.953 6.578 1 93.31 657 GLU B C 1
ATOM 11112 O O . GLU B 1 657 ? -17.859 30.328 6.477 1 93.31 657 GLU B O 1
ATOM 11117 N N . VAL B 1 658 ? -16.094 31.266 5.512 1 96.12 658 VAL B N 1
ATOM 11118 C CA . VAL B 1 658 ? -16.438 30.828 4.168 1 96.12 658 VAL B CA 1
ATOM 11119 C C . VAL B 1 658 ? -16.281 29.312 4.074 1 96.12 658 VAL B C 1
ATOM 11121 O O . VAL B 1 658 ? -17.094 28.641 3.42 1 96.12 658 VAL B O 1
ATOM 11124 N N . ARG B 1 659 ? -15.25 28.734 4.738 1 96.69 659 ARG B N 1
ATOM 11125 C CA . ARG B 1 659 ? -14.992 27.297 4.723 1 96.69 659 ARG B CA 1
ATOM 11126 C C . ARG B 1 659 ? -16.109 26.531 5.438 1 96.69 659 ARG B C 1
ATOM 11128 O O . ARG B 1 659 ? -16.297 25.344 5.199 1 96.69 659 ARG B O 1
ATOM 11135 N N . ALA B 1 660 ? -16.828 27.203 6.332 1 96.25 660 ALA B N 1
ATOM 11136 C CA . ALA B 1 660 ? -18 26.594 6.98 1 96.25 660 ALA B CA 1
ATOM 11137 C C . ALA B 1 660 ? -19.266 26.844 6.168 1 96.25 660 ALA B C 1
ATOM 11139 O O . ALA B 1 660 ? -19.938 25.891 5.762 1 96.25 660 ALA B O 1
ATOM 11140 N N . LEU B 1 661 ? -19.531 28.078 5.832 1 96.94 661 LEU B N 1
ATOM 11141 C CA . LEU B 1 661 ? -20.797 28.484 5.223 1 96.94 661 LEU B CA 1
ATOM 11142 C C . LEU B 1 661 ? -20.891 27.984 3.785 1 96.94 661 LEU B C 1
ATOM 11144 O O . LEU B 1 661 ? -21.969 27.578 3.332 1 96.94 661 LEU B O 1
ATOM 11148 N N . GLY B 1 662 ? -19.797 28.125 3.041 1 96.88 662 GLY B N 1
ATOM 11149 C CA . GLY B 1 662 ? -19.797 27.688 1.65 1 96.88 662 GLY B CA 1
ATOM 11150 C C . GLY B 1 662 ? -20.297 26.266 1.465 1 96.88 662 GLY B C 1
ATOM 11151 O O . GLY B 1 662 ? -21.297 26.047 0.773 1 96.88 662 GLY B O 1
ATOM 11152 N N . PRO B 1 663 ? -19.656 25.297 2.105 1 97.56 663 PRO B N 1
ATOM 11153 C CA . PRO B 1 663 ? -20.109 23.906 2.014 1 97.56 663 PRO B CA 1
ATOM 11154 C C . PRO B 1 663 ? -21.531 23.703 2.514 1 97.56 663 PRO B C 1
ATOM 11156 O O . PRO B 1 663 ? -22.328 23 1.874 1 97.56 663 PRO B O 1
ATOM 11159 N N . LEU B 1 664 ? -21.906 24.359 3.596 1 97.81 664 LEU B N 1
ATOM 11160 C CA . LEU B 1 664 ? -23.219 24.156 4.215 1 97.81 664 LEU B CA 1
ATOM 11161 C C . LEU B 1 664 ? -24.328 24.688 3.312 1 97.81 664 LEU B C 1
ATOM 11163 O O . LEU B 1 664 ? -25.344 24.031 3.125 1 97.81 664 LEU B O 1
ATOM 11167 N N . ARG B 1 665 ? -24.109 25.844 2.689 1 96.19 665 ARG B N 1
ATOM 11168 C CA . ARG B 1 665 ? -25.094 26.484 1.82 1 96.19 665 ARG B CA 1
ATOM 11169 C C . ARG B 1 665 ? -25.328 25.656 0.56 1 96.19 665 ARG B C 1
ATOM 11171 O O . ARG B 1 665 ? -26.422 25.672 -0.011 1 96.19 665 ARG B O 1
ATOM 11178 N N . ASN B 1 666 ? -24.359 24.922 0.218 1 96.31 666 ASN B N 1
ATOM 11179 C CA . ASN B 1 666 ? -24.438 24.172 -1.035 1 96.31 666 ASN B CA 1
ATOM 11180 C C . ASN B 1 666 ? -24.703 22.688 -0.791 1 96.31 666 ASN B C 1
ATOM 11182 O O . ASN B 1 666 ? -24.562 21.875 -1.7 1 96.31 666 ASN B O 1
ATOM 11186 N N . SER B 1 667 ? -25.062 22.312 0.398 1 96.5 667 SER B N 1
ATOM 11187 C CA . SER B 1 667 ? -25.359 20.922 0.745 1 96.5 667 SER B CA 1
ATOM 11188 C C . SER B 1 667 ? -26.859 20.672 0.826 1 96.5 667 SER B C 1
ATOM 11190 O O . SER B 1 667 ? -27.531 21.203 1.707 1 96.5 667 SER B O 1
ATOM 11192 N N . ARG B 1 668 ? -27.375 19.797 -0.011 1 95.19 668 ARG B N 1
ATOM 11193 C CA . ARG B 1 668 ? -28.781 19.406 0.061 1 95.19 668 ARG B CA 1
ATOM 11194 C C . ARG B 1 668 ? -29.062 18.609 1.337 1 95.19 668 ARG B C 1
ATOM 11196 O O . ARG B 1 668 ? -30.156 18.688 1.891 1 95.19 668 ARG B O 1
ATOM 11203 N N . LEU B 1 669 ? -28.016 17.938 1.773 1 95.88 669 LEU B N 1
ATOM 11204 C CA . LEU B 1 669 ? -28.141 17.141 2.994 1 95.88 669 LEU B CA 1
ATOM 11205 C C . LEU B 1 669 ? -28.375 18.047 4.203 1 95.88 669 LEU B C 1
ATOM 11207 O O . LEU B 1 669 ? -29.188 17.719 5.074 1 95.88 669 LEU B O 1
ATOM 11211 N N . PHE B 1 670 ? -27.688 19.188 4.242 1 97 670 PHE B N 1
ATOM 11212 C CA . PHE B 1 670 ? -27.891 20.172 5.309 1 97 670 PHE B CA 1
ATOM 11213 C C . PHE B 1 670 ? -29.312 20.688 5.305 1 97 670 PHE B C 1
ATOM 11215 O O . PHE B 1 670 ? -29.969 20.719 6.352 1 97 670 PHE B O 1
ATOM 11222 N N . SER B 1 671 ? -29.766 21.094 4.113 1 96.25 671 SER B N 1
ATOM 11223 C CA . SER B 1 671 ? -31.094 21.656 3.984 1 96.25 671 SER B CA 1
ATOM 11224 C C . SER B 1 671 ? -32.156 20.641 4.379 1 96.25 671 SER B C 1
ATOM 11226 O O . SER B 1 671 ? -33.219 21 4.922 1 96.25 671 SER B O 1
ATOM 11228 N N . GLU B 1 672 ? -31.891 19.375 4.055 1 95.12 672 GLU B N 1
ATOM 11229 C CA . GLU B 1 672 ? -32.812 18.281 4.426 1 95.12 672 GLU B CA 1
ATOM 11230 C C . GLU B 1 672 ? -32.875 18.125 5.938 1 95.12 672 GLU B C 1
ATOM 11232 O O . GLU B 1 672 ? -33.969 18.016 6.504 1 95.12 672 GLU B O 1
ATOM 11237 N N . VAL B 1 673 ? -31.734 18.188 6.578 1 96.06 673 VAL B N 1
ATOM 11238 C CA . VAL B 1 673 ? -31.656 17.891 8 1 96.06 673 VAL B CA 1
ATOM 11239 C C . VAL B 1 673 ? -32.281 19.016 8.805 1 96.06 673 VAL B C 1
ATOM 11241 O O . VAL B 1 673 ? -33 18.766 9.789 1 96.06 673 VAL B O 1
ATOM 11244 N N . PHE B 1 674 ? -32.125 20.281 8.406 1 96.62 674 PHE B N 1
ATOM 11245 C CA . PHE B 1 674 ? -32.656 21.422 9.148 1 96.62 674 PHE B CA 1
ATOM 11246 C C . PHE B 1 674 ? -33.938 21.922 8.531 1 96.62 674 PHE B C 1
ATOM 11248 O O . PHE B 1 674 ? -34.5 22.922 8.992 1 96.62 674 PHE B O 1
ATOM 11255 N N . GLN B 1 675 ? -34.344 21.297 7.414 1 95.31 675 GLN B N 1
ATOM 11256 C CA . GLN B 1 675 ? -35.625 21.594 6.742 1 95.31 675 GLN B CA 1
ATOM 11257 C C . GLN B 1 675 ? -35.688 23.062 6.332 1 95.31 675 GLN B C 1
ATOM 11259 O O . GLN B 1 675 ? -36.656 23.75 6.625 1 95.31 675 GLN B O 1
ATOM 11264 N N . CYS B 1 676 ? -34.656 23.5 5.781 1 96.75 676 CYS B N 1
ATOM 11265 C CA . CYS B 1 676 ? -34.594 24.875 5.309 1 96.75 676 CYS B CA 1
ATOM 11266 C C . CYS B 1 676 ? -35.406 25.047 4.027 1 96.75 676 CYS B C 1
ATOM 11268 O O . CYS B 1 676 ? -35.219 24.281 3.074 1 96.75 676 CYS B O 1
ATOM 11270 N N . ARG B 1 677 ? -36.219 26.062 3.922 1 95.12 677 ARG B N 1
ATOM 11271 C CA . ARG B 1 677 ? -37 26.344 2.715 1 95.12 677 ARG B CA 1
ATOM 11272 C C . ARG B 1 677 ? -36.062 26.859 1.6 1 95.12 677 ARG B C 1
ATOM 11274 O O . ARG B 1 677 ? -35.125 27.578 1.856 1 95.12 677 ARG B O 1
ATOM 11281 N N . ALA B 1 678 ? -36.469 26.484 0.36 1 94 678 ALA B N 1
ATOM 11282 C CA . ALA B 1 678 ? -35.688 26.953 -0.798 1 94 678 ALA B CA 1
ATOM 11283 C C . ALA B 1 678 ? -35.688 28.484 -0.869 1 94 678 ALA B C 1
ATOM 11285 O O . ALA B 1 678 ? -36.719 29.125 -0.645 1 94 678 ALA B O 1
ATOM 11286 N N . GLY B 1 679 ? -34.531 29.047 -1.029 1 94.25 679 GLY B N 1
ATOM 11287 C CA . GLY B 1 679 ? -34.438 30.484 -1.183 1 94.25 679 GLY B CA 1
ATOM 11288 C C . GLY B 1 679 ? -33.875 31.172 0.048 1 94.25 679 GLY B C 1
ATOM 11289 O O . GLY B 1 679 ? -33.469 32.344 -0.019 1 94.25 679 GLY B O 1
ATOM 11290 N N . THR B 1 680 ? -33.969 30.484 1.221 1 95.94 680 THR B N 1
ATOM 11291 C CA . THR B 1 680 ? -33.312 31.062 2.395 1 95.94 680 THR B CA 1
ATOM 11292 C C . THR B 1 680 ? -31.797 31.172 2.176 1 95.94 680 THR B C 1
ATOM 11294 O O . THR B 1 680 ? -31.25 30.578 1.248 1 95.94 680 THR B O 1
ATOM 11297 N N . TRP B 1 681 ? -31.156 31.938 2.969 1 95.56 681 TRP B N 1
ATOM 11298 C CA . TRP B 1 681 ? -29.734 32.188 2.799 1 95.56 681 TRP B CA 1
ATOM 11299 C C . TRP B 1 681 ? -28.938 30.891 2.855 1 95.56 681 TRP B C 1
ATOM 11301 O O . TRP B 1 681 ? -27.969 30.719 2.109 1 95.56 681 TRP B O 1
ATOM 11311 N N . MET B 1 682 ? -29.328 29.953 3.723 1 97.12 682 MET B N 1
ATOM 11312 C CA . MET B 1 682 ? -28.578 28.703 3.889 1 97.12 682 MET B CA 1
ATOM 11313 C C . MET B 1 682 ? -29.078 27.641 2.912 1 97.12 682 MET B C 1
ATOM 11315 O O . MET B 1 682 ? -28.562 26.531 2.881 1 97.12 682 MET B O 1
ATOM 11319 N N . ASN B 1 683 ? -30.047 27.938 2.109 1 96.81 683 ASN B N 1
ATOM 11320 C CA . ASN B 1 683 ? -30.562 27.016 1.093 1 96.81 683 ASN B CA 1
ATOM 11321 C C . ASN B 1 683 ? -30.859 27.75 -0.216 1 96.81 683 ASN B C 1
ATOM 11323 O O . ASN B 1 683 ? -32 27.797 -0.658 1 96.81 683 ASN B O 1
ATOM 11327 N N . PRO B 1 684 ? -29.875 28.172 -0.802 1 95.06 684 PRO B N 1
ATOM 11328 C CA . PRO B 1 684 ? -30.094 28.812 -2.104 1 95.06 684 PRO B CA 1
ATOM 11329 C C . PRO B 1 684 ? -30.703 27.859 -3.127 1 95.06 684 PRO B C 1
ATOM 11331 O O . PRO B 1 684 ? -30.531 26.641 -3.023 1 95.06 684 PRO B O 1
ATOM 11334 N N . LYS B 1 685 ? -31.391 28.422 -4.117 1 91.38 685 LYS B N 1
ATOM 11335 C CA . LYS B 1 685 ? -32.062 27.609 -5.129 1 91.38 685 LYS B CA 1
ATOM 11336 C C . LYS B 1 685 ? -31.062 26.844 -5.992 1 91.38 685 LYS B C 1
ATOM 11338 O O . LYS B 1 685 ? -31.297 25.688 -6.316 1 91.38 685 LYS B O 1
ATOM 11343 N N . GLN B 1 686 ? -30.031 27.547 -6.348 1 90.75 686 GLN B N 1
ATOM 11344 C CA . GLN B 1 686 ? -28.984 26.891 -7.121 1 90.75 686 GLN B CA 1
ATOM 11345 C C . GLN B 1 686 ? -27.797 26.516 -6.23 1 90.75 686 GLN B C 1
ATOM 11347 O O . GLN B 1 686 ? -27.281 27.344 -5.48 1 90.75 686 GLN B O 1
ATOM 11352 N N . LYS B 1 687 ? -27.453 25.219 -6.246 1 94.19 687 LYS B N 1
ATOM 11353 C CA . LYS B 1 687 ? -26.328 24.719 -5.449 1 94.19 687 LYS B CA 1
ATOM 11354 C C . LYS B 1 687 ? -25.203 24.219 -6.348 1 94.19 687 LYS B C 1
ATOM 11356 O O . LYS B 1 687 ? -25.453 23.766 -7.465 1 94.19 687 LYS B O 1
ATOM 11361 N N . CYS B 1 688 ? -24 24.422 -5.855 1 94.19 688 CYS B N 1
ATOM 11362 C CA . CYS B 1 688 ? -22.812 23.875 -6.496 1 94.19 688 CYS B CA 1
ATOM 11363 C C . CYS B 1 688 ? -22.391 22.562 -5.828 1 94.19 688 CYS B C 1
ATOM 11365 O O . CYS B 1 688 ? -22.016 22.562 -4.656 1 94.19 688 CYS B O 1
ATOM 11367 N N . GLU B 1 689 ? -22.562 21.469 -6.492 1 87.38 689 GLU B N 1
ATOM 11368 C CA . GLU B 1 689 ? -22.219 20.172 -5.906 1 87.38 689 GLU B CA 1
ATOM 11369 C C . GLU B 1 689 ? -21.469 19.297 -6.902 1 87.38 689 GLU B C 1
ATOM 11371 O O . GLU B 1 689 ? -21.812 19.266 -8.086 1 87.38 689 GLU B O 1
ATOM 11376 N N . LEU B 1 690 ? -20.422 18.641 -6.414 1 87.25 690 LEU B N 1
ATOM 11377 C CA . LEU B 1 690 ? -19.641 17.734 -7.246 1 87.25 690 LEU B CA 1
ATOM 11378 C C . LEU B 1 690 ? -19.625 16.328 -6.637 1 87.25 690 LEU B C 1
ATOM 11380 O O . LEU B 1 690 ? -19.922 15.344 -7.324 1 87.25 690 LEU B O 1
ATOM 11384 N N . TRP B 1 691 ? -19.328 16.203 -5.367 1 86.31 691 TRP B N 1
ATOM 11385 C CA . TRP B 1 691 ? -19.125 14.906 -4.746 1 86.31 691 TRP B CA 1
ATOM 11386 C C . TRP B 1 691 ? -20.094 14.68 -3.6 1 86.31 691 TRP B C 1
ATOM 11388 O O . TRP B 1 691 ? -20.422 15.609 -2.857 1 86.31 691 TRP B O 1
ATOM 11398 N N . GLY B 1 692 ? -20.453 13.43 -3.344 1 72.31 692 GLY B N 1
ATOM 11399 C CA . GLY B 1 692 ? -21.312 13.055 -2.23 1 72.31 692 GLY B CA 1
ATOM 11400 C C . GLY B 1 692 ? -22.766 13.398 -2.461 1 72.31 692 GLY B C 1
ATOM 11401 O O . GLY B 1 692 ? -23.5 13.734 -1.521 1 72.31 692 GLY B O 1
ATOM 11402 N N . VAL B 1 693 ? -23.062 13.602 -3.688 1 68.25 693 VAL B N 1
ATOM 11403 C CA . VAL B 1 693 ? -24.438 13.953 -4.02 1 68.25 693 VAL B CA 1
ATOM 11404 C C . VAL B 1 693 ? -25.219 12.695 -4.41 1 68.25 693 VAL B C 1
ATOM 11406 O O . VAL B 1 693 ? -24.734 11.883 -5.203 1 68.25 693 VAL B O 1
ATOM 11409 N N . ALA B 1 694 ? -25.75 12.086 -3.52 1 53.94 694 ALA B N 1
ATOM 11410 C CA . ALA B 1 694 ? -26.516 10.906 -3.916 1 53.94 694 ALA B CA 1
ATOM 11411 C C . ALA B 1 694 ? -27.438 11.211 -5.082 1 53.94 694 ALA B C 1
ATOM 11413 O O . ALA B 1 694 ? -28 12.305 -5.16 1 53.94 694 ALA B O 1
ATOM 11414 N N . LYS B 1 695 ? -27.328 10.5 -6.227 1 49 695 LYS B N 1
ATOM 11415 C CA . LYS B 1 695 ? -28.406 10.672 -7.195 1 49 695 LYS B CA 1
ATOM 11416 C C . LYS B 1 695 ? -29.75 10.797 -6.5 1 49 695 LYS B C 1
ATOM 11418 O O . LYS B 1 695 ? -30.031 10.086 -5.531 1 49 695 LYS B O 1
ATOM 11423 N N . ALA B 1 696 ? -30.375 11.867 -6.766 1 33.97 696 ALA B N 1
ATOM 11424 C CA . ALA B 1 696 ? -31.797 11.875 -6.43 1 33.97 696 ALA B CA 1
ATOM 11425 C C . ALA B 1 696 ? -32.406 10.484 -6.578 1 33.97 696 ALA B C 1
ATOM 11427 O O . ALA B 1 696 ? -32.406 9.922 -7.68 1 33.97 696 ALA B O 1
ATOM 11428 N N . GLN B 1 697 ? -32.156 9.688 -5.695 1 30.05 697 GLN B N 1
ATOM 11429 C CA . GLN B 1 697 ? -33.094 8.578 -5.848 1 30.05 697 GLN B CA 1
ATOM 11430 C C . GLN B 1 697 ? -34.438 9.055 -6.426 1 30.05 697 GLN B C 1
ATOM 11432 O O . GLN B 1 697 ? -35.125 9.867 -5.809 1 30.05 697 GLN B O 1
ATOM 11437 N N . ARG B 1 698 ? -34.594 9.352 -7.738 1 29.67 698 ARG B N 1
ATOM 11438 C CA . ARG B 1 698 ? -35.969 9.367 -8.172 1 29.67 698 ARG B CA 1
ATOM 11439 C C . ARG B 1 698 ? -36.812 8.344 -7.406 1 29.67 698 ARG B C 1
ATOM 11441 O O . ARG B 1 698 ? -36.688 7.141 -7.633 1 29.67 698 ARG B O 1
ATOM 11448 N N . GLN B 1 699 ? -36.875 8.508 -6.152 1 29.36 699 GLN B N 1
ATOM 11449 C CA . GLN B 1 699 ? -37.969 7.816 -5.488 1 29.36 699 GLN B CA 1
ATOM 11450 C C . GLN B 1 699 ? -39.219 7.805 -6.363 1 29.36 699 GLN B C 1
ATOM 11452 O O . GLN B 1 699 ? -40.094 8.664 -6.223 1 29.36 699 GLN B O 1
ATOM 11457 N N . GLY B 1 700 ? -39.031 7.879 -7.617 1 31 700 GLY B N 1
ATOM 11458 C CA . GLY B 1 700 ? -40.344 7.531 -8.109 1 31 700 GLY B CA 1
ATOM 11459 C C . GLY B 1 700 ? -40.938 6.336 -7.406 1 31 700 GLY B C 1
ATOM 11460 O O . GLY B 1 700 ? -40.219 5.516 -6.828 1 31 700 GLY B O 1
ATOM 11461 N N . PRO B 1 701 ? -42.125 6.484 -6.859 1 32.72 701 PRO B N 1
ATOM 11462 C CA . PRO B 1 701 ? -42.656 5.285 -6.219 1 32.72 701 PRO B CA 1
ATOM 11463 C C . PRO B 1 701 ? -42.219 3.996 -6.918 1 32.72 701 PRO B C 1
ATOM 11465 O O . PRO B 1 701 ? -42.062 3.977 -8.141 1 32.72 701 PRO B O 1
ATOM 11468 N N . PRO B 1 702 ? -41.375 3.297 -6.32 1 33.31 702 PRO B N 1
ATOM 11469 C CA . PRO B 1 702 ? -41 2.076 -7.039 1 33.31 702 PRO B CA 1
ATOM 11470 C C . PRO B 1 702 ? -42.094 1.612 -8.016 1 33.31 702 PRO B C 1
ATOM 11472 O O . PRO B 1 702 ? -43.281 1.727 -7.723 1 33.31 702 PRO B O 1
ATOM 11475 N N . LEU B 1 703 ? -41.781 1.647 -9.164 1 36.16 703 LEU B N 1
ATOM 11476 C CA . LEU B 1 703 ? -42.719 1.286 -10.211 1 36.16 703 LEU B CA 1
ATOM 11477 C C . LEU B 1 703 ? -43.656 0.177 -9.75 1 36.16 703 LEU B C 1
ATOM 11479 O O . LEU B 1 703 ? -44.781 0.058 -10.242 1 36.16 703 LEU B O 1
ATOM 11483 N N . TRP B 1 704 ? -43.125 -0.595 -8.75 1 34.53 704 TRP B N 1
ATOM 11484 C CA . TRP B 1 704 ? -44 -1.636 -8.188 1 34.53 704 TRP B CA 1
ATOM 11485 C C . TRP B 1 704 ? -45.094 -1.031 -7.32 1 34.53 704 TRP B C 1
ATOM 11487 O O . TRP B 1 704 ? -46.188 -1.602 -7.195 1 34.53 704 TRP B O 1
ATOM 11497 N N . MET B 1 705 ? -44.719 0.123 -6.754 1 35.47 705 MET B N 1
ATOM 11498 C CA . MET B 1 705 ? -45.781 0.845 -6.043 1 35.47 705 MET B CA 1
ATOM 11499 C C . MET B 1 705 ? -46.781 1.442 -7.02 1 35.47 705 MET B C 1
ATOM 11501 O O . MET B 1 705 ? -48 1.49 -6.73 1 35.47 705 MET B O 1
ATOM 11505 N N . LEU B 1 706 ? -46.219 1.891 -8.086 1 39.53 706 LEU B N 1
ATOM 11506 C CA . LEU B 1 706 ? -47.125 2.303 -9.156 1 39.53 706 LEU B CA 1
ATOM 11507 C C . LEU B 1 706 ? -47.844 1.098 -9.758 1 39.53 706 LEU B C 1
ATOM 11509 O O . LEU B 1 706 ? -49.031 1.179 -10.102 1 39.53 706 LEU B O 1
ATOM 11513 N N . GLY B 1 707 ? -47.094 -0.006 -9.812 1 38.66 707 GLY B N 1
ATOM 11514 C CA . GLY B 1 707 ? -47.719 -1.269 -10.188 1 38.66 707 GLY B CA 1
ATOM 11515 C C . GLY B 1 707 ? -48.75 -1.752 -9.172 1 38.66 707 GLY B C 1
ATOM 11516 O O . GLY B 1 707 ? -49.812 -2.232 -9.547 1 38.66 707 GLY B O 1
ATOM 11517 N N . ILE B 1 708 ? -48.375 -1.587 -7.887 1 41.03 708 ILE B N 1
ATOM 11518 C CA . ILE B 1 708 ? -49.344 -1.889 -6.836 1 41.03 708 ILE B CA 1
ATOM 11519 C C . ILE B 1 708 ? -50.5 -0.879 -6.887 1 41.03 708 ILE B C 1
ATOM 11521 O O . ILE B 1 708 ? -51.656 -1.253 -6.777 1 41.03 708 ILE B O 1
ATOM 11525 N N . LEU B 1 709 ? -50.125 0.354 -7.109 1 43.47 709 LEU B N 1
ATOM 11526 C CA . LEU B 1 709 ? -51.188 1.369 -7.27 1 43.47 709 LEU B CA 1
ATOM 11527 C C . LEU B 1 709 ? -51.969 1.146 -8.555 1 43.47 709 LEU B C 1
ATOM 11529 O O . LEU B 1 709 ? -53.188 1.258 -8.562 1 43.47 709 LEU B O 1
ATOM 11533 N N . LEU B 1 710 ? -51.281 0.821 -9.57 1 46.59 710 LEU B N 1
ATOM 11534 C CA . LEU B 1 710 ? -51.938 0.504 -10.836 1 46.59 710 LEU B CA 1
ATOM 11535 C C . LEU B 1 710 ? -52.688 -0.824 -10.742 1 46.59 710 LEU B C 1
ATOM 11537 O O . LEU B 1 710 ? -53.781 -0.955 -11.25 1 46.59 710 LEU B O 1
ATOM 11541 N N . PHE B 1 711 ? -52 -1.836 -10.078 1 47.03 711 PHE B N 1
ATOM 11542 C CA . PHE B 1 711 ? -52.719 -3.092 -9.812 1 47.03 711 PHE B CA 1
ATOM 11543 C C . PHE B 1 711 ? -53.906 -2.871 -8.883 1 47.03 711 PHE B C 1
ATOM 11545 O O . PHE B 1 711 ? -54.969 -3.449 -9.094 1 47.03 711 PHE B O 1
ATOM 11552 N N . GLY B 1 712 ? -53.719 -1.982 -7.902 1 44.5 712 GLY B N 1
ATOM 11553 C CA . GLY B 1 712 ? -54.844 -1.544 -7.094 1 44.5 712 GLY B CA 1
ATOM 11554 C C . GLY B 1 712 ? -55.906 -0.802 -7.898 1 44.5 712 GLY B C 1
ATOM 11555 O O . GLY B 1 712 ? -57.094 -1.006 -7.695 1 44.5 712 GLY B O 1
ATOM 11556 N N . LEU B 1 713 ? -55.406 -0.004 -8.742 1 50.72 713 LEU B N 1
ATOM 11557 C CA . LEU B 1 713 ? -56.312 0.721 -9.633 1 50.72 713 LEU B CA 1
ATOM 11558 C C . LEU B 1 713 ? -57 -0.227 -10.625 1 50.72 713 LEU B C 1
ATOM 11560 O O . LEU B 1 713 ? -58.188 -0.122 -10.883 1 50.72 713 LEU B O 1
ATOM 11564 N N . VAL B 1 714 ? -56.188 -1.155 -11.195 1 50.31 714 VAL B N 1
ATOM 11565 C CA . VAL B 1 714 ? -56.719 -2.148 -12.117 1 50.31 714 VAL B CA 1
ATOM 11566 C C . VAL B 1 714 ? -57.688 -3.076 -11.367 1 50.31 714 VAL B C 1
ATOM 11568 O O . VAL B 1 714 ? -58.781 -3.391 -11.859 1 50.31 714 VAL B O 1
ATOM 11571 N N . LEU B 1 715 ? -57.25 -3.467 -10.141 1 48.06 715 LEU B N 1
ATOM 11572 C CA . LEU B 1 715 ? -58.156 -4.25 -9.305 1 48.06 715 LEU B CA 1
ATOM 11573 C C . LEU B 1 715 ? -59.406 -3.445 -8.945 1 48.06 715 LEU B C 1
ATOM 11575 O O . LEU B 1 715 ? -60.5 -3.973 -8.977 1 48.06 715 LEU B O 1
ATOM 11579 N N . ALA B 1 716 ? -59.156 -2.141 -8.672 1 48.56 716 ALA B N 1
ATOM 11580 C CA . ALA B 1 716 ? -60.281 -1.25 -8.406 1 48.56 716 ALA B CA 1
ATOM 11581 C C . ALA B 1 716 ? -61.156 -1.085 -9.648 1 48.56 716 ALA B C 1
ATOM 11583 O O . ALA B 1 716 ? -62.375 -1.132 -9.555 1 48.56 716 ALA B O 1
ATOM 11584 N N . LEU B 1 717 ? -60.469 -0.919 -10.758 1 52.53 717 LEU B N 1
ATOM 11585 C CA . LEU B 1 717 ? -61.188 -0.781 -12.016 1 52.53 717 LEU B CA 1
ATOM 11586 C C . LEU B 1 717 ? -61.875 -2.092 -12.406 1 52.53 717 LEU B C 1
ATOM 11588 O O . LEU B 1 717 ? -63.031 -2.092 -12.859 1 52.53 717 LEU B O 1
ATOM 11592 N N . ALA B 1 718 ? -61.156 -3.236 -12.242 1 49.88 718 ALA B N 1
ATOM 11593 C CA . ALA B 1 718 ? -61.719 -4.551 -12.508 1 49.88 718 ALA B CA 1
ATOM 11594 C C . ALA B 1 718 ? -62.906 -4.832 -11.586 1 49.88 718 ALA B C 1
ATOM 11596 O O . ALA B 1 718 ? -63.906 -5.398 -12.008 1 49.88 718 ALA B O 1
ATOM 11597 N N . CYS B 1 719 ? -62.719 -4.359 -10.352 1 47.75 719 CYS B N 1
ATOM 11598 C CA . CYS B 1 719 ? -63.844 -4.453 -9.414 1 47.75 719 CYS B CA 1
ATOM 11599 C C . CYS B 1 719 ? -65 -3.609 -9.883 1 47.75 719 CYS B C 1
ATOM 11601 O O . CYS B 1 719 ? -66.188 -4.055 -9.828 1 47.75 719 CYS B O 1
ATOM 11603 N N . VAL B 1 720 ? -64.688 -2.406 -10.367 1 49.19 720 VAL B N 1
ATOM 11604 C CA . VAL B 1 720 ? -65.75 -1.501 -10.844 1 49.19 720 VAL B CA 1
ATOM 11605 C C . VAL B 1 720 ? -66.375 -2.08 -12.094 1 49.19 720 VAL B C 1
ATOM 11607 O O . VAL B 1 720 ? -67.625 -2.068 -12.227 1 49.19 720 VAL B O 1
ATOM 11610 N N . LEU B 1 721 ? -65.625 -2.555 -13.039 1 49.59 721 LEU B N 1
ATOM 11611 C CA . LEU B 1 721 ? -66.125 -3.072 -14.289 1 49.59 721 LEU B CA 1
ATOM 11612 C C . LEU B 1 721 ? -66.938 -4.344 -14.055 1 49.59 721 LEU B C 1
ATOM 11614 O O . LEU B 1 721 ? -68 -4.574 -14.711 1 49.59 721 LEU B O 1
ATOM 11618 N N . ARG B 1 722 ? -66.375 -5.195 -13.195 1 46.84 722 ARG B N 1
ATOM 11619 C CA . ARG B 1 722 ? -67.125 -6.414 -12.875 1 46.84 722 ARG B CA 1
ATOM 11620 C C . ARG B 1 722 ? -68.375 -6.094 -12.117 1 46.84 722 ARG B C 1
ATOM 11622 O O . ARG B 1 722 ? -69.375 -6.82 -12.227 1 46.84 722 ARG B O 1
ATOM 11629 N N . TRP B 1 723 ? -68.312 -5.012 -11.289 1 45.16 723 TRP B N 1
ATOM 11630 C CA . TRP B 1 723 ? -69.5 -4.57 -10.602 1 45.16 723 TRP B CA 1
ATOM 11631 C C . TRP B 1 723 ? -70.562 -4.172 -11.602 1 45.16 723 TRP B C 1
ATOM 11633 O O . TRP B 1 723 ? -71.75 -4.445 -11.383 1 45.16 723 TRP B O 1
ATOM 11643 N N . ARG B 1 724 ? -70.188 -3.545 -12.688 1 45.19 724 ARG B N 1
ATOM 11644 C CA . ARG B 1 724 ? -71.125 -3.125 -13.68 1 45.19 724 ARG B CA 1
ATOM 11645 C C . ARG B 1 724 ? -71.812 -4.332 -14.336 1 45.19 724 ARG B C 1
ATOM 11647 O O . ARG B 1 724 ? -72.938 -4.23 -14.859 1 45.19 724 ARG B O 1
ATOM 11654 N N . LYS B 1 725 ? -71.062 -5.465 -14.539 1 46.56 725 LYS B N 1
ATOM 11655 C CA . LYS B 1 725 ? -71.688 -6.594 -15.25 1 46.56 725 LYS B CA 1
ATOM 11656 C C . LYS B 1 725 ? -72.312 -7.586 -14.289 1 46.56 725 LYS B C 1
ATOM 11658 O O . LYS B 1 725 ? -72.688 -8.68 -14.688 1 46.56 725 LYS B O 1
ATOM 11663 N N . ALA B 1 726 ? -72.062 -7.316 -12.922 1 40.44 726 ALA B N 1
ATOM 11664 C CA . ALA B 1 726 ? -72.625 -8.289 -11.977 1 40.44 726 ALA B CA 1
ATOM 11665 C C . ALA B 1 726 ? -74.125 -8.344 -12.039 1 40.44 726 ALA B C 1
ATOM 11667 O O . ALA B 1 726 ? -74.812 -7.309 -12.023 1 40.44 726 ALA B O 1
ATOM 11668 N N . LYS B 1 727 ? -74.562 -9.469 -12.656 1 45.25 727 LYS B N 1
ATOM 11669 C CA . LYS B 1 727 ? -76 -9.75 -12.656 1 45.25 727 LYS B CA 1
ATOM 11670 C C . LYS B 1 727 ? -76.625 -9.648 -11.25 1 45.25 727 LYS B C 1
ATOM 11672 O O . LYS B 1 727 ? -75.875 -9.852 -10.266 1 45.25 727 LYS B O 1
ATOM 11677 N N . PRO B 1 728 ? -77.938 -9.102 -10.961 1 40.78 728 PRO B N 1
ATOM 11678 C CA . PRO B 1 728 ? -78.562 -8.859 -9.68 1 40.78 728 PRO B CA 1
ATOM 11679 C C . PRO B 1 728 ? -78.375 -10.016 -8.695 1 40.78 728 PRO B C 1
ATOM 11681 O O . PRO B 1 728 ? -78.438 -9.812 -7.48 1 40.78 728 PRO B O 1
ATOM 11684 N N . THR B 1 729 ? -78.625 -11.25 -9.094 1 43.22 729 THR B N 1
ATOM 11685 C CA . THR B 1 729 ? -78.812 -12.414 -8.242 1 43.22 729 THR B CA 1
ATOM 11686 C C . THR B 1 729 ? -77.5 -12.93 -7.699 1 43.22 729 THR B C 1
ATOM 11688 O O . THR B 1 729 ? -77.438 -13.969 -7.051 1 43.22 729 THR B O 1
ATOM 11691 N N . GLU B 1 730 ? -76.375 -12.531 -8.234 1 39.47 730 GLU B N 1
ATOM 11692 C CA . GLU B 1 730 ? -75.125 -13.234 -7.887 1 39.47 730 GLU B CA 1
ATOM 11693 C C . GLU B 1 730 ? -74.625 -12.773 -6.531 1 39.47 730 GLU B C 1
ATOM 11695 O O . GLU B 1 730 ? -74.562 -11.578 -6.266 1 39.47 730 GLU B O 1
ATOM 11700 N N . THR B 1 731 ? -75 -13.68 -5.414 1 42.69 731 THR B N 1
ATOM 11701 C CA . THR B 1 731 ? -74.75 -13.422 -4 1 42.69 731 THR B CA 1
ATOM 11702 C C . THR B 1 731 ? -73.25 -13.109 -3.756 1 42.69 731 THR B C 1
ATOM 11704 O O . THR B 1 731 ? -72.438 -13.414 -4.598 1 42.69 731 THR B O 1
ATOM 11707 N N . ALA B 1 732 ? -72.938 -12.242 -2.742 1 41.19 732 ALA B N 1
ATOM 11708 C CA . ALA B 1 732 ? -71.625 -11.797 -2.291 1 41.19 732 ALA B CA 1
ATOM 11709 C C . ALA B 1 732 ? -70.625 -12.961 -2.191 1 41.19 732 ALA B C 1
ATOM 11711 O O . ALA B 1 732 ? -69.438 -12.812 -2.465 1 41.19 732 ALA B O 1
ATOM 11712 N N . ARG B 1 733 ? -71.188 -14.188 -1.858 1 45.22 733 ARG B N 1
ATOM 11713 C CA . ARG B 1 733 ? -70.375 -15.359 -1.629 1 45.22 733 ARG B CA 1
ATOM 11714 C C . ARG B 1 733 ? -69.625 -15.766 -2.898 1 45.22 733 ARG B C 1
ATOM 11716 O O . ARG B 1 733 ? -68.438 -16.109 -2.85 1 45.22 733 ARG B O 1
ATOM 11723 N N . ASP B 1 734 ? -70.375 -15.719 -3.949 1 43.88 734 ASP B N 1
ATOM 11724 C CA . ASP B 1 734 ? -69.812 -16.234 -5.195 1 43.88 734 ASP B CA 1
ATOM 11725 C C . ASP B 1 734 ? -68.688 -15.336 -5.691 1 43.88 734 ASP B C 1
ATOM 11727 O O . ASP B 1 734 ? -67.688 -15.828 -6.219 1 43.88 734 ASP B O 1
ATOM 11731 N N . MET B 1 735 ? -68.875 -13.992 -5.434 1 39.06 735 MET B N 1
ATOM 11732 C CA . MET B 1 735 ? -67.875 -13.047 -5.891 1 39.06 735 MET B CA 1
ATOM 11733 C C . MET B 1 735 ? -66.562 -13.227 -5.109 1 39.06 735 MET B C 1
ATOM 11735 O O . MET B 1 735 ? -65.438 -13.117 -5.672 1 39.06 735 MET B O 1
ATOM 11739 N N . THR B 1 736 ? -66.625 -13.5 -3.803 1 42.38 736 THR B N 1
ATOM 11740 C CA . THR B 1 736 ? -65.438 -13.688 -2.963 1 42.38 736 THR B CA 1
ATOM 11741 C C . THR B 1 736 ? -64.688 -14.914 -3.412 1 42.38 736 THR B C 1
ATOM 11743 O O . THR B 1 736 ? -63.438 -14.883 -3.439 1 42.38 736 THR B O 1
ATOM 11746 N N . LEU B 1 737 ? -65.375 -16.016 -3.775 1 44.25 737 LEU B N 1
ATOM 11747 C CA . LEU B 1 737 ? -64.688 -17.25 -4.152 1 44.25 737 LEU B CA 1
ATOM 11748 C C . LEU B 1 737 ? -63.875 -17.062 -5.445 1 44.25 737 LEU B C 1
ATOM 11750 O O . LEU B 1 737 ? -62.781 -17.578 -5.59 1 44.25 737 LEU B O 1
ATOM 11754 N N . GLU B 1 738 ? -64.5 -16.312 -6.414 1 43.69 738 GLU B N 1
ATOM 11755 C CA . GLU B 1 738 ? -63.844 -16.156 -7.699 1 43.69 738 GLU B CA 1
ATOM 11756 C C . GLU B 1 738 ? -62.594 -15.273 -7.562 1 43.69 738 GLU B C 1
ATOM 11758 O O . GLU B 1 738 ? -61.562 -15.539 -8.18 1 43.69 738 GLU B O 1
ATOM 11763 N N . LEU B 1 739 ? -62.75 -14.242 -6.746 1 41.41 739 LEU B N 1
ATOM 11764 C CA . LEU B 1 739 ? -61.562 -13.406 -6.535 1 41.41 739 LEU B CA 1
ATOM 11765 C C . LEU B 1 739 ? -60.438 -14.203 -5.879 1 41.41 739 LEU B C 1
ATOM 11767 O O . LEU B 1 739 ? -59.281 -14.039 -6.242 1 41.41 739 LEU B O 1
ATOM 11771 N N . ALA B 1 740 ? -60.719 -15.156 -4.934 1 45.97 740 ALA B N 1
ATOM 11772 C CA . ALA B 1 740 ? -59.75 -16.047 -4.324 1 45.97 740 ALA B CA 1
ATOM 11773 C C . ALA B 1 740 ? -59.125 -16.969 -5.363 1 45.97 740 ALA B C 1
ATOM 11775 O O . ALA B 1 740 ? -57.906 -17.25 -5.328 1 45.97 740 ALA B O 1
ATOM 11776 N N . ALA B 1 741 ? -59.844 -17.406 -6.395 1 51.12 741 ALA B N 1
ATOM 11777 C CA . ALA B 1 741 ? -59.344 -18.328 -7.43 1 51.12 741 ALA B CA 1
ATOM 11778 C C . ALA B 1 741 ? -58.469 -17.609 -8.438 1 51.12 741 ALA B C 1
ATOM 11780 O O . ALA B 1 741 ? -57.469 -18.172 -8.922 1 51.12 741 ALA B O 1
ATOM 11781 N N . MET B 1 742 ? -58.625 -16.297 -8.625 1 45.34 742 MET B N 1
ATOM 11782 C CA . MET B 1 742 ? -57.812 -15.531 -9.57 1 45.34 742 MET B CA 1
ATOM 11783 C C . MET B 1 742 ? -56.531 -15.055 -8.906 1 45.34 742 MET B C 1
ATOM 11785 O O . MET B 1 742 ? -55.469 -15.047 -9.539 1 45.34 742 MET B O 1
#

Sequence (1484 aa):
MARAALRLGHGGGPVCSSAKCVEQSMLLRSYLDLREDPCQDFMKVACSKEKKRRFAERKVSSEFDAYVMATEAKLRWIDQELVTAETMGSRMEPLLSAVKEAYEACMLQTSVSDADLYPSARAFLAHGLPLSREELILQSGFARIAPKEDLEIWGVLMTPLFALGVFMEPGRPSRGLQLFFLPAACPELGTSLESLGFFQGLESDGEAIFGHRLQEMSQAFEQWLKPLIFNRSCKEIFNEVVQAGHFDEWRQVPLAALQDTLDAHAEGGASVALQLSQVLRQAGVPDTAQLQVLNYAGNFSVARWAQQMAAFFARAEAHDALRFSRMTTWLHLTAPTRTCLEQVVADFPWLRARKFVDAVLSPEARDEAEEVAWQIAATFAESLRSSWLDAETSKAALRKLRQIRLKIGYPQWIKDDSFLLQRYAYSLGFKREMGYAWIRQLTALGKFRQIAGSIGSPRDWANFWRTTPDRINAEYNPASNDMIFMAGYMLPPFYDPNAPMSFIFATFGAIVAHELTHAFDNHGALRNEWGDLENWWSKSCEEKFQQQEACFKEEFSSIPVYGDLPSGERDSSGPVFDDGGKCLGENIADAGGLNLAFLAYRRWSQLHGPEPQLHGLEGLGGEQLFFLRFAARRCGYERRSQLERHMKSWEPHALSEVRALGPLRNSRLFSEVFQCRAGTWMNPKQKCELWGVAKAQRQGPPLWMLGILLFGLVLALACVLRWRKAKPTETARDMTLELAAMMARAALRLGHGGGPVCSSAKCVEQSMLLRSYLDLREDPCQDFMKVACSKEKKRRFAERKVSSEFDAYVMATEAKLRWIDQELVTAETMGSRMEPLLSAVKEAYEACMLQTSVSDADLYPSARAFLAHGLPLSREELILQSGFARIAPKEDLEIWGVLMTPLFALGVFMEPGRPSRGLQLFFLPAACPELGTSLESLGFFQGLESDGEAIFGHRLQEMSQAFEQWLKPLIFNRSCKEIFNEVVQAGHFDEWRQVPLAALQDTLDAHAEGGASVALQLSQVLRQAGVPDTAQLQVLNYAGNFSVARWAQQMAAFFARAEAHDALRFSRMTTWLHLTAPTRTCLEQVVADFPWLRARKFVDAVLSPEARDEAEEVAWQIAATFAESLRSSWLDAETSKAALRKLRQIRLKIGYPQWIKDDSFLLQRYAYSLGFKREMGYAWIRQLTALGKFRQIAGSIGSPRDWANFWRTTPDRINAEYNPASNDMIFMAGYMLPPFYDPNAPMSFIFATFGAIVAHELTHAFDNHGALRNEWGDLENWWSKSCEEKFQQQEACFKEEFSSIPVYGDLPSGERDSSGPVFDDGGKCLGENIADAGGLNLAFLAYRRWSQLHGPEPQLHGLEGLGGEQLFFLRFAARRCGYERRSQLERHMKSWEPHALSEVRALGPLRNSRLFSEVFQCRAGTWMNPKQKCELWGVAKAQRQGPPLWMLGILLFGLVLALACVLRWRKAKPTETARDMTLELAAM

Solvent-accessible surface area (backbone atoms only — not comparable to full-atom values): 77376 Å² total; per-residue (Å²): 115,50,64,53,36,57,54,62,31,85,35,82,51,61,64,39,78,47,71,55,40,42,52,53,30,52,54,52,53,54,17,41,32,77,89,48,38,57,43,65,42,46,60,52,19,24,20,43,45,37,31,37,47,32,48,66,66,68,44,67,51,28,57,60,55,47,46,52,52,53,53,50,53,53,49,52,52,50,56,52,42,56,59,65,56,83,41,83,90,47,94,55,22,56,57,41,47,18,44,32,20,42,35,48,7,31,51,43,42,54,64,52,67,53,71,75,78,36,52,46,59,49,47,37,69,70,62,59,61,81,52,48,73,62,45,46,32,55,58,58,55,40,56,77,76,40,60,68,66,54,51,50,50,39,53,50,66,42,24,44,50,31,37,80,37,77,39,56,44,84,56,31,41,61,40,35,38,35,81,35,76,36,55,29,58,30,47,88,76,63,38,41,59,64,62,50,52,58,40,52,68,52,52,67,76,74,74,56,64,60,21,49,50,40,45,50,40,48,47,45,32,56,64,53,40,30,56,68,52,56,68,35,48,60,63,44,45,49,41,41,40,60,64,63,58,46,49,62,70,70,58,59,54,40,65,59,47,45,41,45,41,48,53,45,32,71,56,63,84,53,45,67,52,41,44,48,35,44,51,31,42,72,68,60,42,53,68,74,53,35,53,50,48,48,53,40,37,51,49,45,16,48,50,49,46,47,52,65,46,32,74,52,53,57,71,30,101,32,58,68,62,34,50,44,28,53,69,67,42,83,62,69,89,56,58,67,68,57,49,32,49,55,54,48,48,64,73,39,50,63,62,54,22,38,55,46,41,72,71,65,51,52,72,67,51,48,52,52,52,48,50,48,47,50,44,32,51,53,44,46,54,54,29,42,74,48,39,91,48,50,72,69,33,25,53,47,49,48,55,30,59,72,50,44,43,81,42,64,34,58,68,72,58,65,77,33,66,68,39,52,50,45,70,42,50,72,41,53,75,49,46,40,86,63,34,34,68,51,52,53,49,46,49,54,49,43,56,47,52,56,55,58,53,48,50,46,32,72,70,51,64,89,80,56,64,96,64,59,30,60,40,76,44,70,45,51,41,52,50,69,25,32,37,41,37,20,37,45,46,52,37,70,86,42,29,42,86,71,47,57,66,40,46,34,25,29,36,40,29,19,51,46,28,19,32,54,39,41,54,64,34,86,68,15,45,42,28,42,50,54,11,24,63,35,82,66,64,45,72,69,48,49,52,53,48,52,52,45,49,53,41,43,25,52,55,44,33,65,48,74,43,55,18,45,38,70,85,60,45,68,38,86,88,49,64,46,57,53,60,18,70,70,15,34,65,50,51,52,16,40,32,26,3,48,36,31,14,49,52,27,43,50,51,48,32,70,74,71,45,82,67,60,20,36,56,93,42,68,33,39,25,52,71,56,46,17,55,41,44,38,42,35,65,47,33,46,54,45,39,53,69,54,55,53,50,53,72,74,45,86,62,44,61,62,56,52,63,51,59,39,47,46,28,45,32,33,29,68,66,52,26,60,70,47,62,41,57,81,61,33,72,36,21,43,79,78,60,54,76,87,46,51,52,70,54,71,68,74,69,50,65,52,64,62,49,45,41,46,46,44,47,45,44,45,48,48,45,48,48,48,53,46,56,71,66,52,60,92,81,68,53,73,68,60,55,54,53,51,60,70,72,104,115,51,66,54,36,57,52,61,32,85,35,83,51,61,66,40,78,49,72,54,40,42,51,51,29,51,55,53,53,53,17,41,32,79,90,46,39,58,42,65,43,46,61,52,18,23,20,43,46,37,31,38,48,33,48,66,65,67,43,67,51,29,57,59,56,48,46,52,52,54,52,49,52,54,48,52,51,50,54,52,43,55,59,65,55,85,42,82,89,48,94,56,22,57,56,42,47,18,45,30,21,43,36,49,6,32,51,45,43,53,64,52,66,54,72,76,80,36,53,46,58,49,47,37,69,70,62,59,59,81,50,48,72,61,47,44,32,54,58,59,54,40,56,76,74,42,60,70,66,54,53,50,49,40,52,51,67,44,23,45,52,32,36,80,37,76,38,55,46,83,57,32,41,62,40,37,39,36,82,36,76,36,55,30,58,32,48,88,75,65,40,42,58,64,62,52,51,57,38,51,66,51,50,71,66,78,73,54,66,61,22,49,49,40,44,50,41,49,48,44,32,56,65,53,41,30,55,68,52,57,68,34,48,62,63,43,47,49,42,41,40,60,63,62,58,45,49,62,69,71,60,58,53,41,66,58,47,45,41,44,42,49,50,44,32,70,61,61,82,54,45,66,54,41,44,50,35,42,51,32,42,71,69,60,42,52,68,75,51,35,52,49,49,48,52,40,39,50,50,45,16,47,52,50,46,47,52,65,47,32,75,52,55,56,71,33,100,29,61,67,60,34,50,43,28,52,70,66,41,83,61,70,91,55,58,66,69,56,49,31,49,56,54,49,48,63,75,38,50,63,62,52,22,38,56,46,41,72,72,67,53,51,73,66,50,49,50,50,51,47,50,48,46,50,42,32,51,53,43,46,54,54,31,43,73,49,39,92,49,48,72,68,34,25,53,48,49,47,54,30,59,71,51,45,44,82,43,64,35,58,67,72,57,64,77,34,67,67,38,53,50,46,70,43,50,70,44,53,75,50,48,40,88,63,34,33,68,51,51,52,50,46,48,54,48,42,55,46,52,57,55,59,52,46,49,48,32,71,70,51,63,89,81,58,65,98,65,59,30,61,40,76,45,72,45,51,42,51,51,69,25,32,38,40,37,18,36,46,46,50,40,68,86,42,30,42,87,71,48,57,65,39,46,35,26,29,35,40,28,20,50,47,27,20,33,55,40,42,54,64,35,87,67,15,45,41,28,43,51,53,12,24,64,37,83,66,64,46,72,69,47,50,50,52,49,52,53,45,48,53,42,42,25,52,55,45,33,65,47,74,44,56,17,45,40,71,87,60,45,66,39,85,89,49,64,47,58,52,60,17,70,70,14,33,65,47,51,52,16,40,31,26,2,49,35,30,13,48,53,27,44,50,52,50,33,69,75,71,44,82,67,60,20,36,56,93,44,68,32,40,25,51,71,57,46,17,55,41,43,36,41,34,65,48,31,46,54,45,40,54,69,55,54,53,51,53,72,73,46,87,64,45,62,61,56,52,63,50,58,38,48,46,31,45,32,32,29,68,67,52,26,61,68,48,62,40,58,82,62,35,70,35,20,43,79,78,60,54,76,86,46,52,52,69,54,72,68,75,68,51,64,54,63,60,50,46,41,47,47,44,46,47,43,45,49,48,45,49,49,50,55,48,55,72,67,53,61,91,80,68,55,74,67,60,57,54,52,51,60,71,73,103